Protein AF-0000000068151275 (afdb_homodimer)

Sequence (1214 aa):
MRVPRGFLRRGFNLRKWYTTLKGRMAAETGWAAALFEGAPAIATSRQTWMNTFRARSDSVIAVARILLAIGSLWITWIDATIRPGRSDLVFWFLVIYLLYAIAAAHFVWKAQVHRVRGTFIRHLIDVSSLVILAFLADRVSGPVFMLIPFVQLAATLHWLWRGALWTGSVAVAILIYLALSNTVWPFSSDADAAVALSFILFLVTATILLTWLGTHQEAVRSELLRLVEGTPSASDGLEWPAEAALEYAVQVARVPRALLIWSDGDEPWTNLAIWESGVCAVRHLSPATYLPWTPEALEHASLLVIDAKRSRALVHRGGGRFDRWRGDGLPVSPALVAEFSIASAISVQFQASDVEARLFLLDPPALTIDGVALAEIVADRLKTLFEQTILLRRLSDAAAFEERVKIGRDIHDGVLQALAGTSLQLQTLRSSREYHEIDERLMAIQAMLSEEQTDLRALIRRLEPGSGRHASDSRLALRLGALAQRLRQQWSIEFRFVLYPEDLRLPVAMIDELMHMIAEATANAARHGNARTLEARIRRDDGIVTLTLDDDGIGFGFDRRLEHAELETSKCGPRSLRERVSMSGGNLSIDKVDQWTRITIKIPAHSMRVPRGFLRRGFNLRKWYTTLKGRMAAETGWAAALFEGAPAIATSRQTWMNTFRARSDSVIAVARILLAIGSLWITWIDATIRPGRSDLVFWFLVIYLLYAIAAAHFVWKAQVHRVRGTFIRHLIDVSSLVILAFLADRVSGPVFMLIPFVQLAATLHWLWRGALWTGSVAVAILIYLALSNTVWPFSSDADAAVALSFILFLVTATILLTWLGTHQEAVRSELLRLVEGTPSASDGLEWPAEAALEYAVQVARVPRALLIWSDGDEPWTNLAIWESGVCAVRHLSPATYLPWTPEALEHASLLVIDAKRSRALVHRGGGRFDRWRGDGLPVSPALVAEFSIASAISVQFQASDVEARLFLLDPPALTIDGVALAEIVADRLKTLFEQTILLRRLSDAAAFEERVKIGRDIHDGVLQALAGTSLQLQTLRSSREYHEIDERLMAIQAMLSEEQTDLRALIRRLEPGSGRHASDSRLALRLGALAQRLRQQWSIEFRFVLYPEDLRLPVAMIDELMHMIAEATANAARHGNARTLEARIRRDDGIVTLTLDDDGIGFGFDRRLEHAELETSKCGPRSLRERVSMSGGNLSIDKVDQWTRITIKIPAHS

pLDDT: mean 75.95, std 15.66, range [26.45, 97.31]

Radius of gyration: 43.01 Å; Cα contacts (8 Å, |Δi|>4): 1932; chains: 2; bounding box: 75×139×82 Å

Structure (mmCIF, N/CA/C/O backbone):
data_AF-0000000068151275-model_v1
#
loop_
_entity.id
_entity.type
_entity.pdbx_description
1 polymer 'Sensor kinase protein'
#
loop_
_atom_site.group_PDB
_atom_site.id
_atom_site.type_symbol
_atom_site.label_atom_id
_atom_site.label_alt_id
_atom_site.label_comp_id
_atom_site.label_asym_id
_atom_site.label_entity_id
_atom_site.label_seq_id
_atom_site.pdbx_PDB_ins_code
_atom_site.Cartn_x
_atom_site.Cartn_y
_atom_site.Cartn_z
_atom_site.occupancy
_atom_site.B_iso_or_equiv
_atom_site.auth_seq_id
_atom_site.auth_comp_id
_atom_site.auth_asym_id
_atom_site.auth_atom_id
_atom_site.pdbx_PDB_model_num
ATOM 1 N N . MET A 1 1 ? 17.078 47.844 41.312 1 27.2 1 MET A N 1
ATOM 2 C CA . MET A 1 1 ? 18 46.719 41.188 1 27.2 1 MET A CA 1
ATOM 3 C C . MET A 1 1 ? 18.422 46.531 39.75 1 27.2 1 MET A C 1
ATOM 5 O O . MET A 1 1 ? 17.594 46.406 38.844 1 27.2 1 MET A O 1
ATOM 9 N N . ARG A 1 2 ? 19.609 47.031 39.406 1 36.28 2 ARG A N 1
ATOM 10 C CA . ARG A 1 2 ? 20.359 47.031 38.156 1 36.28 2 ARG A CA 1
ATOM 11 C C . ARG A 1 2 ? 20.625 45.594 37.688 1 36.28 2 ARG A C 1
ATOM 13 O O . ARG A 1 2 ? 21.281 44.812 38.406 1 36.28 2 ARG A O 1
ATOM 20 N N . VAL A 1 3 ? 19.703 45.062 37.156 1 40.88 3 VAL A N 1
ATOM 21 C CA . VAL A 1 3 ? 19.984 43.781 36.531 1 40.88 3 VAL A CA 1
ATOM 22 C C . VAL A 1 3 ? 21.25 43.906 35.688 1 40.88 3 VAL A C 1
ATOM 24 O O . VAL A 1 3 ? 21.375 44.812 34.875 1 40.88 3 VAL A O 1
ATOM 27 N N . PRO A 1 4 ? 22.359 43.406 36.219 1 38.44 4 PRO A N 1
ATOM 28 C CA . PRO A 1 4 ? 23.656 43.562 35.562 1 38.44 4 PRO A CA 1
ATOM 29 C C . PRO A 1 4 ? 23.609 43.125 34.094 1 38.44 4 PRO A C 1
ATOM 31 O O . PRO A 1 4 ? 22.969 42.156 33.75 1 38.44 4 PRO A O 1
ATOM 34 N N . ARG A 1 5 ? 23.906 44 33.094 1 41.78 5 ARG A N 1
ATOM 35 C CA . ARG A 1 5 ? 24.047 43.906 31.656 1 41.78 5 ARG A CA 1
ATOM 36 C C . ARG A 1 5 ? 24.812 42.625 31.266 1 41.78 5 ARG A C 1
ATOM 38 O O . ARG A 1 5 ? 24.734 42.188 30.125 1 41.78 5 ARG A O 1
ATOM 45 N N . GLY A 1 6 ? 25.75 42.188 32.188 1 39.75 6 GLY A N 1
ATOM 46 C CA . GLY A 1 6 ? 26.641 41.062 31.875 1 39.75 6 GLY A CA 1
ATOM 47 C C . GLY A 1 6 ? 25.922 39.75 31.734 1 39.75 6 GLY A C 1
ATOM 48 O O . GLY A 1 6 ? 26.438 38.812 31.125 1 39.75 6 GLY A O 1
ATOM 49 N N . PHE A 1 7 ? 24.938 39.531 32.438 1 37.44 7 PHE A N 1
ATOM 50 C CA . PHE A 1 7 ? 24.281 38.25 32.438 1 37.44 7 PHE A CA 1
ATOM 51 C C . PHE A 1 7 ? 23.656 37.969 31.062 1 37.44 7 PHE A C 1
ATOM 53 O O . PHE A 1 7 ? 23.719 36.844 30.547 1 37.44 7 PHE A O 1
ATOM 60 N N . LEU A 1 8 ? 23.203 39 30.453 1 36.22 8 LEU A N 1
ATOM 61 C CA . LEU A 1 8 ? 22.625 38.781 29.125 1 36.22 8 LEU A CA 1
ATOM 62 C C . LEU A 1 8 ? 23.703 38.469 28.109 1 36.22 8 LEU A C 1
ATOM 64 O O . LEU A 1 8 ? 23.422 37.781 27.109 1 36.22 8 LEU A O 1
ATOM 68 N N . ARG A 1 9 ? 24.922 39 28.219 1 39 9 ARG A N 1
ATOM 69 C CA . ARG A 1 9 ? 25.938 38.781 27.188 1 39 9 ARG A CA 1
ATOM 70 C C . ARG A 1 9 ? 26.438 37.344 27.188 1 39 9 ARG A C 1
ATOM 72 O O . ARG A 1 9 ? 26.75 36.781 26.125 1 39 9 ARG A O 1
ATOM 79 N N . ARG A 1 10 ? 26.75 36.75 28.328 1 39.84 10 ARG A N 1
ATOM 80 C CA . ARG A 1 10 ? 27.375 35.438 28.359 1 39.84 10 ARG A CA 1
ATOM 81 C C . ARG A 1 10 ? 26.391 34.344 28 1 39.84 10 ARG A C 1
ATOM 83 O O . ARG A 1 10 ? 26.766 33.312 27.406 1 39.84 10 ARG A O 1
ATOM 90 N N . GLY A 1 11 ? 25.297 34.344 28.547 1 39.38 11 GLY A N 1
ATOM 91 C CA . GLY A 1 11 ? 24.344 33.25 28.375 1 39.38 11 GLY A CA 1
ATOM 92 C C . GLY A 1 11 ? 23.812 33.156 26.953 1 39.38 11 GLY A C 1
ATOM 93 O O . GLY A 1 11 ? 23.297 32.125 26.562 1 39.38 11 GLY A O 1
ATOM 94 N N . PHE A 1 12 ? 23.688 34.344 26.234 1 39.78 12 PHE A N 1
ATOM 95 C CA . PHE A 1 12 ? 23.141 34.281 24.875 1 39.78 12 PHE A CA 1
ATOM 96 C C . PHE A 1 12 ? 24.266 34.25 23.844 1 39.78 12 PHE A C 1
ATOM 98 O O . PHE A 1 12 ? 24.547 35.281 23.203 1 39.78 12 PHE A O 1
ATOM 105 N N . ASN A 1 13 ? 25.25 33.594 24.094 1 38.03 13 ASN A N 1
ATOM 106 C CA . ASN A 1 13 ? 26.094 33.469 22.906 1 38.03 13 ASN A CA 1
ATOM 107 C C . ASN A 1 13 ? 25.297 33 21.703 1 38.03 13 ASN A C 1
ATOM 109 O O . ASN A 1 13 ? 24.984 31.797 21.594 1 38.03 13 ASN A O 1
ATOM 113 N N . LEU A 1 14 ? 24.609 33.875 21.094 1 40.19 14 LEU A N 1
ATOM 114 C CA . LEU A 1 14 ? 23.828 33.688 19.891 1 40.19 14 LEU A CA 1
ATOM 115 C C . LEU A 1 14 ? 24.531 32.781 18.891 1 40.19 14 LEU A C 1
ATOM 117 O O . LEU A 1 14 ? 23.875 32.062 18.125 1 40.19 14 LEU A O 1
ATOM 121 N N . ARG A 1 15 ? 25.891 32.844 18.875 1 46.91 15 ARG A N 1
ATOM 122 C CA . ARG A 1 15 ? 26.562 32.062 17.875 1 46.91 15 ARG A CA 1
ATOM 123 C C . ARG A 1 15 ? 26.375 30.562 18.141 1 46.91 15 ARG A C 1
ATOM 125 O O . ARG A 1 15 ? 26.203 29.766 17.203 1 46.91 15 ARG A O 1
ATOM 132 N N . LYS A 1 16 ? 26.547 30.203 19.328 1 49.56 16 LYS A N 1
ATOM 133 C CA . LYS A 1 16 ? 26.422 28.781 19.641 1 49.56 16 LYS A CA 1
ATOM 134 C C . LYS A 1 16 ? 25 28.297 19.469 1 49.56 16 LYS A C 1
ATOM 136 O O . LYS A 1 16 ? 24.766 27.188 18.984 1 49.56 16 LYS A O 1
ATOM 141 N N . TRP A 1 17 ? 24.141 29.125 19.859 1 45.41 17 TRP A N 1
ATOM 142 C CA . TRP A 1 17 ? 22.734 28.781 19.641 1 45.41 17 TRP A CA 1
ATOM 143 C C . TRP A 1 17 ? 22.438 28.688 18.141 1 45.41 17 TRP A C 1
ATOM 145 O O . TRP A 1 17 ? 21.734 27.766 17.719 1 45.41 17 TRP A O 1
ATOM 155 N N . TYR A 1 18 ? 22.984 29.547 17.359 1 45.19 18 TYR A N 1
ATOM 156 C CA . TYR A 1 18 ? 22.797 29.516 15.922 1 45.19 18 TYR A CA 1
ATOM 157 C C . TYR A 1 18 ? 23.344 28.203 15.328 1 45.19 18 TYR A C 1
ATOM 159 O O . TYR A 1 18 ? 22.688 27.578 14.5 1 45.19 18 TYR A O 1
ATOM 167 N N . THR A 1 19 ? 24.484 27.844 15.711 1 50.62 19 THR A N 1
ATOM 168 C CA . THR A 1 19 ? 25.062 26.625 15.148 1 50.62 19 THR A CA 1
ATOM 169 C C . THR A 1 19 ? 24.25 25.406 15.539 1 50.62 19 THR A C 1
ATOM 171 O O . THR A 1 19 ? 24.062 24.5 14.719 1 50.62 19 THR A O 1
ATOM 174 N N . THR A 1 20 ? 23.812 25.438 16.75 1 48.41 20 THR A N 1
ATOM 175 C CA . THR A 1 20 ? 23.016 24.297 17.172 1 48.41 20 THR A CA 1
ATOM 176 C C . THR A 1 20 ? 21.656 24.297 16.469 1 48.41 20 THR A C 1
ATOM 178 O O . THR A 1 20 ? 21.188 23.25 16.031 1 48.41 20 THR A O 1
ATOM 181 N N . LEU A 1 21 ? 21.156 25.531 16.422 1 45.66 21 LEU A N 1
ATOM 182 C CA . LEU A 1 21 ? 19.891 25.641 15.711 1 45.66 21 LEU A CA 1
ATOM 183 C C . LEU A 1 21 ? 20.078 25.312 14.234 1 45.66 21 LEU A C 1
ATOM 185 O O . LEU A 1 21 ? 19.25 24.625 13.633 1 45.66 21 LEU A O 1
ATOM 189 N N . LYS A 1 22 ? 21.078 25.859 13.633 1 46.78 22 LYS A N 1
ATOM 190 C CA . LYS A 1 22 ? 21.375 25.594 12.234 1 46.78 22 LYS A CA 1
ATOM 191 C C . LYS A 1 22 ? 21.594 24.094 12 1 46.78 22 LYS A C 1
ATOM 193 O O . LYS A 1 22 ? 21.125 23.531 11.008 1 46.78 22 LYS A O 1
ATOM 198 N N . GLY A 1 23 ? 22.391 23.516 12.75 1 46.44 23 GLY A N 1
ATOM 199 C CA . GLY A 1 23 ? 22.625 22.094 12.602 1 46.44 23 GLY A CA 1
ATOM 200 C C . GLY A 1 23 ? 21.375 21.266 12.75 1 46.44 23 GLY A C 1
ATOM 201 O O . GLY A 1 23 ? 21.156 20.328 11.977 1 46.44 23 GLY A O 1
ATOM 202 N N . ARG A 1 24 ? 20.656 21.688 13.672 1 45.59 24 ARG A N 1
ATOM 203 C CA . ARG A 1 24 ? 19.469 20.891 13.969 1 45.59 24 ARG A CA 1
ATOM 204 C C . ARG A 1 24 ? 18.359 21.172 12.953 1 45.59 24 ARG A C 1
ATOM 206 O O . ARG A 1 24 ? 17.641 20.25 12.547 1 45.59 24 ARG A O 1
ATOM 213 N N . MET A 1 25 ? 18.297 22.453 12.633 1 44.28 25 MET A N 1
ATOM 214 C CA . MET A 1 25 ? 17.391 22.766 11.531 1 44.28 25 MET A CA 1
ATOM 215 C C . MET A 1 25 ? 17.844 22.094 10.242 1 44.28 25 MET A C 1
ATOM 217 O O . MET A 1 25 ? 17.031 21.625 9.445 1 44.28 25 MET A O 1
ATOM 221 N N . ALA A 1 26 ? 19 22.094 10.047 1 46.84 26 ALA A N 1
ATOM 222 C CA . ALA A 1 26 ? 19.562 21.406 8.883 1 46.84 26 ALA A CA 1
ATOM 223 C C . ALA A 1 26 ? 19.266 19.922 8.93 1 46.84 26 ALA A C 1
ATOM 225 O O . ALA A 1 26 ? 19 19.297 7.898 1 46.84 26 ALA A O 1
ATOM 226 N N . ALA A 1 27 ? 19.594 19.359 10 1 45 27 ALA A N 1
ATOM 227 C CA . ALA A 1 27 ? 19.266 17.938 10.133 1 45 27 ALA A CA 1
ATOM 228 C C . ALA A 1 27 ? 17.781 17.688 9.844 1 45 27 ALA A C 1
ATOM 230 O O . ALA A 1 27 ? 17.438 16.703 9.211 1 45 27 ALA A O 1
ATOM 231 N N . GLU A 1 28 ? 17.047 18.609 10.32 1 44.75 28 GLU A N 1
ATOM 232 C CA . GLU A 1 28 ? 15.617 18.5 10.039 1 44.75 28 GLU A CA 1
ATOM 233 C C . GLU A 1 28 ? 15.312 18.828 8.578 1 44.75 28 GLU A C 1
ATOM 235 O O . GLU A 1 28 ? 14.469 18.172 7.961 1 44.75 28 GLU A O 1
ATOM 240 N N . THR A 1 29 ? 15.984 19.828 8.047 1 42.94 29 THR A N 1
ATOM 241 C CA . THR A 1 29 ? 15.836 20.141 6.629 1 42.94 29 THR A CA 1
ATOM 242 C C . THR A 1 29 ? 16.438 19.047 5.766 1 42.94 29 THR A C 1
ATOM 244 O O . THR A 1 29 ? 15.961 18.781 4.66 1 42.94 29 THR A O 1
ATOM 247 N N . GLY A 1 30 ? 17.562 18.625 6.102 1 42.97 30 GLY A N 1
ATOM 248 C CA . GLY A 1 30 ? 18.078 17.469 5.367 1 42.97 30 GLY A CA 1
ATOM 249 C C . GLY A 1 30 ? 17.094 16.328 5.277 1 42.97 30 GLY A C 1
ATOM 250 O O . GLY A 1 30 ? 17 15.664 4.238 1 42.97 30 GLY A O 1
ATOM 251 N N . TRP A 1 31 ? 16.531 16.172 6.328 1 42.59 31 TRP A N 1
ATOM 252 C CA . TRP A 1 31 ? 15.445 15.211 6.297 1 42.59 31 TRP A CA 1
ATOM 253 C C . TRP A 1 31 ? 14.391 15.609 5.266 1 42.59 31 TRP A C 1
ATOM 255 O O . TRP A 1 31 ? 13.922 14.773 4.492 1 42.59 31 TRP A O 1
ATOM 265 N N . ALA A 1 32 ? 14.102 16.906 5.258 1 41.59 32 ALA A N 1
ATOM 266 C CA . ALA A 1 32 ? 13.125 17.375 4.285 1 41.59 32 ALA A CA 1
ATOM 267 C C . ALA A 1 32 ? 13.648 17.25 2.859 1 41.59 32 ALA A C 1
ATOM 269 O O . ALA A 1 32 ? 12.914 16.859 1.95 1 41.59 32 ALA A O 1
ATOM 270 N N . ALA A 1 33 ? 14.797 17.625 2.686 1 43.25 33 ALA A N 1
ATOM 271 C CA . ALA A 1 33 ? 15.375 17.547 1.346 1 43.25 33 ALA A CA 1
ATOM 272 C C . ALA A 1 33 ? 15.453 16.094 0.864 1 43.25 33 ALA A C 1
ATOM 274 O O . ALA A 1 33 ? 15.188 15.812 -0.308 1 43.25 33 ALA A O 1
ATOM 275 N N . ALA A 1 34 ? 15.914 15.281 1.604 1 44.28 34 ALA A N 1
ATOM 276 C CA . ALA A 1 34 ? 16.016 13.883 1.199 1 44.28 34 ALA A CA 1
ATOM 277 C C . ALA A 1 34 ? 14.656 13.305 0.846 1 44.28 34 ALA A C 1
ATOM 279 O O . ALA A 1 34 ? 14.547 12.398 0.016 1 44.28 34 ALA A O 1
ATOM 280 N N . LEU A 1 35 ? 13.773 13.844 1.399 1 42.88 35 LEU A N 1
ATOM 281 C CA . LEU A 1 35 ? 12.406 13.398 1.165 1 42.88 35 LEU A CA 1
ATOM 282 C C . LEU A 1 35 ? 11.977 13.688 -0.27 1 42.88 35 LEU A C 1
ATOM 284 O O . LEU A 1 35 ? 11.109 13 -0.815 1 42.88 35 LEU A O 1
ATOM 288 N N . PHE A 1 36 ? 12.547 14.742 -0.825 1 44.75 36 PHE A N 1
ATOM 289 C CA . PHE A 1 36 ? 12.031 15.211 -2.105 1 44.75 36 PHE A CA 1
ATOM 290 C C . PHE A 1 36 ? 12.703 14.477 -3.262 1 44.75 36 PHE A C 1
ATOM 292 O O . PHE A 1 36 ? 12.305 14.641 -4.418 1 44.75 36 PHE A O 1
ATOM 299 N N . GLU A 1 37 ? 13.625 13.75 -3.08 1 44.41 37 GLU A N 1
ATOM 300 C CA . GLU A 1 37 ? 14.32 13.164 -4.223 1 44.41 37 GLU A CA 1
ATOM 301 C C . GLU A 1 37 ? 13.656 11.859 -4.66 1 44.41 37 GLU A C 1
ATOM 303 O O . GLU A 1 37 ? 14.07 10.781 -4.238 1 44.41 37 GLU A O 1
ATOM 308 N N . GLY A 1 38 ? 12.5 11.75 -4.562 1 43.47 38 GLY A N 1
ATOM 309 C CA . GLY A 1 38 ? 11.977 10.438 -4.891 1 43.47 38 GLY A CA 1
ATOM 310 C C . GLY A 1 38 ? 11.727 10.25 -6.375 1 43.47 38 GLY A C 1
ATOM 311 O O . GLY A 1 38 ? 11.836 11.195 -7.156 1 43.47 38 GLY A O 1
ATOM 312 N N . ALA A 1 39 ? 11.43 9.109 -6.852 1 50.22 39 ALA A N 1
ATOM 313 C CA . ALA A 1 39 ? 11.109 8.633 -8.195 1 50.22 39 ALA A CA 1
ATOM 314 C C . ALA A 1 39 ? 9.977 9.445 -8.812 1 50.22 39 ALA A C 1
ATOM 316 O O . ALA A 1 39 ? 9.102 9.945 -8.094 1 50.22 39 ALA A O 1
ATOM 317 N N . PRO A 1 40 ? 10.094 9.727 -10.164 1 45.94 40 PRO A N 1
ATOM 318 C CA . PRO A 1 40 ? 9.148 10.586 -10.883 1 45.94 40 PRO A CA 1
ATOM 319 C C . PRO A 1 40 ? 7.688 10.203 -10.625 1 45.94 40 PRO A C 1
ATOM 321 O O . PRO A 1 40 ? 6.836 11.086 -10.484 1 45.94 40 PRO A O 1
ATOM 324 N N . ALA A 1 41 ? 7.371 9.047 -10.555 1 51.75 41 ALA A N 1
ATOM 325 C CA . ALA A 1 41 ? 5.98 8.641 -10.344 1 51.75 41 ALA A CA 1
ATOM 326 C C . ALA A 1 41 ? 5.477 9.109 -8.977 1 51.75 41 ALA A C 1
ATOM 328 O O . ALA A 1 41 ? 4.332 9.555 -8.852 1 51.75 41 ALA A O 1
ATOM 329 N N . ILE A 1 42 ? 6.359 9.047 -8.062 1 54.22 42 ILE A N 1
ATOM 330 C CA . ILE A 1 42 ? 6.023 9.492 -6.719 1 54.22 42 ILE A CA 1
ATOM 331 C C . ILE A 1 42 ? 5.824 11.008 -6.711 1 54.22 42 ILE A C 1
ATOM 333 O O . ILE A 1 42 ? 4.922 11.516 -6.043 1 54.22 42 ILE A O 1
ATOM 337 N N . ALA A 1 43 ? 6.527 11.539 -7.68 1 52.78 43 ALA A N 1
ATOM 338 C CA . ALA A 1 43 ? 6.441 13 -7.754 1 52.78 43 ALA A CA 1
ATOM 339 C C . ALA A 1 43 ? 5.09 13.438 -8.305 1 52.78 43 ALA A C 1
ATOM 341 O O . ALA A 1 43 ? 4.5 14.406 -7.816 1 52.78 43 ALA A O 1
ATOM 342 N N . THR A 1 44 ? 4.605 12.742 -9.305 1 55.31 44 THR A N 1
ATOM 343 C CA . THR A 1 44 ? 3.326 13.094 -9.914 1 55.31 44 THR A CA 1
ATOM 344 C C . THR A 1 44 ? 2.18 12.867 -8.93 1 55.31 44 THR A C 1
ATOM 346 O O . THR A 1 44 ? 1.26 13.68 -8.836 1 55.31 44 THR A O 1
ATOM 349 N N . SER A 1 45 ? 2.303 11.82 -8.211 1 62.12 45 SER A N 1
ATOM 350 C CA . SER A 1 45 ? 1.249 11.531 -7.242 1 62.12 45 SER A CA 1
ATOM 351 C C . SER A 1 45 ? 1.257 12.531 -6.098 1 62.12 45 SER A C 1
ATOM 353 O O . SER A 1 45 ? 0.198 12.969 -5.637 1 62.12 45 SER A O 1
ATOM 355 N N . ARG A 1 46 ? 2.52 12.953 -5.949 1 61.53 46 ARG A N 1
ATOM 356 C CA . ARG A 1 46 ? 2.668 13.953 -4.895 1 61.53 46 ARG A CA 1
ATOM 357 C C . ARG A 1 46 ? 2.037 15.281 -5.297 1 61.53 46 ARG A C 1
ATOM 359 O O . ARG A 1 46 ? 1.335 15.906 -4.504 1 61.53 46 ARG A O 1
ATOM 366 N N . GLN A 1 47 ? 2.311 15.586 -6.504 1 64.38 47 GLN A N 1
ATOM 367 C CA . GLN A 1 47 ? 1.769 16.844 -6.984 1 64.38 47 GLN A CA 1
ATOM 368 C C . GLN A 1 47 ? 0.244 16.812 -7.047 1 64.38 47 GLN A C 1
ATOM 370 O O . GLN A 1 47 ? -0.423 17.781 -6.703 1 64.38 47 GLN A O 1
ATOM 375 N N . THR A 1 48 ? -0.224 15.703 -7.402 1 67.31 48 THR A N 1
ATOM 376 C CA . THR A 1 48 ? -1.672 15.555 -7.48 1 67.31 48 THR A CA 1
ATOM 377 C C . THR A 1 48 ? -2.301 15.664 -6.094 1 67.31 48 THR A C 1
ATOM 379 O O . THR A 1 48 ? -3.295 16.359 -5.91 1 67.31 48 THR A O 1
ATOM 382 N N . TRP A 1 49 ? -1.582 15.141 -5.238 1 67.81 49 TRP A N 1
ATOM 383 C CA . TRP A 1 49 ? -2.125 15.141 -3.885 1 67.81 49 TRP A CA 1
ATOM 384 C C . TRP A 1 49 ? -2.031 16.531 -3.264 1 67.81 49 TRP A C 1
ATOM 386 O O . TRP A 1 49 ? -2.949 16.969 -2.568 1 67.81 49 TRP A O 1
ATOM 396 N N . MET A 1 50 ? -0.991 17.172 -3.609 1 65.12 50 MET A N 1
ATOM 397 C CA . MET A 1 50 ? -0.817 18.516 -3.072 1 65.12 50 MET A CA 1
ATOM 398 C C . MET A 1 50 ? -1.867 19.469 -3.639 1 65.12 50 MET A C 1
ATOM 400 O O . MET A 1 50 ? -2.412 20.297 -2.912 1 65.12 50 MET A O 1
ATOM 404 N N . ASN A 1 51 ? -2.197 19.266 -4.844 1 63.53 51 ASN A N 1
ATOM 405 C CA . ASN A 1 51 ? -3.141 20.172 -5.484 1 63.53 51 ASN A CA 1
ATOM 406 C C . ASN A 1 51 ? -4.578 19.875 -5.074 1 63.53 51 ASN A C 1
ATOM 408 O O . ASN A 1 51 ? -5.383 20.781 -4.883 1 63.53 51 ASN A O 1
ATOM 412 N N . THR A 1 52 ? -4.852 18.672 -4.832 1 63.59 52 THR A N 1
ATOM 413 C CA . THR A 1 52 ? -6.23 18.328 -4.516 1 63.59 52 THR A CA 1
ATOM 414 C C . THR A 1 52 ? -6.57 18.703 -3.078 1 63.59 52 THR A C 1
ATOM 416 O O . THR A 1 52 ? -7.707 19.078 -2.783 1 63.59 52 THR A O 1
ATOM 419 N N . PHE A 1 53 ? -5.57 18.781 -2.352 1 65.56 53 PHE A N 1
ATOM 420 C CA . PHE A 1 53 ? -5.789 19.109 -0.95 1 65.56 53 PHE A CA 1
ATOM 421 C C . PHE A 1 53 ? -6.062 20.609 -0.785 1 65.56 53 PHE A C 1
ATOM 423 O O . PHE A 1 53 ? -6.828 21 0.096 1 65.56 53 PHE A O 1
ATOM 430 N N . ARG A 1 54 ? -5.586 21.344 -1.728 1 68.56 54 ARG A N 1
ATOM 431 C CA . ARG A 1 54 ? -5.75 22.781 -1.681 1 68.56 54 ARG A CA 1
ATOM 432 C C . ARG A 1 54 ? -7.211 23.188 -1.869 1 68.56 54 ARG A C 1
ATOM 434 O O . ARG A 1 54 ? -7.684 24.141 -1.266 1 68.56 54 ARG A O 1
ATOM 441 N N . ALA A 1 55 ? -7.902 22.344 -2.457 1 70.81 55 ALA A N 1
ATOM 442 C CA . ALA A 1 55 ? -9.266 22.703 -2.824 1 70.81 55 ALA A CA 1
ATOM 443 C C . ALA A 1 55 ? -10.227 22.5 -1.655 1 70.81 55 ALA A C 1
ATOM 445 O O . ALA A 1 55 ? -11.258 23.172 -1.56 1 70.81 55 ALA A O 1
ATOM 446 N N . ARG A 1 56 ? -9.789 21.781 -0.667 1 74 56 ARG A N 1
ATOM 447 C CA . ARG A 1 56 ? -10.688 21.438 0.432 1 74 56 ARG A CA 1
ATOM 448 C C . ARG A 1 56 ? -10.781 22.578 1.435 1 74 56 ARG A C 1
ATOM 450 O O . ARG A 1 56 ? -11.781 22.719 2.143 1 74 56 ARG A O 1
ATOM 457 N N . SER A 1 57 ? -9.758 23.422 1.392 1 79.38 57 SER A N 1
ATOM 458 C CA . SER A 1 57 ? -9.68 24.422 2.449 1 79.38 57 SER A CA 1
ATOM 459 C C . SER A 1 57 ? -10.414 25.703 2.059 1 79.38 57 SER A C 1
ATOM 461 O O . SER A 1 57 ? -10.625 26.578 2.895 1 79.38 57 SER A O 1
ATOM 463 N N . ASP A 1 58 ? -10.961 25.797 0.889 1 81.56 58 ASP A N 1
ATOM 464 C CA . ASP A 1 58 ? -11.531 27.047 0.397 1 81.56 58 ASP A CA 1
ATOM 465 C C . ASP A 1 58 ? -12.812 27.406 1.147 1 81.56 58 ASP A C 1
ATOM 467 O O . ASP A 1 58 ? -13.078 28.578 1.432 1 81.56 58 ASP A O 1
ATOM 471 N N . SER A 1 59 ? -13.508 26.406 1.516 1 80.62 59 SER A N 1
ATOM 472 C CA . SER A 1 59 ? -14.781 26.672 2.182 1 80.62 59 SER A CA 1
ATOM 473 C C . SER A 1 59 ? -14.57 27.234 3.578 1 80.62 59 SER A C 1
ATOM 475 O O . SER A 1 59 ? -15.227 28.203 3.967 1 80.62 59 SER A O 1
ATOM 477 N N . VAL A 1 60 ? -13.695 26.625 4.285 1 83.44 60 VAL A N 1
ATOM 478 C CA . VAL A 1 60 ? -13.453 27.078 5.648 1 83.44 60 VAL A CA 1
ATOM 479 C C . VAL A 1 60 ? -12.781 28.453 5.625 1 83.44 60 VAL A C 1
ATOM 481 O O . VAL A 1 60 ? -13.055 29.297 6.48 1 83.44 60 VAL A O 1
ATOM 484 N N . ILE A 1 61 ? -11.93 28.688 4.664 1 88.5 61 ILE A N 1
ATOM 485 C CA . ILE A 1 61 ? -11.258 29.969 4.535 1 88.5 61 ILE A CA 1
ATOM 486 C C . ILE A 1 61 ? -12.289 31.062 4.203 1 88.5 61 ILE A C 1
ATOM 488 O O . ILE A 1 61 ? -12.188 32.188 4.691 1 88.5 61 ILE A O 1
ATOM 492 N N . ALA A 1 62 ? -13.281 30.688 3.438 1 88.25 62 ALA A N 1
ATOM 493 C CA . ALA A 1 62 ? -14.328 31.641 3.086 1 88.25 62 ALA A CA 1
ATOM 494 C C . ALA A 1 62 ? -15.133 32.062 4.316 1 88.25 62 ALA A C 1
ATOM 496 O O . ALA A 1 62 ? -15.422 33.25 4.512 1 88.25 62 ALA A O 1
ATOM 497 N N . VAL A 1 63 ? -15.414 31.156 5.137 1 85.88 63 VAL A N 1
ATOM 498 C CA . VAL A 1 63 ? -16.156 31.438 6.359 1 85.88 63 VAL A CA 1
ATOM 499 C C . VAL A 1 63 ? -15.312 32.344 7.277 1 85.88 63 VAL A C 1
ATOM 501 O O . VAL A 1 63 ? -15.812 33.312 7.816 1 85.88 63 VAL A O 1
ATOM 504 N N . ALA A 1 64 ? -14.102 31.953 7.422 1 89.25 64 ALA A N 1
ATOM 505 C CA . ALA A 1 64 ? -13.195 32.719 8.273 1 89.25 64 ALA A CA 1
ATOM 506 C C . ALA A 1 64 ? -13.039 34.156 7.75 1 89.25 64 ALA A C 1
ATOM 508 O O . ALA A 1 64 ? -12.984 35.094 8.531 1 89.25 64 ALA A O 1
ATOM 509 N N . ARG A 1 65 ? -13.023 34.344 6.469 1 91.12 65 ARG A N 1
ATOM 510 C CA . ARG A 1 65 ? -12.891 35.656 5.844 1 91.12 65 ARG A CA 1
ATOM 511 C C . ARG A 1 65 ? -14.086 36.562 6.176 1 91.12 65 ARG A C 1
ATOM 513 O O . ARG A 1 65 ? -13.914 37.719 6.516 1 91.12 65 ARG A O 1
ATOM 520 N N . ILE A 1 66 ? -15.188 36 6.133 1 90.94 66 ILE A N 1
ATOM 521 C CA . ILE A 1 66 ? -16.406 36.75 6.41 1 90.94 66 ILE A CA 1
ATOM 522 C C . ILE A 1 66 ? -16.438 37.156 7.883 1 90.94 66 ILE A C 1
ATOM 524 O O . ILE A 1 66 ? -16.719 38.281 8.211 1 90.94 66 ILE A O 1
ATOM 528 N N . LEU A 1 67 ? -16.141 36.188 8.711 1 87.25 67 LEU A N 1
ATOM 529 C CA . LEU A 1 67 ? -16.125 36.469 10.148 1 87.25 67 LEU A CA 1
ATOM 530 C C . LEU A 1 67 ? -15.148 37.562 10.484 1 87.25 67 LEU A C 1
ATOM 532 O O . LEU A 1 67 ? -15.461 38.469 11.273 1 87.25 67 LEU A O 1
ATOM 536 N N . LEU A 1 68 ? -14.039 37.531 9.836 1 89.06 68 LEU A N 1
ATOM 537 C CA . LEU A 1 68 ? -13.008 38.531 10.109 1 89.06 68 LEU A CA 1
ATOM 538 C C . LEU A 1 68 ? -13.406 39.875 9.555 1 89.06 68 LEU A C 1
ATOM 540 O O . LEU A 1 68 ? -13.125 40.906 10.164 1 89.06 68 LEU A O 1
ATOM 544 N N . ALA A 1 69 ? -14.023 39.875 8.398 1 90.88 69 ALA A N 1
ATOM 545 C CA . ALA A 1 69 ? -14.469 41.125 7.805 1 90.88 69 ALA A CA 1
ATOM 546 C C . ALA A 1 69 ? -15.531 41.781 8.672 1 90.88 69 ALA A C 1
ATOM 548 O O . ALA A 1 69 ? -15.469 43 8.93 1 90.88 69 ALA A O 1
ATOM 549 N N . ILE A 1 70 ? -16.391 41 9.18 1 88.06 70 ILE A N 1
ATOM 550 C CA . ILE A 1 70 ? -17.438 41.5 10.047 1 88.06 70 ILE A CA 1
ATOM 551 C C . ILE A 1 70 ? -16.828 42.031 11.352 1 88.06 70 ILE A C 1
ATOM 553 O O . ILE A 1 70 ? -17.172 43.094 11.812 1 88.06 70 ILE A O 1
ATOM 557 N N . GLY A 1 71 ? -15.977 41.219 11.867 1 84.19 71 GLY A N 1
ATOM 558 C CA . GLY A 1 71 ? -15.312 41.625 13.094 1 84.19 71 GLY A CA 1
ATOM 559 C C . GLY A 1 71 ? -14.5 42.906 12.938 1 84.19 71 GLY A C 1
ATOM 560 O O . GLY A 1 71 ? -14.516 43.781 13.82 1 84.19 71 GLY A O 1
ATOM 561 N N . SER A 1 72 ? -13.812 43.031 11.812 1 86.25 72 SER A N 1
ATOM 562 C CA . SER A 1 72 ? -13.008 44.219 11.555 1 86.25 72 SER A CA 1
ATOM 563 C C . SER A 1 72 ? -13.883 45.469 11.406 1 86.25 72 SER A C 1
ATOM 565 O O . SER A 1 72 ? -13.508 46.531 11.844 1 86.25 72 SER A O 1
ATOM 567 N N . LEU A 1 73 ? -14.992 45.25 10.812 1 86.75 73 LEU A N 1
ATOM 568 C CA . LEU A 1 73 ? -15.938 46.375 10.688 1 86.75 73 LEU A CA 1
ATOM 569 C C . LEU A 1 73 ? -16.453 46.812 12.047 1 86.75 73 LEU A C 1
ATOM 571 O O . LEU A 1 73 ? -16.609 48 12.312 1 86.75 73 LEU A O 1
ATOM 575 N N . TRP A 1 74 ? -16.703 45.812 12.812 1 81.75 74 TRP A N 1
ATOM 576 C CA . TRP A 1 74 ? -17.188 46.094 14.164 1 81.75 74 TRP A CA 1
ATOM 577 C C . TRP A 1 74 ? -16.156 46.875 14.969 1 81.75 74 TRP A C 1
ATOM 579 O O . TRP A 1 74 ? -16.484 47.844 15.664 1 81.75 74 TRP A O 1
ATOM 589 N N . ILE A 1 75 ? -14.93 46.5 14.867 1 80 75 ILE A N 1
ATOM 590 C CA . ILE A 1 75 ? -13.836 47.156 15.586 1 80 75 ILE A CA 1
ATOM 591 C C . ILE A 1 75 ? -13.672 48.594 15.086 1 80 75 ILE A C 1
ATOM 593 O O . ILE A 1 75 ? -13.461 49.5 15.883 1 80 75 ILE A O 1
ATOM 597 N N . THR A 1 76 ? -13.742 48.781 13.805 1 81.31 76 THR A N 1
ATOM 598 C CA . THR A 1 76 ? -13.594 50.125 13.227 1 81.31 76 THR A CA 1
ATOM 599 C C . THR A 1 76 ? -14.75 51.031 13.648 1 81.31 76 THR A C 1
ATOM 601 O O . THR A 1 76 ? -14.562 52.219 13.852 1 81.31 76 THR A O 1
ATOM 604 N N . TRP A 1 77 ? -15.852 50.406 13.82 1 78.31 77 TRP A N 1
ATOM 605 C CA . TRP A 1 77 ? -17.016 51.188 14.273 1 78.31 77 TRP A CA 1
ATOM 606 C C . TRP A 1 77 ? -16.812 51.656 15.703 1 78.31 77 TRP A C 1
ATOM 608 O O . TRP A 1 77 ? -17.156 52.781 16.031 1 78.31 77 TRP A O 1
ATOM 618 N N . ILE A 1 78 ? -16.266 50.844 16.484 1 73.88 78 ILE A N 1
ATOM 619 C CA . ILE A 1 78 ? -16 51.188 17.859 1 73.88 78 ILE A CA 1
ATOM 620 C C . ILE A 1 78 ? -14.906 52.281 17.922 1 73.88 78 ILE A C 1
ATOM 622 O O . ILE A 1 78 ? -14.992 53.219 18.703 1 73.88 78 ILE A O 1
ATOM 626 N N . ASP A 1 79 ? -13.906 52.156 17.016 1 72.81 79 ASP A N 1
ATOM 627 C CA . ASP A 1 79 ? -12.789 53.094 16.969 1 72.81 79 ASP A CA 1
ATOM 628 C C . ASP A 1 79 ? -13.234 54.469 16.453 1 72.81 79 ASP A C 1
ATOM 630 O O . ASP A 1 79 ? -12.633 55.469 16.797 1 72.81 79 ASP A O 1
ATOM 634 N N . ALA A 1 80 ? -14.188 54.531 15.633 1 75.25 80 ALA A N 1
ATOM 635 C CA . ALA A 1 80 ? -14.656 55.75 15.016 1 75.25 80 ALA A CA 1
ATOM 636 C C . ALA A 1 80 ? -15.195 56.719 16.062 1 75.25 80 ALA A C 1
ATOM 638 O O . ALA A 1 80 ? -15.219 57.938 15.852 1 75.25 80 ALA A O 1
ATOM 639 N N . THR A 1 81 ? -15.508 56.156 17.188 1 70.38 81 THR A N 1
ATOM 640 C CA . THR A 1 81 ? -15.992 57.031 18.25 1 70.38 81 THR A CA 1
ATOM 641 C C . THR A 1 81 ? -14.852 57.812 18.875 1 70.38 81 THR A C 1
ATOM 643 O O . THR A 1 81 ? -15.062 58.906 19.422 1 70.38 81 THR A O 1
ATOM 646 N N . ILE A 1 82 ? -13.711 57.281 18.656 1 64.75 82 ILE A N 1
ATOM 647 C CA . ILE A 1 82 ? -12.555 57.906 19.281 1 64.75 82 ILE A CA 1
ATOM 648 C C . ILE A 1 82 ? -11.805 58.719 18.25 1 64.75 82 ILE A C 1
ATOM 650 O O . ILE A 1 82 ? -11.367 59.844 18.531 1 64.75 82 ILE A O 1
ATOM 654 N N . ARG A 1 83 ? -11.531 58.25 17 1 71.06 83 ARG A N 1
ATOM 655 C CA . ARG A 1 83 ? -10.812 58.906 15.922 1 71.06 83 ARG A CA 1
ATOM 656 C C . ARG A 1 83 ? -11.633 58.938 14.641 1 71.06 83 ARG A C 1
ATOM 658 O O . ARG A 1 83 ? -11.438 58.062 13.766 1 71.06 83 ARG A O 1
ATOM 665 N N . PRO A 1 84 ? -12.508 59.875 14.508 1 64.12 84 PRO A N 1
ATOM 666 C CA . PRO A 1 84 ? -13.508 59.812 13.445 1 64.12 84 PRO A CA 1
ATOM 667 C C . PRO A 1 84 ? -12.891 59.938 12.047 1 64.12 84 PRO A C 1
ATOM 669 O O . PRO A 1 84 ? -13.312 59.25 11.125 1 64.12 84 PRO A O 1
ATOM 672 N N . GLY A 1 85 ? -11.922 60.875 11.648 1 61.06 85 GLY A N 1
ATOM 673 C CA . GLY A 1 85 ? -11.5 61.125 10.289 1 61.06 85 GLY A CA 1
ATOM 674 C C . GLY A 1 85 ? -10.945 59.906 9.586 1 61.06 85 GLY A C 1
ATOM 675 O O . GLY A 1 85 ? -11.453 59.5 8.531 1 61.06 85 GLY A O 1
ATOM 676 N N . ARG A 1 86 ? -9.938 59.25 10.086 1 70.38 86 ARG A N 1
ATOM 677 C CA . ARG A 1 86 ? -9.234 58.156 9.453 1 70.38 86 ARG A CA 1
ATOM 678 C C . ARG A 1 86 ? -10.07 56.875 9.508 1 70.38 86 ARG A C 1
ATOM 680 O O . ARG A 1 86 ? -9.969 56.031 8.617 1 70.38 86 ARG A O 1
ATOM 687 N N . SER A 1 87 ? -11.055 56.969 10.203 1 78.44 87 SER A N 1
ATOM 688 C CA . SER A 1 87 ? -11.852 55.781 10.406 1 78.44 87 SER A CA 1
ATOM 689 C C . SER A 1 87 ? -12.906 55.625 9.312 1 78.44 87 SER A C 1
ATOM 691 O O . SER A 1 87 ? -13.32 54.5 9 1 78.44 87 SER A O 1
ATOM 693 N N . ASP A 1 88 ? -13.164 56.75 8.602 1 82 88 ASP A N 1
ATOM 694 C CA . ASP A 1 88 ? -14.188 56.656 7.566 1 82 88 ASP A CA 1
ATOM 695 C C . ASP A 1 88 ? -13.664 55.875 6.352 1 82 88 ASP A C 1
ATOM 697 O O . ASP A 1 88 ? -14.344 55 5.824 1 82 88 ASP A O 1
ATOM 701 N N . LEU A 1 89 ? -12.461 56.188 5.961 1 85.88 89 LEU A N 1
ATOM 702 C CA . LEU A 1 89 ? -11.875 55.469 4.82 1 85.88 89 LEU A CA 1
ATOM 703 C C . LEU A 1 89 ? -11.688 54 5.129 1 85.88 89 LEU A C 1
ATOM 705 O O . LEU A 1 89 ? -11.93 53.156 4.27 1 85.88 89 LEU A O 1
ATOM 709 N N . VAL A 1 90 ? -11.258 53.719 6.297 1 88.25 90 VAL A N 1
ATOM 710 C CA . VAL A 1 90 ? -11.055 52.312 6.703 1 88.25 90 VAL A CA 1
ATOM 711 C C . VAL A 1 90 ? -12.391 51.594 6.719 1 88.25 90 VAL A C 1
ATOM 713 O O . VAL A 1 90 ? -12.469 50.438 6.301 1 88.25 90 VAL A O 1
ATOM 716 N N . PHE A 1 91 ? -13.398 52.312 7.129 1 88 91 PHE A N 1
ATOM 717 C CA . PHE A 1 91 ? -14.727 51.688 7.219 1 88 91 PHE A CA 1
ATOM 718 C C . PHE A 1 91 ? -15.234 51.312 5.836 1 88 91 PHE A C 1
ATOM 720 O O . PHE A 1 91 ? -15.672 50.156 5.625 1 88 91 PHE A O 1
ATOM 727 N N . TRP A 1 92 ? -15.125 52.219 4.922 1 90.06 92 TRP A N 1
ATOM 728 C CA . TRP A 1 92 ? -15.641 51.938 3.584 1 90.06 92 TRP A CA 1
ATOM 729 C C . TRP A 1 92 ? -14.789 50.875 2.893 1 90.06 92 TRP A C 1
ATOM 731 O O . TRP A 1 92 ? -15.305 50.062 2.125 1 90.06 92 TRP A O 1
ATOM 741 N N . PHE A 1 93 ? -13.562 50.844 3.07 1 92.56 93 PHE A N 1
ATOM 742 C CA . PHE A 1 93 ? -12.703 49.812 2.523 1 92.56 93 PHE A CA 1
ATOM 743 C C . PHE A 1 93 ? -13.102 48.438 3.053 1 92.56 93 PHE A C 1
ATOM 745 O O . PHE A 1 93 ? -13.141 47.469 2.303 1 92.56 93 PHE A O 1
ATOM 752 N N . LEU A 1 94 ? -13.391 48.406 4.312 1 92.12 94 LEU A N 1
ATOM 753 C CA . LEU A 1 94 ? -13.758 47.156 4.93 1 92.12 94 LEU A CA 1
ATOM 754 C C . LEU A 1 94 ? -15.133 46.688 4.449 1 92.12 94 LEU A C 1
ATOM 756 O O . LEU A 1 94 ? -15.398 45.5 4.363 1 92.12 94 LEU A O 1
ATOM 760 N N . VAL A 1 95 ? -15.977 47.688 4.141 1 92.94 95 VAL A N 1
ATOM 761 C CA . VAL A 1 95 ? -17.266 47.312 3.57 1 92.94 95 VAL A CA 1
ATOM 762 C C . VAL A 1 95 ? -17.078 46.656 2.201 1 92.94 95 VAL A C 1
ATOM 764 O O . VAL A 1 95 ? -17.703 45.656 1.892 1 92.94 95 VAL A O 1
ATOM 767 N N . ILE A 1 96 ? -16.172 47.219 1.411 1 95 96 ILE A N 1
ATOM 768 C CA . ILE A 1 96 ? -15.852 46.656 0.111 1 95 96 ILE A CA 1
ATOM 769 C C . ILE A 1 96 ? -15.242 45.25 0.298 1 95 96 ILE A C 1
ATOM 771 O O . ILE A 1 96 ? -15.578 44.312 -0.439 1 95 96 ILE A O 1
ATOM 775 N N . TYR A 1 97 ? -14.398 45.125 1.233 1 94.62 97 TYR A N 1
ATOM 776 C CA . TYR A 1 97 ? -13.773 43.844 1.508 1 94.62 97 TYR A CA 1
ATOM 777 C C . TYR A 1 97 ? -14.805 42.812 1.956 1 94.62 97 TYR A C 1
ATOM 779 O O . TYR A 1 97 ? -14.703 41.625 1.613 1 94.62 97 TYR A O 1
ATOM 787 N N . LEU A 1 98 ? -15.727 43.219 2.746 1 94.62 98 LEU A N 1
ATOM 788 C CA . LEU A 1 98 ? -16.797 42.344 3.184 1 94.62 98 LEU A CA 1
ATOM 789 C C . LEU A 1 98 ? -17.641 41.875 2.002 1 94.62 98 LEU A C 1
ATOM 791 O O . LEU A 1 98 ? -18 40.688 1.913 1 94.62 98 LEU A O 1
ATOM 795 N N . LEU A 1 99 ? -17.922 42.781 1.14 1 95.69 99 LEU A N 1
ATOM 796 C CA . LEU A 1 99 ? -18.672 42.406 -0.057 1 95.69 99 LEU A CA 1
ATOM 797 C C . LEU A 1 99 ? -17.891 41.406 -0.901 1 95.69 99 LEU A C 1
ATOM 799 O O . LEU A 1 99 ? -18.469 40.438 -1.426 1 95.69 99 LEU A O 1
ATOM 803 N N . TYR A 1 100 ? -16.641 41.656 -1.037 1 95.06 100 TYR A N 1
ATOM 804 C CA . TYR A 1 100 ? -15.781 40.688 -1.731 1 95.06 100 TYR A CA 1
ATOM 805 C C . TYR A 1 100 ? -15.797 39.344 -1.037 1 95.06 100 TYR A C 1
ATOM 807 O O . TYR A 1 100 ? -15.898 38.312 -1.692 1 95.06 100 TYR A O 1
ATOM 815 N N . ALA A 1 101 ? -15.703 39.344 0.265 1 94.56 101 ALA A N 1
ATOM 816 C CA . ALA A 1 101 ? -15.68 38.094 1.03 1 94.56 101 ALA A CA 1
ATOM 817 C C . ALA A 1 101 ? -16.969 37.281 0.827 1 94.56 101 ALA A C 1
ATOM 819 O O . ALA A 1 101 ? -16.922 36.062 0.662 1 94.56 101 ALA A O 1
ATOM 820 N N . ILE A 1 102 ? -17.984 37.969 0.791 1 93.31 102 ILE A N 1
ATOM 821 C CA . ILE A 1 102 ? -19.281 37.312 0.603 1 93.31 102 ILE A CA 1
ATOM 822 C C . ILE A 1 102 ? -19.391 36.781 -0.82 1 93.31 102 ILE A C 1
ATOM 824 O O . ILE A 1 102 ? -19.828 35.656 -1.028 1 93.31 102 ILE A O 1
ATOM 828 N N . ALA A 1 103 ? -18.969 37.531 -1.788 1 93.19 103 ALA A N 1
ATOM 829 C CA . ALA A 1 103 ? -18.984 37.062 -3.178 1 93.19 103 ALA A CA 1
ATOM 830 C C . ALA A 1 103 ? -18.078 35.844 -3.365 1 93.19 103 ALA A C 1
ATOM 832 O O . ALA A 1 103 ? -18.469 34.875 -4.035 1 93.19 103 ALA A O 1
ATOM 833 N N . ALA A 1 104 ? -16.938 35.875 -2.842 1 90.25 104 ALA A N 1
ATOM 834 C CA . ALA A 1 104 ? -16 34.781 -2.938 1 90.25 104 ALA A CA 1
ATOM 835 C C . ALA A 1 104 ? -16.578 33.5 -2.287 1 90.25 104 ALA A C 1
ATOM 837 O O . ALA A 1 104 ? -16.422 32.406 -2.809 1 90.25 104 ALA A O 1
ATOM 838 N N . ALA A 1 105 ? -17.234 33.719 -1.148 1 88.62 105 ALA A N 1
ATOM 839 C CA . ALA A 1 105 ? -17.844 32.594 -0.455 1 88.62 105 ALA A CA 1
ATOM 840 C C . ALA A 1 105 ? -18.969 31.969 -1.294 1 88.62 105 ALA A C 1
ATOM 842 O O . ALA A 1 105 ? -19.109 30.75 -1.359 1 88.62 105 ALA A O 1
ATOM 843 N N . HIS A 1 106 ? -19.703 32.812 -1.907 1 88.44 106 HIS A N 1
ATOM 844 C CA . HIS A 1 106 ? -20.797 32.344 -2.752 1 88.44 106 HIS A CA 1
ATOM 845 C C . HIS A 1 106 ? -20.266 31.531 -3.918 1 88.44 106 HIS A C 1
ATOM 847 O O . HIS A 1 106 ? -20.844 30.484 -4.254 1 88.44 106 HIS A O 1
ATOM 853 N N . PHE A 1 107 ? -19.219 31.922 -4.48 1 84.94 107 PHE A N 1
ATOM 854 C CA . PHE A 1 107 ? -18.609 31.203 -5.594 1 84.94 107 PHE A CA 1
ATOM 855 C C . PHE A 1 107 ? -18.078 29.844 -5.137 1 84.94 107 PHE A C 1
ATOM 857 O O . PHE A 1 107 ? -18.203 28.859 -5.855 1 84.94 107 PHE A O 1
ATOM 864 N N . VAL A 1 108 ? -17.484 29.75 -3.982 1 82.25 108 VAL A N 1
ATOM 865 C CA . VAL A 1 108 ? -16.906 28.516 -3.461 1 82.25 108 VAL A CA 1
ATOM 866 C C . VAL A 1 108 ? -18.031 27.547 -3.068 1 82.25 108 VAL A C 1
ATOM 868 O O . VAL A 1 108 ? -17.938 26.344 -3.324 1 82.25 108 VAL A O 1
ATOM 871 N N . TRP A 1 109 ? -19.047 28.141 -2.543 1 78.88 109 TRP A N 1
ATOM 872 C CA . TRP A 1 109 ? -20.109 27.297 -2.025 1 78.88 109 TRP A CA 1
ATOM 873 C C . TRP A 1 109 ? -21 26.797 -3.156 1 78.88 109 TRP A C 1
ATOM 875 O O . TRP A 1 109 ? -21.625 25.734 -3.041 1 78.88 109 TRP A O 1
ATOM 885 N N . LYS A 1 110 ? -21.078 27.422 -4.227 1 79.06 110 LYS A N 1
ATOM 886 C CA . LYS A 1 110 ? -21.922 27.016 -5.352 1 79.06 110 LYS A CA 1
ATOM 887 C C . LYS A 1 110 ? -21.234 25.922 -6.176 1 79.06 110 LYS A C 1
ATOM 889 O O . LYS A 1 110 ? -21.906 25.141 -6.855 1 79.06 110 LYS A O 1
ATOM 894 N N . ALA A 1 111 ? -20 25.859 -5.969 1 75.06 111 ALA A N 1
ATOM 895 C CA . ALA A 1 111 ? -19.281 24.844 -6.738 1 75.06 111 ALA A CA 1
ATOM 896 C C . ALA A 1 111 ? -19.484 23.453 -6.152 1 75.06 111 ALA A C 1
ATOM 898 O O . ALA A 1 111 ? -19.422 23.266 -4.938 1 75.06 111 ALA A O 1
ATOM 899 N N . GLN A 1 112 ? -20.062 22.547 -6.945 1 71.44 112 GLN A N 1
ATOM 900 C CA . GLN A 1 112 ? -20.281 21.172 -6.488 1 71.44 112 GLN A CA 1
ATOM 901 C C . GLN A 1 112 ? -18.953 20.484 -6.172 1 71.44 112 GLN A C 1
ATOM 903 O O . GLN A 1 112 ? -18.859 19.703 -5.215 1 71.44 112 GLN A O 1
ATOM 908 N N . VAL A 1 113 ? -17.938 20.812 -7.004 1 76.31 113 VAL A N 1
ATOM 909 C CA . VAL A 1 113 ? -16.609 20.25 -6.77 1 76.31 113 VAL A CA 1
ATOM 910 C C . VAL A 1 113 ? -15.586 21.391 -6.719 1 76.31 113 VAL A C 1
ATOM 912 O O . VAL A 1 113 ? -15.539 22.234 -7.613 1 76.31 113 VAL A O 1
ATOM 915 N N . HIS A 1 114 ? -14.953 21.406 -5.531 1 72.75 114 HIS A N 1
ATOM 916 C CA . HIS A 1 114 ? -13.938 22.438 -5.348 1 72.75 114 HIS A CA 1
ATOM 917 C C . HIS A 1 114 ? -12.695 22.141 -6.18 1 72.75 114 HIS A C 1
ATOM 919 O O . HIS A 1 114 ? -12.102 21.062 -6.055 1 72.75 114 HIS A O 1
ATOM 925 N N . ARG A 1 115 ? -12.492 23.125 -7.125 1 71.31 115 ARG A N 1
ATOM 926 C CA . ARG A 1 115 ? -11.297 23.016 -7.953 1 71.31 115 ARG A CA 1
ATOM 927 C C . ARG A 1 115 ? -10.211 23.969 -7.488 1 71.31 115 ARG A C 1
ATOM 929 O O . ARG A 1 115 ? -10.453 24.828 -6.633 1 71.31 115 ARG A O 1
ATOM 936 N N . VAL A 1 116 ? -9.016 23.781 -7.781 1 69.25 116 VAL A N 1
ATOM 937 C CA . VAL A 1 116 ? -7.883 24.609 -7.367 1 69.25 116 VAL A CA 1
ATOM 938 C C . VAL A 1 116 ? -7.848 25.891 -8.188 1 69.25 116 VAL A C 1
ATOM 940 O O . VAL A 1 116 ? -6.922 26.703 -8.055 1 69.25 116 VAL A O 1
ATOM 943 N N . ARG A 1 117 ? -9.023 26.344 -8.656 1 73 117 ARG A N 1
ATOM 944 C CA . ARG A 1 117 ? -8.961 27.531 -9.516 1 73 117 ARG A CA 1
ATOM 945 C C . ARG A 1 117 ? -9.211 28.797 -8.711 1 73 117 ARG A C 1
ATOM 947 O O . ARG A 1 117 ? -10.125 28.859 -7.887 1 73 117 ARG A O 1
ATOM 954 N N . GLY A 1 118 ? -8.281 29.828 -8.836 1 78.75 118 GLY A N 1
ATOM 955 C CA . GLY A 1 118 ? -8.477 31.172 -8.297 1 78.75 118 GLY A CA 1
ATOM 956 C C . GLY A 1 118 ? -7.98 31.312 -6.875 1 78.75 118 GLY A C 1
ATOM 957 O O . GLY A 1 118 ? -8.18 32.344 -6.246 1 78.75 118 GLY A O 1
ATOM 958 N N . THR A 1 119 ? -7.418 30.281 -6.363 1 81.94 119 THR A N 1
ATOM 959 C CA . THR A 1 119 ? -6.977 30.344 -4.977 1 81.94 119 THR A CA 1
ATOM 960 C C . THR A 1 119 ? -5.855 31.359 -4.805 1 81.94 119 THR A C 1
ATOM 962 O O . THR A 1 119 ? -5.844 32.125 -3.836 1 81.94 119 THR A O 1
ATOM 965 N N . PHE A 1 120 ? -5.039 31.406 -5.746 1 86.12 120 PHE A N 1
ATOM 966 C CA . PHE A 1 120 ? -3.91 32.312 -5.656 1 86.12 120 PHE A CA 1
ATOM 967 C C . PHE A 1 120 ? -4.379 33.781 -5.762 1 86.12 120 PHE A C 1
ATOM 969 O O . PHE A 1 120 ? -3.906 34.625 -5.023 1 86.12 120 PHE A O 1
ATOM 976 N N . ILE A 1 121 ? -5.352 34.031 -6.586 1 89.69 121 ILE A N 1
ATOM 977 C CA . ILE A 1 121 ? -5.887 35.375 -6.773 1 89.69 121 ILE A CA 1
ATOM 978 C C . ILE A 1 121 ? -6.586 35.812 -5.496 1 89.69 121 ILE A C 1
ATOM 980 O O . ILE A 1 121 ? -6.414 36.969 -5.066 1 89.69 121 ILE A O 1
ATOM 984 N N . ARG A 1 122 ? -7.336 35 -4.922 1 90.81 122 ARG A N 1
ATOM 985 C CA . ARG A 1 122 ? -8.016 35.375 -3.682 1 90.81 122 ARG A CA 1
ATOM 986 C C . ARG A 1 122 ? -7.016 35.656 -2.572 1 90.81 122 ARG A C 1
ATOM 988 O O . ARG A 1 122 ? -7.223 36.594 -1.779 1 90.81 122 ARG A O 1
ATOM 995 N N . HIS A 1 123 ? -5.953 34.875 -2.576 1 90.12 123 HIS A N 1
ATOM 996 C CA . HIS A 1 123 ? -4.926 35.125 -1.57 1 90.12 123 HIS A CA 1
ATOM 997 C C . HIS A 1 123 ? -4.238 36.469 -1.812 1 90.12 123 HIS A C 1
ATOM 999 O O . HIS A 1 123 ? -3.961 37.188 -0.867 1 90.12 123 HIS A O 1
ATOM 1005 N N . LEU A 1 124 ? -4.047 36.781 -3.014 1 92.12 124 LEU A N 1
ATOM 1006 C CA . LEU A 1 124 ? -3.422 38.062 -3.355 1 92.12 124 LEU A CA 1
ATOM 1007 C C . LEU A 1 124 ? -4.312 39.219 -2.949 1 92.12 124 LEU A C 1
ATOM 1009 O O . LEU A 1 124 ? -3.818 40.25 -2.488 1 92.12 124 LEU A O 1
ATOM 1013 N N . ILE A 1 125 ? -5.555 39.062 -3.082 1 94 125 ILE A N 1
ATOM 1014 C CA . ILE A 1 125 ? -6.5 40.094 -2.68 1 94 125 ILE A CA 1
ATOM 1015 C C . ILE A 1 125 ? -6.465 40.25 -1.162 1 94 125 ILE A C 1
ATOM 1017 O O . ILE A 1 125 ? -6.469 41.375 -0.659 1 94 125 ILE A O 1
ATOM 1021 N N . ASP A 1 126 ? -6.398 39.156 -0.498 1 93.06 126 ASP A N 1
ATOM 1022 C CA . ASP A 1 126 ? -6.324 39.25 0.958 1 93.06 126 ASP A CA 1
ATOM 1023 C C . ASP A 1 126 ? -5.039 39.938 1.411 1 93.06 126 ASP A C 1
ATOM 1025 O O . ASP A 1 126 ? -5.07 40.781 2.307 1 93.06 126 ASP A O 1
ATOM 1029 N N . VAL A 1 127 ? -3.918 39.594 0.769 1 91.69 127 VAL A N 1
ATOM 1030 C CA . VAL A 1 127 ? -2.637 40.188 1.128 1 91.69 127 VAL A CA 1
ATOM 1031 C C . VAL A 1 127 ? -2.646 41.688 0.775 1 91.69 127 VAL A C 1
ATOM 1033 O O . VAL A 1 127 ? -2.186 42.5 1.56 1 91.69 127 VAL A O 1
ATOM 1036 N N . SER A 1 128 ? -3.182 42 -0.347 1 92.25 128 SER A N 1
ATOM 1037 C CA . SER A 1 128 ? -3.271 43.406 -0.759 1 92.25 128 SER A CA 1
ATOM 1038 C C . SER A 1 128 ? -4.152 44.188 0.192 1 92.25 128 SER A C 1
ATOM 1040 O O . SER A 1 128 ? -3.844 45.344 0.516 1 92.25 128 SER A O 1
ATOM 1042 N N . SER A 1 129 ? -5.25 43.594 0.572 1 91.81 129 SER A N 1
ATOM 1043 C CA . SER A 1 129 ? -6.141 44.281 1.521 1 91.81 129 SER A CA 1
ATOM 1044 C C . SER A 1 129 ? -5.441 44.531 2.852 1 91.81 129 SER A C 1
ATOM 1046 O O . SER A 1 129 ? -5.652 45.562 3.486 1 91.81 129 SER A O 1
ATOM 1048 N N . LEU A 1 130 ? -4.641 43.594 3.232 1 88.5 130 LEU A N 1
ATOM 1049 C CA . LEU A 1 130 ? -3.852 43.75 4.449 1 88.5 130 LEU A CA 1
ATOM 1050 C C . LEU A 1 130 ? -2.889 44.906 4.328 1 88.5 130 LEU A C 1
ATOM 1052 O O . LEU A 1 130 ? -2.783 45.75 5.242 1 88.5 130 LEU A O 1
ATOM 1056 N N . VAL A 1 131 ? -2.242 45.031 3.221 1 87.5 131 VAL A N 1
ATOM 1057 C CA . VAL A 1 131 ? -1.271 46.094 2.988 1 87.5 131 VAL A CA 1
ATOM 1058 C C . VAL A 1 131 ? -1.983 47.438 2.961 1 87.5 131 VAL A C 1
ATOM 1060 O O . VAL A 1 131 ? -1.535 48.375 3.596 1 87.5 131 VAL A O 1
ATOM 1063 N N . ILE A 1 132 ? -3.088 47.5 2.352 1 89.06 132 ILE A N 1
ATOM 1064 C CA . ILE A 1 132 ? -3.852 48.719 2.232 1 89.06 132 ILE A CA 1
ATOM 1065 C C . ILE A 1 132 ? -4.355 49.156 3.607 1 89.06 132 ILE A C 1
ATOM 1067 O O . ILE A 1 132 ? -4.242 50.344 3.979 1 89.06 132 ILE A O 1
ATOM 1071 N N . LEU A 1 133 ? -4.879 48.219 4.32 1 86.75 133 LEU A N 1
ATOM 1072 C CA . LEU A 1 133 ? -5.395 48.531 5.652 1 86.75 133 LEU A CA 1
ATOM 1073 C C . LEU A 1 133 ? -4.273 49 6.574 1 86.75 133 LEU A C 1
ATOM 1075 O O . LEU A 1 133 ? -4.48 49.875 7.41 1 86.75 133 LEU A O 1
ATOM 1079 N N . ALA A 1 134 ? -3.096 48.406 6.438 1 83.06 134 ALA A N 1
ATOM 1080 C CA . ALA A 1 134 ? -1.947 48.781 7.258 1 83.06 134 ALA A CA 1
ATOM 1081 C C . ALA A 1 134 ? -1.543 50.219 6.988 1 83.06 134 ALA A C 1
ATOM 1083 O O . ALA A 1 134 ? -1.201 50.969 7.918 1 83.06 134 ALA A O 1
ATOM 1084 N N . PHE A 1 135 ? -1.683 50.656 5.832 1 81.81 135 PHE A N 1
ATOM 1085 C CA . PHE A 1 135 ? -1.29 52 5.469 1 81.81 135 PHE A CA 1
ATOM 1086 C C . PHE A 1 135 ? -2.379 53 5.848 1 81.81 135 PHE A C 1
ATOM 1088 O O . PHE A 1 135 ? -2.084 54.125 6.242 1 81.81 135 PHE A O 1
ATOM 1095 N N . LEU A 1 136 ? -3.643 52.562 5.824 1 82 136 LEU A N 1
ATOM 1096 C CA . LEU A 1 136 ? -4.754 53.438 6.129 1 82 136 LEU A CA 1
ATOM 1097 C C . LEU A 1 136 ? -4.91 53.625 7.637 1 82 136 LEU A C 1
ATOM 1099 O O . LEU A 1 136 ? -5.215 54.719 8.109 1 82 136 LEU A O 1
ATOM 1103 N N . ALA A 1 137 ? -4.844 52.594 8.438 1 74.31 137 ALA A N 1
ATOM 1104 C CA . ALA A 1 137 ? -5.105 52.656 9.875 1 74.31 137 ALA A CA 1
ATOM 1105 C C . ALA A 1 137 ? -3.932 53.25 10.625 1 74.31 137 ALA A C 1
ATOM 1107 O O . ALA A 1 137 ? -4.117 53.875 11.68 1 74.31 137 ALA A O 1
ATOM 1108 N N . ASP A 1 138 ? -2.678 53.344 10.133 1 66.19 138 ASP A N 1
ATOM 1109 C CA . ASP A 1 138 ? -1.465 53.938 10.703 1 66.19 138 ASP A CA 1
ATOM 1110 C C . ASP A 1 138 ? -1.195 53.344 12.094 1 66.19 138 ASP A C 1
ATOM 1112 O O . ASP A 1 138 ? -0.567 54 12.93 1 66.19 138 ASP A O 1
ATOM 1116 N N . ARG A 1 139 ? -1.968 52.281 12.531 1 67.56 139 ARG A N 1
ATOM 1117 C CA . ARG A 1 139 ? -1.723 51.562 13.789 1 67.56 139 ARG A CA 1
ATOM 1118 C C . ARG A 1 139 ? -1.736 50.062 13.586 1 67.56 139 ARG A C 1
ATOM 1120 O O . ARG A 1 139 ? -2.404 49.562 12.68 1 67.56 139 ARG A O 1
ATOM 1127 N N . VAL A 1 140 ? -0.955 49.5 14.406 1 67.25 140 VAL A N 1
ATOM 1128 C CA . VAL A 1 140 ? -0.82 48.062 14.297 1 67.25 140 VAL A CA 1
ATOM 1129 C C . VAL A 1 140 ? -1.989 47.375 15.008 1 67.25 140 VAL A C 1
ATOM 1131 O O . VAL A 1 140 ? -2.377 46.25 14.648 1 67.25 140 VAL A O 1
ATOM 1134 N N . SER A 1 141 ? -2.547 48.219 15.906 1 66.31 141 SER A N 1
ATOM 1135 C CA . SER A 1 141 ? -3.645 47.625 16.656 1 66.31 141 SER A CA 1
ATOM 1136 C C . SER A 1 141 ? -4.961 47.75 15.891 1 66.31 141 SER A C 1
ATOM 1138 O O . SER A 1 141 ? -5.055 48.5 14.914 1 66.31 141 SER A O 1
ATOM 1140 N N . GLY A 1 142 ? -5.895 46.844 15.914 1 71.75 142 GLY A N 1
ATOM 1141 C CA . GLY A 1 142 ? -7.203 46.938 15.281 1 71.75 142 GLY A CA 1
ATOM 1142 C C . GLY A 1 142 ? -7.387 45.906 14.164 1 71.75 142 GLY A C 1
ATOM 1143 O O . GLY A 1 142 ? -7.051 44.75 14.32 1 71.75 142 GLY A O 1
ATOM 1144 N N . PRO A 1 143 ? -7.863 46.5 13.039 1 73.31 143 PRO A N 1
ATOM 1145 C CA . PRO A 1 143 ? -8.25 45.594 11.961 1 73.31 143 PRO A CA 1
ATOM 1146 C C . PRO A 1 143 ? -7.047 44.938 11.266 1 73.31 143 PRO A C 1
ATOM 1148 O O . PRO A 1 143 ? -7.152 43.844 10.734 1 73.31 143 PRO A O 1
ATOM 1151 N N . VAL A 1 144 ? -5.914 45.625 11.25 1 74.75 144 VAL A N 1
ATOM 1152 C CA . VAL A 1 144 ? -4.727 45.094 10.594 1 74.75 144 VAL A CA 1
ATOM 1153 C C . VAL A 1 144 ? -4.27 43.812 11.305 1 74.75 144 VAL A C 1
ATOM 1155 O O . VAL A 1 144 ? -3.914 42.844 10.656 1 74.75 144 VAL A O 1
ATOM 1158 N N . PHE A 1 145 ? -4.371 43.812 12.539 1 74.31 145 PHE A N 1
ATOM 1159 C CA . PHE A 1 145 ? -3.891 42.656 13.32 1 74.31 145 PHE A CA 1
ATOM 1160 C C . PHE A 1 145 ? -4.781 41.438 13.109 1 74.31 145 PHE A C 1
ATOM 1162 O O . PHE A 1 145 ? -4.316 40.312 13.195 1 74.31 145 PHE A O 1
ATOM 1169 N N . MET A 1 146 ? -5.953 41.656 12.742 1 78.88 146 MET A N 1
ATOM 1170 C CA . MET A 1 146 ? -6.879 40.562 12.539 1 78.88 146 MET A CA 1
ATOM 1171 C C . MET A 1 146 ? -6.605 39.844 11.211 1 78.88 146 MET A C 1
ATOM 1173 O O . MET A 1 146 ? -6.723 38.625 11.117 1 78.88 146 MET A O 1
ATOM 1177 N N . LEU A 1 147 ? -6.184 40.625 10.344 1 85.62 147 LEU A N 1
ATOM 1178 C CA . LEU A 1 147 ? -6.051 40.062 9 1 85.62 147 LEU A CA 1
ATOM 1179 C C . LEU A 1 147 ? -4.73 39.312 8.852 1 85.62 147 LEU A C 1
ATOM 1181 O O . LEU A 1 147 ? -4.625 38.375 8.047 1 85.62 147 LEU A O 1
ATOM 1185 N N . ILE A 1 148 ? -3.725 39.625 9.648 1 85.62 148 ILE A N 1
ATOM 1186 C CA . ILE A 1 148 ? -2.385 39.094 9.461 1 85.62 148 ILE A CA 1
ATOM 1187 C C . ILE A 1 148 ? -2.398 37.594 9.742 1 85.62 148 ILE A C 1
ATOM 1189 O O . ILE A 1 148 ? -2.025 36.781 8.883 1 85.62 148 ILE A O 1
ATOM 1193 N N . PRO A 1 149 ? -2.873 37.156 10.922 1 82.38 149 PRO A N 1
ATOM 1194 C CA . PRO A 1 149 ? -2.863 35.719 11.172 1 82.38 149 PRO A CA 1
ATOM 1195 C C . PRO A 1 149 ? -3.791 34.969 10.227 1 8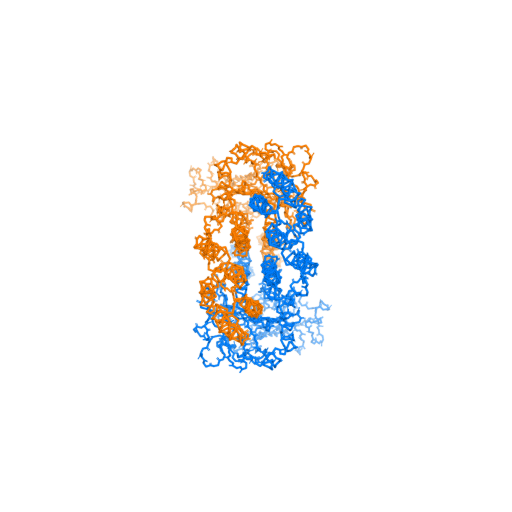2.38 149 PRO A C 1
ATOM 1197 O O . PRO A 1 149 ? -3.52 33.812 9.891 1 82.38 149 PRO A O 1
ATOM 1200 N N . PHE A 1 150 ? -4.852 35.594 9.773 1 89 150 PHE A N 1
ATOM 1201 C CA . PHE A 1 150 ? -5.77 34.969 8.836 1 89 150 PHE A CA 1
ATOM 1202 C C . PHE A 1 150 ? -5.07 34.656 7.516 1 89 150 PHE A C 1
ATOM 1204 O O . PHE A 1 150 ? -5.168 33.562 6.992 1 89 150 PHE A O 1
ATOM 1211 N N . VAL A 1 151 ? -4.391 35.688 7.07 1 91.56 151 VAL A N 1
ATOM 1212 C CA . VAL A 1 151 ? -3.709 35.5 5.789 1 91.56 151 VAL A CA 1
ATOM 1213 C C . VAL A 1 151 ? -2.617 34.438 5.926 1 91.56 151 VAL A C 1
ATOM 1215 O O . VAL A 1 151 ? -2.414 33.656 5.016 1 91.56 151 VAL A O 1
ATOM 1218 N N . GLN A 1 152 ? -1.938 34.469 7.016 1 90.25 152 GLN A N 1
ATOM 1219 C CA . GLN A 1 152 ? -0.876 33.5 7.242 1 90.25 152 GLN A CA 1
ATOM 1220 C C . GLN A 1 152 ? -1.439 32.062 7.328 1 90.25 152 GLN A C 1
ATOM 1222 O O . GLN A 1 152 ? -0.906 31.141 6.715 1 90.25 152 GLN A O 1
ATOM 1227 N N . LEU A 1 153 ? -2.498 31.891 8.078 1 90.31 153 LEU A N 1
ATOM 1228 C CA . LEU A 1 153 ? -3.1 30.562 8.234 1 90.31 153 LEU A CA 1
ATOM 1229 C C . LEU A 1 153 ? -3.705 30.078 6.926 1 90.31 153 LEU A C 1
ATOM 1231 O O . LEU A 1 153 ? -3.607 28.906 6.594 1 90.31 153 LEU A O 1
ATOM 1235 N N . ALA A 1 154 ? -4.328 31 6.234 1 90.44 154 ALA A N 1
ATOM 1236 C CA . ALA A 1 154 ? -4.891 30.641 4.938 1 90.44 154 ALA A CA 1
ATOM 1237 C C . ALA A 1 154 ? -3.805 30.172 3.979 1 90.44 154 ALA A C 1
ATOM 1239 O O . ALA A 1 154 ? -3.988 29.172 3.268 1 90.44 154 ALA A O 1
ATOM 1240 N N . ALA A 1 155 ? -2.684 30.859 4.004 1 90.88 155 ALA A N 1
ATOM 1241 C CA . ALA A 1 155 ? -1.563 30.469 3.152 1 90.88 155 ALA A CA 1
ATOM 1242 C C . ALA A 1 155 ? -1.015 29.109 3.564 1 90.88 155 ALA A C 1
ATOM 1244 O O . ALA A 1 155 ? -0.609 28.312 2.713 1 90.88 155 ALA A O 1
ATOM 1245 N N . THR A 1 156 ? -0.976 28.859 4.82 1 88 156 THR A N 1
ATOM 1246 C CA . THR A 1 156 ? -0.496 27.562 5.312 1 88 156 THR A CA 1
ATOM 1247 C C . THR A 1 156 ? -1.415 26.438 4.855 1 88 156 THR A C 1
ATOM 1249 O O . THR A 1 156 ? -0.945 25.359 4.488 1 88 156 THR A O 1
ATOM 1252 N N . LEU A 1 157 ? -2.672 26.719 4.879 1 86.06 157 LEU A N 1
ATOM 1253 C CA . LEU A 1 157 ? -3.639 25.703 4.461 1 86.06 157 LEU A CA 1
ATOM 1254 C C . LEU A 1 157 ? -3.514 25.422 2.971 1 86.06 157 LEU A C 1
ATOM 1256 O O . LEU A 1 157 ? -3.656 24.266 2.543 1 86.06 157 LEU A O 1
ATOM 1260 N N . HIS A 1 158 ? -3.18 26.422 2.238 1 84.81 158 HIS A N 1
ATOM 1261 C CA . HIS A 1 158 ? -3.135 26.25 0.79 1 84.81 158 HIS A CA 1
ATOM 1262 C C . HIS A 1 158 ? -1.786 25.703 0.342 1 84.81 158 HIS A C 1
ATOM 1264 O O . HIS A 1 158 ? -1.727 24.828 -0.521 1 84.81 158 HIS A O 1
ATOM 1270 N N . TRP A 1 159 ? -0.707 26.234 0.907 1 83.31 159 TRP A N 1
ATOM 1271 C CA . TRP A 1 159 ? 0.601 25.938 0.338 1 83.31 159 TRP A CA 1
ATOM 1272 C C . TRP A 1 159 ? 1.549 25.406 1.408 1 83.31 159 TRP A C 1
ATOM 1274 O O . TRP A 1 159 ? 2.77 25.406 1.227 1 83.31 159 TRP A O 1
ATOM 1284 N N . LEU A 1 160 ? 1.094 25.031 2.568 1 83.5 160 LEU A N 1
ATOM 1285 C CA . LEU A 1 160 ? 1.839 24.391 3.645 1 83.5 160 LEU A CA 1
ATOM 1286 C C . LEU A 1 160 ? 3.016 25.266 4.086 1 83.5 160 LEU A C 1
ATOM 1288 O O . LEU A 1 160 ? 2.83 26.422 4.461 1 83.5 160 LEU A O 1
ATOM 1292 N N . TRP A 1 161 ? 4.277 24.688 4.059 1 84.94 161 TRP A N 1
ATOM 1293 C CA . TRP A 1 161 ? 5.402 25.422 4.641 1 84.94 161 TRP A CA 1
ATOM 1294 C C . TRP A 1 161 ? 5.785 26.609 3.771 1 84.94 161 TRP A C 1
ATOM 1296 O O . TRP A 1 161 ? 6.215 27.641 4.285 1 84.94 161 TRP A O 1
ATOM 1306 N N . ARG A 1 162 ? 5.617 26.562 2.457 1 86 162 ARG A N 1
ATOM 1307 C CA . ARG A 1 162 ? 5.938 27.672 1.575 1 86 162 ARG A CA 1
ATOM 1308 C C . ARG A 1 162 ? 5.02 28.859 1.837 1 86 162 ARG A C 1
ATOM 1310 O O . ARG A 1 162 ? 5.469 30.016 1.867 1 86 162 ARG A O 1
ATOM 1317 N N . GLY A 1 163 ? 3.727 28.5 2.016 1 87.69 163 GLY A N 1
ATOM 1318 C CA . GLY A 1 163 ? 2.781 29.562 2.328 1 87.69 163 GLY A CA 1
ATOM 1319 C C . GLY A 1 163 ? 3.031 30.203 3.68 1 87.69 163 GLY A C 1
ATOM 1320 O O . GLY A 1 163 ? 2.992 31.422 3.805 1 87.69 163 GLY A O 1
ATOM 1321 N N . ALA A 1 164 ? 3.32 29.375 4.641 1 89.44 164 ALA A N 1
ATOM 1322 C CA . ALA A 1 164 ? 3.57 29.875 5.992 1 89.44 164 ALA A CA 1
ATOM 1323 C C . ALA A 1 164 ? 4.809 30.75 6.027 1 89.44 164 ALA A C 1
ATOM 1325 O O . ALA A 1 164 ? 4.777 31.859 6.582 1 89.44 164 ALA A O 1
ATOM 1326 N N . LEU A 1 165 ? 5.855 30.359 5.367 1 90 165 LEU A N 1
ATOM 1327 C CA . LEU A 1 165 ? 7.137 31.062 5.426 1 90 165 LEU A CA 1
ATOM 1328 C C . LEU A 1 165 ? 7.074 32.375 4.668 1 90 165 LEU A C 1
ATOM 1330 O O . LEU A 1 165 ? 7.434 33.438 5.207 1 90 165 LEU A O 1
ATOM 1334 N N . TRP A 1 166 ? 6.535 32.375 3.488 1 89.75 166 TRP A N 1
ATOM 1335 C CA . TRP A 1 166 ? 6.559 33.562 2.65 1 89.75 166 TRP A CA 1
ATOM 1336 C C . TRP A 1 166 ? 5.547 34.594 3.143 1 89.75 166 TRP A C 1
ATOM 1338 O O . TRP A 1 166 ? 5.871 35.781 3.279 1 89.75 166 TRP A O 1
ATOM 1348 N N . THR A 1 167 ? 4.348 34.156 3.404 1 91.81 167 THR A N 1
ATOM 1349 C CA . THR A 1 167 ? 3.342 35.094 3.893 1 91.81 167 THR A CA 1
ATOM 1350 C C . THR A 1 167 ? 3.713 35.625 5.277 1 91.81 167 THR A C 1
ATOM 1352 O O . THR A 1 167 ? 3.5 36.781 5.586 1 91.81 167 THR A O 1
ATOM 1355 N N . GLY A 1 168 ? 4.309 34.688 6.094 1 90.19 168 GLY A N 1
ATOM 1356 C CA . GLY A 1 168 ? 4.785 35.125 7.395 1 90.19 168 GLY A CA 1
ATOM 1357 C C . GLY A 1 168 ? 5.898 36.156 7.309 1 90.19 168 GLY A C 1
ATOM 1358 O O . GLY A 1 168 ? 5.895 37.156 8.039 1 90.19 168 GLY A O 1
ATOM 1359 N N . SER A 1 169 ? 6.789 36 6.375 1 90.56 169 SER A N 1
ATOM 1360 C CA . SER A 1 169 ? 7.902 36.906 6.195 1 90.56 169 SER A CA 1
ATOM 1361 C C . SER A 1 169 ? 7.418 38.25 5.688 1 90.56 169 SER A C 1
ATOM 1363 O O . SER A 1 169 ? 7.891 39.312 6.145 1 90.56 169 SER A O 1
ATOM 1365 N N . VAL A 1 170 ? 6.473 38.25 4.824 1 89 170 VAL A N 1
ATOM 1366 C CA . VAL A 1 170 ? 5.91 39.5 4.301 1 89 170 VAL A CA 1
ATOM 1367 C C . VAL A 1 170 ? 5.176 40.25 5.414 1 89 170 VAL A C 1
ATOM 1369 O O . VAL A 1 170 ? 5.32 41.469 5.559 1 89 170 VAL A O 1
ATOM 1372 N N . ALA A 1 171 ? 4.395 39.5 6.215 1 89.25 171 ALA A N 1
ATOM 1373 C CA . ALA A 1 171 ? 3.652 40.094 7.316 1 89.25 171 ALA A CA 1
ATOM 1374 C C . ALA A 1 171 ? 4.598 40.719 8.344 1 89.25 171 ALA A C 1
ATOM 1376 O O . ALA A 1 171 ? 4.355 41.812 8.844 1 89.25 171 ALA A O 1
ATOM 1377 N N . VAL A 1 172 ? 5.723 40.031 8.594 1 88.25 172 VAL A N 1
ATOM 1378 C CA . VAL A 1 172 ? 6.707 40.531 9.547 1 88.25 172 VAL A CA 1
ATOM 1379 C C . VAL A 1 172 ? 7.355 41.812 8.984 1 88.25 172 VAL A C 1
ATOM 1381 O O . VAL A 1 172 ? 7.547 42.781 9.711 1 88.25 172 VAL A O 1
ATOM 1384 N N . ALA A 1 173 ? 7.602 41.812 7.738 1 88.12 173 ALA A N 1
ATOM 1385 C CA . ALA A 1 173 ? 8.203 42.969 7.094 1 88.12 173 ALA A CA 1
ATOM 1386 C C . ALA A 1 173 ? 7.27 44.188 7.148 1 88.12 173 ALA A C 1
ATOM 1388 O O . ALA A 1 173 ? 7.707 45.312 7.398 1 88.12 173 ALA A O 1
ATOM 1389 N N . ILE A 1 174 ? 5.996 43.938 6.953 1 83.75 174 ILE A N 1
ATOM 1390 C CA . ILE A 1 174 ? 4.996 45 7 1 83.75 174 ILE A CA 1
ATOM 1391 C C . ILE A 1 174 ? 4.926 45.562 8.406 1 83.75 174 ILE A C 1
ATOM 1393 O O . ILE A 1 174 ? 4.898 46.781 8.586 1 83.75 174 ILE A O 1
ATOM 1397 N N . LEU A 1 175 ? 4.949 44.688 9.391 1 83.44 175 LEU A N 1
ATOM 1398 C CA . LEU A 1 175 ? 4.863 45.156 10.773 1 83.44 175 LEU A CA 1
ATOM 1399 C C . LEU A 1 175 ? 6.109 45.938 11.164 1 83.44 175 LEU A C 1
ATOM 1401 O O . LEU A 1 175 ? 6.023 46.938 11.875 1 83.44 175 LEU A O 1
ATOM 1405 N N . ILE A 1 176 ? 7.27 45.438 10.695 1 83.56 176 ILE A N 1
ATOM 1406 C CA . ILE A 1 176 ? 8.516 46.156 10.984 1 83.56 176 ILE A CA 1
ATOM 1407 C C . ILE A 1 176 ? 8.484 47.531 10.336 1 83.56 176 ILE A C 1
ATOM 1409 O O . ILE A 1 176 ? 8.875 48.531 10.953 1 83.56 176 ILE A O 1
ATOM 1413 N N . TYR A 1 177 ? 7.984 47.625 9.172 1 82.12 177 TYR A N 1
ATOM 1414 C CA . TYR A 1 177 ? 7.879 48.875 8.461 1 82.12 177 TYR A CA 1
ATOM 1415 C C . TYR A 1 177 ? 6.949 49.844 9.195 1 82.12 177 TYR A C 1
ATOM 1417 O O . TYR A 1 177 ? 7.273 51.031 9.375 1 82.12 177 TYR A O 1
ATOM 1425 N N . LEU A 1 178 ? 5.797 49.344 9.633 1 78.44 178 LEU A N 1
ATOM 1426 C CA . LEU A 1 178 ? 4.824 50.188 10.336 1 78.44 178 LEU A CA 1
ATOM 1427 C C . LEU A 1 178 ? 5.371 50.656 11.68 1 78.44 178 LEU A C 1
ATOM 1429 O O . LEU A 1 178 ? 5.129 51.781 12.102 1 78.44 178 LEU A O 1
ATOM 1433 N N . ALA A 1 179 ? 6.07 49.719 12.359 1 76.81 179 ALA A N 1
ATOM 1434 C CA . ALA A 1 179 ? 6.648 50.062 13.656 1 76.81 179 ALA A CA 1
ATOM 1435 C C . ALA A 1 179 ? 7.719 51.156 13.508 1 76.81 179 ALA A C 1
ATOM 1437 O O . ALA A 1 179 ? 7.816 52.062 14.336 1 76.81 179 ALA A O 1
ATOM 1438 N N . LEU A 1 180 ? 8.453 51.125 12.469 1 76.75 180 LEU A N 1
ATOM 1439 C CA . LEU A 1 180 ? 9.539 52.062 12.258 1 76.75 180 LEU A CA 1
ATOM 1440 C C . LEU A 1 180 ? 9 53.406 11.773 1 76.75 180 LEU A C 1
ATOM 1442 O O . LEU A 1 180 ? 9.578 54.438 12.062 1 76.75 180 LEU A O 1
ATOM 1446 N N . SER A 1 181 ? 7.938 53.375 11.047 1 73.75 181 SER A N 1
ATOM 1447 C CA . SER A 1 181 ? 7.387 54.594 10.484 1 73.75 181 SER A CA 1
ATOM 1448 C C . SER A 1 181 ? 6.668 55.438 11.547 1 73.75 181 SER A C 1
ATOM 1450 O O . SER A 1 181 ? 6.68 56.656 11.508 1 73.75 181 SER A O 1
ATOM 1452 N N . ASN A 1 182 ? 5.812 54.781 12.328 1 65.19 182 ASN A N 1
ATOM 1453 C CA . ASN A 1 182 ? 5 55.5 13.297 1 65.19 182 ASN A CA 1
ATOM 1454 C C . ASN A 1 182 ? 5.781 55.781 14.578 1 65.19 182 ASN A C 1
ATOM 1456 O O . ASN A 1 182 ? 5.441 56.688 15.32 1 65.19 182 ASN A O 1
ATOM 1460 N N . THR A 1 183 ? 6.395 54.75 15.062 1 57.31 183 THR A N 1
ATOM 1461 C CA . THR A 1 183 ? 7.02 54.938 16.359 1 57.31 183 THR A CA 1
ATOM 1462 C C . THR A 1 183 ? 8.508 55.25 16.203 1 57.31 183 THR A C 1
ATOM 1464 O O . THR A 1 183 ? 9.125 54.875 15.211 1 57.31 183 THR A O 1
ATOM 1467 N N . VAL A 1 184 ? 8.875 56.312 16.859 1 50.41 184 VAL A N 1
ATOM 1468 C CA . VAL A 1 184 ? 10.32 56.375 17.016 1 50.41 184 VAL A CA 1
ATOM 1469 C C . VAL A 1 184 ? 10.898 55 17.281 1 50.41 184 VAL A C 1
ATOM 1471 O O . VAL A 1 184 ? 10.18 54.094 17.734 1 50.41 184 VAL A O 1
ATOM 1474 N N . TRP A 1 185 ? 12.25 54.781 17.359 1 50.25 185 TRP A N 1
ATOM 1475 C CA . TRP A 1 185 ? 13.008 53.531 17.438 1 50.25 185 TRP A CA 1
ATOM 1476 C C . TRP A 1 185 ? 12.344 52.562 18.391 1 50.25 185 TRP A C 1
ATOM 1478 O O . TRP A 1 185 ? 11.93 52.938 19.5 1 50.25 185 TRP A O 1
ATOM 1488 N N . PRO A 1 186 ? 11.82 51.281 17.938 1 51.34 186 PRO A N 1
ATOM 1489 C CA . PRO A 1 186 ? 11.164 50.188 18.656 1 51.34 186 PRO A CA 1
ATOM 1490 C C . PRO A 1 186 ? 11.547 50.156 20.141 1 51.34 186 PRO A C 1
ATOM 1492 O O . PRO A 1 186 ? 10.945 49.406 20.922 1 51.34 186 PRO A O 1
ATOM 1495 N N . PHE A 1 187 ? 12.656 50.844 20.469 1 50.56 187 PHE A N 1
ATOM 1496 C CA . PHE A 1 187 ? 13.164 50.875 21.844 1 50.56 187 PHE A CA 1
ATOM 1497 C C . PHE A 1 187 ? 12.633 52.094 22.594 1 50.56 187 PHE A C 1
ATOM 1499 O O . PHE A 1 187 ? 13.094 52.375 23.703 1 50.56 187 PHE A O 1
ATOM 1506 N N . SER A 1 188 ? 11.719 52.781 21.906 1 54.94 188 SER A N 1
ATOM 1507 C CA . SER A 1 188 ? 11.203 53.906 22.688 1 54.94 188 SER A CA 1
ATOM 1508 C C . SER A 1 188 ? 10.086 53.469 23.625 1 54.94 188 SER A C 1
ATOM 1510 O O . SER A 1 188 ? 9.414 52.469 23.375 1 54.94 188 SER A O 1
ATOM 1512 N N . SER A 1 189 ? 10.062 53.906 24.875 1 56.59 189 SER A N 1
ATOM 1513 C CA . SER A 1 189 ? 9.25 53.625 26.062 1 56.59 189 SER A CA 1
ATOM 1514 C C . SER A 1 189 ? 7.777 53.906 25.797 1 56.59 189 SER A C 1
ATOM 1516 O O . SER A 1 189 ? 7.066 54.375 26.703 1 56.59 189 SER A O 1
ATOM 1518 N N . ASP A 1 190 ? 7.246 53.812 24.422 1 60.69 190 ASP A N 1
ATOM 1519 C CA . ASP A 1 190 ? 5.832 54.094 24.203 1 60.69 190 ASP A CA 1
ATOM 1520 C C . ASP A 1 190 ? 5.023 52.812 24.109 1 60.69 190 ASP A C 1
ATOM 1522 O O . ASP A 1 190 ? 5.543 51.75 23.703 1 60.69 190 ASP A O 1
ATOM 1526 N N . ALA A 1 191 ? 3.826 52.781 24.688 1 63.06 191 ALA A N 1
ATOM 1527 C CA . ALA A 1 191 ? 2.869 51.688 24.75 1 63.06 191 ALA A CA 1
ATOM 1528 C C . ALA A 1 191 ? 2.639 51.094 23.375 1 63.06 191 ALA A C 1
ATOM 1530 O O . ALA A 1 191 ? 2.504 49.875 23.234 1 63.06 191 ALA A O 1
ATOM 1531 N N . ASP A 1 192 ? 2.801 51.969 22.391 1 66.06 192 ASP A N 1
ATOM 1532 C CA . ASP A 1 192 ? 2.549 51.469 21.047 1 66.06 192 ASP A CA 1
ATOM 1533 C C . ASP A 1 192 ? 3.721 50.656 20.531 1 66.06 192 ASP A C 1
ATOM 1535 O O . ASP A 1 192 ? 3.527 49.688 19.766 1 66.06 192 ASP A O 1
ATOM 1539 N N . ALA A 1 193 ? 4.875 50.969 21.125 1 68.44 193 ALA A N 1
ATOM 1540 C CA . ALA A 1 193 ? 6.062 50.219 20.719 1 68.44 193 ALA A CA 1
ATOM 1541 C C . ALA A 1 193 ? 6.039 48.812 21.297 1 68.44 193 ALA A C 1
ATOM 1543 O O . ALA A 1 193 ? 6.406 47.844 20.625 1 68.44 193 ALA A O 1
ATOM 1544 N N . ALA A 1 194 ? 5.566 48.688 22.469 1 69.44 194 ALA A N 1
ATOM 1545 C CA . ALA A 1 194 ? 5.477 47.375 23.109 1 69.44 194 ALA A CA 1
ATOM 1546 C C . ALA A 1 194 ? 4.465 46.5 22.406 1 69.44 194 ALA A C 1
ATOM 1548 O O . ALA A 1 194 ? 4.691 45.281 22.234 1 69.44 194 ALA A O 1
ATOM 1549 N N . VAL A 1 195 ? 3.395 47.094 21.953 1 72.81 195 VAL A N 1
ATOM 1550 C CA . VAL A 1 195 ? 2.357 46.344 21.25 1 72.81 195 VAL A CA 1
ATOM 1551 C C . VAL A 1 195 ? 2.873 45.906 19.891 1 72.81 195 VAL A C 1
ATOM 1553 O O . VAL A 1 195 ? 2.672 44.75 19.5 1 72.81 195 VAL A O 1
ATOM 1556 N N . ALA A 1 196 ? 3.592 46.781 19.203 1 75.5 196 ALA A N 1
ATOM 1557 C CA . ALA A 1 196 ? 4.137 46.438 17.906 1 75.5 196 ALA A CA 1
ATOM 1558 C C . ALA A 1 196 ? 5.16 45.312 18.016 1 75.5 196 ALA A C 1
ATOM 1560 O O . ALA A 1 196 ? 5.156 44.375 17.219 1 75.5 196 ALA A O 1
ATOM 1561 N N . LEU A 1 197 ? 6.027 45.375 19.031 1 76.31 197 LEU A N 1
ATOM 1562 C CA . LEU A 1 197 ? 7.039 44.375 19.25 1 76.31 197 LEU A CA 1
ATOM 1563 C C . LEU A 1 197 ? 6.387 43.031 19.594 1 76.31 197 LEU A C 1
ATOM 1565 O O . LEU A 1 197 ? 6.859 41.969 19.156 1 76.31 197 LEU A O 1
ATOM 1569 N N . SER A 1 198 ? 5.324 43.094 20.359 1 77.94 198 SER A N 1
ATOM 1570 C CA . SER A 1 198 ? 4.613 41.875 20.703 1 77.94 198 SER A CA 1
ATOM 1571 C C . SER A 1 198 ? 4.031 41.188 19.469 1 77.94 198 SER A C 1
ATOM 1573 O O . SER A 1 198 ? 4.09 39.969 19.328 1 77.94 198 SER A O 1
ATOM 1575 N N . PHE A 1 199 ? 3.576 42 18.547 1 79.69 199 PHE A N 1
ATOM 1576 C CA . PHE A 1 199 ? 2.99 41.438 17.328 1 79.69 199 PHE A CA 1
ATOM 1577 C C . PHE A 1 199 ? 4.066 40.844 16.438 1 79.69 199 PHE A C 1
ATOM 1579 O O . PHE A 1 199 ? 3.863 39.812 15.82 1 79.69 199 PHE A O 1
ATOM 1586 N N . ILE A 1 200 ? 5.188 41.531 16.375 1 81.88 200 ILE A N 1
ATOM 1587 C CA . ILE A 1 200 ? 6.281 41.031 15.555 1 81.88 200 ILE A CA 1
ATOM 1588 C C . ILE A 1 200 ? 6.781 39.688 16.109 1 81.88 200 ILE A C 1
ATOM 1590 O O . ILE A 1 200 ? 6.949 38.75 15.352 1 81.88 200 ILE A O 1
ATOM 1594 N N . LEU A 1 201 ? 6.98 39.656 17.375 1 79.5 201 LEU A N 1
ATOM 1595 C CA . LEU A 1 201 ? 7.48 38.438 18 1 79.5 201 LEU A CA 1
ATOM 1596 C C . LEU A 1 201 ? 6.473 37.312 17.844 1 79.5 201 LEU A C 1
ATOM 1598 O O . LEU A 1 201 ? 6.855 36.156 17.609 1 79.5 201 LEU A O 1
ATOM 1602 N N . PHE A 1 202 ? 5.227 37.625 18 1 81.69 202 PHE A N 1
ATOM 1603 C CA . PHE A 1 202 ? 4.172 36.625 17.797 1 81.69 202 PHE A CA 1
ATOM 1604 C C . PHE A 1 202 ? 4.203 36.094 16.375 1 81.69 202 PHE A C 1
ATOM 1606 O O . PHE A 1 202 ? 4.137 34.875 16.172 1 81.69 202 PHE A O 1
ATOM 1613 N N . LEU A 1 203 ? 4.293 36.969 15.492 1 85.88 203 LEU A N 1
ATOM 1614 C CA . LEU A 1 203 ? 4.25 36.531 14.094 1 85.88 203 LEU A CA 1
ATOM 1615 C C . LEU A 1 203 ? 5.488 35.719 13.734 1 85.88 203 LEU A C 1
ATOM 1617 O O . LEU A 1 203 ? 5.402 34.781 12.953 1 85.88 203 LEU A O 1
ATOM 1621 N N . VAL A 1 204 ? 6.613 36.094 14.266 1 86.25 204 VAL A N 1
ATOM 1622 C CA . VAL A 1 204 ? 7.836 35.312 14.008 1 86.25 204 VAL A CA 1
ATOM 1623 C C . VAL A 1 204 ? 7.699 33.906 14.578 1 86.25 204 VAL A C 1
ATOM 1625 O O . VAL A 1 204 ? 8.008 32.938 13.898 1 86.25 204 VAL A O 1
ATOM 1628 N N . THR A 1 205 ? 7.227 33.844 15.766 1 85.31 205 THR A N 1
ATOM 1629 C CA . THR A 1 205 ? 7.055 32.531 16.406 1 85.31 205 THR A CA 1
ATOM 1630 C C . THR A 1 205 ? 6.02 31.703 15.648 1 85.31 205 THR A C 1
ATOM 1632 O O . THR A 1 205 ? 6.23 30.5 15.406 1 85.31 205 THR A O 1
ATOM 1635 N N . ALA A 1 206 ? 4.891 32.312 15.312 1 86.69 206 ALA A N 1
ATOM 1636 C CA . ALA A 1 206 ? 3.859 31.625 14.547 1 86.69 206 ALA A CA 1
ATOM 1637 C C . ALA A 1 206 ? 4.402 31.141 13.203 1 86.69 206 ALA A C 1
ATOM 1639 O O . ALA A 1 206 ? 4.094 30.031 12.766 1 86.69 206 ALA A O 1
ATOM 1640 N N . THR A 1 207 ? 5.188 32 12.594 1 87.5 207 THR A N 1
ATOM 1641 C CA 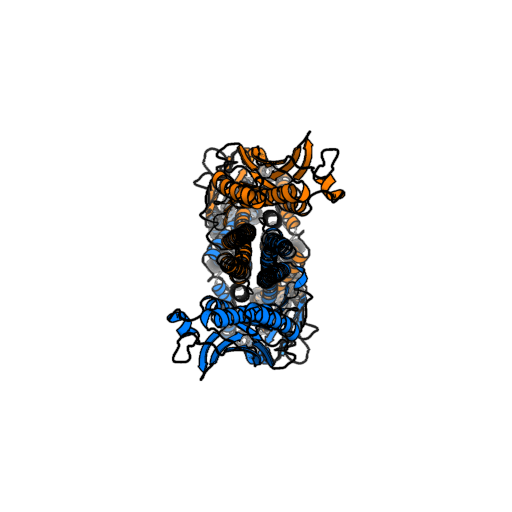. THR A 1 207 ? 5.766 31.641 11.305 1 87.5 207 THR A CA 1
ATOM 1642 C C . THR A 1 207 ? 6.684 30.422 11.453 1 87.5 207 THR A C 1
ATOM 1644 O O . THR A 1 207 ? 6.641 29.5 10.633 1 87.5 207 THR A O 1
ATOM 1647 N N . ILE A 1 208 ? 7.41 30.375 12.508 1 85.25 208 ILE A N 1
ATOM 1648 C CA . ILE A 1 208 ? 8.32 29.266 12.75 1 85.25 208 ILE A CA 1
ATOM 1649 C C . ILE A 1 208 ? 7.523 27.984 12.984 1 85.25 208 ILE A C 1
ATOM 1651 O O . ILE A 1 208 ? 7.793 26.953 12.359 1 85.25 208 ILE A O 1
ATOM 1655 N N . LEU A 1 209 ? 6.547 28.062 13.789 1 86.38 209 LEU A N 1
ATOM 1656 C CA . LEU A 1 209 ? 5.766 26.891 14.141 1 86.38 209 LEU A CA 1
ATOM 1657 C C . LEU A 1 209 ? 4.945 26.406 12.953 1 86.38 209 LEU A C 1
ATOM 1659 O O . LEU A 1 209 ? 4.875 25.203 12.695 1 86.38 209 LEU A O 1
ATOM 1663 N N . LEU A 1 210 ? 4.375 27.344 12.227 1 87.94 210 LEU A N 1
ATOM 1664 C CA . LEU A 1 210 ? 3.549 26.953 11.094 1 87.94 210 LEU A CA 1
ATOM 1665 C C . LEU A 1 210 ? 4.41 26.422 9.953 1 87.94 210 LEU A C 1
ATOM 1667 O O . LEU A 1 210 ? 3.992 25.516 9.219 1 87.94 210 LEU A O 1
ATOM 1671 N N . THR A 1 211 ? 5.547 27.016 9.797 1 85.38 211 THR A N 1
ATOM 1672 C CA . THR A 1 211 ? 6.469 26.484 8.797 1 85.38 211 THR A CA 1
ATOM 1673 C C . THR A 1 211 ? 6.879 25.062 9.148 1 85.38 211 THR A C 1
ATOM 1675 O O . THR A 1 211 ? 6.918 24.188 8.273 1 85.38 211 THR A O 1
ATOM 1678 N N . TRP A 1 212 ? 7.117 24.859 10.359 1 83.31 212 TRP A N 1
ATOM 1679 C CA . TRP A 1 212 ? 7.457 23.5 10.781 1 83.31 212 TRP A CA 1
ATOM 1680 C C . TRP A 1 212 ? 6.285 22.547 10.578 1 83.31 212 TRP A C 1
ATOM 1682 O O . TRP A 1 212 ? 6.465 21.422 10.109 1 83.31 212 TRP A O 1
ATOM 1692 N N . LEU A 1 213 ? 5.168 22.984 10.938 1 81.88 213 LEU A N 1
ATOM 1693 C CA . LEU A 1 213 ? 3.98 22.156 10.758 1 81.88 213 LEU A CA 1
ATOM 1694 C C . LEU A 1 213 ? 3.805 21.781 9.289 1 81.88 213 LEU A C 1
ATOM 1696 O O . LEU A 1 213 ? 3.531 20.609 8.969 1 81.88 213 LEU A O 1
ATOM 1700 N N . GLY A 1 214 ? 3.949 22.734 8.469 1 80.44 214 GLY A N 1
ATOM 1701 C CA . GLY A 1 214 ? 3.832 22.469 7.043 1 80.44 214 GLY A CA 1
ATOM 1702 C C . GLY A 1 214 ? 4.867 21.484 6.531 1 80.44 214 GLY A C 1
ATOM 1703 O O . GLY A 1 214 ? 4.551 20.609 5.73 1 80.44 214 GLY A O 1
ATOM 1704 N N . THR A 1 215 ? 6.059 21.609 7.004 1 79.38 215 THR A N 1
ATOM 1705 C CA . THR A 1 215 ? 7.121 20.688 6.59 1 79.38 215 THR A CA 1
ATOM 1706 C C . THR A 1 215 ? 6.855 19.281 7.113 1 79.38 215 THR A C 1
ATOM 1708 O O . THR A 1 215 ? 7.078 18.297 6.406 1 79.38 215 THR A O 1
ATOM 1711 N N . HIS A 1 216 ? 6.434 19.266 8.25 1 76.56 216 HIS A N 1
ATOM 1712 C CA . HIS A 1 216 ? 6.145 17.969 8.852 1 76.56 216 HIS A CA 1
ATOM 1713 C C . HIS A 1 216 ? 5.008 17.266 8.117 1 76.56 216 HIS A C 1
ATOM 1715 O O . HIS A 1 216 ? 5.074 16.062 7.875 1 76.56 216 HIS A O 1
ATOM 1721 N N . GLN A 1 217 ? 4.07 18 7.828 1 77.31 217 GLN A N 1
ATOM 1722 C CA . GLN A 1 217 ? 2.945 17.422 7.094 1 77.31 217 GLN A CA 1
ATOM 1723 C C . GLN A 1 217 ? 3.391 16.891 5.734 1 77.31 217 GLN A C 1
ATOM 1725 O O . GLN A 1 217 ? 2.965 15.812 5.316 1 77.31 217 GLN A O 1
ATOM 1730 N N . GLU A 1 218 ? 4.125 17.609 5.141 1 76.69 218 GLU A N 1
ATOM 1731 C CA . GLU A 1 218 ? 4.621 17.172 3.84 1 76.69 218 GLU A CA 1
ATOM 1732 C C . GLU A 1 218 ? 5.492 15.93 3.973 1 76.69 218 GLU A C 1
ATOM 1734 O O . GLU A 1 218 ? 5.441 15.039 3.121 1 76.69 218 GLU A O 1
ATOM 1739 N N . ALA A 1 219 ? 6.215 15.852 4.973 1 76 219 ALA A N 1
ATOM 1740 C CA . ALA A 1 219 ? 7.066 14.688 5.199 1 76 219 ALA A CA 1
ATOM 1741 C C . ALA A 1 219 ? 6.234 13.438 5.449 1 76 219 ALA A C 1
ATOM 1743 O O . ALA A 1 219 ? 6.52 12.375 4.898 1 76 219 ALA A O 1
ATOM 1744 N N . VAL A 1 220 ? 5.328 13.594 6.27 1 75 220 VAL A N 1
ATOM 1745 C CA . VAL A 1 220 ? 4.469 12.453 6.586 1 75 220 VAL A CA 1
ATOM 1746 C C . VAL A 1 220 ? 3.736 11.992 5.328 1 75 220 VAL A C 1
ATOM 1748 O O . VAL A 1 220 ? 3.643 10.789 5.062 1 75 220 VAL A O 1
ATOM 1751 N N . ARG A 1 221 ? 3.252 12.93 4.629 1 74.94 221 ARG A N 1
ATOM 1752 C CA . ARG A 1 221 ? 2.553 12.594 3.391 1 74.94 221 ARG A CA 1
ATOM 1753 C C . ARG A 1 221 ? 3.48 11.875 2.418 1 74.94 221 ARG A C 1
ATOM 1755 O O . ARG A 1 221 ? 3.084 10.898 1.777 1 74.94 221 ARG A O 1
ATOM 1762 N N . SER A 1 222 ? 4.598 12.344 2.328 1 75.25 222 SER A N 1
ATOM 1763 C CA . SER A 1 222 ? 5.562 11.719 1.428 1 75.25 222 SER A CA 1
ATOM 1764 C C . SER A 1 222 ? 5.906 10.305 1.877 1 75.25 222 SER A C 1
ATOM 1766 O O . SER A 1 222 ? 6.066 9.406 1.048 1 75.25 222 SER A O 1
ATOM 1768 N N . GLU A 1 223 ? 6.051 10.172 3.111 1 76.12 223 GLU A N 1
ATOM 1769 C CA . GLU A 1 223 ? 6.355 8.852 3.652 1 76.12 223 GLU A CA 1
ATOM 1770 C C . GLU A 1 223 ? 5.223 7.867 3.377 1 76.12 223 GLU A C 1
ATOM 1772 O O . GLU A 1 223 ? 5.465 6.73 2.963 1 76.12 223 GLU A O 1
ATOM 1777 N N . LEU A 1 224 ? 4.078 8.289 3.574 1 74.88 224 LEU A N 1
ATOM 1778 C CA . LEU A 1 224 ? 2.928 7.41 3.361 1 74.88 224 LEU A CA 1
ATOM 1779 C C . LEU A 1 224 ? 2.74 7.117 1.877 1 74.88 224 LEU A C 1
ATOM 1781 O O . LEU A 1 224 ? 2.359 6.004 1.505 1 74.88 224 LEU A O 1
ATOM 1785 N N . LEU A 1 225 ? 3.004 8.109 1.062 1 74.69 225 LEU A N 1
ATOM 1786 C CA . LEU A 1 225 ? 2.875 7.898 -0.377 1 74.69 225 LEU A CA 1
ATOM 1787 C C . LEU A 1 225 ? 3.912 6.902 -0.876 1 74.69 225 LEU A C 1
ATOM 1789 O O . LEU A 1 225 ? 3.641 6.125 -1.798 1 74.69 225 LEU A O 1
ATOM 1793 N N . ARG A 1 226 ? 5.059 6.887 -0.288 1 77.25 226 ARG A N 1
ATOM 1794 C CA . ARG A 1 226 ? 6.07 5.902 -0.656 1 77.25 226 ARG A CA 1
ATOM 1795 C C . ARG A 1 226 ? 5.605 4.488 -0.321 1 77.25 226 ARG A C 1
ATOM 1797 O O . ARG A 1 226 ? 5.906 3.541 -1.05 1 77.25 226 ARG A O 1
ATOM 1804 N N . LEU A 1 227 ? 4.961 4.391 0.786 1 76.44 227 LEU A N 1
ATOM 1805 C CA . LEU A 1 227 ? 4.43 3.096 1.195 1 76.44 227 LEU A CA 1
ATOM 1806 C C . LEU A 1 227 ? 3.395 2.592 0.196 1 76.44 227 LEU A C 1
ATOM 1808 O O . LEU A 1 227 ? 3.336 1.395 -0.093 1 76.44 227 LEU A O 1
ATOM 1812 N N . VAL A 1 228 ? 2.654 3.52 -0.328 1 70.69 228 VAL A N 1
ATOM 1813 C CA . VAL A 1 228 ? 1.542 3.158 -1.2 1 70.69 228 VAL A CA 1
ATOM 1814 C C . VAL A 1 228 ? 2.061 2.867 -2.607 1 70.69 228 VAL A C 1
ATOM 1816 O O . VAL A 1 228 ? 1.619 1.915 -3.254 1 70.69 228 VAL A O 1
ATOM 1819 N N . GLU A 1 229 ? 2.941 3.59 -3.084 1 67.31 229 GLU A N 1
ATOM 1820 C CA . GLU A 1 229 ? 3.406 3.482 -4.461 1 67.31 229 GLU A CA 1
ATOM 1821 C C . GLU A 1 229 ? 4.402 2.338 -4.621 1 67.31 229 GLU A C 1
ATOM 1823 O O . GLU A 1 229 ? 4.578 1.809 -5.719 1 67.31 229 GLU A O 1
ATOM 1828 N N . GLY A 1 230 ? 5.02 1.917 -3.562 1 65.38 230 GLY A N 1
ATOM 1829 C CA . GLY A 1 230 ? 6.039 0.89 -3.67 1 65.38 230 GLY A CA 1
ATOM 1830 C C . GLY A 1 230 ? 5.504 -0.513 -3.457 1 65.38 230 GLY A C 1
ATOM 1831 O O . GLY A 1 230 ? 5.637 -1.075 -2.369 1 65.38 230 GLY A O 1
ATOM 1832 N N . THR A 1 231 ? 4.676 -0.938 -4.414 1 61.75 231 THR A N 1
ATOM 1833 C CA . THR A 1 231 ? 4.246 -2.322 -4.242 1 61.75 231 THR A CA 1
ATOM 1834 C C . THR A 1 231 ? 5.281 -3.283 -4.82 1 61.75 231 THR A C 1
ATOM 1836 O O . THR A 1 231 ? 5.715 -3.121 -5.965 1 61.75 231 THR A O 1
ATOM 1839 N N . PRO A 1 232 ? 5.801 -4.148 -3.809 1 62.5 232 PRO A N 1
ATOM 1840 C CA . PRO A 1 232 ? 6.816 -5.086 -4.289 1 62.5 232 PRO A CA 1
ATOM 1841 C C . PRO A 1 232 ? 6.305 -5.992 -5.406 1 62.5 232 PRO A C 1
ATOM 1843 O O . PRO A 1 232 ? 5.129 -6.375 -5.406 1 62.5 232 PRO A O 1
ATOM 1846 N N . SER A 1 233 ? 6.949 -5.906 -6.578 1 60.12 233 SER A N 1
ATOM 1847 C CA . SER A 1 233 ? 6.633 -6.797 -7.691 1 60.12 233 SER A CA 1
ATOM 1848 C C . SER A 1 233 ? 7.055 -8.234 -7.387 1 60.12 233 SER A C 1
ATOM 1850 O O . SER A 1 233 ? 8.117 -8.461 -6.809 1 60.12 233 SER A O 1
ATOM 1852 N N . ALA A 1 234 ? 6.02 -9.109 -7.418 1 60 234 ALA A N 1
ATOM 1853 C CA . ALA A 1 234 ? 6.312 -10.523 -7.215 1 60 234 ALA A CA 1
ATOM 1854 C C . ALA A 1 234 ? 7.434 -10.992 -8.141 1 60 234 ALA A C 1
ATOM 1856 O O . ALA A 1 234 ? 7.594 -10.461 -9.242 1 60 234 ALA A O 1
ATOM 1857 N N . SER A 1 235 ? 8.375 -11.703 -7.57 1 59 235 SER A N 1
ATOM 1858 C CA . SER A 1 235 ? 9.461 -12.305 -8.336 1 59 235 SER A CA 1
ATOM 1859 C C . SER A 1 235 ? 8.922 -13.211 -9.438 1 59 235 SER A C 1
ATOM 1861 O O . SER A 1 235 ? 7.82 -13.75 -9.32 1 59 235 SER A O 1
ATOM 1863 N N . ASP A 1 236 ? 9.477 -13.062 -10.633 1 60.25 236 ASP A N 1
ATOM 1864 C CA . ASP A 1 236 ? 9.148 -13.852 -11.82 1 60.25 236 ASP A CA 1
ATOM 1865 C C . ASP A 1 236 ? 9.289 -15.344 -11.539 1 60.25 236 ASP A C 1
ATOM 1867 O O . ASP A 1 236 ? 8.906 -16.172 -12.359 1 60.25 236 ASP A O 1
ATOM 1871 N N . GLY A 1 237 ? 9.656 -15.586 -10.195 1 65.81 237 GLY A N 1
ATOM 1872 C CA . GLY A 1 237 ? 9.906 -17 -9.961 1 65.81 237 GLY A CA 1
ATOM 1873 C C . GLY A 1 237 ? 9.328 -17.5 -8.648 1 65.81 237 GLY A C 1
ATOM 1874 O O . GLY A 1 237 ? 8.5 -16.828 -8.031 1 65.81 237 GLY A O 1
ATOM 1875 N N . LEU A 1 238 ? 9.633 -18.781 -8.5 1 71.81 238 LEU A N 1
ATOM 1876 C CA . LEU A 1 238 ? 9.156 -19.484 -7.312 1 71.81 238 LEU A CA 1
ATOM 1877 C C . LEU A 1 238 ? 10.117 -19.281 -6.145 1 71.81 238 LEU A C 1
ATOM 1879 O O . LEU A 1 238 ? 9.914 -19.844 -5.066 1 71.81 238 LEU A O 1
ATOM 1883 N N . GLU A 1 239 ? 11.086 -18.422 -6.453 1 77.56 239 GLU A N 1
ATOM 1884 C CA . GLU A 1 239 ? 12.039 -18.141 -5.387 1 77.56 239 GLU A CA 1
ATOM 1885 C C . GLU A 1 239 ? 11.453 -17.188 -4.355 1 77.56 239 GLU A C 1
ATOM 1887 O O . GLU A 1 239 ? 10.438 -16.531 -4.605 1 77.56 239 GLU A O 1
ATOM 1892 N N . TRP A 1 240 ? 12.078 -17.328 -3.178 1 85.56 240 TRP A N 1
ATOM 1893 C CA . TRP A 1 240 ? 11.641 -16.391 -2.154 1 85.56 240 TRP A CA 1
ATOM 1894 C C . TRP A 1 240 ? 11.82 -14.945 -2.627 1 85.56 240 TRP A C 1
ATOM 1896 O O . TRP A 1 240 ? 12.828 -14.617 -3.26 1 85.56 240 TRP A O 1
ATOM 1906 N N . PRO A 1 241 ? 10.875 -14.133 -2.367 1 88.25 241 PRO A N 1
ATOM 1907 C CA . PRO A 1 241 ? 10.938 -12.75 -2.846 1 88.25 241 PRO A CA 1
ATOM 1908 C C . PRO A 1 241 ? 11.789 -11.852 -1.953 1 88.25 241 PRO A C 1
ATOM 1910 O O . PRO A 1 241 ? 11.391 -10.734 -1.628 1 88.25 241 PRO A O 1
ATOM 1913 N N . ALA A 1 242 ? 12.992 -12.305 -1.565 1 91.31 242 ALA A N 1
ATOM 1914 C CA . ALA A 1 242 ? 13.844 -11.562 -0.641 1 91.31 242 ALA A CA 1
ATOM 1915 C C . ALA A 1 242 ? 14.375 -10.281 -1.289 1 91.31 242 ALA A C 1
ATOM 1917 O O . ALA A 1 242 ? 14.43 -9.234 -0.648 1 91.31 242 ALA A O 1
ATOM 1918 N N . GLU A 1 243 ? 14.75 -10.43 -2.523 1 89.62 243 GLU A N 1
ATOM 1919 C CA . GLU A 1 243 ? 15.297 -9.266 -3.215 1 89.62 243 GLU A CA 1
ATOM 1920 C C . GLU A 1 243 ? 14.242 -8.172 -3.361 1 89.62 243 GLU A C 1
ATOM 1922 O O . GLU A 1 243 ? 14.508 -7 -3.074 1 89.62 243 GLU A O 1
ATOM 1927 N N . ALA A 1 244 ? 13.078 -8.562 -3.809 1 87.5 244 ALA A N 1
ATOM 1928 C CA . ALA A 1 244 ? 11.984 -7.602 -3.951 1 87.5 244 ALA A CA 1
ATOM 1929 C C . ALA A 1 244 ? 11.594 -7.008 -2.6 1 87.5 244 ALA A C 1
ATOM 1931 O O . ALA A 1 244 ? 11.281 -5.82 -2.502 1 87.5 244 ALA A O 1
ATOM 1932 N N . ALA A 1 245 ? 11.578 -7.832 -1.615 1 91.75 245 ALA A N 1
ATOM 1933 C CA . ALA A 1 245 ? 11.227 -7.402 -0.264 1 91.75 245 ALA A CA 1
ATOM 1934 C C . ALA A 1 245 ? 12.219 -6.359 0.253 1 91.75 245 ALA A C 1
ATOM 1936 O O . ALA A 1 245 ? 11.812 -5.309 0.753 1 91.75 245 ALA A O 1
ATOM 1937 N N . LEU A 1 246 ? 13.516 -6.641 0.082 1 94.31 246 LEU A N 1
ATOM 1938 C CA . LEU A 1 246 ? 14.539 -5.742 0.604 1 94.31 246 LEU A CA 1
ATOM 1939 C C . LEU A 1 246 ? 14.602 -4.457 -0.217 1 94.31 246 LEU A C 1
ATOM 1941 O O . LEU A 1 246 ? 14.867 -3.381 0.324 1 94.31 246 LEU A O 1
ATOM 1945 N N . GLU A 1 247 ? 14.422 -4.574 -1.479 1 89.62 247 GLU A N 1
ATOM 1946 C CA . GLU A 1 247 ? 14.367 -3.375 -2.307 1 89.62 247 GLU A CA 1
ATOM 1947 C C . GLU A 1 247 ? 13.242 -2.445 -1.864 1 89.62 247 GLU A C 1
ATOM 1949 O O . GLU A 1 247 ? 13.438 -1.232 -1.763 1 89.62 247 GLU A O 1
ATOM 1954 N N . TYR A 1 248 ? 12.102 -2.998 -1.621 1 89.69 248 TYR A N 1
ATOM 1955 C CA . TYR A 1 248 ? 10.961 -2.236 -1.134 1 89.69 248 TYR A CA 1
ATOM 1956 C C . TYR A 1 248 ? 11.258 -1.603 0.219 1 89.69 248 TYR A C 1
ATOM 1958 O O . TYR A 1 248 ? 10.992 -0.418 0.431 1 89.69 248 TYR A O 1
ATOM 1966 N N . ALA A 1 249 ? 11.797 -2.357 1.153 1 92.88 249 ALA A N 1
ATOM 1967 C CA . ALA A 1 249 ? 12.086 -1.884 2.504 1 92.88 249 ALA A CA 1
ATOM 1968 C C . ALA A 1 249 ? 13.086 -0.733 2.48 1 92.88 249 ALA A C 1
ATOM 1970 O O . ALA A 1 249 ? 12.898 0.277 3.162 1 92.88 249 ALA A O 1
ATOM 1971 N N . VAL A 1 250 ? 14.156 -0.867 1.638 1 91.94 250 VAL A N 1
ATOM 1972 C CA . VAL A 1 250 ? 15.211 0.134 1.557 1 91.94 250 VAL A CA 1
ATOM 1973 C C . VAL A 1 250 ? 14.664 1.415 0.93 1 91.94 250 VAL A C 1
ATOM 1975 O O . VAL A 1 250 ? 15.023 2.52 1.346 1 91.94 250 VAL A O 1
ATOM 1978 N N . GLN A 1 251 ? 13.789 1.24 -0.003 1 85.56 251 GLN A N 1
ATOM 1979 C CA . GLN A 1 251 ? 13.234 2.402 -0.688 1 85.56 251 GLN A CA 1
ATOM 1980 C C . GLN A 1 251 ? 12.273 3.168 0.218 1 85.56 251 GLN A C 1
ATOM 1982 O O . GLN A 1 251 ? 12.297 4.398 0.257 1 85.56 251 GLN A O 1
ATOM 1987 N N . VAL A 1 252 ? 11.477 2.459 0.921 1 86.12 252 VAL A N 1
ATOM 1988 C CA . VAL A 1 252 ? 10.461 3.094 1.758 1 86.12 252 VAL A CA 1
ATOM 1989 C C . VAL A 1 252 ? 11.117 3.709 2.99 1 86.12 252 VAL A C 1
ATOM 1991 O O . VAL A 1 252 ? 10.82 4.848 3.357 1 86.12 252 VAL A O 1
ATOM 1994 N N . ALA A 1 253 ? 12.031 3.004 3.646 1 88.31 253 ALA A N 1
ATOM 1995 C CA . ALA A 1 253 ? 12.656 3.475 4.879 1 88.31 253 ALA A CA 1
ATOM 1996 C C . ALA A 1 253 ? 13.852 4.375 4.578 1 88.31 253 ALA A C 1
ATOM 1998 O O . ALA A 1 253 ? 14.367 5.055 5.473 1 88.31 253 ALA A O 1
ATOM 1999 N N . ARG A 1 254 ? 14.25 4.422 3.389 1 86.69 254 ARG A N 1
ATOM 2000 C CA . ARG A 1 254 ? 15.391 5.219 2.953 1 86.69 254 ARG A CA 1
ATOM 2001 C C . ARG A 1 254 ? 16.625 4.895 3.779 1 86.69 254 ARG A C 1
ATOM 2003 O O . ARG A 1 254 ? 17.281 5.797 4.305 1 86.69 254 ARG A O 1
ATOM 2010 N N . VAL A 1 255 ? 16.859 3.662 3.939 1 92.12 255 VAL A N 1
ATOM 2011 C CA . VAL A 1 255 ? 18.047 3.197 4.637 1 92.12 255 VAL A CA 1
ATOM 2012 C C . VAL A 1 255 ? 19.078 2.68 3.627 1 92.12 255 VAL A C 1
ATOM 2014 O O . VAL A 1 255 ? 18.703 2.221 2.543 1 92.12 255 VAL A O 1
ATOM 2017 N N . PRO A 1 256 ? 20.328 2.787 3.994 1 91.69 256 PRO A N 1
ATOM 2018 C CA . PRO A 1 256 ? 21.344 2.328 3.057 1 91.69 256 PRO A CA 1
ATOM 2019 C C . PRO A 1 256 ? 21.5 0.808 3.037 1 91.69 256 PRO A C 1
ATOM 2021 O O . PRO A 1 256 ? 21.891 0.234 2.021 1 91.69 256 PRO A O 1
ATOM 2024 N N . ARG A 1 257 ? 21.25 0.192 4.188 1 95.44 257 ARG A N 1
ATOM 2025 C CA . ARG A 1 257 ? 21.406 -1.253 4.32 1 95.44 257 ARG A CA 1
ATOM 2026 C C . ARG A 1 257 ? 20.203 -1.874 5.02 1 95.44 257 ARG A C 1
ATOM 2028 O O . ARG A 1 257 ? 19.578 -1.24 5.871 1 95.44 257 ARG A O 1
ATOM 2035 N N . ALA A 1 258 ? 19.891 -3.086 4.625 1 97.31 258 ALA A N 1
ATOM 2036 C CA . ALA A 1 258 ? 18.812 -3.84 5.258 1 97.31 258 ALA A CA 1
ATOM 2037 C C . ALA A 1 258 ? 19.109 -5.336 5.262 1 97.31 258 ALA A C 1
ATOM 2039 O O . ALA A 1 258 ? 19.812 -5.836 4.371 1 97.31 258 ALA A O 1
ATOM 2040 N N . LEU A 1 259 ? 18.703 -5.973 6.305 1 96.69 259 LEU A N 1
ATOM 2041 C CA . LEU A 1 259 ? 18.906 -7.406 6.492 1 96.69 259 LEU A CA 1
ATOM 2042 C C . LEU A 1 259 ? 17.578 -8.117 6.742 1 96.69 259 LEU A C 1
ATOM 2044 O O . LEU A 1 259 ? 16.734 -7.617 7.492 1 96.69 259 LEU A O 1
ATOM 2048 N N . LEU A 1 260 ? 17.359 -9.188 6.047 1 97 260 LEU A N 1
ATOM 2049 C CA . LEU A 1 260 ? 16.172 -10.016 6.234 1 97 260 LEU A CA 1
ATOM 2050 C C . LEU A 1 260 ? 16.562 -11.469 6.516 1 97 260 LEU A C 1
ATOM 2052 O O . LEU A 1 260 ? 17.312 -12.07 5.746 1 97 260 LEU A O 1
ATOM 2056 N N . ILE A 1 261 ? 16.141 -11.992 7.633 1 95.19 261 ILE A N 1
ATOM 2057 C CA . ILE A 1 261 ? 16.391 -13.383 8 1 95.19 261 ILE A CA 1
ATOM 2058 C C . ILE A 1 261 ? 15.07 -14.125 8.148 1 95.19 261 ILE A C 1
ATOM 2060 O O . ILE A 1 261 ? 14.109 -13.586 8.711 1 95.19 261 ILE A O 1
ATOM 2064 N N . TRP A 1 262 ? 14.953 -15.227 7.551 1 93.62 262 TRP A N 1
ATOM 2065 C CA . TRP A 1 262 ? 13.711 -15.992 7.688 1 93.62 262 TRP A CA 1
ATOM 2066 C C . TRP A 1 262 ? 13.992 -17.484 7.727 1 93.62 262 TRP A C 1
ATOM 2068 O O . TRP A 1 262 ? 15.039 -17.938 7.246 1 93.62 262 TRP A O 1
ATOM 2078 N N . SER A 1 263 ? 13.18 -18.219 8.43 1 88.25 263 SER A N 1
ATOM 2079 C CA . SER A 1 263 ? 13.266 -19.672 8.562 1 88.25 263 SER A CA 1
ATOM 2080 C C . SER A 1 263 ? 11.914 -20.328 8.305 1 88.25 263 SER A C 1
ATOM 2082 O O . SER A 1 263 ? 10.883 -19.828 8.734 1 88.25 263 SER A O 1
ATOM 2084 N N . ASP A 1 264 ? 12 -21.188 7.348 1 77.62 264 ASP A N 1
ATOM 2085 C CA . ASP A 1 264 ? 10.812 -21.984 7.066 1 77.62 264 ASP A CA 1
ATOM 2086 C C . ASP A 1 264 ? 10.758 -23.219 7.945 1 77.62 264 ASP A C 1
ATOM 2088 O O . ASP A 1 264 ? 11.75 -23.953 8.062 1 77.62 264 ASP A O 1
ATOM 2092 N N . GLY A 1 265 ? 9.758 -23.359 8.734 1 69.12 265 GLY A N 1
ATOM 2093 C CA . GLY A 1 265 ? 9.609 -24.484 9.633 1 69.12 265 GLY A CA 1
ATOM 2094 C C . GLY A 1 265 ? 9.812 -25.828 8.938 1 69.12 265 GLY A C 1
ATOM 2095 O O . GLY A 1 265 ? 10.242 -26.797 9.562 1 69.12 265 GLY A O 1
ATOM 2096 N N . ASP A 1 266 ? 9.531 -25.859 7.684 1 65 266 ASP A N 1
ATOM 2097 C CA . ASP A 1 266 ? 9.57 -27.125 6.965 1 65 266 ASP A CA 1
ATOM 2098 C C . ASP A 1 266 ? 10.945 -27.359 6.344 1 65 266 ASP A C 1
ATOM 2100 O O . ASP A 1 266 ? 11.273 -28.484 5.938 1 65 266 ASP A O 1
ATOM 2104 N N . GLU A 1 267 ? 11.734 -26.344 6.336 1 65.81 267 GLU A N 1
ATOM 2105 C CA . GLU A 1 267 ? 13.055 -26.469 5.723 1 65.81 267 GLU A CA 1
ATOM 2106 C C . GLU A 1 267 ? 14.156 -26.375 6.773 1 65.81 267 GLU A C 1
ATOM 2108 O O . GLU A 1 267 ? 14.039 -25.641 7.75 1 65.81 267 GLU A O 1
ATOM 2113 N N . PRO A 1 268 ? 15.148 -27.234 6.672 1 64.69 268 PRO A N 1
ATOM 2114 C CA . PRO A 1 268 ? 16.234 -27.266 7.652 1 64.69 268 PRO A CA 1
ATOM 2115 C C . PRO A 1 268 ? 17.25 -26.156 7.438 1 64.69 268 PRO A C 1
ATOM 2117 O O . PRO A 1 268 ? 18.453 -26.391 7.527 1 64.69 268 PRO A O 1
ATOM 2120 N N . TRP A 1 269 ? 16.812 -25.062 6.844 1 76.38 269 TRP A N 1
ATOM 2121 C CA . TRP A 1 269 ? 17.797 -24 6.676 1 76.38 269 TRP A CA 1
ATOM 2122 C C . TRP A 1 269 ? 17.203 -22.641 7.027 1 76.38 269 TRP A C 1
ATOM 2124 O O . TRP A 1 269 ? 15.977 -22.469 7.023 1 76.38 269 TRP A O 1
ATOM 2134 N N . THR A 1 270 ? 18.125 -21.797 7.484 1 86.62 270 THR A N 1
ATOM 2135 C CA . THR A 1 270 ? 17.812 -20.391 7.68 1 86.62 270 THR A CA 1
ATOM 2136 C C . THR A 1 270 ? 18.328 -19.547 6.512 1 86.62 270 THR A C 1
ATOM 2138 O O . THR A 1 270 ? 19.438 -19.797 6.008 1 86.62 270 THR A O 1
ATOM 2141 N N . ASN A 1 271 ? 17.469 -18.734 6.016 1 92.06 271 ASN A N 1
ATOM 2142 C CA . ASN A 1 271 ? 17.859 -17.891 4.898 1 92.06 271 ASN A CA 1
ATOM 2143 C C . ASN A 1 271 ? 18.141 -16.453 5.355 1 92.06 271 ASN A C 1
ATOM 2145 O O . ASN A 1 271 ? 17.5 -15.953 6.273 1 92.06 271 ASN A O 1
ATOM 2149 N N . LEU A 1 272 ? 19.188 -15.906 4.77 1 94.25 272 LEU A N 1
ATOM 2150 C CA . LEU A 1 272 ? 19.562 -14.531 5.074 1 94.25 272 LEU A CA 1
ATOM 2151 C C . LEU A 1 272 ? 19.766 -13.727 3.795 1 94.25 272 LEU A C 1
ATOM 2153 O O . LEU A 1 272 ? 20.469 -14.18 2.879 1 94.25 272 LEU A O 1
ATOM 2157 N N . ALA A 1 273 ? 19.094 -12.656 3.705 1 95.81 273 ALA A N 1
ATOM 2158 C CA . ALA A 1 273 ? 19.281 -11.734 2.588 1 95.81 273 ALA A CA 1
ATOM 2159 C C . ALA A 1 273 ? 19.797 -10.383 3.072 1 95.81 273 ALA A C 1
ATOM 2161 O O . ALA A 1 273 ? 19.344 -9.867 4.094 1 95.81 273 ALA A O 1
ATOM 2162 N N . ILE A 1 274 ? 20.797 -9.859 2.402 1 95.94 274 ILE A N 1
ATOM 2163 C CA . ILE A 1 274 ? 21.375 -8.562 2.773 1 95.94 274 ILE A CA 1
ATOM 2164 C C . ILE A 1 274 ? 21.359 -7.633 1.562 1 95.94 274 ILE A C 1
ATOM 2166 O O . ILE A 1 274 ? 21.641 -8.062 0.441 1 95.94 274 ILE A O 1
ATOM 2170 N N . TRP A 1 275 ? 20.859 -6.477 1.784 1 95.62 275 TRP A N 1
ATOM 2171 C CA . TRP A 1 275 ? 20.891 -5.41 0.791 1 95.62 275 TRP A CA 1
ATOM 2172 C C . TRP A 1 275 ? 21.922 -4.348 1.169 1 95.62 275 TRP A C 1
ATOM 2174 O O . TRP A 1 275 ? 21.812 -3.713 2.219 1 95.62 275 TRP A O 1
ATOM 2184 N N . GLU A 1 276 ? 22.969 -4.242 0.339 1 92.44 276 GLU A N 1
ATOM 2185 C CA . GLU A 1 276 ? 24.016 -3.244 0.557 1 92.44 276 GLU A CA 1
ATOM 2186 C C . GLU A 1 276 ? 24.438 -2.596 -0.758 1 92.44 276 GLU A C 1
ATOM 2188 O O . GLU A 1 276 ? 24.734 -3.291 -1.729 1 92.44 276 GLU A O 1
ATOM 2193 N N . SER A 1 277 ? 24.484 -1.335 -0.842 1 87 277 SER A N 1
ATOM 2194 C CA . SER A 1 277 ? 24.938 -0.564 -1.992 1 87 277 SER A CA 1
ATOM 2195 C C . SER A 1 277 ? 24.172 -0.933 -3.252 1 87 277 SER A C 1
ATOM 2197 O O . SER A 1 277 ? 24.75 -1.105 -4.32 1 87 277 SER A O 1
ATOM 2199 N N . GLY A 1 278 ? 22.922 -1.343 -3.166 1 86.44 278 GLY A N 1
ATOM 2200 C CA . GLY A 1 278 ? 22.062 -1.587 -4.316 1 86.44 278 GLY A CA 1
ATOM 2201 C C . GLY A 1 278 ? 22.062 -3.037 -4.758 1 86.44 278 GLY A C 1
ATOM 2202 O O . GLY A 1 278 ? 21.406 -3.391 -5.742 1 86.44 278 GLY A O 1
ATOM 2203 N N . VAL A 1 279 ? 22.781 -3.861 -4.023 1 90.31 279 VAL A N 1
ATOM 2204 C CA . VAL A 1 279 ? 22.875 -5.266 -4.406 1 90.31 279 VAL A CA 1
ATOM 2205 C C . VAL A 1 279 ? 22.312 -6.141 -3.285 1 90.31 279 VAL A C 1
ATOM 2207 O O . VAL A 1 279 ? 22.516 -5.852 -2.104 1 90.31 279 VAL A O 1
ATOM 2210 N N . CYS A 1 280 ? 21.516 -7.094 -3.693 1 92.5 280 CYS A N 1
ATOM 2211 C CA . CYS A 1 280 ? 20.953 -8.039 -2.74 1 92.5 280 CYS A CA 1
ATOM 2212 C C . CYS A 1 280 ? 21.641 -9.391 -2.836 1 92.5 280 CYS A C 1
ATOM 2214 O O . CYS A 1 280 ? 21.844 -9.914 -3.934 1 92.5 280 CYS A O 1
ATOM 2216 N N . ALA A 1 281 ? 22.156 -9.93 -1.782 1 92 281 ALA A N 1
ATOM 2217 C CA . ALA A 1 281 ? 22.766 -11.25 -1.708 1 92 281 ALA A CA 1
ATOM 2218 C C . ALA A 1 281 ? 21.984 -12.156 -0.754 1 92 281 ALA A C 1
ATOM 2220 O O . ALA A 1 281 ? 21.656 -11.75 0.361 1 92 281 ALA A O 1
ATOM 2221 N N . VAL A 1 282 ? 21.625 -13.234 -1.201 1 91.38 282 VAL A N 1
ATOM 2222 C CA . VAL A 1 282 ? 20.891 -14.203 -0.384 1 91.38 282 VAL A CA 1
ATOM 2223 C C . VAL A 1 282 ? 21.828 -15.367 -0.02 1 91.38 282 VAL A C 1
ATOM 2225 O O . VAL A 1 282 ? 22.547 -15.883 -0.874 1 91.38 282 VAL A O 1
ATOM 2228 N N . ARG A 1 283 ? 21.891 -15.742 1.249 1 88.06 283 ARG A N 1
ATOM 2229 C CA . ARG A 1 283 ? 22.719 -16.828 1.753 1 88.06 283 ARG A CA 1
ATOM 2230 C C . ARG A 1 283 ? 21.859 -17.875 2.463 1 88.06 283 ARG A C 1
ATOM 2232 O O . ARG A 1 283 ? 20.875 -17.547 3.129 1 88.06 283 ARG A O 1
ATOM 2239 N N . HIS A 1 284 ? 22.188 -19.125 2.25 1 87 284 HIS A N 1
ATOM 2240 C CA . HIS A 1 284 ? 21.594 -20.234 2.996 1 87 284 HIS A CA 1
ATOM 2241 C C . HIS A 1 284 ? 22.469 -20.641 4.164 1 87 284 HIS A C 1
ATOM 2243 O O . HIS A 1 284 ? 23.656 -20.938 3.979 1 87 284 HIS A O 1
ATOM 2249 N N . LEU A 1 285 ? 21.844 -20.562 5.277 1 85.81 285 LEU A N 1
ATOM 2250 C CA . LEU A 1 285 ? 22.609 -20.828 6.488 1 85.81 285 LEU A CA 1
ATOM 2251 C C . LEU A 1 285 ? 22.062 -22.047 7.223 1 85.81 285 LEU A C 1
ATOM 2253 O O . LEU A 1 285 ? 20.953 -22.5 6.949 1 85.81 285 LEU A O 1
ATOM 2257 N N . SER A 1 286 ? 22.953 -22.531 8.125 1 81.94 286 SER A N 1
ATOM 2258 C CA . SER A 1 286 ? 22.5 -23.609 9 1 81.94 286 SER A CA 1
ATOM 2259 C C . SER A 1 286 ? 21.359 -23.156 9.906 1 81.94 286 SER A C 1
ATOM 2261 O O . SER A 1 286 ? 21.266 -21.969 10.227 1 81.94 286 SER A O 1
ATOM 2263 N N . PRO A 1 287 ? 20.5 -23.953 10.281 1 79.38 287 PRO A N 1
ATOM 2264 C CA . PRO A 1 287 ? 19.312 -23.578 11.062 1 79.38 287 PRO A CA 1
ATOM 2265 C C . PRO A 1 287 ? 19.672 -22.922 12.398 1 79.38 287 PRO A C 1
ATOM 2267 O O . PRO A 1 287 ? 18.891 -22.141 12.938 1 79.38 287 PRO A O 1
ATOM 2270 N N . ALA A 1 288 ? 20.812 -23.188 12.867 1 80.25 288 ALA A N 1
ATOM 2271 C CA . ALA A 1 288 ? 21.141 -22.703 14.203 1 80.25 288 ALA A CA 1
ATOM 2272 C C . ALA A 1 288 ? 21.953 -21.406 14.125 1 80.25 288 ALA A C 1
ATOM 2274 O O . ALA A 1 288 ? 22.234 -20.781 15.156 1 80.25 288 ALA A O 1
ATOM 2275 N N . THR A 1 289 ? 22.062 -20.969 12.969 1 83.25 289 THR A N 1
ATOM 2276 C CA . THR A 1 289 ? 22.891 -19.766 12.828 1 83.25 289 THR A CA 1
ATOM 2277 C C . THR A 1 289 ? 22.156 -18.531 13.336 1 83.25 289 THR A C 1
ATOM 2279 O O . THR A 1 289 ? 20.984 -18.328 13.031 1 83.25 289 THR A O 1
ATOM 2282 N N . TYR A 1 290 ? 22.812 -17.703 14.18 1 85.75 290 TYR A N 1
ATOM 2283 C CA . TYR A 1 290 ? 22.391 -16.422 14.727 1 85.75 290 TYR A CA 1
ATOM 2284 C C . TYR A 1 290 ? 21.25 -16.594 15.719 1 85.75 290 TYR A C 1
ATOM 2286 O O . TYR A 1 290 ? 20.625 -15.617 16.125 1 85.75 290 TYR A O 1
ATOM 2294 N N . LEU A 1 291 ? 20.938 -17.891 16.016 1 82.44 291 LEU A N 1
ATOM 2295 C CA . LEU A 1 291 ? 19.875 -18.094 16.984 1 82.44 291 LEU A CA 1
ATOM 2296 C C . LEU A 1 291 ? 20.375 -17.906 18.406 1 82.44 291 LEU A C 1
ATOM 2298 O O . LEU A 1 291 ? 21.531 -18.219 18.703 1 82.44 291 LEU A O 1
ATOM 2302 N N . PRO A 1 292 ? 19.484 -17.297 19.266 1 83.62 292 PRO A N 1
ATOM 2303 C CA . PRO A 1 292 ? 18.219 -16.672 18.906 1 83.62 292 PRO A CA 1
ATOM 2304 C C . PRO A 1 292 ? 18.391 -15.289 18.266 1 83.62 292 PRO A C 1
ATOM 2306 O O . PRO A 1 292 ? 19.297 -14.547 18.625 1 83.62 292 PRO A O 1
ATOM 2309 N N . TRP A 1 293 ? 17.641 -14.945 17.297 1 87.5 293 TRP A N 1
ATOM 2310 C CA . TRP A 1 293 ? 17.75 -13.641 16.656 1 87.5 293 TRP A CA 1
ATOM 2311 C C . TRP A 1 293 ? 17.531 -12.516 17.656 1 87.5 293 TRP A C 1
ATOM 2313 O O . TRP A 1 293 ? 18.219 -11.492 17.625 1 87.5 293 TRP A O 1
ATOM 2323 N N . THR A 1 294 ? 16.5 -12.758 18.469 1 88 294 THR A N 1
ATOM 2324 C CA . THR A 1 294 ? 16.125 -11.906 19.578 1 88 294 THR A CA 1
ATOM 2325 C C . THR A 1 294 ? 15.727 -12.742 20.797 1 88 294 THR A C 1
ATOM 2327 O O . THR A 1 294 ? 15.406 -13.93 20.656 1 88 294 THR A O 1
ATOM 2330 N N . PRO A 1 295 ? 15.922 -12.148 21.969 1 86 295 PRO A N 1
ATOM 2331 C CA . PRO A 1 295 ? 15.469 -12.891 23.141 1 86 295 PRO A CA 1
ATOM 2332 C C . PRO A 1 295 ? 14.016 -13.352 23.016 1 86 295 PRO A C 1
ATOM 2334 O O . PRO A 1 295 ? 13.211 -12.688 22.359 1 86 295 PRO A O 1
ATOM 2337 N N . GLU A 1 296 ? 13.672 -14.422 23.594 1 83.81 296 GLU A N 1
ATOM 2338 C CA . GLU A 1 296 ? 12.359 -15.055 23.5 1 83.81 296 GLU A CA 1
ATOM 2339 C C . GLU A 1 296 ? 11.242 -14.078 23.859 1 83.81 296 GLU A C 1
ATOM 2341 O O . GLU A 1 296 ? 10.188 -14.078 23.234 1 83.81 296 GLU A O 1
ATOM 2346 N N . ALA A 1 297 ? 11.523 -13.211 24.797 1 79.88 297 ALA A N 1
ATOM 2347 C CA . ALA A 1 297 ? 10.508 -12.273 25.266 1 79.88 297 ALA A CA 1
ATOM 2348 C C . ALA A 1 297 ? 10.234 -11.195 24.234 1 79.88 297 ALA A C 1
ATOM 2350 O O . ALA A 1 297 ? 9.172 -10.562 24.25 1 79.88 297 ALA A O 1
ATOM 2351 N N . LEU A 1 298 ? 11.164 -11.125 23.25 1 86.69 298 LEU A N 1
ATOM 2352 C CA . LEU A 1 298 ? 11.062 -10.023 22.297 1 86.69 298 LEU A CA 1
ATOM 2353 C C . LEU A 1 298 ? 10.922 -10.547 20.875 1 86.69 298 LEU A C 1
ATOM 2355 O O . LEU A 1 298 ? 11.195 -9.828 19.906 1 86.69 298 LEU A O 1
ATOM 2359 N N . GLU A 1 299 ? 10.469 -11.711 20.812 1 85.06 299 GLU A N 1
ATOM 2360 C CA . GLU A 1 299 ? 10.391 -12.344 19.484 1 85.06 299 GLU A CA 1
ATOM 2361 C C . GLU A 1 299 ? 9.406 -11.609 18.578 1 85.06 299 GLU A C 1
ATOM 2363 O O . GLU A 1 299 ? 9.656 -11.453 17.391 1 85.06 299 GLU A O 1
ATOM 2368 N N . HIS A 1 300 ? 8.32 -11.078 19.141 1 86.44 300 HIS A N 1
ATOM 2369 C CA . HIS A 1 300 ? 7.293 -10.445 18.328 1 86.44 300 HIS A CA 1
ATOM 2370 C C . HIS A 1 300 ? 7.312 -8.93 18.5 1 86.44 300 HIS A C 1
ATOM 2372 O O . HIS A 1 300 ? 6.473 -8.227 17.922 1 86.44 300 HIS A O 1
ATOM 2378 N N . ALA A 1 301 ? 8.32 -8.5 19.25 1 90.62 301 ALA A N 1
ATOM 2379 C CA . ALA A 1 301 ? 8.367 -7.062 19.516 1 90.62 301 ALA A CA 1
ATOM 2380 C C . ALA A 1 301 ? 9.227 -6.336 18.484 1 90.62 301 ALA A C 1
ATOM 2382 O O . ALA A 1 301 ? 10.18 -6.906 17.953 1 90.62 301 ALA A O 1
ATOM 2383 N N . SER A 1 302 ? 8.789 -5.129 18.172 1 93.44 302 SER A N 1
ATOM 2384 C CA . SER A 1 302 ? 9.617 -4.266 17.344 1 93.44 302 SER A CA 1
ATOM 2385 C C . SER A 1 302 ? 10.664 -3.533 18.172 1 93.44 302 SER A C 1
ATOM 2387 O O . SER A 1 302 ? 10.391 -3.113 19.297 1 93.44 302 SER A O 1
ATOM 2389 N N . LEU A 1 303 ? 11.844 -3.436 17.688 1 94.25 303 LEU A N 1
ATOM 2390 C CA . LEU A 1 303 ? 12.969 -2.885 18.438 1 94.25 303 LEU A CA 1
ATOM 2391 C C . LEU A 1 303 ? 13.578 -1.688 17.719 1 94.25 303 LEU A C 1
ATOM 2393 O O . LEU A 1 303 ? 13.641 -1.676 16.484 1 94.25 303 LEU A O 1
ATOM 2397 N N . LEU A 1 304 ? 13.898 -0.764 18.484 1 93.75 304 LEU A N 1
ATOM 2398 C CA . LEU A 1 304 ? 14.711 0.351 18 1 93.75 304 LEU A CA 1
ATOM 2399 C C . LEU A 1 304 ? 16.062 0.367 18.703 1 93.75 304 LEU A C 1
ATOM 2401 O O . LEU A 1 304 ? 16.172 0.741 19.875 1 93.75 304 LEU A O 1
ATOM 2405 N N . VAL A 1 305 ? 17.047 -0.002 17.953 1 94.06 305 VAL A N 1
ATOM 2406 C CA . VAL A 1 305 ? 18.422 0 18.484 1 94.06 305 VAL A CA 1
ATOM 2407 C C . VAL A 1 305 ? 19.047 1.373 18.266 1 94.06 305 VAL A C 1
ATOM 2409 O O . VAL A 1 305 ? 19.359 1.749 17.141 1 94.06 305 VAL A O 1
ATOM 2412 N N . ILE A 1 306 ? 19.234 1.995 19.328 1 91.06 306 ILE A N 1
ATOM 2413 C CA . ILE A 1 306 ? 19.766 3.352 19.266 1 91.06 306 ILE A CA 1
ATOM 2414 C C . ILE A 1 306 ? 21.281 3.305 19.125 1 91.06 306 ILE A C 1
ATOM 2416 O O . ILE A 1 306 ? 21.859 3.969 18.25 1 91.06 306 ILE A O 1
ATOM 2420 N N . ASP A 1 307 ? 21.875 2.586 19.984 1 90.69 307 ASP A N 1
ATOM 2421 C CA . ASP A 1 307 ? 23.328 2.412 20.016 1 90.69 307 ASP A CA 1
ATOM 2422 C C . ASP A 1 307 ? 23.703 0.983 20.406 1 90.69 307 ASP A C 1
ATOM 2424 O O . ASP A 1 307 ? 23.594 0.604 21.578 1 90.69 307 ASP A O 1
ATOM 2428 N N . ALA A 1 308 ? 24.25 0.331 19.453 1 90.88 308 ALA A N 1
ATOM 2429 C CA . ALA A 1 308 ? 24.547 -1.079 19.672 1 90.88 308 ALA A CA 1
ATOM 2430 C C . ALA A 1 308 ? 25.75 -1.237 20.609 1 90.88 308 ALA A C 1
ATOM 2432 O O . ALA A 1 308 ? 25.812 -2.174 21.406 1 90.88 308 ALA A O 1
ATOM 2433 N N . LYS A 1 309 ? 26.719 -0.327 20.531 1 88 309 LYS A N 1
ATOM 2434 C CA . LYS A 1 309 ? 27.922 -0.408 21.359 1 88 309 LYS A CA 1
ATOM 2435 C C . LYS A 1 309 ? 27.578 -0.234 22.828 1 88 309 LYS A C 1
ATOM 2437 O O . LYS A 1 309 ? 28.141 -0.917 23.688 1 88 309 LYS A O 1
ATOM 2442 N N . ARG A 1 310 ? 26.625 0.592 23.172 1 89.19 310 ARG A N 1
ATOM 2443 C CA . ARG A 1 310 ? 26.25 0.859 24.562 1 89.19 310 ARG A CA 1
ATOM 2444 C C . ARG A 1 310 ? 25.016 0.039 24.953 1 89.19 310 ARG A C 1
ATOM 2446 O O . ARG A 1 310 ? 24.453 0.249 26.031 1 89.19 310 ARG A O 1
ATOM 2453 N N . SER A 1 311 ? 24.578 -0.802 24.109 1 90.44 311 SER A N 1
ATOM 2454 C CA . SER A 1 311 ? 23.453 -1.697 24.344 1 90.44 311 SER A CA 1
ATOM 2455 C C . SER A 1 311 ? 22.188 -0.918 24.703 1 90.44 311 SER A C 1
ATOM 2457 O O . SER A 1 311 ? 21.484 -1.262 25.656 1 90.44 311 SER A O 1
ATOM 2459 N N . ARG A 1 312 ? 22.016 0.134 24 1 91.19 312 ARG A N 1
ATOM 2460 C CA . ARG A 1 312 ? 20.812 0.932 24.219 1 91.19 312 ARG A CA 1
ATOM 2461 C C . ARG A 1 312 ? 19.766 0.638 23.141 1 91.19 312 ARG A C 1
ATOM 2463 O O . ARG A 1 312 ? 20.016 0.8 21.953 1 91.19 312 ARG A O 1
ATOM 2470 N N . ALA A 1 313 ? 18.625 0.158 23.625 1 92.56 313 ALA A N 1
ATOM 2471 C CA . ALA A 1 313 ? 17.547 -0.156 22.703 1 92.56 313 ALA A CA 1
ATOM 2472 C C . ALA A 1 313 ? 16.188 0.156 23.312 1 92.56 313 ALA A C 1
ATOM 2474 O O . ALA A 1 313 ? 16.047 0.216 24.547 1 92.56 313 ALA A O 1
ATOM 2475 N N . LEU A 1 314 ? 15.297 0.484 22.438 1 91.25 314 LEU A N 1
ATOM 2476 C CA . LEU A 1 314 ? 13.906 0.691 22.844 1 91.25 314 LEU A CA 1
ATOM 2477 C C . LEU A 1 314 ? 13.016 -0.423 22.312 1 91.25 314 LEU A C 1
ATOM 2479 O O . LEU A 1 314 ? 13.211 -0.903 21.203 1 91.25 314 LEU A O 1
ATOM 2483 N N . VAL A 1 315 ? 12.047 -0.795 23.156 1 92.19 315 VAL A N 1
ATOM 2484 C CA . VAL A 1 315 ? 11.109 -1.85 22.797 1 92.19 315 VAL A CA 1
ATOM 2485 C C . VAL A 1 315 ? 9.711 -1.26 22.625 1 92.19 315 VAL A C 1
ATOM 2487 O O . VAL A 1 315 ? 9.219 -0.551 23.5 1 92.19 315 VAL A O 1
ATOM 2490 N N . HIS A 1 316 ? 9.148 -1.567 21.438 1 88.56 316 HIS A N 1
ATOM 2491 C CA . HIS A 1 316 ? 7.793 -1.085 21.188 1 88.56 316 HIS A CA 1
ATOM 2492 C C . HIS A 1 316 ? 6.758 -1.973 21.875 1 88.56 316 HIS A C 1
ATOM 2494 O O . HIS A 1 316 ? 6.645 -3.16 21.562 1 88.56 316 HIS A O 1
ATOM 2500 N N . ARG A 1 317 ? 6.023 -1.473 22.797 1 80.88 317 ARG A N 1
ATOM 2501 C CA . ARG A 1 317 ? 5.039 -2.23 23.562 1 80.88 317 ARG A CA 1
ATOM 2502 C C . ARG A 1 317 ? 3.643 -2.072 22.969 1 80.88 317 ARG A C 1
ATOM 2504 O O . ARG A 1 317 ? 2.654 -2.49 23.578 1 80.88 317 ARG A O 1
ATOM 2511 N N . GLY A 1 318 ? 3.5 -1.392 21.906 1 76.75 318 GLY A N 1
ATOM 2512 C CA . GLY A 1 318 ? 2.201 -1.194 21.297 1 76.75 318 GLY A CA 1
ATOM 2513 C C . GLY A 1 318 ? 1.674 0.22 21.453 1 76.75 318 GLY A C 1
ATOM 2514 O O . GLY A 1 318 ? 2.004 0.909 22.422 1 76.75 318 GLY A O 1
ATOM 2515 N N . GLY A 1 319 ? 0.846 0.684 20.547 1 72.62 319 GLY A N 1
ATOM 2516 C CA . GLY A 1 319 ? 0.174 1.971 20.625 1 72.62 319 GLY A CA 1
ATOM 2517 C C . GLY A 1 319 ? 1.131 3.146 20.578 1 72.62 319 GLY A C 1
ATOM 2518 O O . GLY A 1 319 ? 0.82 4.227 21.094 1 72.62 319 GLY A O 1
ATOM 2519 N N . GLY A 1 320 ? 2.301 2.906 20.172 1 75.62 320 GLY A N 1
ATOM 2520 C CA . GLY A 1 320 ? 3.27 3.986 20.094 1 75.62 320 GLY A CA 1
ATOM 2521 C C . GLY A 1 320 ? 4.047 4.188 21.391 1 75.62 320 GLY A C 1
ATOM 2522 O O . GLY A 1 320 ? 4.77 5.176 21.531 1 75.62 320 GLY A O 1
ATOM 2523 N N . ARG A 1 321 ? 3.93 3.285 22.391 1 78.88 321 ARG A N 1
ATOM 2524 C CA . ARG A 1 321 ? 4.652 3.342 23.656 1 78.88 321 ARG A CA 1
ATOM 2525 C C . ARG A 1 321 ? 5.938 2.523 23.594 1 78.88 321 ARG A C 1
ATOM 2527 O O . ARG A 1 321 ? 5.938 1.395 23.094 1 78.88 321 ARG A O 1
ATOM 2534 N N . PHE A 1 322 ? 6.988 3.207 24 1 85.88 322 PHE A N 1
ATOM 2535 C CA . PHE A 1 322 ? 8.289 2.559 23.938 1 85.88 322 PHE A CA 1
ATOM 2536 C C . PHE A 1 322 ? 8.898 2.457 25.328 1 85.88 322 PHE A C 1
ATOM 2538 O O . PHE A 1 322 ? 8.789 3.385 26.141 1 85.88 322 PHE A O 1
ATOM 2545 N N . ASP A 1 323 ? 9.438 1.295 25.656 1 86.69 323 ASP A N 1
ATOM 2546 C CA . ASP A 1 323 ? 10.156 1.084 26.906 1 86.69 323 ASP A CA 1
ATOM 2547 C C . ASP A 1 323 ? 11.641 0.856 26.656 1 86.69 323 ASP A C 1
ATOM 2549 O O . ASP A 1 323 ? 12.023 0.311 25.609 1 86.69 323 ASP A O 1
ATOM 2553 N N . ARG A 1 324 ? 12.383 1.308 27.594 1 88.25 324 ARG A N 1
ATOM 2554 C CA . ARG A 1 324 ? 13.82 1.081 27.5 1 88.25 324 ARG A CA 1
ATOM 2555 C C . ARG A 1 324 ? 14.172 -0.365 27.828 1 88.25 324 ARG A C 1
ATOM 2557 O O . ARG A 1 324 ? 13.609 -0.95 28.75 1 88.25 324 ARG A O 1
ATOM 2564 N N . TRP A 1 325 ? 15.023 -0.86 26.969 1 89.31 325 TRP A N 1
ATOM 2565 C CA . TRP A 1 325 ? 15.5 -2.217 27.219 1 89.31 325 TRP A CA 1
ATOM 2566 C C . TRP A 1 325 ? 16.469 -2.252 28.406 1 89.31 325 TRP A C 1
ATOM 2568 O O . TRP A 1 325 ? 17.422 -1.47 28.469 1 89.31 325 TRP A O 1
ATOM 2578 N N . ARG A 1 326 ? 16.125 -3.094 29.391 1 84.62 326 ARG A N 1
ATOM 2579 C CA . ARG A 1 326 ? 16.938 -3.174 30.609 1 84.62 326 ARG A CA 1
ATOM 2580 C C . ARG A 1 326 ? 17.641 -4.523 30.703 1 84.62 326 ARG A C 1
ATOM 2582 O O . ARG A 1 326 ? 18.172 -4.875 31.766 1 84.62 326 ARG A O 1
ATOM 2589 N N . GLY A 1 327 ? 17.656 -5.293 29.688 1 81 327 GLY A N 1
ATOM 2590 C CA . GLY A 1 327 ? 18.312 -6.59 29.734 1 81 327 GLY A CA 1
ATOM 2591 C C . GLY A 1 327 ? 19.812 -6.504 29.547 1 81 327 GLY A C 1
ATOM 2592 O O . GLY A 1 327 ? 20.359 -5.414 29.344 1 81 327 GLY A O 1
ATOM 2593 N N . ASP A 1 328 ? 20.391 -7.738 29.781 1 81.5 328 ASP A N 1
ATOM 2594 C CA . ASP A 1 328 ? 21.844 -7.836 29.609 1 81.5 328 ASP A CA 1
ATOM 2595 C C . ASP A 1 328 ? 22.203 -7.875 28.125 1 81.5 328 ASP A C 1
ATOM 2597 O O . ASP A 1 328 ? 21.766 -8.766 27.391 1 81.5 328 ASP A O 1
ATOM 2601 N N . GLY A 1 329 ? 22.875 -6.82 27.719 1 86.44 329 GLY A N 1
ATOM 2602 C CA . GLY A 1 329 ? 23.344 -6.77 26.344 1 86.44 329 GLY A CA 1
ATOM 2603 C C . GLY A 1 329 ? 22.281 -6.281 25.375 1 86.44 329 GLY A C 1
ATOM 2604 O O . GLY A 1 329 ? 21.188 -5.895 25.781 1 86.44 329 GLY A O 1
ATOM 2605 N N . LEU A 1 330 ? 22.594 -6.293 24.141 1 90.12 330 LEU A N 1
ATOM 2606 C CA . LEU A 1 330 ? 21.688 -5.871 23.078 1 90.12 330 LEU A CA 1
ATOM 2607 C C . LEU A 1 330 ? 20.672 -6.969 22.781 1 90.12 330 LEU A C 1
ATOM 2609 O O . LEU A 1 330 ? 21.016 -8.148 22.734 1 90.12 330 LEU A O 1
ATOM 2613 N N . PRO A 1 331 ? 19.422 -6.707 22.625 1 91.19 331 PRO A N 1
ATOM 2614 C CA . PRO A 1 331 ? 18.391 -7.707 22.328 1 91.19 331 PRO A CA 1
ATOM 2615 C C . PRO A 1 331 ? 18.406 -8.18 20.875 1 91.19 331 PRO A C 1
ATOM 2617 O O . PRO A 1 331 ? 17.359 -8.297 20.25 1 91.19 331 PRO A O 1
ATOM 2620 N N . VAL A 1 332 ? 19.531 -8.258 20.344 1 92.56 332 VAL A N 1
ATOM 2621 C CA . VAL A 1 332 ? 19.797 -8.797 19.016 1 92.56 332 VAL A CA 1
ATOM 2622 C C . VAL A 1 332 ? 21 -9.742 19.094 1 92.56 332 VAL A C 1
ATOM 2624 O O . VAL A 1 332 ? 21.891 -9.57 19.938 1 92.56 332 VAL A O 1
ATOM 2627 N N . SER A 1 333 ? 21 -10.781 18.25 1 92.06 333 SER A N 1
ATOM 2628 C CA . SER A 1 333 ? 22.094 -11.75 18.219 1 92.06 333 SER A CA 1
ATOM 2629 C C . SER A 1 333 ? 23.453 -11.055 18.078 1 92.06 333 SER A C 1
ATOM 2631 O O . SER A 1 333 ? 23.656 -10.281 17.141 1 92.06 333 SER A O 1
ATOM 2633 N N . PRO A 1 334 ? 24.344 -11.352 19.078 1 90.81 334 PRO A N 1
ATOM 2634 C CA . PRO A 1 334 ? 25.672 -10.727 19.016 1 90.81 334 PRO A CA 1
ATOM 2635 C C . PRO A 1 334 ? 26.438 -11.07 17.75 1 90.81 334 PRO A C 1
ATOM 2637 O O . PRO A 1 334 ? 27.188 -10.25 17.219 1 90.81 334 PRO A O 1
ATOM 2640 N N . ALA A 1 335 ? 26.156 -12.281 17.25 1 91.62 335 ALA A N 1
ATOM 2641 C CA . ALA A 1 335 ? 26.828 -12.703 16.031 1 91.62 335 ALA A CA 1
ATOM 2642 C C . ALA A 1 335 ? 26.391 -11.859 14.844 1 91.62 335 ALA A C 1
ATOM 2644 O O . ALA A 1 335 ? 27.203 -11.516 13.977 1 91.62 335 ALA A O 1
ATOM 2645 N N . LEU A 1 336 ? 25.125 -11.523 14.836 1 92 336 LEU A N 1
ATOM 2646 C CA . LEU A 1 336 ? 24.594 -10.695 13.766 1 92 336 LEU A CA 1
ATOM 2647 C C . LEU A 1 336 ? 25.156 -9.281 13.836 1 92 336 LEU A C 1
ATOM 2649 O O . LEU A 1 336 ? 25.5 -8.695 12.805 1 92 336 LEU A O 1
ATOM 2653 N N . VAL A 1 337 ? 25.266 -8.758 15.031 1 93.38 337 VAL A N 1
ATOM 2654 C CA . VAL A 1 337 ? 25.766 -7.406 15.258 1 93.38 337 VAL A CA 1
ATOM 2655 C C . VAL A 1 337 ? 27.219 -7.316 14.82 1 93.38 337 VAL A C 1
ATOM 2657 O O . VAL A 1 337 ? 27.625 -6.344 14.172 1 93.38 337 VAL A O 1
ATOM 2660 N N . ALA A 1 338 ? 27.953 -8.336 15.188 1 92.81 338 ALA A N 1
ATOM 2661 C CA . ALA A 1 338 ? 29.375 -8.352 14.875 1 92.81 338 ALA A CA 1
ATOM 2662 C C . ALA A 1 338 ? 29.594 -8.516 13.375 1 92.81 338 ALA A C 1
ATOM 2664 O O . ALA A 1 338 ? 30.391 -7.789 12.773 1 92.81 338 ALA A O 1
ATOM 2665 N N . GLU A 1 339 ? 28.891 -9.422 12.742 1 93.12 339 GLU A N 1
ATOM 2666 C CA . GLU A 1 339 ? 29.109 -9.758 11.336 1 93.12 339 GLU A CA 1
ATOM 2667 C C . GLU A 1 339 ? 28.734 -8.594 10.43 1 93.12 339 GLU A C 1
ATOM 2669 O O . GLU A 1 339 ? 29.422 -8.32 9.438 1 93.12 339 GLU A O 1
ATOM 2674 N N . PHE A 1 340 ? 27.719 -7.871 10.805 1 93.75 340 PHE A N 1
ATOM 2675 C CA . PHE A 1 340 ? 27.219 -6.84 9.898 1 93.75 340 PHE A CA 1
ATOM 2676 C C . PHE A 1 340 ? 27.484 -5.453 10.469 1 93.75 340 PHE A C 1
ATOM 2678 O O . PHE A 1 340 ? 26.953 -4.457 9.977 1 93.75 340 PHE A O 1
ATOM 2685 N N . SER A 1 341 ? 28.25 -5.336 11.523 1 92.38 341 SER A N 1
ATOM 2686 C CA . SER A 1 341 ? 28.641 -4.066 12.125 1 92.38 341 SER A CA 1
ATOM 2687 C C . SER A 1 341 ? 27.438 -3.164 12.352 1 92.38 341 SER A C 1
ATOM 2689 O O . SER A 1 341 ? 27.422 -2.014 11.914 1 92.38 341 SER A O 1
ATOM 2691 N N . ILE A 1 342 ? 26.5 -3.672 13.117 1 92.81 342 ILE A N 1
ATOM 2692 C CA . ILE A 1 342 ? 25.266 -2.939 13.367 1 92.81 342 ILE A CA 1
ATOM 2693 C C . ILE A 1 342 ? 25.5 -1.876 14.438 1 92.81 342 ILE A C 1
ATOM 2695 O O . ILE A 1 342 ? 25.859 -2.197 15.57 1 92.81 342 ILE A O 1
ATOM 2699 N N . ALA A 1 343 ? 25.422 -0.602 14.102 1 93.19 343 ALA A N 1
ATOM 2700 C CA . ALA A 1 343 ? 25.5 0.492 15.07 1 93.19 343 ALA A CA 1
ATOM 2701 C C . ALA A 1 343 ? 24.125 0.895 15.57 1 93.19 343 ALA A C 1
ATOM 2703 O O . ALA A 1 343 ? 23.906 1.037 16.781 1 93.19 343 ALA A O 1
ATOM 2704 N N . SER A 1 344 ? 23.219 1.091 14.664 1 94.38 344 SER A N 1
ATOM 2705 C CA . SER A 1 344 ? 21.812 1.373 14.93 1 94.38 344 SER A CA 1
ATOM 2706 C C . SER A 1 344 ? 20.906 0.616 13.961 1 94.38 344 SER A C 1
ATOM 2708 O O . SER A 1 344 ? 21.344 0.251 12.859 1 94.38 344 SER A O 1
ATOM 2710 N N . ALA A 1 345 ? 19.703 0.313 14.461 1 95.38 345 ALA A N 1
ATOM 2711 C CA . ALA A 1 345 ? 18.828 -0.474 13.602 1 95.38 345 ALA A CA 1
ATOM 2712 C C . ALA A 1 345 ? 17.375 -0.406 14.086 1 95.38 345 ALA A C 1
ATOM 2714 O O . ALA A 1 345 ? 17.125 -0.125 15.258 1 95.38 345 ALA A O 1
ATOM 2715 N N . ILE A 1 346 ? 16.516 -0.554 13.156 1 95.94 346 ILE A N 1
ATOM 2716 C CA . ILE A 1 346 ? 15.117 -0.835 13.445 1 95.94 346 ILE A CA 1
ATOM 2717 C C . ILE A 1 346 ? 14.797 -2.283 13.078 1 95.94 346 ILE A C 1
ATOM 2719 O O . ILE A 1 346 ? 15.062 -2.721 11.953 1 95.94 346 ILE A O 1
ATOM 2723 N N . SER A 1 347 ? 14.297 -3.037 14.023 1 96.25 347 SER A N 1
ATOM 2724 C CA . SER A 1 347 ? 14.016 -4.445 13.781 1 96.25 347 SER A CA 1
ATOM 2725 C C . SER A 1 347 ? 12.539 -4.766 14.008 1 96.25 347 SER A C 1
ATOM 2727 O O . SER A 1 347 ? 11.969 -4.371 15.031 1 96.25 347 SER A O 1
ATOM 2729 N N . VAL A 1 348 ? 11.969 -5.422 13.047 1 95.31 348 VAL A N 1
ATOM 2730 C CA . VAL A 1 348 ? 10.57 -5.824 13.125 1 95.31 348 VAL A CA 1
ATOM 2731 C C . VAL A 1 348 ? 10.43 -7.281 12.688 1 95.31 348 VAL A C 1
ATOM 2733 O O . VAL A 1 348 ? 11.227 -7.773 11.891 1 95.31 348 VAL A O 1
ATOM 2736 N N . GLN A 1 349 ? 9.484 -7.91 13.25 1 94.31 349 GLN A N 1
ATOM 2737 C CA . GLN A 1 349 ? 9.242 -9.312 12.922 1 94.31 349 GLN A CA 1
ATOM 2738 C C . GLN A 1 349 ? 7.914 -9.484 12.188 1 94.31 349 GLN A C 1
ATOM 2740 O O . GLN A 1 349 ? 7.004 -8.664 12.344 1 94.31 349 GLN A O 1
ATOM 2745 N N . PHE A 1 350 ? 7.855 -10.484 11.266 1 92.25 350 PHE A N 1
ATOM 2746 C CA . PHE A 1 350 ? 6.582 -10.898 10.695 1 92.25 350 PHE A CA 1
ATOM 2747 C C . PHE A 1 350 ? 6.555 -12.406 10.477 1 92.25 350 PHE A C 1
ATOM 2749 O O . PHE A 1 350 ? 7.605 -13.047 10.406 1 92.25 350 PHE A O 1
ATOM 2756 N N . GLN A 1 351 ? 5.383 -12.953 10.523 1 91.19 351 GLN A N 1
ATOM 2757 C CA . GLN A 1 351 ? 5.16 -14.375 10.305 1 91.19 351 GLN A CA 1
ATOM 2758 C C . GLN A 1 351 ? 4.227 -14.617 9.125 1 91.19 351 GLN A C 1
ATOM 2760 O O . GLN A 1 351 ? 3.131 -14.055 9.07 1 91.19 351 GLN A O 1
ATOM 2765 N N . ALA A 1 352 ? 4.727 -15.258 8.148 1 88.56 352 ALA A N 1
ATOM 2766 C CA . ALA A 1 352 ? 3.93 -15.664 6.992 1 88.56 352 ALA A CA 1
ATOM 2767 C C . ALA A 1 352 ? 3.723 -17.172 6.973 1 88.56 352 ALA A C 1
ATOM 2769 O O . ALA A 1 352 ? 4.613 -17.922 6.566 1 88.56 352 ALA A O 1
ATOM 2770 N N . SER A 1 353 ? 2.539 -17.562 7.34 1 83.06 353 SER A N 1
ATOM 2771 C CA . SER A 1 353 ? 2.279 -19 7.473 1 83.06 353 SER A CA 1
ATOM 2772 C C . SER A 1 353 ? 3.291 -19.656 8.406 1 83.06 353 SER A C 1
ATOM 2774 O O . SER A 1 353 ? 3.389 -19.297 9.578 1 83.06 353 SER A O 1
ATOM 2776 N N . ASP A 1 354 ? 4.141 -20.531 7.934 1 81.19 354 ASP A N 1
ATOM 2777 C CA . ASP A 1 354 ? 5.09 -21.25 8.781 1 81.19 354 ASP A CA 1
ATOM 2778 C C . ASP A 1 354 ? 6.488 -20.656 8.672 1 81.19 354 ASP A C 1
ATOM 2780 O O . ASP A 1 354 ? 7.449 -21.188 9.227 1 81.19 354 ASP A O 1
ATOM 2784 N N . VAL A 1 355 ? 6.516 -19.516 8.086 1 89.38 355 VAL A N 1
ATOM 2785 C CA . VAL A 1 355 ? 7.805 -18.844 7.914 1 89.38 355 VAL A CA 1
ATOM 2786 C C . VAL A 1 355 ? 7.941 -17.719 8.938 1 89.38 355 VAL A C 1
ATOM 2788 O O . VAL A 1 355 ? 7.078 -16.844 9.031 1 89.38 355 VAL A O 1
ATOM 2791 N N . GLU A 1 356 ? 8.953 -17.875 9.758 1 90.88 356 GLU A N 1
ATOM 2792 C CA . GLU A 1 356 ? 9.297 -16.797 10.672 1 90.88 356 GLU A CA 1
ATOM 2793 C C . GLU A 1 356 ? 10.391 -15.906 10.086 1 90.88 356 GLU A C 1
ATOM 2795 O O . GLU A 1 356 ? 11.422 -16.406 9.617 1 90.88 356 GLU A O 1
ATOM 2800 N N . ALA A 1 357 ? 10.094 -14.594 10.086 1 94.81 357 ALA A N 1
ATOM 2801 C CA . ALA A 1 357 ? 11.055 -13.688 9.469 1 94.81 357 ALA A CA 1
ATOM 2802 C C . ALA A 1 357 ? 11.273 -12.445 10.328 1 94.81 357 ALA A C 1
ATOM 2804 O O . ALA A 1 357 ? 10.398 -12.055 11.102 1 94.81 357 ALA A O 1
ATOM 2805 N N . ARG A 1 358 ? 12.453 -11.914 10.266 1 95.38 358 ARG A N 1
ATOM 2806 C CA . ARG A 1 358 ? 12.789 -10.672 10.961 1 95.38 358 ARG A CA 1
ATOM 2807 C C . ARG A 1 358 ? 13.562 -9.727 10.047 1 95.38 358 ARG A C 1
ATOM 2809 O O . ARG A 1 358 ? 14.5 -10.141 9.367 1 95.38 358 ARG A O 1
ATOM 2816 N N . LEU A 1 359 ? 13.109 -8.523 10.023 1 97.31 359 LEU A N 1
ATOM 2817 C CA . LEU A 1 359 ? 13.703 -7.473 9.203 1 97.31 359 LEU A CA 1
ATOM 2818 C C . LEU A 1 359 ? 14.539 -6.523 10.055 1 97.31 359 LEU A C 1
ATOM 2820 O O . LEU A 1 359 ? 14.117 -6.121 11.141 1 97.31 359 LEU A O 1
ATOM 2824 N N . PHE A 1 360 ? 15.742 -6.227 9.602 1 97.06 360 PHE A N 1
ATOM 2825 C CA . PHE A 1 360 ? 16.625 -5.246 10.219 1 97.06 360 PHE A CA 1
ATOM 2826 C C . PHE A 1 360 ? 16.922 -4.102 9.258 1 97.06 360 PHE A C 1
ATOM 2828 O O . PHE A 1 360 ? 17.594 -4.301 8.242 1 97.06 360 PHE A O 1
ATOM 2835 N N . LEU A 1 361 ? 16.359 -2.992 9.539 1 97.06 361 LEU A N 1
ATOM 2836 C CA . LEU A 1 361 ? 16.734 -1.779 8.812 1 97.06 361 LEU A CA 1
ATOM 2837 C C . LEU A 1 361 ? 17.938 -1.108 9.461 1 97.06 361 LEU A C 1
ATOM 2839 O O . LEU A 1 361 ? 17.828 -0.55 10.555 1 97.06 361 LEU A O 1
ATOM 2843 N N . LEU A 1 362 ? 19.047 -1.113 8.742 1 95.81 362 LEU A N 1
ATOM 2844 C CA . LEU A 1 362 ? 20.312 -0.747 9.359 1 95.81 362 LEU A CA 1
ATOM 2845 C C . LEU A 1 362 ? 20.672 0.703 9.055 1 95.81 362 LEU A C 1
ATOM 2847 O O . LEU A 1 362 ? 20.438 1.182 7.941 1 95.81 362 LEU A O 1
ATOM 2851 N N . ASP A 1 363 ? 21.172 1.4 10.07 1 91.12 363 ASP A N 1
ATOM 2852 C CA . ASP A 1 363 ? 21.734 2.742 9.977 1 91.12 363 ASP A CA 1
ATOM 2853 C C . ASP A 1 363 ? 20.719 3.732 9.414 1 91.12 363 ASP A C 1
ATOM 2855 O O . ASP A 1 363 ? 21 4.449 8.453 1 91.12 363 ASP A O 1
ATOM 2859 N N . PRO A 1 364 ? 19.594 3.789 10.039 1 89.06 364 PRO A N 1
ATOM 2860 C CA . PRO A 1 364 ? 18.641 4.809 9.586 1 89.06 364 PRO A CA 1
ATOM 2861 C C . PRO A 1 364 ? 19.172 6.23 9.758 1 89.06 364 PRO A C 1
ATOM 2863 O O . PRO A 1 364 ? 19.906 6.504 10.711 1 89.06 364 PRO A O 1
ATOM 2866 N N . PRO A 1 365 ? 18.828 7.051 8.789 1 79.44 365 PRO A N 1
ATOM 2867 C CA . PRO A 1 365 ? 19.328 8.43 8.891 1 79.44 365 PRO A CA 1
ATOM 2868 C C . PRO A 1 365 ? 18.859 9.133 10.156 1 79.44 365 PRO A C 1
ATOM 2870 O O . PRO A 1 365 ? 19.594 9.93 10.734 1 79.44 365 PRO A O 1
ATOM 2873 N N . ALA A 1 366 ? 17.641 8.93 10.539 1 76.25 366 ALA A N 1
ATOM 2874 C CA . ALA A 1 366 ? 17.109 9.5 11.773 1 76.25 366 ALA A CA 1
ATOM 2875 C C . ALA A 1 366 ? 16.438 8.43 12.625 1 76.25 366 ALA A C 1
ATOM 2877 O O . ALA A 1 366 ? 15.727 7.566 12.102 1 76.25 366 ALA A O 1
ATOM 2878 N N . LEU A 1 367 ? 16.891 8.453 13.859 1 81.25 367 LEU A N 1
ATOM 2879 C CA . LEU A 1 367 ? 16.281 7.508 14.781 1 81.25 367 LEU A CA 1
ATOM 2880 C C . LEU A 1 367 ? 15.031 8.094 15.414 1 81.25 367 LEU A C 1
ATOM 2882 O O . LEU A 1 367 ? 15.117 8.938 16.312 1 81.25 367 LEU A O 1
ATOM 2886 N N . THR A 1 368 ? 13.93 7.727 14.859 1 79.06 368 THR A N 1
ATOM 2887 C CA . THR A 1 368 ? 12.656 8.219 15.367 1 79.06 368 THR A CA 1
ATOM 2888 C C . THR A 1 368 ? 11.703 7.059 15.656 1 79.06 368 THR A C 1
ATOM 2890 O O . THR A 1 368 ? 11.867 5.969 15.102 1 79.06 368 THR A O 1
ATOM 2893 N N . ILE A 1 369 ? 10.852 7.305 16.531 1 81.88 369 ILE A N 1
ATOM 2894 C CA . ILE A 1 369 ? 9.859 6.289 16.859 1 81.88 369 ILE A CA 1
ATOM 2895 C C . ILE A 1 369 ? 8.906 6.102 15.672 1 81.88 369 ILE A C 1
ATOM 2897 O O . ILE A 1 369 ? 8.328 5.027 15.5 1 81.88 369 ILE A O 1
ATOM 2901 N N . ASP A 1 370 ? 8.812 7.082 14.836 1 78.56 370 ASP A N 1
ATOM 2902 C CA . ASP A 1 370 ? 8.016 6.984 13.617 1 78.56 370 ASP A CA 1
ATOM 2903 C C . ASP A 1 370 ? 8.602 5.941 12.656 1 78.56 370 ASP A C 1
ATOM 2905 O O . ASP A 1 370 ? 7.863 5.309 11.898 1 78.56 370 ASP A O 1
ATOM 2909 N N . GLY A 1 371 ? 9.867 5.887 12.781 1 83.5 371 GLY A N 1
ATOM 2910 C CA . GLY A 1 371 ? 10.523 4.902 11.938 1 83.5 371 GLY A CA 1
ATOM 2911 C C . GLY A 1 371 ? 10.109 3.477 12.25 1 83.5 371 GLY A C 1
ATOM 2912 O O . GLY A 1 371 ? 10.023 2.639 11.352 1 83.5 371 GLY A O 1
ATOM 2913 N N . VAL A 1 372 ? 9.859 3.268 13.508 1 88.56 372 VAL A N 1
ATOM 2914 C CA . VAL A 1 372 ? 9.438 1.936 13.922 1 88.56 372 VAL A CA 1
ATOM 2915 C C . VAL A 1 372 ? 8.039 1.648 13.383 1 88.56 372 VAL A C 1
ATOM 2917 O O . VAL A 1 372 ? 7.762 0.541 12.914 1 88.56 372 VAL A O 1
ATOM 2920 N N . ALA A 1 373 ? 7.219 2.613 13.516 1 83.25 373 ALA A N 1
ATOM 2921 C CA . ALA A 1 373 ? 5.867 2.457 12.977 1 83.25 373 ALA A CA 1
ATOM 2922 C C . ALA A 1 373 ? 5.898 2.193 11.477 1 83.25 373 ALA A C 1
ATOM 2924 O O . ALA A 1 373 ? 5.141 1.36 10.969 1 83.25 373 ALA A O 1
ATOM 2925 N N . LEU A 1 374 ? 6.691 2.906 10.82 1 84.06 374 LEU A N 1
ATOM 2926 C CA . LEU A 1 374 ? 6.859 2.703 9.383 1 84.06 374 LEU A CA 1
ATOM 2927 C C . LEU A 1 374 ? 7.383 1.301 9.094 1 84.06 374 LEU A C 1
ATOM 2929 O O . LEU A 1 374 ? 6.918 0.643 8.156 1 84.06 374 LEU A O 1
ATOM 2933 N N . ALA A 1 375 ? 8.305 0.901 9.836 1 90.44 375 ALA A N 1
ATOM 2934 C CA . ALA A 1 375 ? 8.891 -0.421 9.648 1 90.44 375 ALA A CA 1
ATOM 2935 C C . ALA A 1 375 ? 7.855 -1.521 9.852 1 90.44 375 ALA A C 1
ATOM 2937 O O . ALA A 1 375 ? 7.902 -2.561 9.195 1 90.44 375 ALA A O 1
ATOM 2938 N N . GLU A 1 376 ? 7.016 -1.317 10.758 1 88.44 376 GLU A N 1
ATOM 2939 C CA . GLU A 1 376 ? 5.965 -2.299 11.016 1 88.44 376 GLU A CA 1
ATOM 2940 C C . GLU A 1 376 ? 5.023 -2.426 9.82 1 88.44 376 GLU A C 1
ATOM 2942 O O . GLU A 1 376 ? 4.57 -3.523 9.492 1 88.44 376 GLU A O 1
ATOM 2947 N N . ILE A 1 377 ? 4.727 -1.354 9.188 1 83.94 377 ILE A N 1
ATOM 2948 C CA . ILE A 1 377 ? 3.896 -1.385 7.988 1 83.94 377 ILE A CA 1
ATOM 2949 C C . ILE A 1 377 ? 4.641 -2.105 6.867 1 83.94 377 ILE A C 1
ATOM 2951 O O . ILE A 1 377 ? 4.047 -2.887 6.121 1 83.94 377 ILE A O 1
ATOM 2955 N N . VAL A 1 378 ? 5.875 -1.837 6.809 1 88.12 378 VAL A N 1
ATOM 2956 C CA . VAL A 1 378 ? 6.703 -2.514 5.812 1 88.12 378 VAL A CA 1
ATOM 2957 C C . VAL A 1 378 ? 6.688 -4.02 6.066 1 88.12 378 VAL A C 1
ATOM 2959 O O . VAL A 1 378 ? 6.539 -4.809 5.133 1 88.12 378 VAL A O 1
ATOM 2962 N N . ALA A 1 379 ? 6.848 -4.375 7.273 1 90.81 379 ALA A N 1
ATOM 2963 C CA . ALA A 1 379 ? 6.84 -5.789 7.637 1 90.81 379 ALA A CA 1
ATOM 2964 C C . ALA A 1 379 ? 5.523 -6.453 7.238 1 90.81 379 ALA A C 1
ATOM 2966 O O . ALA A 1 379 ? 5.512 -7.598 6.785 1 90.81 379 ALA A O 1
ATOM 2967 N N . ASP A 1 380 ? 4.516 -5.766 7.453 1 85.06 380 ASP A N 1
ATOM 2968 C CA . ASP A 1 380 ? 3.211 -6.297 7.066 1 85.06 380 ASP A CA 1
ATOM 2969 C C . ASP A 1 380 ? 3.135 -6.523 5.559 1 85.06 380 ASP A C 1
ATOM 2971 O O . ASP A 1 380 ? 2.521 -7.488 5.102 1 85.06 380 ASP A O 1
ATOM 2975 N N . ARG A 1 381 ? 3.674 -5.641 4.883 1 84.38 381 ARG A N 1
ATOM 2976 C CA . ARG A 1 381 ? 3.705 -5.781 3.43 1 84.38 381 ARG A CA 1
ATOM 2977 C C . ARG A 1 381 ? 4.578 -6.961 3.012 1 84.38 381 ARG A C 1
ATOM 2979 O O . ARG A 1 381 ? 4.246 -7.684 2.07 1 84.38 381 ARG A O 1
ATOM 2986 N N . LEU A 1 382 ? 5.656 -7.078 3.623 1 89.88 382 LEU A N 1
ATOM 2987 C CA . LEU A 1 382 ? 6.535 -8.203 3.332 1 89.88 382 LEU A CA 1
ATOM 2988 C C . LEU A 1 382 ? 5.848 -9.531 3.664 1 89.88 382 LEU A C 1
ATOM 2990 O O . LEU A 1 382 ? 6.016 -10.516 2.943 1 89.88 382 LEU A O 1
ATOM 2994 N N . LYS A 1 383 ? 5.164 -9.508 4.719 1 88.06 383 LYS A N 1
ATOM 2995 C CA . LYS A 1 383 ? 4.391 -10.688 5.078 1 88.06 383 LYS A CA 1
ATOM 2996 C C . LYS A 1 383 ? 3.459 -11.102 3.943 1 88.06 383 LYS A C 1
ATOM 2998 O O . LYS A 1 383 ? 3.412 -12.281 3.57 1 88.06 383 LYS A O 1
ATOM 3003 N N . THR A 1 384 ? 2.779 -10.203 3.404 1 81.75 384 THR A N 1
ATOM 3004 C CA . THR A 1 384 ? 1.853 -10.469 2.311 1 81.75 384 THR A CA 1
ATOM 3005 C C . THR A 1 384 ? 2.6 -10.984 1.083 1 81.75 384 THR A C 1
ATOM 3007 O O . THR A 1 384 ? 2.119 -11.883 0.392 1 81.75 384 THR A O 1
ATOM 3010 N N . LEU A 1 385 ? 3.674 -10.422 0.819 1 84.19 385 LEU A N 1
ATOM 3011 C CA . LEU A 1 385 ? 4.496 -10.859 -0.304 1 84.19 385 LEU A CA 1
ATOM 3012 C C . LEU A 1 385 ? 4.934 -12.312 -0.126 1 84.19 385 LEU A C 1
ATOM 3014 O O . LEU A 1 385 ? 4.879 -13.102 -1.07 1 84.19 385 LEU A O 1
ATOM 3018 N N . PHE A 1 386 ? 5.324 -12.617 1.045 1 87.69 386 PHE A N 1
ATOM 3019 C CA . PHE A 1 386 ? 5.754 -13.984 1.336 1 87.69 386 PHE A CA 1
ATOM 3020 C C . PHE A 1 386 ? 4.582 -14.953 1.236 1 87.69 386 PHE A C 1
ATOM 3022 O O . PHE A 1 386 ? 4.723 -16.062 0.703 1 87.69 386 PHE A O 1
ATOM 3029 N N . GLU A 1 387 ? 3.518 -14.531 1.739 1 84.06 387 GLU A N 1
ATOM 3030 C CA . GLU A 1 387 ? 2.326 -15.375 1.664 1 84.06 387 GLU A CA 1
ATOM 3031 C C . GLU A 1 387 ? 1.928 -15.641 0.215 1 84.06 387 GLU A C 1
ATOM 3033 O O . GLU A 1 387 ? 1.508 -16.75 -0.128 1 84.06 387 GLU A O 1
ATOM 3038 N N . GLN A 1 388 ? 2.053 -14.68 -0.533 1 79.88 388 GLN A N 1
ATOM 3039 C CA . GLN A 1 388 ? 1.745 -14.836 -1.951 1 79.88 388 GLN A CA 1
ATOM 3040 C C . GLN A 1 388 ? 2.709 -15.82 -2.617 1 79.88 388 GLN A C 1
ATOM 3042 O O . GLN A 1 388 ? 2.303 -16.625 -3.457 1 79.88 388 GLN A O 1
ATOM 3047 N N . THR A 1 389 ? 3.893 -15.688 -2.307 1 82.31 389 THR A N 1
ATOM 3048 C CA . THR A 1 389 ? 4.883 -16.594 -2.873 1 82.31 389 THR A CA 1
ATOM 3049 C C . THR A 1 389 ? 4.609 -18.031 -2.439 1 82.31 389 THR A C 1
ATOM 3051 O O . THR A 1 389 ? 4.742 -18.969 -3.236 1 82.31 389 THR A O 1
ATOM 3054 N N . ILE A 1 390 ? 4.266 -18.156 -1.223 1 82 390 ILE A N 1
ATOM 3055 C CA . ILE A 1 390 ? 3.938 -19.484 -0.706 1 82 390 ILE A CA 1
ATOM 3056 C C . ILE A 1 390 ? 2.734 -20.047 -1.459 1 82 390 ILE A C 1
ATOM 3058 O O . ILE A 1 390 ? 2.734 -21.203 -1.858 1 82 390 ILE A O 1
ATOM 3062 N N . LEU A 1 391 ? 1.825 -19.266 -1.669 1 79.75 391 LEU A N 1
ATOM 3063 C CA . LEU A 1 391 ? 0.633 -19.688 -2.393 1 79.75 391 LEU A CA 1
ATOM 3064 C C . LEU A 1 391 ? 0.973 -20.047 -3.834 1 79.75 391 LEU A C 1
ATOM 3066 O O . LEU A 1 391 ? 0.467 -21.031 -4.367 1 79.75 391 LEU A O 1
ATOM 3070 N N . LEU A 1 392 ? 1.777 -19.25 -4.391 1 78.31 392 LEU A N 1
ATOM 3071 C CA . LEU A 1 392 ? 2.201 -19.516 -5.762 1 78.31 392 LEU A CA 1
ATOM 3072 C C . LEU A 1 392 ? 2.893 -20.875 -5.863 1 78.31 392 LEU A C 1
ATOM 3074 O O . LEU A 1 392 ? 2.635 -21.641 -6.797 1 78.31 392 LEU A O 1
ATOM 3078 N N . ARG A 1 393 ? 3.648 -21.078 -4.969 1 76.38 393 ARG A N 1
ATOM 3079 C CA . ARG A 1 393 ? 4.348 -22.359 -4.949 1 76.38 393 ARG A CA 1
ATOM 3080 C C . ARG A 1 393 ? 3.367 -23.516 -4.766 1 76.38 393 ARG A C 1
ATOM 3082 O O . ARG A 1 393 ? 3.479 -24.547 -5.438 1 76.38 393 ARG A O 1
ATOM 3089 N N . ARG A 1 394 ? 2.508 -23.297 -3.957 1 76.94 394 ARG A N 1
ATOM 3090 C CA . ARG A 1 394 ? 1.509 -24.328 -3.693 1 76.94 394 ARG A CA 1
ATOM 3091 C C . ARG A 1 394 ? 0.655 -24.594 -4.93 1 76.94 394 ARG A C 1
ATOM 3093 O O . ARG A 1 394 ? 0.357 -25.75 -5.25 1 76.94 394 ARG A O 1
ATOM 3100 N N . LEU A 1 395 ? 0.329 -23.578 -5.555 1 76.81 395 LEU A N 1
ATOM 3101 C CA . LEU A 1 395 ? -0.503 -23.719 -6.746 1 76.81 395 LEU A CA 1
ATOM 3102 C C . LEU A 1 395 ? 0.283 -24.359 -7.887 1 76.81 395 LEU A C 1
ATOM 3104 O O . LEU A 1 395 ? -0.263 -25.156 -8.648 1 76.81 395 LEU A O 1
ATOM 3108 N N . SER A 1 396 ? 1.455 -23.922 -7.988 1 76.31 396 SER A N 1
ATOM 3109 C CA . SER A 1 396 ? 2.324 -24.531 -8.984 1 76.31 396 SER A CA 1
ATOM 3110 C C . SER A 1 396 ? 2.471 -26.031 -8.734 1 76.31 396 SER A C 1
ATOM 3112 O O . SER A 1 396 ? 2.354 -26.828 -9.664 1 76.31 396 SER A O 1
ATOM 3114 N N . ASP A 1 397 ? 2.65 -26.375 -7.52 1 73.25 397 ASP A N 1
ATOM 3115 C CA . ASP A 1 397 ? 2.777 -27.781 -7.148 1 73.25 397 ASP A CA 1
ATOM 3116 C C . ASP A 1 397 ? 1.478 -28.547 -7.41 1 73.25 397 ASP A C 1
ATOM 3118 O O . ASP A 1 397 ? 1.502 -29.688 -7.875 1 73.25 397 ASP A O 1
ATOM 3122 N N . ALA A 1 398 ? 0.512 -27.859 -7.059 1 72.56 398 ALA A N 1
ATOM 3123 C CA . ALA A 1 398 ? -0.79 -28.484 -7.266 1 72.56 398 ALA A CA 1
ATOM 3124 C C . ALA A 1 398 ? -1.057 -28.734 -8.75 1 72.56 398 ALA A C 1
ATOM 3126 O O . ALA A 1 398 ? -1.596 -29.766 -9.133 1 72.56 398 ALA A O 1
ATOM 3127 N N . ALA A 1 399 ? -0.691 -27.734 -9.492 1 74.06 399 ALA A N 1
ATOM 3128 C CA . ALA A 1 399 ? -0.87 -27.891 -10.93 1 74.06 399 ALA A CA 1
ATOM 3129 C C . ALA A 1 399 ? -0.018 -29.031 -11.477 1 74.06 399 ALA A C 1
ATOM 3131 O O . ALA A 1 399 ? -0.482 -29.812 -12.305 1 74.06 399 ALA A O 1
ATOM 3132 N N . ALA A 1 400 ? 1.121 -29.031 -11.062 1 71.81 400 ALA A N 1
ATOM 3133 C CA . ALA A 1 400 ? 2.012 -30.125 -11.461 1 71.81 400 ALA A CA 1
ATOM 3134 C C . ALA A 1 400 ? 1.451 -31.469 -11.031 1 71.81 400 ALA A C 1
ATOM 3136 O O . ALA A 1 400 ? 1.476 -32.438 -11.797 1 71.81 400 ALA A O 1
ATOM 3137 N N . PHE A 1 401 ? 0.951 -31.547 -9.914 1 62.66 401 PHE A N 1
ATOM 3138 C CA . PHE A 1 401 ? 0.38 -32.781 -9.359 1 62.66 401 PHE A CA 1
ATOM 3139 C C . PHE A 1 401 ? -0.841 -33.219 -10.164 1 62.66 401 PHE A C 1
ATOM 3141 O O . PHE A 1 401 ? -0.99 -34.375 -10.484 1 62.66 401 PHE A O 1
ATOM 3148 N N . GLU A 1 402 ? -1.646 -32.219 -10.32 1 65.62 402 GLU A N 1
ATOM 3149 C CA . GLU A 1 402 ? -2.85 -32.531 -11.086 1 65.62 402 GLU A CA 1
ATOM 3150 C C . GLU A 1 402 ? -2.498 -33.094 -12.469 1 65.62 402 GLU A C 1
ATOM 3152 O O . GLU A 1 402 ? -3.156 -34 -12.969 1 65.62 402 GLU A O 1
ATOM 3157 N N . GLU A 1 403 ? -1.534 -32.5 -13.023 1 71 403 GLU A N 1
ATOM 3158 C CA . GLU A 1 403 ? -1.097 -32.969 -14.336 1 71 403 GLU A CA 1
ATOM 3159 C C . GLU A 1 403 ? -0.533 -34.375 -14.266 1 71 403 GLU A C 1
ATOM 3161 O O . GLU A 1 403 ? -0.791 -35.219 -15.141 1 71 403 GLU A O 1
ATOM 3166 N N . ARG A 1 404 ? 0.12 -34.75 -13.273 1 66.31 404 ARG A N 1
ATOM 3167 C CA . ARG A 1 404 ? 0.667 -36.062 -13.062 1 66.31 404 ARG A CA 1
ATOM 3168 C C . ARG A 1 404 ? -0.448 -37.094 -12.938 1 66.31 404 ARG A C 1
ATOM 3170 O O . ARG A 1 404 ? -0.387 -38.156 -13.555 1 66.31 404 ARG A O 1
ATOM 3177 N N . VAL A 1 405 ? -1.351 -36.688 -12.133 1 58.88 405 VAL A N 1
ATOM 3178 C CA . VAL A 1 405 ? -2.467 -37.625 -11.898 1 58.88 405 VAL A CA 1
ATOM 3179 C C . VAL A 1 405 ? -3.203 -37.875 -13.211 1 58.88 405 VAL A C 1
ATOM 3181 O O . VAL A 1 405 ? -3.557 -39.031 -13.516 1 58.88 405 VAL A O 1
ATOM 3184 N N . LYS A 1 406 ? -3.4 -36.844 -13.938 1 62.12 406 LYS A N 1
ATOM 3185 C CA . LYS A 1 406 ? -4.086 -36.938 -15.219 1 62.12 406 LYS A CA 1
ATOM 3186 C C . LYS A 1 406 ? -3.311 -37.844 -16.188 1 62.12 406 LYS A C 1
ATOM 3188 O O . LYS A 1 406 ? -3.887 -38.719 -16.812 1 62.12 406 LYS A O 1
ATOM 3193 N N . ILE A 1 407 ? -2.021 -37.656 -16.234 1 68.44 407 ILE A N 1
ATOM 3194 C CA . ILE A 1 407 ? -1.18 -38.438 -17.156 1 68.44 407 ILE A CA 1
ATOM 3195 C C . ILE A 1 407 ? -1.13 -39.875 -16.703 1 68.44 407 ILE A C 1
ATOM 3197 O O . ILE A 1 407 ? -1.195 -40.812 -17.516 1 68.44 407 ILE A O 1
ATOM 3201 N N . GLY A 1 408 ? -0.996 -40.094 -15.398 1 61.25 408 GLY A N 1
ATOM 3202 C CA . GLY A 1 408 ? -1.004 -41.438 -14.852 1 61.25 408 GLY A CA 1
ATOM 3203 C C . GLY A 1 408 ? -2.248 -42.219 -15.219 1 61.25 408 GLY A C 1
ATOM 3204 O O . GLY A 1 408 ? -2.162 -43.406 -15.594 1 61.25 408 GLY A O 1
ATOM 3205 N N . ARG A 1 409 ? -3.357 -41.562 -15.148 1 55.34 409 ARG A N 1
ATOM 3206 C CA . ARG A 1 409 ? -4.625 -42.219 -15.5 1 55.34 409 ARG A CA 1
ATOM 3207 C C . ARG A 1 409 ? -4.672 -42.562 -16.984 1 55.34 409 ARG A C 1
ATOM 3209 O O . ARG A 1 409 ? -5.152 -43.625 -17.375 1 55.34 409 ARG A O 1
ATOM 3216 N N . ASP A 1 410 ? -4.129 -41.656 -17.766 1 57.28 410 ASP A N 1
ATOM 3217 C CA . ASP A 1 410 ? -4.117 -41.875 -19.203 1 57.28 410 ASP A CA 1
ATOM 3218 C C . ASP A 1 410 ? -3.23 -43.062 -19.578 1 57.28 410 ASP A C 1
ATOM 3220 O O . ASP A 1 410 ? -3.592 -43.875 -20.438 1 57.28 410 ASP A O 1
ATOM 3224 N N . ILE A 1 411 ? -2.141 -43.188 -18.953 1 64.31 411 ILE A N 1
ATOM 3225 C CA . ILE A 1 411 ? -1.22 -44.281 -19.219 1 64.31 411 ILE A CA 1
ATOM 3226 C C . ILE A 1 411 ? -1.852 -45.625 -18.766 1 64.31 411 ILE A C 1
ATOM 3228 O O . ILE A 1 411 ? -1.759 -46.625 -19.469 1 64.31 411 ILE A O 1
ATOM 3232 N N . HIS A 1 412 ? -2.553 -45.719 -17.969 1 52.84 412 HIS A N 1
ATOM 3233 C CA . HIS A 1 412 ? -3.225 -46.906 -17.453 1 52.84 412 HIS A CA 1
ATOM 3234 C C . HIS A 1 412 ? -4.281 -47.438 -18.422 1 52.84 412 HIS A C 1
ATOM 3236 O O . HIS A 1 412 ? -4.27 -48.594 -18.797 1 52.84 412 HIS A O 1
ATOM 3242 N N . ASP A 1 413 ? -4.965 -46.312 -18.484 1 51.47 413 ASP A N 1
ATOM 3243 C CA . ASP A 1 413 ? -6.121 -46.688 -19.281 1 51.47 413 ASP A CA 1
ATOM 3244 C C . ASP A 1 413 ? -5.703 -47.031 -20.719 1 51.47 413 ASP A C 1
ATOM 3246 O O . ASP A 1 413 ? -6.391 -47.781 -21.406 1 51.47 413 ASP A O 1
ATOM 3250 N N . GLY A 1 414 ? -4.543 -46.469 -21.125 1 53.84 414 GLY A N 1
ATOM 3251 C CA . GLY A 1 414 ? -4.09 -46.719 -22.484 1 53.84 414 GLY A CA 1
ATOM 3252 C C . GLY A 1 414 ? -3.043 -47.812 -22.578 1 53.84 414 GLY A C 1
ATOM 3253 O O . GLY A 1 414 ? -3.367 -48.969 -22.875 1 53.84 414 GLY A O 1
ATOM 3254 N N . VAL A 1 415 ? -1.903 -47.469 -22.031 1 61.44 415 VAL A N 1
ATOM 3255 C CA . VAL A 1 415 ? -0.715 -48.281 -22.297 1 61.44 415 VAL A CA 1
ATOM 3256 C C . VAL A 1 415 ? -0.766 -49.562 -21.469 1 61.44 415 VAL A C 1
ATOM 3258 O O . VAL A 1 415 ? -0.53 -50.656 -22 1 61.44 415 VAL A O 1
ATOM 3261 N N . LEU A 1 416 ? -1.142 -49.531 -20.25 1 56.5 416 LEU A N 1
ATOM 3262 C CA . LEU A 1 416 ? -1.14 -50.719 -19.391 1 56.5 416 LEU A CA 1
ATOM 3263 C C . LEU A 1 416 ? -2.182 -51.719 -19.844 1 56.5 416 LEU A C 1
ATOM 3265 O O . LEU A 1 416 ? -1.932 -52.938 -19.812 1 56.5 416 LEU A O 1
ATOM 3269 N N . GLN A 1 417 ? -3.25 -51.281 -20.297 1 54.16 417 GLN A N 1
ATOM 3270 C CA . GLN A 1 417 ? -4.309 -52.156 -20.734 1 54.16 417 GLN A CA 1
ATOM 3271 C C . GLN A 1 417 ? -3.932 -52.844 -22.047 1 54.16 417 GLN A C 1
ATOM 3273 O O . GLN A 1 417 ? -4.219 -54.031 -22.234 1 54.16 417 GLN A O 1
ATOM 3278 N N . ALA A 1 418 ? -3.232 -52.125 -22.906 1 56.41 418 ALA A N 1
ATOM 3279 C CA . ALA A 1 418 ? -2.783 -52.719 -24.172 1 56.41 418 ALA A CA 1
ATOM 3280 C C . ALA A 1 418 ? -1.734 -53.781 -23.922 1 56.41 418 ALA A C 1
ATOM 3282 O O . ALA A 1 418 ? -1.778 -54.875 -24.547 1 56.41 418 ALA A O 1
ATOM 3283 N N . LEU A 1 419 ? -0.88 -53.531 -22.969 1 62.94 419 LEU A N 1
ATOM 3284 C CA . LEU A 1 419 ? 0.164 -54.5 -22.641 1 62.94 419 LEU A CA 1
ATOM 3285 C C . LEU A 1 419 ? -0.427 -55.719 -21.984 1 62.94 419 LEU A C 1
ATOM 3287 O O . LEU A 1 419 ? -0.015 -56.844 -22.266 1 62.94 419 LEU A O 1
ATOM 3291 N N . ALA A 1 420 ? -1.397 -55.562 -21.172 1 57.41 420 ALA A N 1
ATOM 3292 C CA . ALA A 1 420 ? -2.082 -56.656 -20.531 1 57.41 420 ALA A CA 1
ATOM 3293 C C . ALA A 1 420 ? -2.797 -57.531 -21.578 1 57.41 420 ALA A C 1
ATOM 3295 O O . ALA A 1 420 ? -2.75 -58.75 -21.5 1 57.41 420 ALA A O 1
ATOM 3296 N N . GLY A 1 421 ? -3.375 -56.906 -22.5 1 56.03 421 GLY A N 1
ATOM 3297 C CA . GLY A 1 421 ? -4.055 -57.625 -23.578 1 56.03 421 GLY A CA 1
ATOM 3298 C C . GLY A 1 421 ? -3.109 -58.438 -24.438 1 56.03 421 GLY A C 1
ATOM 3299 O O . GLY A 1 421 ? -3.402 -59.594 -24.781 1 56.03 421 GLY A O 1
ATOM 3300 N N . THR A 1 422 ? -1.998 -57.781 -24.703 1 61.97 422 THR A N 1
ATOM 3301 C CA . THR A 1 422 ? -0.991 -58.5 -25.5 1 61.97 422 THR A CA 1
ATOM 3302 C C . THR A 1 422 ? -0.455 -59.719 -24.75 1 61.97 422 THR A C 1
ATOM 3304 O O . THR A 1 422 ? -0.278 -60.781 -25.328 1 61.97 422 THR A O 1
ATOM 3307 N N . SER A 1 423 ? -0.242 -59.562 -23.484 1 60.16 423 SER A N 1
ATOM 3308 C CA . SER A 1 423 ? 0.259 -60.656 -22.656 1 60.16 423 SER A CA 1
ATOM 3309 C C . SER A 1 423 ? -0.725 -61.812 -22.625 1 60.16 423 SER A C 1
ATOM 3311 O O . SER A 1 423 ? -0.323 -63 -22.719 1 60.16 423 SER A O 1
ATOM 3313 N N . LEU A 1 424 ? -1.936 -61.531 -22.578 1 56.03 424 LEU A N 1
ATOM 3314 C CA . LEU A 1 424 ? -2.971 -62.562 -22.547 1 56.03 424 LEU A CA 1
ATOM 3315 C C . LEU A 1 424 ? -3.051 -63.312 -23.875 1 56.03 424 LEU A C 1
ATOM 3317 O O . LEU A 1 424 ? -3.229 -64.5 -23.891 1 56.03 424 LEU A O 1
ATOM 3321 N N . GLN A 1 425 ? -2.834 -62.656 -24.953 1 59.31 425 GLN A N 1
ATOM 3322 C CA . GLN A 1 425 ? -2.873 -63.281 -26.281 1 59.31 425 GLN A CA 1
ATOM 3323 C C . GLN A 1 425 ? -1.688 -64.25 -26.484 1 59.31 425 GLN A C 1
ATOM 3325 O O . GLN A 1 425 ? -1.84 -65.312 -27.047 1 59.31 425 GLN A O 1
ATOM 3330 N N . LEU A 1 426 ? -0.627 -63.781 -25.938 1 66.81 426 LEU A N 1
ATOM 3331 C CA . LEU A 1 426 ? 0.568 -64.625 -26.047 1 66.81 426 LEU A CA 1
ATOM 3332 C C . LEU A 1 426 ? 0.437 -65.875 -25.188 1 66.81 426 LEU A C 1
ATOM 3334 O O . LEU A 1 426 ? 0.854 -66.938 -25.609 1 66.81 426 LEU A O 1
ATOM 3338 N N . GLN A 1 427 ? -0.203 -65.688 -24.062 1 59.69 427 GLN A N 1
ATOM 3339 C CA . GLN A 1 427 ? -0.44 -66.812 -23.188 1 59.69 427 GLN A CA 1
ATOM 3340 C C . GLN A 1 427 ? -1.357 -67.875 -23.859 1 59.69 427 GLN A C 1
ATOM 3342 O O . GLN A 1 427 ? -1.129 -69.062 -23.766 1 59.69 427 GLN A O 1
ATOM 3347 N N . THR A 1 428 ? -2.307 -67.438 -24.547 1 58.56 428 THR A N 1
ATOM 3348 C CA . THR A 1 428 ? -3.252 -68.312 -25.234 1 58.56 428 THR A CA 1
ATOM 3349 C C . THR A 1 428 ? -2.564 -69.062 -26.359 1 58.56 428 THR A C 1
ATOM 3351 O O . THR A 1 428 ? -2.855 -70.25 -26.594 1 58.56 428 THR A O 1
ATOM 3354 N N . LEU A 1 429 ? -1.632 -68.438 -27.016 1 66.44 429 LEU A N 1
ATOM 3355 C CA . LEU A 1 429 ? -0.891 -69.062 -28.094 1 66.44 429 LEU A CA 1
ATOM 3356 C C . LEU A 1 429 ? 0.017 -70.188 -27.562 1 66.44 429 LEU A C 1
ATOM 3358 O O . LEU A 1 429 ? 0.136 -71.25 -28.172 1 66.44 429 LEU A O 1
ATOM 3362 N N . ARG A 1 430 ? 0.557 -69.938 -26.391 1 65.06 430 ARG A N 1
ATOM 3363 C CA . ARG A 1 430 ? 1.451 -70.875 -25.781 1 65.06 430 ARG A CA 1
ATOM 3364 C C . ARG A 1 430 ? 0.687 -72.125 -25.344 1 65.06 430 ARG A C 1
ATOM 3366 O O . ARG A 1 430 ? 1.2 -73.25 -25.453 1 65.06 430 ARG A O 1
ATOM 3373 N N . SER A 1 431 ? -0.394 -72 -24.891 1 59.03 431 SER A N 1
ATOM 3374 C CA . SER A 1 431 ? -1.16 -73.125 -24.359 1 59.03 431 SER A CA 1
ATOM 3375 C C . SER A 1 431 ? -1.744 -74 -25.469 1 59.03 431 SER A C 1
ATOM 3377 O O . SER A 1 431 ? -2.186 -75.125 -25.219 1 59.03 431 SER A O 1
ATOM 3379 N N . SER A 1 432 ? -1.65 -73.5 -26.719 1 58.97 432 SER A N 1
ATOM 3380 C CA . SER A 1 432 ? -2.166 -74.312 -27.844 1 58.97 432 SER A CA 1
ATOM 3381 C C . SER A 1 432 ? -1.18 -75.438 -28.234 1 58.97 432 SER A C 1
ATOM 3383 O O . SER A 1 432 ? 0.028 -75.188 -28.297 1 58.97 432 SER A O 1
ATOM 3385 N N . ARG A 1 433 ? -1.44 -76.75 -28.062 1 59.53 433 ARG A N 1
ATOM 3386 C CA . ARG A 1 433 ? -0.716 -78 -28.25 1 59.53 433 ARG A CA 1
ATOM 3387 C C . ARG A 1 433 ? 0.107 -78 -29.531 1 59.53 433 ARG A C 1
ATOM 3389 O O . ARG A 1 433 ? 1.151 -78.625 -29.609 1 59.53 433 ARG A O 1
ATOM 3396 N N . GLU A 1 434 ? -0.325 -77.375 -30.531 1 56.91 434 GLU A N 1
ATOM 3397 C CA . GLU A 1 434 ? 0.298 -77.375 -31.844 1 56.91 434 GLU A CA 1
ATOM 3398 C C . GLU A 1 434 ? 1.623 -76.625 -31.844 1 56.91 434 GLU A C 1
ATOM 3400 O O . GLU A 1 434 ? 2.479 -76.875 -32.719 1 56.91 434 GLU A O 1
ATOM 3405 N N . TYR A 1 435 ? 1.901 -75.875 -30.812 1 55.81 435 TYR A N 1
ATOM 3406 C CA . TYR A 1 435 ? 3.039 -74.938 -30.953 1 55.81 435 TYR A CA 1
ATOM 3407 C C . TYR A 1 435 ? 4.016 -75.125 -29.797 1 55.81 435 TYR A C 1
ATOM 3409 O O . TYR A 1 435 ? 4.66 -74.125 -29.391 1 55.81 435 TYR A O 1
ATOM 3417 N N . HIS A 1 436 ? 4.133 -76.188 -29.25 1 56.72 436 HIS A N 1
ATOM 3418 C CA . HIS A 1 436 ? 4.992 -76.5 -28.109 1 56.72 436 HIS A CA 1
ATOM 3419 C C . HIS A 1 436 ? 6.43 -76.062 -28.391 1 56.72 436 HIS A C 1
ATOM 3421 O O . HIS A 1 436 ? 7.152 -75.688 -27.453 1 56.72 436 HIS A O 1
ATOM 3427 N N . GLU A 1 437 ? 6.852 -76 -29.641 1 58.94 437 GLU A N 1
ATOM 3428 C CA . GLU A 1 437 ? 8.258 -75.75 -29.922 1 58.94 437 GLU A CA 1
ATOM 3429 C C . GLU A 1 437 ? 8.578 -74.25 -29.75 1 58.94 437 GLU A C 1
ATOM 3431 O O . GLU A 1 437 ? 9.727 -73.875 -29.453 1 58.94 437 GLU A O 1
ATOM 3436 N N . ILE A 1 438 ? 7.555 -73.438 -29.922 1 65.06 438 ILE A N 1
ATOM 3437 C CA . ILE A 1 438 ? 7.836 -72 -29.875 1 65.06 438 ILE A CA 1
ATOM 3438 C C . ILE A 1 438 ? 7.496 -71.5 -28.5 1 65.06 438 ILE A C 1
ATOM 3440 O O . ILE A 1 438 ? 7.527 -70.25 -28.281 1 65.06 438 ILE A O 1
ATOM 3444 N N . ASP A 1 439 ? 7.25 -72.312 -27.625 1 65.88 439 ASP A N 1
ATOM 3445 C CA . ASP A 1 439 ? 6.754 -72 -26.297 1 65.88 439 ASP A CA 1
ATOM 3446 C C . ASP A 1 439 ? 7.77 -71.125 -25.516 1 65.88 439 ASP A C 1
ATOM 3448 O O . ASP A 1 439 ? 7.398 -70.188 -24.859 1 65.88 439 ASP A O 1
ATOM 3452 N N . GLU A 1 440 ? 8.992 -71.438 -25.719 1 59.69 440 GLU A N 1
ATOM 3453 C CA . GLU A 1 440 ? 10.023 -70.75 -24.938 1 59.69 440 GLU A CA 1
ATOM 3454 C C . GLU A 1 440 ? 10.141 -69.25 -25.375 1 59.69 440 GLU A C 1
ATOM 3456 O O . GLU A 1 440 ? 10.289 -68.375 -24.531 1 59.69 440 GLU A O 1
ATOM 3461 N N . ARG A 1 441 ? 10.086 -69.062 -26.656 1 60.59 441 ARG A N 1
ATOM 3462 C CA . ARG A 1 441 ? 10.219 -67.688 -27.156 1 60.59 441 ARG A CA 1
ATOM 3463 C C . ARG A 1 441 ? 8.992 -66.875 -26.828 1 60.59 441 ARG A C 1
ATOM 3465 O O . ARG A 1 441 ? 9.109 -65.688 -26.469 1 60.59 441 ARG A O 1
ATOM 3472 N N . LEU A 1 442 ? 7.836 -67.5 -26.906 1 68 442 LEU A N 1
ATOM 3473 C CA . LEU A 1 442 ? 6.594 -66.812 -26.562 1 68 442 LEU A CA 1
ATOM 3474 C C . LEU A 1 442 ? 6.539 -66.5 -25.062 1 68 442 LEU A C 1
ATOM 3476 O O . LEU A 1 442 ? 6.039 -65.438 -24.656 1 68 442 LEU A O 1
ATOM 3480 N N . MET A 1 443 ? 7.113 -67.375 -24.328 1 61.22 443 MET A N 1
ATOM 3481 C CA . MET A 1 443 ? 7.203 -67.125 -22.891 1 61.22 443 MET A CA 1
ATOM 3482 C C . MET A 1 443 ? 8.117 -65.938 -22.578 1 61.22 443 MET A C 1
ATOM 3484 O O . MET A 1 443 ? 7.832 -65.125 -21.672 1 61.22 443 MET A O 1
ATOM 3488 N N . ALA A 1 444 ? 9.148 -65.812 -23.359 1 58.59 444 ALA A N 1
ATOM 3489 C CA . ALA A 1 444 ? 10.078 -64.688 -23.156 1 58.59 444 ALA A CA 1
ATOM 3490 C C . ALA A 1 444 ? 9.43 -63.344 -23.5 1 58.59 444 ALA A C 1
ATOM 3492 O O . ALA A 1 444 ? 9.609 -62.344 -22.781 1 58.59 444 ALA A O 1
ATOM 3493 N N . ILE A 1 445 ? 8.656 -63.312 -24.562 1 63.56 445 ILE A N 1
ATOM 3494 C CA . ILE A 1 445 ? 7.965 -62.094 -24.969 1 63.56 445 ILE A CA 1
ATOM 3495 C C . ILE A 1 445 ? 6.918 -61.719 -23.906 1 63.56 445 ILE A C 1
ATOM 3497 O O . ILE A 1 445 ? 6.777 -60.531 -23.562 1 63.56 445 ILE A O 1
ATOM 3501 N N . GLN A 1 446 ? 6.176 -62.688 -23.438 1 62.41 446 GLN A N 1
ATOM 3502 C CA . GLN A 1 446 ? 5.168 -62.469 -22.406 1 62.41 446 GLN A CA 1
ATOM 3503 C C . GLN A 1 446 ? 5.805 -61.938 -21.125 1 62.41 446 GLN A C 1
ATOM 3505 O O . GLN A 1 446 ? 5.238 -61.062 -20.469 1 62.41 446 GLN A O 1
ATOM 3510 N N . ALA A 1 447 ? 6.879 -62.438 -20.844 1 57.91 447 ALA A N 1
ATOM 3511 C CA . ALA A 1 447 ? 7.594 -61.969 -19.656 1 57.91 447 ALA A CA 1
ATOM 3512 C C . ALA A 1 447 ? 8.039 -60.531 -19.828 1 57.91 447 ALA A C 1
ATOM 3514 O O . ALA A 1 447 ? 7.938 -59.719 -18.891 1 57.91 447 ALA A O 1
ATOM 3515 N N . MET A 1 448 ? 8.469 -60.188 -21.016 1 56.03 448 MET A N 1
ATOM 3516 C CA . MET A 1 448 ? 8.883 -58.812 -21.312 1 56.03 448 MET A CA 1
ATOM 3517 C C . MET A 1 448 ? 7.707 -57.875 -21.203 1 56.03 448 MET A C 1
ATOM 3519 O O . MET A 1 448 ? 7.848 -56.781 -20.656 1 56.03 448 MET A O 1
ATOM 3523 N N . LEU A 1 449 ? 6.539 -58.25 -21.703 1 62.66 449 LEU A N 1
ATOM 3524 C CA . LEU A 1 449 ? 5.34 -57.438 -21.656 1 62.66 449 LEU A CA 1
ATOM 3525 C C . LEU A 1 449 ? 4.863 -57.25 -20.219 1 62.66 449 LEU A C 1
ATOM 3527 O O . LEU A 1 449 ? 4.43 -56.156 -19.844 1 62.66 449 LEU A O 1
ATOM 3531 N N . SER A 1 450 ? 4.891 -58.281 -19.484 1 58.31 450 SER A N 1
ATOM 3532 C CA . SER A 1 450 ? 4.5 -58.219 -18.078 1 58.31 450 SER A CA 1
ATOM 3533 C C . SER A 1 450 ? 5.402 -57.25 -17.297 1 58.31 450 SER A C 1
ATOM 3535 O O . SER A 1 450 ? 4.926 -56.5 -16.453 1 58.31 450 SER A O 1
ATOM 3537 N N . GLU A 1 451 ? 6.539 -57.25 -17.703 1 52.81 451 GLU A N 1
ATOM 3538 C CA . GLU A 1 451 ? 7.496 -56.344 -17.047 1 52.81 451 GLU A CA 1
ATOM 3539 C C . GLU A 1 451 ? 7.215 -54.906 -17.406 1 52.81 451 GLU A C 1
ATOM 3541 O O . GLU A 1 451 ? 7.266 -54.031 -16.547 1 52.81 451 GLU A O 1
ATOM 3546 N N . GLU A 1 452 ? 6.984 -54.656 -18.672 1 58.31 452 GLU A N 1
ATOM 3547 C CA . GLU A 1 452 ? 6.648 -53.312 -19.109 1 58.31 452 GLU A CA 1
ATOM 3548 C C . GLU A 1 452 ? 5.391 -52.781 -18.406 1 58.31 452 GLU A C 1
ATOM 3550 O O . GLU A 1 452 ? 5.301 -51.625 -18.047 1 58.31 452 GLU A O 1
ATOM 3555 N N . GLN A 1 453 ? 4.449 -53.688 -18.203 1 58.81 453 GLN A N 1
ATOM 3556 C CA . GLN A 1 453 ? 3.217 -53.344 -17.5 1 58.81 453 GLN A CA 1
ATOM 3557 C C . GLN A 1 453 ? 3.502 -52.938 -16.047 1 58.81 453 GLN A C 1
ATOM 3559 O O . GLN A 1 453 ? 2.916 -52 -15.531 1 58.81 453 GLN A O 1
ATOM 3564 N N . THR A 1 454 ? 4.348 -53.656 -15.539 1 53.88 454 THR A N 1
ATOM 3565 C CA . THR A 1 454 ? 4.715 -53.375 -14.156 1 53.88 454 THR A CA 1
ATOM 3566 C C . THR A 1 454 ? 5.41 -52.031 -14.047 1 53.88 454 THR A C 1
ATOM 3568 O O . THR A 1 454 ? 5.117 -51.219 -13.148 1 53.88 454 THR A O 1
ATOM 3571 N N . ASP A 1 455 ? 6.258 -51.75 -15 1 53.41 455 ASP A N 1
ATOM 3572 C CA . ASP A 1 455 ? 6.977 -50.5 -15.008 1 53.41 455 ASP A CA 1
ATOM 3573 C C . ASP A 1 455 ? 6.027 -49.312 -15.227 1 53.41 455 ASP A C 1
ATOM 3575 O O . ASP A 1 455 ? 6.16 -48.281 -14.586 1 53.41 455 ASP A O 1
ATOM 3579 N N . LEU A 1 456 ? 5.16 -49.5 -16.094 1 61.53 456 LEU A N 1
ATOM 3580 C CA . LEU A 1 456 ? 4.176 -48.469 -16.391 1 61.53 456 LEU A CA 1
ATOM 3581 C C . LEU A 1 456 ? 3.289 -48.188 -15.172 1 61.53 456 LEU A C 1
ATOM 3583 O O . LEU A 1 456 ? 2.953 -47.062 -14.883 1 61.53 456 LEU A O 1
ATOM 3587 N N . ARG A 1 457 ? 2.959 -49.219 -14.57 1 52.53 457 ARG A N 1
ATOM 3588 C CA . ARG A 1 457 ? 2.162 -49.094 -13.359 1 52.53 457 ARG A CA 1
ATOM 3589 C C . ARG A 1 457 ? 2.938 -48.312 -12.289 1 52.53 457 ARG A C 1
ATOM 3591 O O . ARG A 1 457 ? 2.369 -47.5 -11.57 1 52.53 457 ARG A O 1
ATOM 3598 N N . ALA A 1 458 ? 4.148 -48.594 -12.273 1 52.44 458 ALA A N 1
ATOM 3599 C CA . ALA A 1 458 ? 4.992 -47.906 -11.32 1 52.44 458 ALA A CA 1
ATOM 3600 C C . ALA A 1 458 ? 5.074 -46.406 -11.672 1 52.44 458 ALA A C 1
ATOM 3602 O O . ALA A 1 458 ? 5.031 -45.562 -10.781 1 52.44 458 ALA A O 1
ATOM 3603 N N . LEU A 1 459 ? 5.27 -46.188 -12.922 1 56.94 459 LEU A N 1
ATOM 3604 C CA . LEU A 1 459 ? 5.301 -44.812 -13.383 1 56.94 459 LEU A CA 1
ATOM 3605 C C . LEU A 1 459 ? 3.996 -44.094 -13.055 1 56.94 459 LEU A C 1
ATOM 3607 O O . LEU A 1 459 ? 4.012 -42.969 -12.578 1 56.94 459 LEU A O 1
ATOM 3611 N N . ILE A 1 460 ? 2.9 -44.781 -13.297 1 57.44 460 ILE A N 1
ATOM 3612 C CA . ILE A 1 460 ? 1.574 -44.219 -13.023 1 57.44 460 ILE A CA 1
ATOM 3613 C C . ILE A 1 460 ? 1.435 -43.938 -11.531 1 57.44 460 ILE A C 1
ATOM 3615 O O . ILE A 1 460 ? 0.916 -42.875 -11.148 1 57.44 460 ILE A O 1
ATOM 3619 N N . ARG A 1 461 ? 1.855 -44.844 -10.844 1 50.66 461 ARG A N 1
ATOM 3620 C CA . ARG A 1 461 ? 1.777 -44.688 -9.398 1 50.66 461 ARG A CA 1
ATOM 3621 C C . ARG A 1 461 ? 2.572 -43.438 -8.953 1 50.66 461 ARG A C 1
ATOM 3623 O O . ARG A 1 461 ? 2.154 -42.719 -8.047 1 50.66 461 ARG A O 1
ATOM 3630 N N . ARG A 1 462 ? 3.643 -43.344 -9.57 1 49.81 462 ARG A N 1
ATOM 3631 C CA . ARG A 1 462 ? 4.484 -42.188 -9.234 1 49.81 462 ARG A CA 1
ATOM 3632 C C . ARG A 1 462 ? 3.791 -40.875 -9.594 1 49.81 462 ARG A C 1
ATOM 3634 O O . ARG A 1 462 ? 4.047 -39.844 -8.977 1 49.81 462 ARG A O 1
ATOM 3641 N N . LEU A 1 463 ? 3.104 -41.094 -10.602 1 53.97 463 LEU A N 1
ATOM 3642 C CA . LEU A 1 463 ? 2.393 -39.906 -11.07 1 53.97 463 LEU A CA 1
ATOM 3643 C C . LEU A 1 463 ? 1.224 -39.594 -10.148 1 53.97 463 LEU A C 1
ATOM 3645 O O . LEU A 1 463 ? 0.772 -38.438 -10.102 1 53.97 463 LEU A O 1
ATOM 3649 N N . GLU A 1 464 ? 0.664 -40.594 -9.344 1 42.88 464 GLU A N 1
ATOM 3650 C CA . GLU A 1 464 ? -0.463 -40.406 -8.438 1 42.88 464 GLU A CA 1
ATOM 3651 C C . GLU A 1 464 ? -0.014 -39.781 -7.125 1 42.88 464 GLU A C 1
ATOM 3653 O O . GLU A 1 464 ? 1.128 -39.969 -6.695 1 42.88 464 GLU A O 1
ATOM 3658 N N . PRO A 1 465 ? -0.77 -38.875 -6.602 1 42.5 465 PRO A N 1
ATOM 3659 C CA . PRO A 1 465 ? -0.538 -37.938 -5.48 1 42.5 465 PRO A CA 1
ATOM 3660 C C . PRO A 1 465 ? 0.147 -38.625 -4.297 1 42.5 465 PRO A C 1
ATOM 3662 O O . PRO A 1 465 ? 0.968 -38 -3.613 1 42.5 465 PRO A O 1
ATOM 3665 N N . GLY A 1 466 ? -0.443 -39.625 -3.572 1 37.81 466 GLY A N 1
ATOM 3666 C CA . GLY A 1 466 ? -0.23 -40.281 -2.291 1 37.81 466 GLY A CA 1
ATOM 3667 C C . GLY A 1 466 ? 1.102 -41 -2.201 1 37.81 466 GLY A C 1
ATOM 3668 O O . GLY A 1 466 ? 1.458 -41.531 -1.146 1 37.81 466 GLY A O 1
ATOM 3669 N N . SER A 1 467 ? 1.589 -41.438 -3.211 1 33.78 467 SER A N 1
ATOM 3670 C CA . SER A 1 467 ? 2.742 -42.312 -3.059 1 33.78 467 SER A CA 1
ATOM 3671 C C . SER A 1 467 ? 3.971 -41.562 -2.594 1 33.78 467 SER A C 1
ATOM 3673 O O . SER A 1 467 ? 5.012 -42.156 -2.305 1 33.78 467 SER A O 1
ATOM 3675 N N . GLY A 1 468 ? 4.031 -40.312 -2.895 1 36.12 468 GLY A N 1
ATOM 3676 C CA . GLY A 1 468 ? 5.258 -39.656 -2.475 1 36.12 468 GLY A CA 1
ATOM 3677 C C . GLY A 1 468 ? 5.324 -39.438 -0.977 1 36.12 468 GLY A C 1
ATOM 3678 O O . GLY A 1 468 ? 6.332 -38.938 -0.467 1 36.12 468 GLY A O 1
ATOM 3679 N N . ARG A 1 469 ? 4.238 -38.844 -0.441 1 34.59 469 ARG A N 1
ATOM 3680 C CA . ARG A 1 469 ? 4.484 -38.375 0.915 1 34.59 469 ARG A CA 1
ATOM 3681 C C . ARG A 1 469 ? 5.078 -39.469 1.786 1 34.59 469 ARG A C 1
ATOM 3683 O O . ARG A 1 469 ? 5.883 -39.188 2.678 1 34.59 469 ARG A O 1
ATOM 3690 N N . HIS A 1 470 ? 4.367 -40.5 1.97 1 31.05 470 HIS A N 1
ATOM 3691 C CA . HIS A 1 470 ? 4.699 -41.438 3.033 1 31.05 470 HIS A CA 1
ATOM 3692 C C . HIS A 1 470 ? 5.906 -42.312 2.652 1 31.05 470 HIS A C 1
ATOM 3694 O O . HIS A 1 470 ? 6.215 -43.281 3.332 1 31.05 470 HIS A O 1
ATOM 3700 N N . ALA A 1 471 ? 6.176 -42.438 1.402 1 33.25 471 ALA A N 1
ATOM 3701 C CA . ALA A 1 471 ? 7.309 -43.375 1.324 1 33.25 471 ALA A CA 1
ATOM 3702 C C . ALA A 1 471 ? 8.57 -42.719 1.915 1 33.25 471 ALA A C 1
ATOM 3704 O O . ALA A 1 471 ? 9.188 -41.875 1.296 1 33.25 471 ALA A O 1
ATOM 3705 N N . SER A 1 472 ? 8.703 -42.281 3.096 1 35.38 472 SER A N 1
ATOM 3706 C CA . SER A 1 472 ? 9.914 -42.094 3.879 1 35.38 472 SER A CA 1
ATOM 3707 C C . SER A 1 472 ? 11.133 -42.656 3.154 1 35.38 472 SER A C 1
ATOM 3709 O O . SER A 1 472 ? 11.008 -43.25 2.066 1 35.38 472 SER A O 1
ATOM 3711 N N . ASP A 1 473 ? 12.242 -43.156 4.113 1 37.56 473 ASP A N 1
ATOM 3712 C CA . ASP A 1 473 ? 13.547 -43.781 3.889 1 37.56 473 ASP A CA 1
ATOM 3713 C C . ASP A 1 473 ? 13.414 -45.062 3.049 1 37.56 473 ASP A C 1
ATOM 3715 O O . ASP A 1 473 ? 13.117 -46.125 3.578 1 37.56 473 ASP A O 1
ATOM 3719 N N . SER A 1 474 ? 12.891 -45.094 2.141 1 42.03 474 SER A N 1
ATOM 3720 C CA . SER A 1 474 ? 12.766 -46.312 1.38 1 42.03 474 SER A CA 1
ATOM 3721 C C . SER A 1 474 ? 14.141 -46.906 1.045 1 42.03 474 SER A C 1
ATOM 3723 O O . SER A 1 474 ? 15.078 -46.156 0.751 1 42.03 474 SER A O 1
ATOM 3725 N N . ARG A 1 475 ? 14.422 -48.062 1.395 1 55.38 475 ARG A N 1
ATOM 3726 C CA . ARG A 1 475 ? 15.648 -48.844 1.256 1 55.38 475 ARG A CA 1
ATOM 3727 C C . ARG A 1 475 ? 16.078 -48.938 -0.204 1 55.38 475 ARG A C 1
ATOM 3729 O O . ARG A 1 475 ? 15.492 -49.688 -0.983 1 55.38 475 ARG A O 1
ATOM 3736 N N . LEU A 1 476 ? 16.766 -47.75 -0.555 1 69.94 476 LEU A N 1
ATOM 3737 C CA . LEU A 1 476 ? 17.438 -47.719 -1.845 1 69.94 476 LEU A CA 1
ATOM 3738 C C . LEU A 1 476 ? 17.812 -49.125 -2.301 1 69.94 476 LEU A C 1
ATOM 3740 O O . LEU A 1 476 ? 17.641 -49.469 -3.471 1 69.94 476 LEU A O 1
ATOM 3744 N N . ALA A 1 477 ? 18.172 -49.812 -1.267 1 74.06 477 ALA A N 1
ATOM 3745 C CA . ALA A 1 477 ? 18.625 -51.156 -1.566 1 74.06 477 ALA A CA 1
ATOM 3746 C C . ALA A 1 477 ? 17.5 -52.031 -2.127 1 74.06 477 ALA A C 1
ATOM 3748 O O . ALA A 1 477 ? 17.688 -52.781 -3.074 1 74.06 477 ALA A O 1
ATOM 3749 N N . LEU A 1 478 ? 16.375 -51.812 -1.593 1 67.75 478 LEU A N 1
ATOM 3750 C CA . LEU A 1 478 ? 15.234 -52.625 -2.035 1 67.75 478 LEU A CA 1
ATOM 3751 C C . LEU A 1 478 ? 14.781 -52.219 -3.428 1 67.75 478 LEU A C 1
ATOM 3753 O O . LEU A 1 478 ? 14.5 -53.062 -4.277 1 67.75 478 LEU A O 1
ATOM 3757 N N . ARG A 1 479 ? 14.773 -51 -3.605 1 70.88 479 ARG A N 1
ATOM 3758 C CA . ARG A 1 479 ? 14.344 -50.5 -4.902 1 70.88 479 ARG A CA 1
ATOM 3759 C C . ARG A 1 479 ? 15.359 -50.844 -5.988 1 70.88 479 ARG A C 1
ATOM 3761 O O . ARG A 1 479 ? 14.984 -51.219 -7.102 1 70.88 479 ARG A O 1
ATOM 3768 N N . LEU A 1 480 ? 16.578 -50.75 -5.625 1 76.19 480 LEU A N 1
ATOM 3769 C CA . LEU A 1 480 ? 17.625 -51.094 -6.574 1 76.19 480 LEU A CA 1
ATOM 3770 C C . LEU A 1 480 ? 17.656 -52.625 -6.832 1 76.19 480 LEU A C 1
ATOM 3772 O O . LEU A 1 480 ? 17.953 -53.031 -7.949 1 76.19 480 LEU A O 1
ATOM 3776 N N . GLY A 1 481 ? 17.406 -53.344 -5.773 1 76.81 481 GLY A N 1
ATOM 3777 C CA . GLY A 1 481 ? 17.281 -54.781 -5.965 1 76.81 481 GLY A CA 1
ATOM 3778 C C . GLY A 1 481 ? 16.219 -55.156 -6.965 1 76.81 481 GLY A C 1
ATOM 3779 O O . GLY A 1 481 ? 16.453 -56 -7.84 1 76.81 481 GLY A O 1
ATOM 3780 N N . ALA A 1 482 ? 15.195 -54.531 -6.852 1 67.81 482 ALA A N 1
ATOM 3781 C CA . ALA A 1 482 ? 14.102 -54.781 -7.781 1 67.81 482 ALA A CA 1
ATOM 3782 C C . ALA A 1 482 ? 14.469 -54.344 -9.195 1 67.81 482 ALA A C 1
ATOM 3784 O O . ALA A 1 482 ? 14.164 -55.062 -10.164 1 67.81 482 ALA A O 1
ATOM 3785 N N . LEU A 1 483 ? 15.125 -53.25 -9.328 1 73.62 483 LEU A N 1
ATOM 3786 C CA . LEU A 1 483 ? 15.602 -52.781 -10.617 1 73.62 483 LEU A CA 1
ATOM 3787 C C . LEU A 1 483 ? 16.609 -53.75 -11.219 1 73.62 483 LEU A C 1
ATOM 3789 O O . LEU A 1 483 ? 16.562 -54.062 -12.406 1 73.62 483 LEU A O 1
ATOM 3793 N N . ALA A 1 484 ? 17.484 -54.188 -10.375 1 78.69 484 ALA A N 1
ATOM 3794 C CA . ALA A 1 484 ? 18.516 -55.125 -10.82 1 78.69 484 ALA A CA 1
ATOM 3795 C C . ALA A 1 484 ? 17.891 -56.406 -11.406 1 78.69 484 ALA A C 1
ATOM 3797 O O . ALA A 1 484 ? 18.312 -56.875 -12.461 1 78.69 484 ALA A O 1
ATOM 3798 N N . GLN A 1 485 ? 17.047 -56.875 -10.711 1 71.69 485 GLN A N 1
ATOM 3799 C CA . GLN A 1 485 ? 16.359 -58.062 -11.18 1 71.69 485 GLN A CA 1
ATOM 3800 C C . GLN A 1 485 ? 15.68 -57.812 -12.523 1 71.69 485 GLN A C 1
ATOM 3802 O O . GLN A 1 485 ? 15.781 -58.656 -13.43 1 71.69 485 GLN A O 1
ATOM 3807 N N . ARG A 1 486 ? 15.273 -56.719 -12.625 1 66 486 ARG A N 1
ATOM 3808 C CA . ARG A 1 486 ? 14.594 -56.344 -13.859 1 66 486 ARG A CA 1
ATOM 3809 C C . ARG A 1 486 ? 15.586 -56.219 -15.008 1 66 486 ARG A C 1
ATOM 3811 O O . ARG A 1 486 ? 15.336 -56.719 -16.109 1 66 486 ARG A O 1
ATOM 3818 N N . LEU A 1 487 ? 16.562 -55.594 -14.82 1 73.12 487 LEU A N 1
ATOM 3819 C CA . LEU A 1 487 ? 17.562 -55.344 -15.844 1 73.12 487 LEU A CA 1
ATOM 3820 C C . LEU A 1 487 ? 18.234 -56.625 -16.281 1 73.12 487 LEU A C 1
ATOM 3822 O O . LEU A 1 487 ? 18.531 -56.812 -17.453 1 73.12 487 LEU A O 1
ATOM 3826 N N . ARG A 1 488 ? 18.453 -57.5 -15.328 1 76.31 488 ARG A N 1
ATOM 3827 C CA . ARG A 1 488 ? 19.031 -58.812 -15.625 1 76.31 488 ARG A CA 1
ATOM 3828 C C . ARG A 1 488 ? 18.156 -59.594 -16.578 1 76.31 488 ARG A C 1
ATOM 3830 O O . ARG A 1 488 ? 18.656 -60.188 -17.547 1 76.31 488 ARG A O 1
ATOM 3837 N N . GLN A 1 489 ? 17.078 -59.5 -16.25 1 65.06 489 GLN A N 1
ATOM 3838 C CA . GLN A 1 489 ? 16.125 -60.281 -17.031 1 65.06 489 GLN A CA 1
ATOM 3839 C C . GLN A 1 489 ? 15.898 -59.656 -18.406 1 65.06 489 GLN A C 1
ATOM 3841 O O . GLN A 1 489 ? 15.859 -60.375 -19.422 1 65.06 489 GLN A O 1
ATOM 3846 N N . GLN A 1 490 ? 15.906 -58.375 -18.375 1 61.91 490 GLN A N 1
ATOM 3847 C CA . GLN A 1 490 ? 15.594 -57.625 -19.594 1 61.91 490 GLN A CA 1
ATOM 3848 C C . GLN A 1 490 ? 16.734 -57.688 -20.594 1 61.91 490 GLN A C 1
ATOM 3850 O O . GLN A 1 490 ? 16.516 -57.812 -21.797 1 61.91 490 GLN A O 1
ATOM 3855 N N . TRP A 1 491 ? 17.859 -57.531 -20.172 1 70.38 491 TRP A N 1
ATOM 3856 C CA . TRP A 1 491 ? 19 -57.375 -21.062 1 70.38 491 TRP A CA 1
ATOM 3857 C C . TRP A 1 491 ? 19.938 -58.562 -20.984 1 70.38 491 TRP A C 1
ATOM 3859 O O . TRP A 1 491 ? 20.984 -58.594 -21.625 1 70.38 491 TRP A O 1
ATOM 3869 N N . SER A 1 492 ? 19.422 -59.594 -20.234 1 72.56 492 SER A N 1
ATOM 3870 C CA . SER A 1 492 ? 20.281 -60.75 -20.031 1 72.56 492 SER A CA 1
ATOM 3871 C C . SER A 1 492 ? 21.688 -60.312 -19.641 1 72.56 492 SER A C 1
ATOM 3873 O O . SER A 1 492 ? 22.672 -60.812 -20.203 1 72.56 492 SER A O 1
ATOM 3875 N N . ILE A 1 493 ? 21.781 -59.406 -18.781 1 79.75 493 ILE A N 1
ATOM 3876 C CA . ILE A 1 493 ? 23.047 -58.875 -18.297 1 79.75 493 ILE A CA 1
ATOM 3877 C C . ILE A 1 493 ? 23.156 -59.125 -16.797 1 79.75 493 ILE A C 1
ATOM 3879 O O . ILE A 1 493 ? 22.172 -59.062 -16.062 1 79.75 493 ILE A O 1
ATOM 3883 N N . GLU A 1 494 ? 24.328 -59.562 -16.359 1 87 494 GLU A N 1
ATOM 3884 C CA . GLU A 1 494 ? 24.562 -59.688 -14.922 1 87 494 GLU A CA 1
ATOM 3885 C C . GLU A 1 494 ? 24.734 -58.312 -14.289 1 87 494 GLU A C 1
ATOM 3887 O O . GLU A 1 494 ? 25.688 -57.562 -14.609 1 87 494 GLU A O 1
ATOM 3892 N N . PHE A 1 495 ? 23.734 -57.875 -13.531 1 87.06 495 PHE A N 1
ATOM 3893 C CA . PHE A 1 495 ? 23.734 -56.562 -12.914 1 87.06 495 PHE A CA 1
ATOM 3894 C C . PHE A 1 495 ? 24.031 -56.656 -11.422 1 87.06 495 PHE A C 1
ATOM 3896 O O . PHE A 1 495 ? 23.406 -57.469 -10.719 1 87.06 495 PHE A O 1
ATOM 3903 N N . ARG A 1 496 ? 25.031 -55.969 -10.891 1 87.88 496 ARG A N 1
ATOM 3904 C CA . ARG A 1 496 ? 25.359 -55.844 -9.477 1 87.88 496 ARG A CA 1
ATOM 3905 C C . ARG A 1 496 ? 25.375 -54.406 -9.039 1 87.88 496 ARG A C 1
ATOM 3907 O O . ARG A 1 496 ? 25.703 -53.5 -9.82 1 87.88 496 ARG A O 1
ATOM 3914 N N . PHE A 1 497 ? 24.812 -54.156 -7.805 1 88.81 497 PHE A N 1
ATOM 3915 C CA . PHE A 1 497 ? 24.906 -52.781 -7.289 1 88.81 497 PHE A CA 1
ATOM 3916 C C . PHE A 1 497 ? 25.578 -52.781 -5.914 1 88.81 497 PHE A C 1
ATOM 3918 O O . PHE A 1 497 ? 25.484 -53.75 -5.172 1 88.81 497 PHE A O 1
ATOM 3925 N N . VAL A 1 498 ? 26.375 -51.688 -5.621 1 87.81 498 VAL A N 1
ATOM 3926 C CA . VAL A 1 498 ? 27.047 -51.469 -4.34 1 87.81 498 VAL A CA 1
ATOM 3927 C C . VAL A 1 498 ? 26.703 -50.094 -3.805 1 87.81 498 VAL A C 1
ATOM 3929 O O . VAL A 1 498 ? 26.797 -49.094 -4.535 1 87.81 498 VAL A O 1
ATOM 3932 N N . LEU A 1 499 ? 26.188 -49.969 -2.631 1 86.81 499 LEU A N 1
ATOM 3933 C CA . LEU A 1 499 ? 25.844 -48.719 -1.973 1 86.81 499 LEU A CA 1
ATOM 3934 C C . LEU A 1 499 ? 26.875 -48.375 -0.906 1 86.81 499 LEU A C 1
ATOM 3936 O O . LEU A 1 499 ? 27.312 -49.25 -0.142 1 86.81 499 LEU A O 1
ATOM 3940 N N . TYR A 1 500 ? 27.328 -47.156 -1.009 1 84.88 500 TYR A N 1
ATOM 3941 C CA . TYR A 1 500 ? 28.219 -46.656 0.031 1 84.88 500 TYR A CA 1
ATOM 3942 C C . TYR A 1 500 ? 27.641 -45.406 0.694 1 84.88 500 TYR A C 1
ATOM 3944 O O . TYR A 1 500 ? 27.484 -44.375 0.049 1 84.88 500 TYR A O 1
ATOM 3952 N N . PRO A 1 501 ? 27.281 -45.594 2.006 1 79.44 501 PRO A N 1
ATOM 3953 C CA . PRO A 1 501 ? 27.172 -46.75 2.873 1 79.44 501 PRO A CA 1
ATOM 3954 C C . PRO A 1 501 ? 26.016 -47.656 2.482 1 79.44 501 PRO A C 1
ATOM 3956 O O . PRO A 1 501 ? 25.172 -47.281 1.673 1 79.44 501 PRO A O 1
ATOM 3959 N N . GLU A 1 502 ? 26.016 -48.875 2.975 1 76.12 502 GLU A N 1
ATOM 3960 C CA . GLU A 1 502 ? 25.016 -49.875 2.621 1 76.12 502 GLU A CA 1
ATOM 3961 C C . GLU A 1 502 ? 23.609 -49.406 2.957 1 76.12 502 GLU A C 1
ATOM 3963 O O . GLU A 1 502 ? 22.641 -49.781 2.289 1 76.12 502 GLU A O 1
ATOM 3968 N N . ASP A 1 503 ? 23.562 -48.5 3.951 1 73.75 503 ASP A N 1
ATOM 3969 C CA . ASP A 1 503 ? 22.25 -48 4.367 1 73.75 503 ASP A CA 1
ATOM 3970 C C . ASP A 1 503 ? 22.016 -46.594 3.818 1 73.75 503 ASP A C 1
ATOM 3972 O O . ASP A 1 503 ? 21.359 -45.75 4.461 1 73.75 503 ASP A O 1
ATOM 3976 N N . LEU A 1 504 ? 22.484 -46.375 2.633 1 77.81 504 LEU A N 1
ATOM 3977 C CA . LEU A 1 504 ? 22.359 -45.062 2.006 1 77.81 504 LEU A CA 1
ATOM 3978 C C . LEU A 1 504 ? 20.891 -44.656 1.861 1 77.81 504 LEU A C 1
ATOM 3980 O O . LEU A 1 504 ? 20.078 -45.438 1.362 1 77.81 504 LEU A O 1
ATOM 3984 N N . ARG A 1 505 ? 20.516 -43.5 2.432 1 72.56 505 ARG A N 1
ATOM 3985 C CA . ARG A 1 505 ? 19.172 -42.938 2.32 1 72.56 505 ARG A CA 1
ATOM 3986 C C . ARG A 1 505 ? 19.172 -41.688 1.43 1 72.56 505 ARG A C 1
ATOM 3988 O O . ARG A 1 505 ? 20.078 -40.875 1.514 1 72.56 505 ARG A O 1
ATOM 3995 N N . LEU A 1 506 ? 18.359 -41.75 0.342 1 72.12 506 LEU A N 1
ATOM 3996 C CA . LEU A 1 506 ? 18.188 -40.625 -0.564 1 72.12 506 LEU A CA 1
ATOM 3997 C C . LEU A 1 506 ? 16.719 -40.25 -0.681 1 72.12 506 LEU A C 1
ATOM 3999 O O . LEU A 1 506 ? 15.836 -41.062 -0.462 1 72.12 506 LEU A O 1
ATOM 4003 N N . PRO A 1 507 ? 16.531 -38.938 -0.866 1 63.16 507 PRO A N 1
ATOM 4004 C CA . PRO A 1 507 ? 15.141 -38.562 -1.155 1 63.16 507 PRO A CA 1
ATOM 4005 C C . PRO A 1 507 ? 14.547 -39.312 -2.328 1 63.16 507 PRO A C 1
ATOM 4007 O O . PRO A 1 507 ? 15.258 -39.688 -3.271 1 63.16 507 PRO A O 1
ATOM 4010 N N . VAL A 1 508 ? 13.258 -39.656 -2.287 1 57.34 508 VAL A N 1
ATOM 4011 C CA . VAL A 1 508 ? 12.555 -40.5 -3.258 1 57.34 508 VAL A CA 1
ATOM 4012 C C . VAL A 1 508 ? 12.758 -39.938 -4.664 1 57.34 508 VAL A C 1
ATOM 4014 O O . VAL A 1 508 ? 12.984 -40.688 -5.613 1 57.34 508 VAL A O 1
ATOM 4017 N N . ALA A 1 509 ? 12.734 -38.625 -4.734 1 59.41 509 ALA A N 1
ATOM 4018 C CA . ALA A 1 509 ? 12.914 -38 -6.039 1 59.41 509 ALA A CA 1
ATOM 4019 C C . ALA A 1 509 ? 14.281 -38.344 -6.629 1 59.41 509 ALA A C 1
ATOM 4021 O O . ALA A 1 509 ? 14.398 -38.594 -7.832 1 59.41 509 ALA A O 1
ATOM 4022 N N . MET A 1 510 ? 15.242 -38.375 -5.824 1 70.81 510 MET A N 1
ATOM 4023 C CA . MET A 1 510 ? 16.594 -38.688 -6.262 1 70.81 510 MET A CA 1
ATOM 4024 C C . MET A 1 510 ? 16.734 -40.156 -6.617 1 70.81 510 MET A C 1
ATOM 4026 O O . MET A 1 510 ? 17.406 -40.531 -7.586 1 70.81 510 MET A O 1
ATOM 4030 N N . ILE A 1 511 ? 16.078 -40.969 -5.805 1 71.38 511 ILE A N 1
ATOM 4031 C CA . ILE A 1 511 ? 16.094 -42.406 -6.066 1 71.38 511 ILE A CA 1
ATOM 4032 C C . ILE A 1 511 ? 15.5 -42.688 -7.445 1 71.38 511 ILE A C 1
ATOM 4034 O O . ILE A 1 511 ? 16.094 -43.438 -8.234 1 71.38 511 ILE A O 1
ATOM 4038 N N . ASP A 1 512 ? 14.523 -42.094 -7.672 1 65.62 512 ASP A N 1
ATOM 4039 C CA . ASP A 1 512 ? 13.859 -42.281 -8.953 1 65.62 512 ASP A CA 1
ATOM 4040 C C . ASP A 1 512 ? 14.758 -41.844 -10.109 1 65.62 512 ASP A C 1
ATOM 4042 O O . ASP A 1 512 ? 14.852 -42.562 -11.125 1 65.62 512 ASP A O 1
ATOM 4046 N N . GLU A 1 513 ? 15.391 -40.719 -9.961 1 70.81 513 GLU A N 1
ATOM 4047 C CA . GLU A 1 513 ? 16.297 -40.219 -10.992 1 70.81 513 GLU A CA 1
ATOM 4048 C C . GLU A 1 513 ? 17.469 -41.188 -11.211 1 70.81 513 GLU A C 1
ATOM 4050 O O . GLU A 1 513 ? 17.812 -41.469 -12.352 1 70.81 513 GLU A O 1
ATOM 4055 N N . LEU A 1 514 ? 17.953 -41.656 -10.148 1 81.56 514 LEU A N 1
ATOM 4056 C CA . LEU A 1 514 ? 19.078 -42.594 -10.227 1 81.56 514 LEU A CA 1
ATOM 4057 C C . LEU A 1 514 ? 18.672 -43.906 -10.883 1 81.56 514 LEU A C 1
ATOM 4059 O O . LEU A 1 514 ? 19.406 -44.438 -11.719 1 81.56 514 LEU A O 1
ATOM 4063 N N . MET A 1 515 ? 17.562 -44.344 -10.5 1 76 515 MET A N 1
ATOM 4064 C CA . MET A 1 515 ? 17.062 -45.594 -11.094 1 76 515 MET A CA 1
ATOM 4065 C C . MET A 1 515 ? 16.875 -45.438 -12.602 1 76 515 MET A C 1
ATOM 4067 O O . MET A 1 515 ? 17.219 -46.344 -13.367 1 76 515 MET A O 1
ATOM 4071 N N . HIS A 1 516 ? 16.484 -44.344 -13 1 72.5 516 HIS A N 1
ATOM 4072 C CA . HIS A 1 516 ? 16.328 -44.062 -14.43 1 72.5 516 HIS A CA 1
ATOM 4073 C C . HIS A 1 516 ? 17.672 -44.031 -15.125 1 72.5 516 HIS A C 1
ATOM 4075 O O . HIS A 1 516 ? 17.844 -44.562 -16.219 1 72.5 516 HIS A O 1
ATOM 4081 N N . MET A 1 517 ? 18.516 -43.344 -14.531 1 82.12 517 MET A N 1
ATOM 4082 C CA . MET A 1 517 ? 19.859 -43.219 -15.117 1 82.12 517 MET A CA 1
ATOM 4083 C C . MET A 1 517 ? 20.516 -44.594 -15.242 1 82.12 517 MET A C 1
ATOM 4085 O O . MET A 1 517 ? 21.156 -44.875 -16.266 1 82.12 517 MET A O 1
ATOM 4089 N N . ILE A 1 518 ? 20.312 -45.406 -14.258 1 85.31 518 ILE A N 1
ATOM 4090 C CA . ILE A 1 518 ? 20.859 -46.781 -14.266 1 85.31 518 ILE A CA 1
ATOM 4091 C C . ILE A 1 518 ? 20.219 -47.594 -15.375 1 85.31 518 ILE A C 1
ATOM 4093 O O . ILE A 1 518 ? 20.906 -48.281 -16.125 1 85.31 518 ILE A O 1
ATOM 4097 N N . ALA A 1 519 ? 18.984 -47.469 -15.445 1 76.62 519 ALA A N 1
ATOM 4098 C CA . ALA A 1 519 ? 18.266 -48.219 -16.469 1 76.62 519 ALA A CA 1
ATOM 4099 C C . ALA A 1 519 ? 18.719 -47.781 -17.875 1 76.62 519 ALA A C 1
ATOM 4101 O O . ALA A 1 519 ? 18.938 -48.656 -18.734 1 76.62 519 ALA A O 1
ATOM 4102 N N . GLU A 1 520 ? 18.875 -46.531 -18.094 1 77.44 520 GLU A N 1
ATOM 4103 C CA . GLU A 1 520 ? 19.328 -46 -19.375 1 77.44 520 GLU A CA 1
ATOM 4104 C C . GLU A 1 520 ? 20.734 -46.469 -19.703 1 77.44 520 GLU A C 1
ATOM 4106 O O . GLU A 1 520 ? 21.016 -46.875 -20.828 1 77.44 520 GLU A O 1
ATOM 4111 N N . ALA A 1 521 ? 21.547 -46.375 -18.781 1 84.75 521 ALA A N 1
ATOM 4112 C CA . ALA A 1 521 ? 22.938 -46.812 -18.969 1 84.75 521 ALA A CA 1
ATOM 4113 C C . ALA A 1 521 ? 23 -48.312 -19.266 1 84.75 521 ALA A C 1
ATOM 4115 O O . ALA A 1 521 ? 23.781 -48.75 -20.109 1 84.75 521 ALA A O 1
ATOM 4116 N N . THR A 1 522 ? 22.188 -49.062 -18.578 1 82.62 522 THR A N 1
ATOM 4117 C CA . THR A 1 522 ? 22.172 -50.531 -18.781 1 82.62 522 THR A CA 1
ATOM 4118 C C . THR A 1 522 ? 21.641 -50.875 -20.172 1 82.62 522 THR A C 1
ATOM 4120 O O . THR A 1 522 ? 22.203 -51.719 -20.859 1 82.62 522 THR A O 1
ATOM 4123 N N . ALA A 1 523 ? 20.734 -50.219 -20.578 1 74.75 523 ALA A N 1
ATOM 4124 C CA . ALA A 1 523 ? 20.188 -50.438 -21.922 1 74.75 523 ALA A CA 1
ATOM 4125 C C . ALA A 1 523 ? 21.234 -50.125 -22.984 1 74.75 523 ALA A C 1
ATOM 4127 O O . ALA A 1 523 ? 21.391 -50.875 -23.953 1 74.75 523 ALA A O 1
ATOM 4128 N N . ASN A 1 524 ? 21.875 -49.062 -22.828 1 75.56 524 ASN A N 1
ATOM 4129 C CA . ASN A 1 524 ? 22.938 -48.688 -23.766 1 75.56 524 ASN A CA 1
ATOM 4130 C C . ASN A 1 524 ? 24.062 -49.719 -23.781 1 75.56 524 ASN A C 1
ATOM 4132 O O . ASN A 1 524 ? 24.531 -50.094 -24.859 1 75.56 524 ASN A O 1
ATOM 4136 N N . ALA A 1 525 ? 24.422 -50.156 -22.641 1 83.44 525 ALA A N 1
ATOM 4137 C CA . ALA A 1 525 ? 25.5 -51.156 -22.531 1 83.44 525 ALA A CA 1
ATOM 4138 C C . ALA A 1 525 ? 25.109 -52.469 -23.188 1 83.44 525 ALA A C 1
ATOM 4140 O O . ALA A 1 525 ? 25.922 -53.094 -23.859 1 83.44 525 ALA A O 1
ATOM 4141 N N . ALA A 1 526 ? 23.891 -52.781 -23.016 1 77.38 526 ALA A N 1
ATOM 4142 C CA . ALA A 1 526 ? 23.422 -54.062 -23.562 1 77.38 526 ALA A CA 1
ATOM 4143 C C . ALA A 1 526 ? 23.172 -53.938 -25.062 1 77.38 526 ALA A C 1
ATOM 4145 O O . ALA A 1 526 ? 23.625 -54.812 -25.828 1 77.38 526 ALA A O 1
ATOM 4146 N N . ARG A 1 527 ? 22.656 -52.875 -25.484 1 69.44 527 ARG A N 1
ATOM 4147 C CA . ARG A 1 527 ? 22.25 -52.719 -26.875 1 69.44 527 ARG A CA 1
ATOM 4148 C C . ARG A 1 527 ? 23.438 -52.375 -27.766 1 69.44 527 ARG A C 1
ATOM 4150 O O . ARG A 1 527 ? 23.594 -52.938 -28.859 1 69.44 527 ARG A O 1
ATOM 4157 N N . HIS A 1 528 ? 24.078 -51.469 -27.25 1 72 528 HIS A N 1
ATOM 4158 C CA . HIS A 1 528 ? 25.125 -50.906 -28.109 1 72 528 HIS A CA 1
ATOM 4159 C C . HIS A 1 528 ? 26.5 -51.469 -27.719 1 72 528 HIS A C 1
ATOM 4161 O O . HIS A 1 528 ? 27.406 -51.5 -28.547 1 72 528 HIS A O 1
ATOM 4167 N N . GLY A 1 529 ? 26.594 -51.938 -26.562 1 77.44 529 GLY A N 1
ATOM 4168 C CA . GLY A 1 529 ? 27.906 -52.344 -26.078 1 77.44 529 GLY A CA 1
ATOM 4169 C C . GLY A 1 529 ? 28.062 -53.844 -26 1 77.44 529 GLY A C 1
ATOM 4170 O O . GLY A 1 529 ? 29.172 -54.344 -25.828 1 77.44 529 GLY A O 1
ATOM 4171 N N . ASN A 1 530 ? 26.969 -54.562 -26.188 1 78.75 530 ASN A N 1
ATOM 4172 C CA . ASN A 1 530 ? 26.984 -56 -26.016 1 78.75 530 ASN A CA 1
ATOM 4173 C C . ASN A 1 530 ? 27.594 -56.406 -24.688 1 78.75 530 ASN A C 1
ATOM 4175 O O . ASN A 1 530 ? 28.406 -57.312 -24.625 1 78.75 530 ASN A O 1
ATOM 4179 N N . ALA A 1 531 ? 27.391 -55.719 -23.672 1 86.44 531 ALA A N 1
ATOM 4180 C CA . ALA A 1 531 ? 27.922 -55.969 -22.344 1 86.44 531 ALA A CA 1
ATOM 4181 C C . ALA A 1 531 ? 27.266 -57.188 -21.703 1 86.44 531 ALA A C 1
ATOM 4183 O O . ALA A 1 531 ? 26.078 -57.438 -21.938 1 86.44 531 ALA A O 1
ATOM 4184 N N . ARG A 1 532 ? 28.016 -57.906 -20.891 1 86.75 532 ARG A N 1
ATOM 4185 C CA . ARG A 1 532 ? 27.516 -59.094 -20.188 1 86.75 532 ARG A CA 1
ATOM 4186 C C . ARG A 1 532 ? 27.328 -58.781 -18.703 1 86.75 532 ARG A C 1
ATOM 4188 O O . ARG A 1 532 ? 26.516 -59.406 -18.016 1 86.75 532 ARG A O 1
ATOM 4195 N N . THR A 1 533 ? 28.203 -57.938 -18.266 1 90.44 533 THR A N 1
ATOM 4196 C CA . THR A 1 533 ? 28.141 -57.594 -16.844 1 90.44 533 THR A CA 1
ATOM 4197 C C . THR A 1 533 ? 28.109 -56.062 -16.688 1 90.44 533 THR A C 1
ATOM 4199 O O . THR A 1 533 ? 28.734 -55.344 -17.453 1 90.44 533 THR A O 1
ATOM 4202 N N . LEU A 1 534 ? 27.344 -55.562 -15.75 1 91.5 534 LEU A N 1
ATOM 4203 C CA . LEU A 1 534 ? 27.312 -54.156 -15.359 1 91.5 534 LEU A CA 1
ATOM 4204 C C . LEU A 1 534 ? 27.25 -54.031 -13.844 1 91.5 534 LEU A C 1
ATOM 4206 O O . LEU A 1 534 ? 26.484 -54.719 -13.18 1 91.5 534 LEU A O 1
ATOM 4210 N N . GLU A 1 535 ? 28.141 -53.188 -13.273 1 92.88 535 GLU A N 1
ATOM 4211 C CA . GLU A 1 535 ? 28.156 -52.875 -11.844 1 92.88 535 GLU A CA 1
ATOM 4212 C C . GLU A 1 535 ? 27.875 -51.406 -11.586 1 92.88 535 GLU A C 1
ATOM 4214 O O . GLU A 1 535 ? 28.5 -50.531 -12.172 1 92.88 535 GLU A O 1
ATOM 4219 N N . ALA A 1 536 ? 26.844 -51.156 -10.75 1 92.88 536 ALA A N 1
ATOM 4220 C CA . ALA A 1 536 ? 26.5 -49.812 -10.336 1 92.88 536 ALA A CA 1
ATOM 4221 C C . ALA A 1 536 ? 26.938 -49.531 -8.906 1 92.88 536 ALA A C 1
ATOM 4223 O O . ALA A 1 536 ? 26.656 -50.312 -8 1 92.88 536 ALA A O 1
ATOM 4224 N N . ARG A 1 537 ? 27.703 -48.438 -8.672 1 94.06 537 ARG A N 1
ATOM 4225 C CA . ARG A 1 537 ? 28.125 -48 -7.352 1 94.06 537 ARG A CA 1
ATOM 4226 C C . ARG A 1 537 ? 27.562 -46.625 -7.039 1 94.06 537 ARG A C 1
ATOM 4228 O O . ARG A 1 537 ? 27.719 -45.688 -7.832 1 94.06 537 ARG A O 1
ATOM 4235 N N . ILE A 1 538 ? 26.828 -46.5 -5.938 1 91.94 538 ILE A N 1
ATOM 4236 C CA . ILE A 1 538 ? 26.297 -45.219 -5.5 1 91.94 538 ILE A CA 1
ATOM 4237 C C . ILE A 1 538 ? 26.953 -44.812 -4.184 1 91.94 538 ILE A C 1
ATOM 4239 O O . ILE A 1 538 ? 27 -45.594 -3.234 1 91.94 538 ILE A O 1
ATOM 4243 N N . ARG A 1 539 ? 27.469 -43.625 -4.176 1 90.38 539 ARG A N 1
ATOM 4244 C CA . ARG A 1 539 ? 28.125 -43.062 -2.99 1 90.38 539 ARG A CA 1
ATOM 4245 C C . ARG A 1 539 ? 27.625 -41.656 -2.703 1 90.38 539 ARG A C 1
ATOM 4247 O O . ARG A 1 539 ? 27.359 -40.875 -3.629 1 90.38 539 ARG A O 1
ATOM 4254 N N . ARG A 1 540 ? 27.344 -41.406 -1.512 1 85.31 540 ARG A N 1
ATOM 4255 C CA . ARG A 1 540 ? 27.047 -40.031 -1.087 1 85.31 540 ARG A CA 1
ATOM 4256 C C . ARG A 1 540 ? 28.188 -39.469 -0.258 1 85.31 540 ARG A C 1
ATOM 4258 O O . ARG A 1 540 ? 28.531 -40 0.787 1 85.31 540 ARG A O 1
ATOM 4265 N N . ASP A 1 541 ? 28.859 -38.5 -0.888 1 81.25 541 ASP A N 1
ATOM 4266 C CA . ASP A 1 541 ? 29.922 -37.812 -0.191 1 81.25 541 ASP A CA 1
ATOM 4267 C C . ASP A 1 541 ? 29.719 -36.312 -0.237 1 81.25 541 ASP A C 1
ATOM 4269 O O . ASP A 1 541 ? 29.547 -35.719 -1.313 1 81.25 541 ASP A O 1
ATOM 4273 N N . ASP A 1 542 ? 29.734 -35.594 0.884 1 76 542 ASP A N 1
ATOM 4274 C CA . ASP A 1 542 ? 29.766 -34.125 1.013 1 76 542 ASP A CA 1
ATOM 4275 C C . ASP A 1 542 ? 28.641 -33.5 0.215 1 76 542 ASP A C 1
ATOM 4277 O O . ASP A 1 542 ? 28.891 -32.562 -0.558 1 76 542 ASP A O 1
ATOM 4281 N N . GLY A 1 543 ? 27.344 -34.031 0.265 1 77.31 543 GLY A N 1
ATOM 4282 C CA . GLY A 1 543 ? 26.219 -33.375 -0.375 1 77.31 543 GLY A CA 1
ATOM 4283 C C . GLY A 1 543 ? 26.078 -33.719 -1.848 1 77.31 543 GLY A C 1
ATOM 4284 O O . GLY A 1 543 ? 25.219 -33.188 -2.545 1 77.31 543 GLY A O 1
ATOM 4285 N N . ILE A 1 544 ? 27 -34.5 -2.357 1 85.62 544 ILE A N 1
ATOM 4286 C CA . ILE A 1 544 ? 26.953 -34.906 -3.752 1 85.62 544 ILE A CA 1
ATOM 4287 C C . ILE A 1 544 ? 26.719 -36.406 -3.828 1 85.62 544 ILE A C 1
ATOM 4289 O O . ILE A 1 544 ? 27.328 -37.188 -3.092 1 85.62 544 ILE A O 1
ATOM 4293 N N . VAL A 1 545 ? 25.812 -36.75 -4.605 1 89.12 545 VAL A N 1
ATOM 4294 C CA . VAL A 1 545 ? 25.578 -38.188 -4.906 1 89.12 545 VAL A CA 1
ATOM 4295 C C . VAL A 1 545 ? 26.328 -38.562 -6.184 1 89.12 545 VAL A C 1
ATOM 4297 O O . VAL A 1 545 ? 26.156 -37.906 -7.223 1 89.12 545 VAL A O 1
ATOM 4300 N N . THR A 1 546 ? 27.266 -39.562 -6.008 1 93.5 546 THR A N 1
ATOM 4301 C CA . THR A 1 546 ? 28.031 -40.062 -7.152 1 93.5 546 THR A CA 1
ATOM 4302 C C . THR A 1 546 ? 27.562 -41.438 -7.578 1 93.5 546 THR A C 1
ATOM 4304 O O . THR A 1 546 ? 27.547 -42.375 -6.773 1 93.5 546 THR A O 1
ATOM 4307 N N . LEU A 1 547 ? 27.125 -41.562 -8.812 1 93.62 547 LEU A N 1
ATOM 4308 C CA . LEU A 1 547 ? 26.781 -42.844 -9.453 1 93.62 547 LEU A CA 1
ATOM 4309 C C . LEU A 1 547 ? 27.859 -43.25 -10.445 1 93.62 547 LEU A C 1
ATOM 4311 O O . LEU A 1 547 ? 28.188 -42.5 -11.359 1 93.62 547 LEU A O 1
ATOM 4315 N N . THR A 1 548 ? 28.484 -44.406 -10.18 1 94.38 548 THR A N 1
ATOM 4316 C CA . THR A 1 548 ? 29.469 -44.969 -11.094 1 94.38 548 THR A CA 1
ATOM 4317 C C . THR A 1 548 ? 28.953 -46.281 -11.719 1 94.38 548 THR A C 1
ATOM 4319 O O . THR A 1 548 ? 28.5 -47.188 -11.008 1 94.38 548 THR A O 1
ATOM 4322 N N . LEU A 1 549 ? 28.984 -46.312 -13.031 1 93.19 549 LEU A N 1
ATOM 4323 C CA . LEU A 1 549 ? 28.562 -47.5 -13.781 1 93.19 549 LEU A CA 1
ATOM 4324 C C . LEU A 1 549 ? 29.719 -48.094 -14.578 1 93.19 549 LEU A C 1
ATOM 4326 O O . LEU A 1 549 ? 30.312 -47.406 -15.422 1 93.19 549 LEU A O 1
ATOM 4330 N N . ASP A 1 550 ? 30.109 -49.375 -14.258 1 92.44 550 ASP A N 1
ATOM 4331 C CA . ASP A 1 550 ? 31.141 -50.094 -14.992 1 92.44 550 ASP A CA 1
ATOM 4332 C C . ASP A 1 550 ? 30.531 -51.219 -15.805 1 92.44 550 ASP A C 1
ATOM 4334 O O . ASP A 1 550 ? 29.797 -52.062 -15.266 1 92.44 550 ASP A O 1
ATOM 4338 N N . ASP A 1 551 ? 30.734 -51.156 -17.109 1 90.06 551 ASP A N 1
ATOM 4339 C CA . ASP A 1 551 ? 30.266 -52.281 -17.938 1 90.06 551 ASP A CA 1
ATOM 4340 C C . ASP A 1 551 ? 31.391 -52.844 -18.781 1 90.06 551 ASP A C 1
ATOM 4342 O O . ASP A 1 551 ? 32.375 -52.156 -19.047 1 90.06 551 ASP A O 1
ATOM 4346 N N . ASP A 1 552 ? 31.281 -54.156 -19.203 1 88.38 552 ASP A N 1
ATOM 4347 C CA . ASP A 1 552 ? 32.312 -54.844 -19.969 1 88.38 552 ASP A CA 1
ATOM 4348 C C . ASP A 1 552 ? 32 -54.781 -21.469 1 88.38 552 ASP A C 1
ATOM 4350 O O . ASP A 1 552 ? 32.438 -55.656 -22.219 1 88.38 552 ASP A O 1
ATOM 4354 N N . GLY A 1 553 ? 31.25 -53.812 -21.844 1 85.81 553 GLY A N 1
ATOM 4355 C CA . GLY A 1 553 ? 30.906 -53.688 -23.25 1 85.81 553 GLY A CA 1
ATOM 4356 C C . GLY A 1 553 ? 32 -53.031 -24.062 1 85.81 553 GLY A C 1
ATOM 4357 O O . GLY A 1 553 ? 33.062 -52.688 -23.547 1 85.81 553 GLY A O 1
ATOM 4358 N N . ILE A 1 554 ? 31.703 -52.875 -25.375 1 80.38 554 ILE A N 1
ATOM 4359 C CA . ILE A 1 554 ? 32.688 -52.312 -26.312 1 80.38 554 ILE A CA 1
ATOM 4360 C C . ILE A 1 554 ? 32.781 -50.812 -26.125 1 80.38 554 ILE A C 1
ATOM 4362 O O . ILE A 1 554 ? 33.719 -50.188 -26.625 1 80.38 554 ILE A O 1
ATOM 4366 N N . GLY A 1 555 ? 31.953 -50.219 -25.344 1 78.25 555 GLY A N 1
ATOM 4367 C CA . GLY A 1 555 ? 32 -48.812 -25.016 1 78.25 555 GLY A CA 1
ATOM 4368 C C . GLY A 1 555 ? 31.547 -47.906 -26.141 1 78.25 555 GLY A C 1
ATOM 4369 O O . GLY A 1 555 ? 30.875 -48.375 -27.078 1 78.25 555 GLY A O 1
ATOM 4370 N N . PHE A 1 556 ? 31.875 -46.5 -26.109 1 79.19 556 PHE A N 1
ATOM 4371 C CA . PHE A 1 556 ? 31.391 -45.469 -27.031 1 79.19 556 PHE A CA 1
ATOM 4372 C C . PHE A 1 556 ? 32.469 -45.125 -28.047 1 79.19 556 PHE A C 1
ATOM 4374 O O . PHE A 1 556 ? 32.312 -44.188 -28.844 1 79.19 556 PHE A O 1
ATOM 4381 N N . GLY A 1 557 ? 33.469 -45.969 -28.047 1 76.56 557 GLY A N 1
ATOM 4382 C CA . GLY A 1 557 ? 34.562 -45.75 -28.984 1 76.56 557 GLY A CA 1
ATOM 4383 C C . GLY A 1 557 ? 35.469 -44.625 -28.609 1 76.56 557 GLY A C 1
ATOM 4384 O O . GLY A 1 557 ? 36.188 -44.094 -29.453 1 76.56 557 GLY A O 1
ATOM 4385 N N . PHE A 1 558 ? 35.375 -44.188 -27.344 1 79.44 558 PHE A N 1
ATOM 4386 C CA . PHE A 1 558 ? 36.219 -43.094 -26.906 1 79.44 558 PHE A CA 1
ATOM 4387 C C . PHE A 1 558 ? 37.594 -43.594 -26.484 1 79.44 558 PHE A C 1
ATOM 4389 O O . PHE A 1 558 ? 37.719 -44.688 -25.906 1 79.44 558 PHE A O 1
ATOM 4396 N N . ASP A 1 559 ? 38.656 -42.906 -26.906 1 77.31 559 ASP A N 1
ATOM 4397 C CA . ASP A 1 559 ? 40 -43.281 -26.562 1 77.31 559 ASP A CA 1
ATOM 4398 C C . ASP A 1 559 ? 40.438 -42.688 -25.234 1 77.31 559 ASP A C 1
ATOM 4400 O O . ASP A 1 559 ? 41.5 -43.062 -24.688 1 77.31 559 ASP A O 1
ATOM 4404 N N . ARG A 1 560 ? 39.688 -41.719 -24.75 1 80.62 560 ARG A N 1
ATOM 4405 C CA . ARG A 1 560 ? 40.031 -41.062 -23.5 1 80.62 560 ARG A CA 1
ATOM 4406 C C . ARG A 1 560 ? 38.75 -40.719 -22.719 1 80.62 560 ARG A C 1
ATOM 4408 O O . ARG A 1 560 ? 37.656 -40.812 -23.25 1 80.62 560 ARG A O 1
ATOM 4415 N N . ARG A 1 561 ? 39 -40.281 -21.438 1 87.94 561 ARG A N 1
ATOM 4416 C CA . ARG A 1 561 ? 37.906 -39.844 -20.594 1 87.94 561 ARG A CA 1
ATOM 4417 C C . ARG A 1 561 ? 37.312 -38.531 -21.109 1 87.94 561 ARG A C 1
ATOM 4419 O O . ARG A 1 561 ? 38.062 -37.562 -21.375 1 87.94 561 ARG A O 1
ATOM 4426 N N . LEU A 1 562 ? 35.969 -38.5 -21.297 1 89.56 562 LEU A N 1
ATOM 4427 C CA . LEU A 1 562 ? 35.281 -37.281 -21.719 1 89.56 562 LEU A CA 1
ATOM 4428 C C . LEU A 1 562 ? 34.438 -36.719 -20.594 1 89.56 562 LEU A C 1
ATOM 4430 O O . LEU A 1 562 ? 33.719 -37.469 -19.938 1 89.56 562 LEU A O 1
ATOM 4434 N N . GLU A 1 563 ? 34.625 -35.469 -20.359 1 90.81 563 GLU A N 1
ATOM 4435 C CA . GLU A 1 563 ? 33.844 -34.781 -19.312 1 90.81 563 GLU A CA 1
ATOM 4436 C C . GLU A 1 563 ? 32.562 -34.219 -19.859 1 90.81 563 GLU A C 1
ATOM 4438 O O . GLU A 1 563 ? 32.375 -34.125 -21.078 1 90.81 563 GLU A O 1
ATOM 4443 N N . HIS A 1 564 ? 31.75 -33.781 -18.875 1 89.56 564 HIS A N 1
ATOM 4444 C CA . HIS A 1 564 ? 30.406 -33.344 -19.219 1 89.56 564 HIS A CA 1
ATOM 4445 C C . HIS A 1 564 ? 30.438 -32.25 -20.266 1 89.56 564 HIS A C 1
ATOM 4447 O O . HIS A 1 564 ? 29.703 -32.281 -21.25 1 89.56 564 HIS A O 1
ATOM 4453 N N . ALA A 1 565 ? 31.25 -31.25 -20.109 1 84.75 565 ALA A N 1
ATOM 4454 C CA . ALA A 1 565 ? 31.359 -30.109 -21.016 1 84.75 565 ALA A CA 1
ATOM 4455 C C . ALA A 1 565 ? 31.766 -30.562 -22.422 1 84.75 565 ALA A C 1
ATOM 4457 O O . ALA A 1 565 ? 31.25 -30.062 -23.422 1 84.75 565 ALA A O 1
ATOM 4458 N N . GLU A 1 566 ? 32.688 -31.516 -22.484 1 84.44 566 GLU A N 1
ATOM 4459 C CA . GLU A 1 566 ? 33.125 -32.031 -23.766 1 84.44 566 GLU A CA 1
ATOM 4460 C C . GLU A 1 566 ? 32.031 -32.875 -24.438 1 84.44 566 GLU A C 1
ATOM 4462 O O . GLU A 1 566 ? 31.859 -32.781 -25.656 1 84.44 566 GLU A O 1
ATOM 4467 N N . LEU A 1 567 ? 31.391 -33.594 -23.672 1 85.31 567 LEU A N 1
ATOM 4468 C CA . LEU A 1 567 ? 30.312 -34.438 -24.203 1 85.31 567 LEU A CA 1
ATOM 4469 C C . LEU A 1 567 ? 29.188 -33.562 -24.766 1 85.31 567 LEU A C 1
ATOM 4471 O O . LEU A 1 567 ? 28.609 -33.875 -25.797 1 85.31 567 LEU A O 1
ATOM 4475 N N . GLU A 1 568 ? 28.922 -32.438 -24.062 1 80.81 568 GLU A N 1
ATOM 4476 C CA . GLU A 1 568 ? 27.875 -31.5 -24.5 1 80.81 568 GLU A CA 1
ATOM 4477 C C . GLU A 1 568 ? 28.281 -30.766 -25.766 1 80.81 568 GLU A C 1
ATOM 4479 O O . GLU A 1 568 ? 27.469 -30.578 -26.672 1 80.81 568 GLU A O 1
ATOM 4484 N N . THR A 1 569 ? 29.5 -30.359 -25.844 1 77.38 569 THR A N 1
ATOM 4485 C CA . THR A 1 569 ? 30.016 -29.609 -26.984 1 77.38 569 THR A CA 1
ATOM 4486 C C . THR A 1 569 ? 30.141 -30.516 -28.219 1 77.38 569 THR A C 1
ATOM 4488 O O . THR A 1 569 ? 29.781 -30.109 -29.328 1 77.38 569 THR A O 1
ATOM 4491 N N . SER A 1 570 ? 30.562 -31.75 -28 1 77.25 570 SER A N 1
ATOM 4492 C CA . SER A 1 570 ? 30.812 -32.656 -29.125 1 77.25 570 SER A CA 1
ATOM 4493 C C . SER A 1 570 ? 29.578 -33.469 -29.453 1 77.25 570 SER A C 1
ATOM 4495 O O . SER A 1 570 ? 29.562 -34.219 -30.422 1 77.25 570 SER A O 1
ATOM 4497 N N . LYS A 1 571 ? 28.484 -33.312 -28.672 1 74.31 571 LYS A N 1
ATOM 4498 C CA . LYS A 1 571 ? 27.234 -34.062 -28.812 1 74.31 571 LYS A CA 1
ATOM 4499 C C . LYS A 1 571 ? 27.484 -35.562 -28.953 1 74.31 571 LYS A C 1
ATOM 4501 O O . LY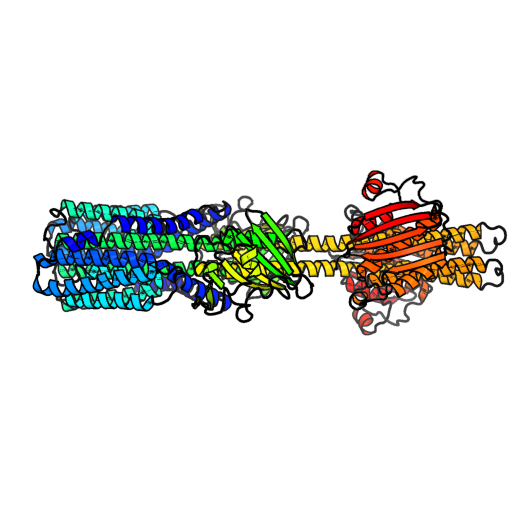S A 1 571 ? 26.859 -36.219 -29.797 1 74.31 571 LYS A O 1
ATOM 4506 N N . CYS A 1 572 ? 28.578 -36.031 -28.281 1 77.69 572 CYS A N 1
ATOM 4507 C CA . CYS A 1 572 ? 28.906 -37.469 -28.297 1 77.69 572 CYS A CA 1
ATOM 4508 C C . CYS A 1 572 ? 28.375 -38.156 -27.031 1 77.69 572 CYS A C 1
ATOM 4510 O O . CYS A 1 572 ? 28 -37.5 -26.078 1 77.69 572 CYS A O 1
ATOM 4512 N N . GLY A 1 573 ? 28.25 -39.5 -27.078 1 77.38 573 GLY A N 1
ATOM 4513 C CA . GLY A 1 573 ? 27.734 -40.25 -25.953 1 77.38 573 GLY A CA 1
ATOM 4514 C C . GLY A 1 573 ? 26.219 -40.312 -25.922 1 77.38 573 GLY A C 1
ATOM 4515 O O . GLY A 1 573 ? 25.547 -39.812 -26.828 1 77.38 573 GLY A O 1
ATOM 4516 N N . PRO A 1 574 ? 25.734 -40.906 -24.844 1 77.38 574 PRO A N 1
ATOM 4517 C CA . PRO A 1 574 ? 24.281 -41.094 -24.75 1 77.38 574 PRO A CA 1
ATOM 4518 C C . PRO A 1 574 ? 23.547 -39.781 -24.484 1 77.38 574 PRO A C 1
ATOM 4520 O O . PRO A 1 574 ? 23.688 -39.188 -23.406 1 77.38 574 PRO A O 1
ATOM 4523 N N . ARG A 1 575 ? 22.812 -39.344 -25.5 1 73.62 575 ARG A N 1
ATOM 4524 C CA . ARG A 1 575 ? 22.141 -38.031 -25.438 1 73.62 575 ARG A CA 1
ATOM 4525 C C . ARG A 1 575 ? 21.156 -37.969 -24.281 1 73.62 575 ARG A C 1
ATOM 4527 O O . ARG A 1 575 ? 21.125 -37 -23.531 1 73.62 575 ARG A O 1
ATOM 4534 N N . SER A 1 576 ? 20.375 -38.938 -24.156 1 70.75 576 SER A N 1
ATOM 4535 C CA . SER A 1 576 ? 19.344 -39 -23.125 1 70.75 576 SER A CA 1
ATOM 4536 C C . SER A 1 576 ? 19.953 -38.875 -21.734 1 70.75 576 SER A C 1
ATOM 4538 O O . SER A 1 576 ? 19.422 -38.156 -20.891 1 70.75 576 SER A O 1
ATOM 4540 N N . LEU A 1 577 ? 21.047 -39.594 -21.484 1 78.44 577 LEU A N 1
ATOM 4541 C CA . LEU A 1 577 ? 21.719 -39.531 -20.203 1 78.44 577 LEU A CA 1
ATOM 4542 C C . LEU A 1 577 ? 22.328 -38.156 -19.953 1 78.44 577 LEU A C 1
ATOM 4544 O O . LEU A 1 577 ? 22.25 -37.625 -18.844 1 78.44 577 LEU A O 1
ATOM 4548 N N . ARG A 1 578 ? 22.859 -37.625 -20.953 1 81.12 578 ARG A N 1
ATOM 4549 C CA . ARG A 1 578 ? 23.453 -36.281 -20.859 1 81.12 578 ARG A CA 1
ATOM 4550 C C . ARG A 1 578 ? 22.406 -35.25 -20.5 1 81.12 578 ARG A C 1
ATOM 4552 O O . ARG A 1 578 ? 22.625 -34.438 -19.609 1 81.12 578 ARG A O 1
ATOM 4559 N N . GLU A 1 579 ? 21.406 -35.25 -21.109 1 72.88 579 GLU A N 1
ATOM 4560 C CA . GLU A 1 579 ? 20.328 -34.281 -20.891 1 72.88 579 GLU A CA 1
ATOM 4561 C C . GLU A 1 579 ? 19.734 -34.438 -19.5 1 72.88 579 GLU A C 1
ATOM 4563 O O . GLU A 1 579 ? 19.484 -33.438 -18.812 1 72.88 579 GLU A O 1
ATOM 4568 N N . ARG A 1 580 ? 19.5 -35.594 -19.062 1 70.75 580 ARG A N 1
ATOM 4569 C CA . ARG A 1 580 ? 18.938 -35.875 -17.734 1 70.75 580 ARG A CA 1
ATOM 4570 C C . ARG A 1 580 ? 19.859 -35.375 -16.641 1 70.75 580 ARG A C 1
ATOM 4572 O O . ARG A 1 580 ? 19.406 -34.781 -15.656 1 70.75 580 ARG A O 1
ATOM 4579 N N . VAL A 1 581 ? 21.125 -35.688 -16.828 1 80.69 581 VAL A N 1
ATOM 4580 C CA . VAL A 1 581 ? 22.125 -35.25 -15.836 1 80.69 581 VAL A CA 1
ATOM 4581 C C . VAL A 1 581 ? 22.172 -33.75 -15.773 1 80.69 581 VAL A C 1
ATOM 4583 O O . VAL A 1 581 ? 22.234 -33.156 -14.688 1 80.69 581 VAL A O 1
ATOM 4586 N N . SER A 1 582 ? 21.984 -33.125 -16.891 1 76.81 582 SER A N 1
ATOM 4587 C CA . SER A 1 582 ? 22 -31.688 -16.953 1 76.81 582 SER A CA 1
ATOM 4588 C C . SER A 1 582 ? 20.781 -31.094 -16.25 1 76.81 582 SER A C 1
ATOM 4590 O O . SER A 1 582 ? 20.891 -30.109 -15.516 1 76.81 582 SER A O 1
ATOM 4592 N N . MET A 1 583 ? 19.719 -31.703 -16.406 1 66.62 583 MET A N 1
ATOM 4593 C CA . MET A 1 583 ? 18.484 -31.234 -15.797 1 66.62 583 MET A CA 1
ATOM 4594 C C . MET A 1 583 ? 18.531 -31.344 -14.281 1 66.62 583 MET A C 1
ATOM 4596 O O . MET A 1 583 ? 17.906 -30.547 -13.57 1 66.62 583 MET A O 1
ATOM 4600 N N . SER A 1 584 ? 19.281 -32.281 -13.797 1 68.81 584 SER A N 1
ATOM 4601 C CA . SER A 1 584 ? 19.422 -32.5 -12.359 1 68.81 584 SER A CA 1
ATOM 4602 C C . SER A 1 584 ? 20.562 -31.656 -11.789 1 68.81 584 SER A C 1
ATOM 4604 O O . SER A 1 584 ? 20.922 -31.797 -10.625 1 68.81 584 SER A O 1
ATOM 4606 N N . GLY A 1 585 ? 21.047 -30.875 -12.609 1 74 585 GLY A N 1
ATOM 4607 C CA . GLY A 1 585 ? 22.156 -30.016 -12.203 1 74 585 GLY A CA 1
ATOM 4608 C C . GLY A 1 585 ? 23.453 -30.797 -11.953 1 74 585 GLY A C 1
ATOM 4609 O O . GLY A 1 585 ? 24.297 -30.359 -11.18 1 74 585 GLY A O 1
ATOM 4610 N N . GLY A 1 586 ? 23.562 -31.969 -12.547 1 84.31 586 GLY A N 1
ATOM 4611 C CA . GLY A 1 586 ? 24.703 -32.812 -12.297 1 84.31 586 GLY A CA 1
ATOM 4612 C C . GLY A 1 586 ? 25.703 -32.812 -13.445 1 84.31 586 GLY A C 1
ATOM 4613 O O . GLY A 1 586 ? 25.594 -32.031 -14.367 1 84.31 586 GLY A O 1
ATOM 4614 N N . ASN A 1 587 ? 26.844 -33.625 -13.305 1 91.12 587 ASN A N 1
ATOM 4615 C CA . ASN A 1 587 ? 27.891 -33.812 -14.305 1 91.12 587 ASN A CA 1
ATOM 4616 C C . ASN A 1 587 ? 28.047 -35.281 -14.711 1 91.12 587 ASN A C 1
ATOM 4618 O O . ASN A 1 587 ? 27.984 -36.156 -13.859 1 91.12 587 ASN A O 1
ATOM 4622 N N . LEU A 1 588 ? 28.234 -35.406 -16.062 1 91.5 588 LEU A N 1
ATOM 4623 C CA . LEU A 1 588 ? 28.453 -36.75 -16.641 1 91.5 588 LEU A CA 1
ATOM 4624 C C . LEU A 1 588 ? 29.875 -36.875 -17.188 1 91.5 588 LEU A C 1
ATOM 4626 O O . LEU A 1 588 ? 30.375 -35.969 -17.844 1 91.5 588 LEU A O 1
ATOM 4630 N N . SER A 1 589 ? 30.609 -37.969 -16.812 1 93.56 589 SER A N 1
ATOM 4631 C CA . SER A 1 589 ? 31.891 -38.312 -17.406 1 93.56 589 SER A CA 1
ATOM 4632 C C . SER A 1 589 ? 31.891 -39.75 -17.891 1 93.56 589 SER A C 1
ATOM 4634 O O . SER A 1 589 ? 31.297 -40.625 -17.266 1 93.56 589 SER A O 1
ATOM 4636 N N . ILE A 1 590 ? 32.438 -39.969 -19.062 1 91.12 590 ILE A N 1
ATOM 4637 C CA . ILE A 1 590 ? 32.594 -41.281 -19.641 1 91.12 590 ILE A CA 1
ATOM 4638 C C . ILE A 1 590 ? 34.062 -41.625 -19.875 1 91.12 590 ILE A C 1
ATOM 4640 O O . ILE A 1 590 ? 34.781 -40.844 -20.484 1 91.12 590 ILE A O 1
ATOM 4644 N N . ASP A 1 591 ? 34.438 -42.75 -19.266 1 87.5 591 ASP A N 1
ATOM 4645 C CA . ASP A 1 591 ? 35.844 -43.156 -19.359 1 87.5 591 ASP A CA 1
ATOM 4646 C C . ASP A 1 591 ? 35.969 -44.594 -19.891 1 87.5 591 ASP A C 1
ATOM 4648 O O . ASP A 1 591 ? 35.031 -45.375 -19.766 1 87.5 591 ASP A O 1
ATOM 4652 N N . LYS A 1 592 ? 37 -44.875 -20.656 1 82.5 592 LYS A N 1
ATOM 4653 C CA . LYS A 1 592 ? 37.375 -46.25 -21.016 1 82.5 592 LYS A CA 1
ATOM 4654 C C . LYS A 1 592 ? 38.5 -46.719 -20.125 1 82.5 592 LYS A C 1
ATOM 4656 O O . LYS A 1 592 ? 39.594 -46.188 -20.141 1 82.5 592 LYS A O 1
ATOM 4661 N N . VAL A 1 593 ? 38.219 -47.5 -19.203 1 77.31 593 VAL A N 1
ATOM 4662 C CA . VAL A 1 593 ? 39.219 -48.062 -18.297 1 77.31 593 VAL A CA 1
ATOM 4663 C C . VAL A 1 593 ? 39.5 -49.5 -18.703 1 77.31 593 VAL A C 1
ATOM 4665 O O . VAL A 1 593 ? 38.688 -50.406 -18.469 1 77.31 593 VAL A O 1
ATOM 4668 N N . ASP A 1 594 ? 40.625 -49.781 -19.172 1 73.94 594 ASP A N 1
ATOM 4669 C CA . ASP A 1 594 ? 41.031 -51.094 -19.641 1 73.94 594 ASP A CA 1
ATOM 4670 C C . ASP A 1 594 ? 39.969 -51.719 -20.516 1 73.94 594 ASP A C 1
ATOM 4672 O O . ASP A 1 594 ? 39.656 -51.219 -21.594 1 73.94 594 ASP A O 1
ATOM 4676 N N . GLN A 1 595 ? 39.281 -52.781 -19.922 1 72.81 595 GLN A N 1
ATOM 4677 C CA . GLN A 1 595 ? 38.281 -53.5 -20.688 1 72.81 595 GLN A CA 1
ATOM 4678 C C . GLN A 1 595 ? 36.875 -53.094 -20.297 1 72.81 595 GLN A C 1
ATOM 4680 O O . GLN A 1 595 ? 35.875 -53.688 -20.75 1 72.81 595 GLN A O 1
ATOM 4685 N N . TRP A 1 596 ? 36.812 -51.969 -19.547 1 81.88 596 TRP A N 1
ATOM 4686 C CA . TRP A 1 596 ? 35.5 -51.562 -19.047 1 81.88 596 TRP A CA 1
ATOM 4687 C C . TRP A 1 596 ? 35.188 -50.125 -19.516 1 81.88 596 TRP A C 1
ATOM 4689 O O . TRP A 1 596 ? 36.094 -49.344 -19.766 1 81.88 596 TRP A O 1
ATOM 4699 N N . THR A 1 597 ? 33.906 -49.938 -19.844 1 87.81 597 THR A N 1
ATOM 4700 C CA . THR A 1 597 ? 33.406 -48.594 -20 1 87.81 597 THR A CA 1
ATOM 4701 C C . THR A 1 597 ? 32.812 -48.062 -18.688 1 87.81 597 THR A C 1
ATOM 4703 O O . THR A 1 597 ? 32 -48.75 -18.062 1 87.81 597 THR A O 1
ATOM 4706 N N . ARG A 1 598 ? 33.469 -46.938 -18.156 1 93.06 598 ARG A N 1
ATOM 4707 C CA . ARG A 1 598 ? 33 -46.344 -16.891 1 93.06 598 ARG A CA 1
ATOM 4708 C C . ARG A 1 598 ? 32.25 -45.062 -17.141 1 93.06 598 ARG A C 1
ATOM 4710 O O . ARG A 1 598 ? 32.781 -44.125 -17.734 1 93.06 598 ARG A O 1
ATOM 4717 N N . ILE A 1 599 ? 30.953 -45.062 -16.734 1 92.62 599 ILE A N 1
ATOM 4718 C CA . ILE A 1 599 ? 30.141 -43.844 -16.719 1 92.62 599 ILE A CA 1
ATOM 4719 C C . ILE A 1 599 ? 30.047 -43.312 -15.297 1 92.62 599 ILE A C 1
ATOM 4721 O O . ILE A 1 599 ? 29.688 -44.062 -14.367 1 92.62 599 ILE A O 1
ATOM 4725 N N . THR A 1 600 ? 30.484 -42.094 -15.055 1 94 600 THR A N 1
ATOM 4726 C CA . THR A 1 600 ? 30.391 -41.469 -13.742 1 94 600 THR A CA 1
ATOM 4727 C C . THR A 1 600 ? 29.453 -40.25 -13.789 1 94 600 THR A C 1
ATOM 4729 O O . THR A 1 600 ? 29.625 -39.344 -14.609 1 94 600 THR A O 1
ATOM 4732 N N . ILE A 1 601 ? 28.438 -40.281 -12.93 1 92.69 601 ILE A N 1
ATOM 4733 C CA . ILE A 1 601 ? 27.469 -39.188 -12.82 1 92.69 601 ILE A CA 1
ATOM 4734 C C . ILE A 1 601 ? 27.531 -38.594 -11.414 1 92.69 601 ILE A C 1
ATOM 4736 O O . ILE A 1 601 ? 27.469 -39.312 -10.414 1 92.69 601 ILE A O 1
ATOM 4740 N N . LYS A 1 602 ? 27.703 -37.312 -11.32 1 92.56 602 LYS A N 1
ATOM 4741 C CA . LYS A 1 602 ? 27.703 -36.562 -10.062 1 92.56 602 LYS A CA 1
ATOM 4742 C C . LYS A 1 602 ? 26.531 -35.594 -9.992 1 92.56 602 LYS A C 1
ATOM 4744 O O . LYS A 1 602 ? 26.375 -34.75 -10.859 1 92.56 602 LYS A O 1
ATOM 4749 N N . ILE A 1 603 ? 25.672 -35.781 -9.016 1 85.94 603 ILE A N 1
ATOM 4750 C CA . ILE A 1 603 ? 24.5 -34.938 -8.844 1 85.94 603 ILE A CA 1
ATOM 4751 C C . ILE A 1 603 ? 24.5 -34.312 -7.445 1 85.94 603 ILE A C 1
ATOM 4753 O O . ILE A 1 603 ? 24.781 -35 -6.461 1 85.94 603 ILE A O 1
ATOM 4757 N N . PRO A 1 604 ? 24.328 -33 -7.336 1 81.31 604 PRO A N 1
ATOM 4758 C CA . PRO A 1 604 ? 24.203 -32.438 -5.996 1 81.31 604 PRO A CA 1
ATOM 4759 C C . PRO A 1 604 ? 23 -33 -5.223 1 81.31 604 PRO A C 1
ATOM 4761 O O . PRO A 1 604 ? 21.922 -33.156 -5.789 1 81.31 604 PRO A O 1
ATOM 4764 N N . ALA A 1 605 ? 23.25 -33.594 -4.039 1 65.12 605 ALA A N 1
ATOM 4765 C CA . ALA A 1 605 ? 22.188 -34.094 -3.176 1 65.12 605 ALA A CA 1
ATOM 4766 C C . ALA A 1 605 ? 21.297 -32.969 -2.666 1 65.12 605 ALA A C 1
ATOM 4768 O O . ALA A 1 605 ? 21.719 -32.156 -1.823 1 65.12 605 ALA A O 1
ATOM 4769 N N . HIS A 1 606 ? 20.719 -32.375 -3.395 1 53.66 606 HIS A N 1
ATOM 4770 C CA . HIS A 1 606 ? 19.891 -31.312 -2.826 1 53.66 606 HIS A CA 1
ATOM 4771 C C . HIS A 1 606 ? 18.938 -31.859 -1.765 1 53.66 606 HIS A C 1
ATOM 4773 O O . HIS A 1 606 ? 18.359 -32.938 -1.945 1 53.66 606 HIS A O 1
ATOM 4779 N N . SER A 1 607 ? 19.203 -31.594 -0.487 1 42.16 607 SER A N 1
ATOM 4780 C CA . SER A 1 607 ? 18.344 -31.953 0.639 1 42.16 607 SER A CA 1
ATOM 4781 C C . SER A 1 607 ? 16.891 -31.625 0.346 1 42.16 607 SER A C 1
ATOM 4783 O O . SER A 1 607 ? 16.594 -30.672 -0.375 1 42.16 607 SER A O 1
ATOM 4785 N N . MET B 1 1 ? -23.844 60.312 8.656 1 26.45 1 MET B N 1
ATOM 4786 C CA . MET B 1 1 ? -24.672 59.406 7.875 1 26.45 1 MET B CA 1
ATOM 4787 C C . MET B 1 1 ? -24.984 58.125 8.672 1 26.45 1 MET B C 1
ATOM 4789 O O . MET B 1 1 ? -24.062 57.469 9.172 1 26.45 1 MET B O 1
ATOM 4793 N N . ARG B 1 2 ? -26.156 58.094 9.258 1 35.66 2 ARG B N 1
ATOM 4794 C CA . ARG B 1 2 ? -26.828 57.062 10.039 1 35.66 2 ARG B CA 1
ATOM 4795 C C . ARG B 1 2 ? -26.922 55.75 9.258 1 35.66 2 ARG B C 1
ATOM 4797 O O . ARG B 1 2 ? -27.547 55.719 8.188 1 35.66 2 ARG B O 1
ATOM 4804 N N . VAL B 1 3 ? -25.922 55.125 9.258 1 40.84 3 VAL B N 1
ATOM 4805 C CA . VAL B 1 3 ? -26.031 53.781 8.703 1 40.84 3 VAL B CA 1
ATOM 4806 C C . VAL B 1 3 ? -27.266 53.094 9.258 1 40.84 3 VAL B C 1
ATOM 4808 O O . VAL B 1 3 ? -27.453 53.031 10.477 1 40.84 3 VAL B O 1
ATOM 4811 N N . PRO B 1 4 ? -28.344 53.031 8.469 1 38.66 4 PRO B N 1
ATOM 4812 C CA . PRO B 1 4 ? -29.609 52.5 8.961 1 38.66 4 PRO B CA 1
ATOM 4813 C C . PRO B 1 4 ? -29.453 51.094 9.594 1 38.66 4 PRO B C 1
ATOM 4815 O O . PRO B 1 4 ? -28.688 50.281 9.102 1 38.66 4 PRO B O 1
ATOM 4818 N N . ARG B 1 5 ? -29.797 50.875 10.891 1 41.47 5 ARG B N 1
ATOM 4819 C CA . ARG B 1 5 ? -29.844 49.688 11.734 1 41.47 5 ARG B CA 1
ATOM 4820 C C . ARG B 1 5 ? -30.469 48.531 10.984 1 41.47 5 ARG B C 1
ATOM 4822 O O . ARG B 1 5 ? -30.281 47.375 11.375 1 41.47 5 ARG B O 1
ATOM 4829 N N . GLY B 1 6 ? -31.406 48.812 9.992 1 39.66 6 GLY B N 1
ATOM 4830 C CA . GLY B 1 6 ? -32.156 47.781 9.32 1 39.66 6 GLY B CA 1
ATOM 4831 C C . GLY B 1 6 ? -31.297 46.906 8.438 1 39.66 6 GLY B C 1
ATOM 4832 O O . GLY B 1 6 ? -31.688 45.781 8.086 1 39.66 6 GLY B O 1
ATOM 4833 N N . PHE B 1 7 ? -30.312 47.406 7.875 1 37.59 7 PHE B N 1
ATOM 4834 C CA . PHE B 1 7 ? -29.531 46.625 6.938 1 37.59 7 PHE B CA 1
ATOM 4835 C C . PHE B 1 7 ? -28.812 45.469 7.652 1 37.59 7 PHE B C 1
ATOM 4837 O O . PHE B 1 7 ? -28.734 44.375 7.125 1 37.59 7 PHE B O 1
ATOM 4844 N N . LEU B 1 8 ? -28.453 45.719 8.859 1 36.34 8 LEU B N 1
ATOM 4845 C CA . LEU B 1 8 ? -27.781 44.656 9.578 1 36.34 8 LEU B CA 1
ATOM 4846 C C . LEU B 1 8 ? -28.75 43.562 9.945 1 36.34 8 LEU B C 1
ATOM 4848 O O . LEU B 1 8 ? -28.359 42.375 10.086 1 36.34 8 LEU B O 1
ATOM 4852 N N . ARG B 1 9 ? -30.031 43.844 10.227 1 39.28 9 ARG B N 1
ATOM 4853 C CA . ARG B 1 9 ? -30.953 42.844 10.703 1 39.28 9 ARG B CA 1
ATOM 4854 C C . ARG B 1 9 ? -31.297 41.844 9.594 1 39.28 9 ARG B C 1
ATOM 4856 O O . ARG B 1 9 ? -31.5 40.656 9.867 1 39.28 9 ARG B O 1
ATOM 4863 N N . ARG B 1 10 ? -31.609 42.25 8.406 1 41.09 10 ARG B N 1
ATOM 4864 C CA . ARG B 1 10 ? -32.125 41.375 7.359 1 41.09 10 ARG B CA 1
ATOM 4865 C C . ARG B 1 10 ? -31 40.5 6.785 1 41.09 10 ARG B C 1
ATOM 4867 O O . ARG B 1 10 ? -31.234 39.375 6.391 1 41.09 10 ARG B O 1
ATOM 4874 N N . GLY B 1 11 ? -29.922 41.062 6.5 1 39.62 11 GLY B N 1
ATOM 4875 C CA . GLY B 1 11 ? -28.875 40.344 5.812 1 39.62 11 GLY B CA 1
ATOM 4876 C C . GLY B 1 11 ? -28.25 39.25 6.66 1 39.62 11 GLY B C 1
ATOM 4877 O O . GLY B 1 11 ? -27.609 38.344 6.133 1 39.62 11 GLY B O 1
ATOM 4878 N N . PHE B 1 12 ? -28.188 39.469 8.031 1 39.75 12 PHE B N 1
ATOM 4879 C CA . PHE B 1 12 ? -27.562 38.438 8.859 1 39.75 12 PHE B CA 1
ATOM 4880 C C . PHE B 1 12 ? -28.625 37.5 9.461 1 39.75 12 PHE B C 1
ATOM 4882 O O . PHE B 1 12 ? -29 37.656 10.625 1 39.75 12 PHE B O 1
ATOM 4889 N N . ASN B 1 13 ? -29.547 37.188 8.75 1 37.69 13 ASN B N 1
ATOM 4890 C CA . ASN B 1 13 ? -30.297 36.094 9.383 1 37.69 13 ASN B CA 1
ATOM 4891 C C . ASN B 1 13 ? -29.391 34.969 9.852 1 37.69 13 ASN B C 1
ATOM 4893 O O . ASN B 1 13 ? -28.938 34.156 9.039 1 37.69 13 ASN B O 1
ATOM 4897 N N . LEU B 1 14 ? -28.766 35.156 10.945 1 40.03 14 LEU B N 1
ATOM 4898 C CA . LEU B 1 14 ? -27.891 34.219 11.648 1 40.03 14 LEU B CA 1
ATOM 4899 C C . LEU B 1 14 ? -28.438 32.812 11.547 1 40.03 14 LEU B C 1
ATOM 4901 O O . LEU B 1 14 ? -27.672 31.844 11.523 1 40.03 14 LEU B O 1
ATOM 4905 N N . ARG B 1 15 ? -29.781 32.688 11.562 1 47.06 15 ARG B N 1
ATOM 4906 C CA . ARG B 1 15 ? -30.312 31.328 11.57 1 47.06 15 ARG B CA 1
ATOM 4907 C C . ARG B 1 15 ? -29.969 30.594 10.273 1 47.06 15 ARG B C 1
ATOM 4909 O O . ARG B 1 15 ? -29.641 29.406 10.297 1 47.06 15 ARG B O 1
ATOM 4916 N N . LYS B 1 16 ? -30.172 31.266 9.234 1 49.5 16 LYS B N 1
ATOM 4917 C CA . LYS B 1 16 ? -29.906 30.609 7.957 1 49.5 16 LYS B CA 1
ATOM 4918 C C . LYS B 1 16 ? -28.422 30.328 7.777 1 49.5 16 LYS B C 1
ATOM 4920 O O . LYS B 1 16 ? -28.031 29.266 7.258 1 49.5 16 LYS B O 1
ATOM 4925 N N . TRP B 1 17 ? -27.688 31.25 8.203 1 44.81 17 TRP B N 1
ATOM 4926 C CA . TRP B 1 17 ? -26.25 31.016 8.156 1 44.81 17 TRP B CA 1
ATOM 4927 C C . TRP B 1 17 ? -25.859 29.859 9.062 1 44.81 17 TRP B C 1
ATOM 4929 O O . TRP B 1 17 ? -25.031 29.016 8.68 1 44.81 17 TRP B O 1
ATOM 4939 N N . TYR B 1 18 ? -26.453 29.75 10.203 1 44.84 18 TYR B N 1
ATOM 4940 C CA . TYR B 1 18 ? -26.188 28.656 11.117 1 44.84 18 TYR B CA 1
ATOM 4941 C C . TYR B 1 18 ? -26.562 27.312 10.492 1 44.84 18 TYR B C 1
ATOM 4943 O O . TYR B 1 18 ? -25.797 26.344 10.586 1 44.84 18 TYR B O 1
ATOM 4951 N N . THR B 1 19 ? -27.641 27.234 9.898 1 50.66 19 THR B N 1
ATOM 4952 C CA . THR B 1 19 ? -28.078 25.969 9.312 1 50.66 19 THR B CA 1
ATOM 4953 C C . THR B 1 19 ? -27.156 25.562 8.172 1 50.66 19 THR B C 1
ATOM 4955 O O . THR B 1 19 ? -26.812 24.391 8.023 1 50.66 19 THR B O 1
ATOM 4958 N N . THR B 1 20 ? -26.797 26.547 7.426 1 48.41 20 THR B N 1
ATOM 4959 C CA . THR B 1 20 ? -25.906 26.234 6.32 1 48.41 20 THR B CA 1
ATOM 4960 C C . THR B 1 20 ? -24.531 25.844 6.84 1 48.41 20 THR B C 1
ATOM 4962 O O . THR B 1 20 ? -23.922 24.875 6.352 1 48.41 20 THR B O 1
ATOM 4965 N N . LEU B 1 21 ? -24.172 26.656 7.836 1 45.62 21 LEU B N 1
ATOM 4966 C CA . LEU B 1 21 ? -22.875 26.312 8.438 1 45.62 21 LEU B CA 1
ATOM 4967 C C . LEU B 1 21 ? -22.953 24.953 9.133 1 45.62 21 LEU B C 1
ATOM 4969 O O . LEU B 1 21 ? -22.016 24.156 9.039 1 45.62 21 LEU B O 1
ATOM 4973 N N . LYS B 1 22 ? -23.953 24.75 9.875 1 46.81 22 LYS B N 1
ATOM 4974 C CA . LYS B 1 22 ? -24.141 23.469 10.562 1 46.81 22 LYS B CA 1
ATOM 4975 C C . LYS B 1 22 ? -24.188 22.312 9.562 1 46.81 22 LYS B C 1
ATOM 4977 O O . LYS B 1 22 ? -23.609 21.266 9.797 1 46.81 22 LYS B O 1
ATOM 4982 N N . GLY B 1 23 ? -24.953 22.422 8.602 1 46.28 23 GLY B N 1
ATOM 4983 C CA . GLY B 1 23 ? -25.031 21.375 7.602 1 46.28 23 GLY B CA 1
ATOM 4984 C C . GLY B 1 23 ? -23.703 21.094 6.93 1 46.28 23 GLY B C 1
ATOM 4985 O O . GLY B 1 23 ? -23.344 19.922 6.742 1 46.28 23 GLY B O 1
ATOM 4986 N N . ARG B 1 24 ? -23.109 22.125 6.695 1 45.09 24 ARG B N 1
ATOM 4987 C CA . ARG B 1 24 ? -21.859 21.969 5.953 1 45.09 24 ARG B CA 1
ATOM 4988 C C . ARG B 1 24 ? -20.734 21.5 6.867 1 45.09 24 ARG B C 1
ATOM 4990 O O . ARG B 1 24 ? -19.906 20.688 6.473 1 45.09 24 ARG B O 1
ATOM 4997 N N . MET B 1 25 ? -20.781 22.078 8.055 1 45.06 25 MET B N 1
ATOM 4998 C CA . MET B 1 25 ? -19.859 21.531 9.047 1 45.06 25 MET B CA 1
ATOM 4999 C C . MET B 1 25 ? -20.188 20.078 9.352 1 45.06 25 MET B C 1
ATOM 5001 O O . MET B 1 25 ? -19.281 19.266 9.547 1 45.06 25 MET B O 1
ATOM 5005 N N . ALA B 1 26 ? -21.391 19.797 9.445 1 46.16 26 ALA B N 1
ATOM 5006 C CA . ALA B 1 26 ? -21.812 18.406 9.641 1 46.16 26 ALA B CA 1
ATOM 5007 C C . ALA B 1 26 ? -21.375 17.531 8.469 1 46.16 26 ALA B C 1
ATOM 5009 O O . ALA B 1 26 ? -20.984 16.375 8.664 1 46.16 26 ALA B O 1
ATOM 5010 N N . ALA B 1 27 ? -21.625 17.969 7.352 1 45.25 27 ALA B N 1
ATOM 5011 C CA . ALA B 1 27 ? -21.172 17.203 6.195 1 45.25 27 ALA B CA 1
ATOM 5012 C C . ALA B 1 27 ? -19.672 16.969 6.246 1 45.25 27 ALA B C 1
ATOM 5014 O O . ALA B 1 27 ? -19.188 15.883 5.91 1 45.25 27 ALA B O 1
ATOM 5015 N N . GLU B 1 28 ? -19.031 18 6.66 1 44.69 28 GLU B N 1
ATOM 5016 C CA . GLU B 1 28 ? -17.578 17.859 6.816 1 44.69 28 GLU B CA 1
ATOM 5017 C C . GLU B 1 28 ? -17.25 16.984 8.023 1 44.69 28 GLU B C 1
ATOM 5019 O O . GLU B 1 28 ? -16.312 16.172 7.969 1 44.69 28 GLU B O 1
ATOM 5024 N N . THR B 1 29 ? -17.984 17.141 9.109 1 43.06 29 THR B N 1
ATOM 5025 C CA . THR B 1 29 ? -17.797 16.266 10.273 1 43.06 29 THR B CA 1
ATOM 5026 C C . THR B 1 29 ? -18.25 14.852 9.969 1 43.06 29 THR B C 1
ATOM 5028 O O . THR B 1 29 ? -17.703 13.891 10.516 1 43.06 29 THR B O 1
ATOM 5031 N N . GLY B 1 30 ? -19.328 14.727 9.367 1 43.06 30 GLY B N 1
ATOM 5032 C CA . GLY B 1 30 ? -19.703 13.383 8.953 1 43.06 30 GLY B CA 1
ATOM 5033 C C . GLY B 1 30 ? -18.609 12.672 8.18 1 43.06 30 GLY B C 1
ATOM 5034 O O . GLY B 1 30 ? -18.391 11.469 8.352 1 43.06 30 GLY B O 1
ATOM 5035 N N . TRP B 1 31 ? -18.094 13.406 7.41 1 42.47 31 TRP B N 1
ATOM 5036 C CA . TRP B 1 31 ? -16.906 12.875 6.742 1 42.47 31 TRP B CA 1
ATOM 5037 C C . TRP B 1 31 ? -15.844 12.461 7.758 1 42.47 31 TRP B C 1
ATOM 5039 O O . TRP B 1 31 ? -15.258 11.383 7.645 1 42.47 31 TRP B O 1
ATOM 5049 N N . ALA B 1 32 ? -15.672 13.297 8.766 1 41.91 32 ALA B N 1
ATOM 5050 C CA . ALA B 1 32 ? -14.695 12.961 9.797 1 41.91 32 ALA B CA 1
ATOM 5051 C C . ALA B 1 32 ? -15.133 11.742 10.594 1 41.91 32 ALA B C 1
ATOM 5053 O O . ALA B 1 32 ? -14.32 10.875 10.922 1 41.91 32 ALA B O 1
ATOM 5054 N N . ALA B 1 33 ? -16.328 11.695 10.945 1 43.09 33 ALA B N 1
ATOM 5055 C CA . ALA B 1 33 ? -16.812 10.57 11.719 1 43.09 33 ALA B CA 1
ATOM 5056 C C . ALA B 1 33 ? -16.719 9.266 10.922 1 43.09 33 ALA B C 1
ATOM 5058 O O . ALA B 1 33 ? -16.359 8.227 11.469 1 43.09 33 ALA B O 1
ATOM 5059 N N . ALA B 1 34 ? -17.141 9.281 9.82 1 44.22 34 ALA B N 1
ATOM 5060 C CA . ALA B 1 34 ? -17.078 8.07 9.008 1 44.22 34 ALA B CA 1
ATOM 5061 C C . ALA B 1 34 ? -15.641 7.582 8.852 1 44.22 34 ALA B C 1
ATOM 5063 O O . ALA B 1 34 ? -15.406 6.387 8.68 1 44.22 34 ALA B O 1
ATOM 5064 N N . LEU B 1 35 ? -14.867 8.414 8.898 1 42.78 35 LEU B N 1
ATOM 5065 C CA . LEU B 1 35 ? -13.445 8.102 8.766 1 42.78 35 LEU B CA 1
ATOM 5066 C C . LEU B 1 35 ? -12.969 7.25 9.938 1 42.78 35 LEU B C 1
ATOM 5068 O O . LEU B 1 35 ? -12.016 6.48 9.805 1 42.78 35 LEU B O 1
ATOM 5072 N N . PHE B 1 36 ? -13.625 7.445 11.062 1 44.66 36 PHE B N 1
ATOM 5073 C CA . PHE B 1 36 ? -13.07 6.836 12.266 1 44.66 36 PHE B CA 1
ATOM 5074 C C . PHE B 1 36 ? -13.594 5.418 12.445 1 44.66 36 PHE B C 1
ATOM 5076 O O . PHE B 1 36 ? -13.156 4.695 13.344 1 44.66 36 PHE B O 1
ATOM 5083 N N . GLU B 1 37 ? -14.445 4.984 11.75 1 44.34 37 GLU B N 1
ATOM 5084 C CA . GLU B 1 37 ? -15.016 3.668 12.023 1 44.34 37 GLU B CA 1
ATOM 5085 C C . GLU B 1 37 ? -14.211 2.566 11.336 1 44.34 37 GLU B C 1
ATOM 5087 O O . GLU B 1 37 ? -14.492 2.195 10.195 1 44.34 37 GLU B O 1
ATOM 5092 N N . GLY B 1 38 ? -13.039 2.678 11.281 1 44.06 38 GLY B N 1
ATOM 5093 C CA . GLY B 1 38 ? -12.359 1.639 10.523 1 44.06 38 GLY B CA 1
ATOM 5094 C C . GLY B 1 38 ? -12.039 0.407 11.352 1 44.06 38 GLY B C 1
ATOM 5095 O O . GLY B 1 38 ? -12.242 0.405 12.57 1 44.06 38 GLY B O 1
ATOM 5096 N N . ALA B 1 39 ? -11.625 -0.638 10.828 1 50.47 39 ALA B N 1
ATOM 5097 C CA . ALA B 1 39 ? -11.195 -1.932 11.359 1 50.47 39 ALA B CA 1
ATOM 5098 C C . ALA B 1 39 ? -10.141 -1.759 12.445 1 50.47 39 ALA B C 1
ATOM 5100 O O . ALA B 1 39 ? -9.352 -0.812 12.406 1 50.47 39 ALA B O 1
ATOM 5101 N N . PRO B 1 40 ? -10.203 -2.652 13.516 1 46.44 40 PRO B N 1
ATOM 5102 C CA . PRO B 1 40 ? -9.328 -2.557 14.688 1 46.44 40 PRO B CA 1
ATOM 5103 C C . PRO B 1 40 ? -7.852 -2.451 14.312 1 46.44 40 PRO B C 1
ATOM 5105 O O . PRO B 1 40 ? -7.105 -1.686 14.93 1 46.44 40 PRO B O 1
ATOM 5108 N N . ALA B 1 41 ? -7.402 -3.123 13.414 1 52.25 41 ALA B N 1
ATOM 5109 C CA . ALA B 1 41 ? -5.996 -3.064 13.039 1 52.25 41 ALA B CA 1
ATOM 5110 C C . ALA B 1 41 ? -5.617 -1.676 12.531 1 52.25 41 ALA B C 1
ATOM 5112 O O . ALA B 1 41 ? -4.539 -1.164 12.844 1 52.25 41 ALA B O 1
ATOM 5113 N N . ILE B 1 42 ? -6.52 -1.112 11.836 1 54.41 42 ILE B N 1
ATOM 5114 C CA . ILE B 1 42 ? -6.301 0.234 11.32 1 54.41 42 ILE B CA 1
ATOM 5115 C C . ILE B 1 42 ? -6.27 1.231 12.477 1 54.41 42 ILE B C 1
ATOM 5117 O O . ILE B 1 42 ? -5.465 2.166 12.477 1 54.41 42 ILE B O 1
ATOM 5121 N N . ALA B 1 43 ? -6.961 0.756 13.469 1 52.56 43 ALA B N 1
ATOM 5122 C CA . ALA B 1 43 ? -7.031 1.643 14.625 1 52.56 43 ALA B CA 1
ATOM 5123 C C . ALA B 1 43 ? -5.715 1.652 15.391 1 52.56 43 ALA B C 1
ATOM 5125 O O . ALA B 1 43 ? -5.258 2.707 15.844 1 52.56 43 ALA B O 1
ATOM 5126 N N . THR B 1 44 ? -5.105 0.515 15.531 1 55 44 THR B N 1
ATOM 5127 C CA . THR B 1 44 ? -3.844 0.423 16.25 1 55 44 THR B CA 1
ATOM 5128 C C . THR B 1 44 ? -2.732 1.145 15.5 1 55 44 THR B C 1
ATOM 5130 O O . THR B 1 44 ? -1.914 1.84 16.109 1 55 44 THR B O 1
ATOM 5133 N N . SER B 1 45 ? -2.768 1.006 14.227 1 62.09 45 SER B N 1
ATOM 5134 C CA . SER B 1 45 ? -1.741 1.671 13.43 1 62.09 45 SER B CA 1
ATOM 5135 C C . SER B 1 45 ? -1.92 3.186 13.453 1 62.09 45 SER B C 1
ATOM 5137 O O . SER B 1 45 ? -0.941 3.93 13.539 1 62.09 45 SER B O 1
ATOM 5139 N N . ARG B 1 46 ? -3.232 3.432 13.609 1 61.62 46 ARG B N 1
ATOM 5140 C CA . ARG B 1 46 ? -3.545 4.855 13.672 1 61.62 46 ARG B CA 1
ATOM 5141 C C . ARG B 1 46 ? -3.041 5.469 14.977 1 61.62 46 ARG B C 1
ATOM 5143 O O . ARG B 1 46 ? -2.457 6.555 14.969 1 61.62 46 ARG B O 1
ATOM 5150 N N . GLN B 1 47 ? -3.287 4.719 15.977 1 64.44 47 GLN B N 1
ATOM 5151 C CA . GLN B 1 47 ? -2.865 5.23 17.281 1 64.44 47 GLN B CA 1
ATOM 5152 C C . GLN B 1 47 ? -1.345 5.328 17.359 1 64.44 47 GLN B C 1
ATOM 5154 O O . GLN B 1 47 ? -0.808 6.289 17.922 1 64.44 47 GLN B O 1
ATOM 5159 N N . THR B 1 48 ? -0.732 4.395 16.797 1 67.38 48 THR B N 1
ATOM 5160 C CA . THR B 1 48 ? 0.727 4.398 16.797 1 67.38 48 THR B CA 1
ATOM 5161 C C . THR B 1 48 ? 1.266 5.59 16.016 1 67.38 48 THR B C 1
ATOM 5163 O O . THR B 1 48 ? 2.164 6.293 16.469 1 67.38 48 THR B O 1
ATOM 5166 N N . TRP B 1 49 ? 0.568 5.816 15.016 1 67.56 49 TRP B N 1
ATOM 5167 C CA . TRP B 1 49 ? 1.035 6.906 14.164 1 67.56 49 TRP B CA 1
ATOM 5168 C C . TRP B 1 49 ? 0.755 8.258 14.812 1 67.56 49 TRP B C 1
ATOM 5170 O O . TRP B 1 49 ? 1.58 9.172 14.734 1 67.56 49 TRP B O 1
ATOM 5180 N N . MET B 1 50 ? -0.337 8.281 15.461 1 65.06 50 MET B N 1
ATOM 5181 C CA . MET B 1 50 ? -0.687 9.539 16.125 1 65.06 50 MET B CA 1
ATOM 5182 C C . MET B 1 50 ? 0.28 9.844 17.266 1 65.06 50 MET B C 1
ATOM 5184 O O . MET B 1 50 ? 0.694 10.984 17.43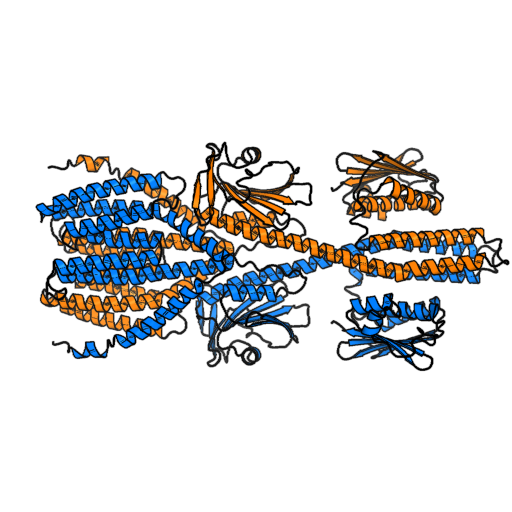8 1 65.06 50 MET B O 1
ATOM 5188 N N . ASN B 1 51 ? 0.685 8.844 17.906 1 63.5 51 ASN B N 1
ATOM 5189 C CA . ASN B 1 51 ? 1.553 9.047 19.062 1 63.5 51 ASN B CA 1
ATOM 5190 C C . ASN B 1 51 ? 2.994 9.32 18.641 1 63.5 51 ASN B C 1
ATOM 5192 O O . ASN B 1 51 ? 3.676 10.148 19.234 1 63.5 51 ASN B O 1
ATOM 5196 N N . THR B 1 52 ? 3.395 8.742 17.609 1 63.88 52 THR B N 1
ATOM 5197 C CA . THR B 1 52 ? 4.789 8.898 17.219 1 63.88 52 THR B CA 1
ATOM 5198 C C . THR B 1 52 ? 5.023 10.266 16.578 1 63.88 52 THR B C 1
ATOM 5200 O O . THR B 1 52 ? 6.09 10.859 16.734 1 63.88 52 THR B O 1
ATOM 5203 N N . PHE B 1 53 ? 3.998 10.742 16.078 1 65.25 53 PHE B N 1
ATOM 5204 C CA . PHE B 1 53 ? 4.125 12.031 15.406 1 65.25 53 PHE B CA 1
ATOM 5205 C C . PHE B 1 53 ? 4.203 13.172 16.422 1 65.25 53 PHE B C 1
ATOM 5207 O O . PHE B 1 53 ? 4.855 14.188 16.172 1 65.25 53 PHE B O 1
ATOM 5214 N N . ARG B 1 54 ? 3.691 12.891 17.578 1 68.56 54 ARG B N 1
ATOM 5215 C CA . ARG B 1 54 ? 3.676 13.898 18.625 1 68.56 54 ARG B CA 1
ATOM 5216 C C . ARG B 1 54 ? 5.086 14.18 19.141 1 68.56 54 ARG B C 1
ATOM 5218 O O . ARG B 1 54 ? 5.406 15.32 19.5 1 68.56 54 ARG B O 1
ATOM 5225 N N . ALA B 1 55 ? 5.914 13.281 18.953 1 70.62 55 ALA B N 1
ATOM 5226 C CA . ALA B 1 55 ? 7.238 13.398 19.547 1 70.62 55 ALA B CA 1
ATOM 5227 C C . ALA B 1 55 ? 8.164 14.258 18.703 1 70.62 55 ALA B C 1
ATOM 5229 O O . ALA B 1 55 ? 9.102 14.875 19.203 1 70.62 55 ALA B O 1
ATOM 5230 N N . ARG B 1 56 ? 7.777 14.508 17.484 1 73.94 56 ARG B N 1
ATOM 5231 C CA . ARG B 1 56 ? 8.664 15.227 16.578 1 73.94 56 ARG B CA 1
ATOM 5232 C C . ARG B 1 56 ? 8.578 16.734 16.797 1 73.94 56 ARG B C 1
ATOM 5234 O O . ARG B 1 56 ? 9.516 17.469 16.484 1 73.94 56 ARG B O 1
ATOM 5241 N N . SER B 1 57 ? 7.473 17.125 17.422 1 79.38 57 SER B N 1
ATOM 5242 C CA . SER B 1 57 ? 7.23 18.562 17.484 1 79.38 57 SER B CA 1
ATOM 5243 C C . SER B 1 57 ? 7.84 19.172 18.75 1 79.38 57 SER B C 1
ATOM 5245 O O . SER B 1 57 ? 7.91 20.391 18.891 1 79.38 57 SER B O 1
ATOM 5247 N N . ASP B 1 58 ? 8.43 18.406 19.609 1 81.56 58 ASP B N 1
ATOM 5248 C CA . ASP B 1 58 ? 8.883 18.891 20.906 1 81.56 58 ASP B CA 1
ATOM 5249 C C . ASP B 1 58 ? 10.078 19.828 20.75 1 81.56 58 ASP B C 1
ATOM 5251 O O . ASP B 1 58 ? 10.203 20.828 21.469 1 81.56 58 ASP B O 1
ATOM 5255 N N . SER B 1 59 ? 10.867 19.547 19.797 1 80.62 59 SER B N 1
ATOM 5256 C CA . SER B 1 59 ? 12.07 20.359 19.641 1 80.62 59 SER B CA 1
ATOM 5257 C C . SER B 1 59 ? 11.727 21.766 19.156 1 80.62 59 SER B C 1
ATOM 5259 O O . SER B 1 59 ? 12.25 22.75 19.672 1 80.62 59 SER B O 1
ATOM 5261 N N . VAL B 1 60 ? 10.891 21.828 18.188 1 83.25 60 VAL B N 1
ATOM 5262 C CA . VAL B 1 60 ? 10.531 23.125 17.641 1 83.25 60 VAL B CA 1
ATOM 5263 C C . VAL B 1 60 ? 9.711 23.906 18.656 1 83.25 60 VAL B C 1
ATOM 5265 O O . VAL B 1 60 ? 9.844 25.141 18.766 1 83.25 60 VAL B O 1
ATOM 5268 N N . ILE B 1 61 ? 8.891 23.219 19.406 1 88.5 61 ILE B N 1
ATOM 5269 C CA . ILE B 1 61 ? 8.086 23.875 20.438 1 88.5 61 ILE B CA 1
ATOM 5270 C C . ILE B 1 61 ? 9.008 24.438 21.531 1 88.5 61 ILE B C 1
ATOM 5272 O O . ILE B 1 61 ? 8.758 25.516 22.062 1 88.5 61 ILE B O 1
ATOM 5276 N N . ALA B 1 62 ? 10.062 23.734 21.797 1 88.31 62 ALA B N 1
ATOM 5277 C CA . ALA B 1 62 ? 11.016 24.188 22.797 1 88.31 62 ALA B CA 1
ATOM 5278 C C . ALA B 1 62 ? 11.703 25.469 22.359 1 88.31 62 ALA B C 1
ATOM 5280 O O . ALA B 1 62 ? 11.852 26.406 23.156 1 88.31 62 ALA B O 1
ATOM 5281 N N . VAL B 1 63 ? 12.062 25.562 21.156 1 85.94 63 VAL B N 1
ATOM 5282 C CA . VAL B 1 63 ? 12.703 26.75 20.625 1 85.94 63 VAL B CA 1
ATOM 5283 C C . VAL B 1 63 ? 11.727 27.922 20.672 1 85.94 63 VAL B C 1
ATOM 5285 O O . VAL B 1 63 ? 12.078 29.031 21.094 1 85.94 63 VAL B O 1
ATOM 5288 N N . ALA B 1 64 ? 10.555 27.672 20.234 1 89.25 64 ALA B N 1
ATOM 5289 C CA . ALA B 1 64 ? 9.523 28.703 20.219 1 89.25 64 ALA B CA 1
ATOM 5290 C C . ALA B 1 64 ? 9.234 29.203 21.641 1 89.25 64 ALA B C 1
ATOM 5292 O O . ALA B 1 64 ? 9.047 30.406 21.844 1 89.25 64 ALA B O 1
ATOM 5293 N N . ARG B 1 65 ? 9.273 28.344 22.609 1 91.31 65 ARG B N 1
ATOM 5294 C CA . ARG B 1 65 ? 9.031 28.703 24.016 1 91.31 65 ARG B CA 1
ATOM 5295 C C . ARG B 1 65 ? 10.102 29.656 24.531 1 91.31 65 ARG B C 1
ATOM 5297 O O . ARG B 1 65 ? 9.789 30.641 25.203 1 91.31 65 ARG B O 1
ATOM 5304 N N . ILE B 1 66 ? 11.258 29.375 24.188 1 91 66 ILE B N 1
ATOM 5305 C CA . ILE B 1 66 ? 12.367 30.203 24.641 1 91 66 ILE B CA 1
ATOM 5306 C C . ILE B 1 66 ? 12.289 31.578 23.984 1 91 66 ILE B C 1
ATOM 5308 O O . ILE B 1 66 ? 12.43 32.594 24.672 1 91 66 ILE B O 1
ATOM 5312 N N . LEU B 1 67 ? 12.055 31.562 22.719 1 87.44 67 LEU B N 1
ATOM 5313 C CA . LEU B 1 67 ? 11.945 32.812 21.984 1 87.44 67 LEU B CA 1
ATOM 5314 C C . LEU B 1 67 ? 10.836 33.688 22.578 1 87.44 67 LEU B C 1
ATOM 5316 O O . LEU B 1 67 ? 11.008 34.906 22.75 1 87.44 67 LEU B O 1
ATOM 5320 N N . LEU B 1 68 ? 9.766 33.062 22.906 1 89.19 68 LEU B N 1
ATOM 5321 C CA . LEU B 1 68 ? 8.617 33.781 23.438 1 89.19 68 LEU B CA 1
ATOM 5322 C C . LEU B 1 68 ? 8.898 34.281 24.859 1 89.19 68 LEU B C 1
ATOM 5324 O O . LEU B 1 68 ? 8.477 35.375 25.219 1 89.19 68 LEU B O 1
ATOM 5328 N N . ALA B 1 69 ? 9.578 33.438 25.609 1 90.94 69 ALA B N 1
ATOM 5329 C CA . ALA B 1 69 ? 9.914 33.844 26.969 1 90.94 69 ALA B CA 1
ATOM 5330 C C . ALA B 1 69 ? 10.859 35.062 26.969 1 90.94 69 ALA B C 1
ATOM 5332 O O . ALA B 1 69 ? 10.648 36.031 27.703 1 90.94 69 ALA B O 1
ATOM 5333 N N . ILE B 1 70 ? 11.773 35 26.078 1 88.12 70 ILE B N 1
ATOM 5334 C CA . ILE B 1 70 ? 12.719 36.125 25.969 1 88.12 70 ILE B CA 1
ATOM 5335 C C . ILE B 1 70 ? 11.992 37.375 25.484 1 88.12 70 ILE B C 1
ATOM 5337 O O . ILE B 1 70 ? 12.188 38.469 26.016 1 88.12 70 ILE B O 1
ATOM 5341 N N . GLY B 1 71 ? 11.195 37.156 24.484 1 84.31 71 GLY B N 1
ATOM 5342 C CA . GLY B 1 71 ? 10.43 38.281 23.969 1 84.31 71 GLY B CA 1
ATOM 5343 C C . GLY B 1 71 ? 9.5 38.906 25 1 84.31 71 GLY B C 1
ATOM 5344 O O . GLY B 1 71 ? 9.375 40.125 25.094 1 84.31 71 GLY B O 1
ATOM 5345 N N . SER B 1 72 ? 8.852 38.062 25.781 1 86.44 72 SER B N 1
ATOM 5346 C CA . SER B 1 72 ? 7.941 38.531 26.828 1 86.44 72 SER B CA 1
ATOM 5347 C C . SER B 1 72 ? 8.688 39.312 27.906 1 86.44 72 SER B C 1
ATOM 5349 O O . SER B 1 72 ? 8.18 40.312 28.422 1 86.44 72 SER B O 1
ATOM 5351 N N . LEU B 1 73 ? 9.836 38.844 28.188 1 86.88 73 LEU B N 1
ATOM 5352 C CA . LEU B 1 73 ? 10.664 39.562 29.172 1 86.88 73 LEU B CA 1
ATOM 5353 C C . LEU B 1 73 ? 11.07 40.938 28.641 1 86.88 73 LEU B C 1
ATOM 5355 O O . LEU B 1 73 ? 11.078 41.906 29.375 1 86.88 73 LEU B O 1
ATOM 5359 N N . TRP B 1 74 ? 11.375 40.906 27.406 1 81.88 74 TRP B N 1
ATOM 5360 C CA . TRP B 1 74 ? 11.766 42.156 26.766 1 81.88 74 TRP B CA 1
ATOM 5361 C C . TRP B 1 74 ? 10.609 43.156 26.781 1 81.88 74 TRP B C 1
ATOM 5363 O O . TRP B 1 74 ? 10.797 44.344 27.078 1 81.88 74 TRP B O 1
ATOM 5373 N N . ILE B 1 75 ? 9.438 42.719 26.5 1 80.06 75 ILE B N 1
ATOM 5374 C CA . ILE B 1 75 ? 8.25 43.562 26.469 1 80.06 75 ILE B CA 1
ATOM 5375 C C . ILE B 1 75 ? 7.953 44.094 27.875 1 80.06 75 ILE B C 1
ATOM 5377 O O . ILE B 1 75 ? 7.602 45.25 28.047 1 80.06 75 ILE B O 1
ATOM 5381 N N . THR B 1 76 ? 8.07 43.25 28.875 1 81.38 76 THR B N 1
ATOM 5382 C CA . THR B 1 76 ? 7.805 43.656 30.25 1 81.38 76 THR B CA 1
ATOM 5383 C C . THR B 1 76 ? 8.828 44.656 30.719 1 81.38 76 THR B C 1
ATOM 5385 O O . THR B 1 76 ? 8.5 45.562 31.5 1 81.38 76 THR B O 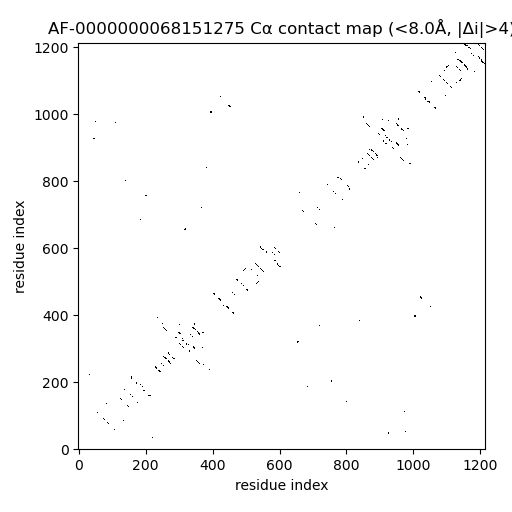1
ATOM 5388 N N . TRP B 1 77 ? 9.977 44.531 30.203 1 78.38 77 TRP B N 1
ATOM 5389 C CA . TRP B 1 77 ? 11.023 45.469 30.547 1 78.38 77 TRP B CA 1
ATOM 5390 C C . TRP B 1 77 ? 10.703 46.844 29.984 1 78.38 77 TRP B C 1
ATOM 5392 O O . TRP B 1 77 ? 10.906 47.875 30.641 1 78.38 77 TRP B O 1
ATOM 5402 N N . ILE B 1 78 ? 10.219 46.875 28.812 1 74 78 ILE B N 1
ATOM 5403 C CA . ILE B 1 78 ? 9.844 48.125 28.188 1 74 78 ILE B CA 1
ATOM 5404 C C . ILE B 1 78 ? 8.641 48.719 28.906 1 74 78 ILE B C 1
ATOM 5406 O O . ILE B 1 78 ? 8.578 49.938 29.125 1 74 78 ILE B O 1
ATOM 5410 N N . ASP B 1 79 ? 7.703 47.875 29.344 1 72.94 79 ASP B N 1
ATOM 5411 C CA . ASP B 1 79 ? 6.488 48.312 30.031 1 72.94 79 ASP B CA 1
ATOM 5412 C C . ASP B 1 79 ? 6.805 48.844 31.422 1 72.94 79 ASP B C 1
ATOM 5414 O O . ASP B 1 79 ? 6.082 49.688 31.953 1 72.94 79 ASP B O 1
ATOM 5418 N N . ALA B 1 80 ? 7.785 48.375 32.062 1 75.31 80 ALA B N 1
ATOM 5419 C CA . ALA B 1 80 ? 8.148 48.75 33.406 1 75.31 80 ALA B CA 1
ATOM 5420 C C . ALA B 1 80 ? 8.523 50.219 33.5 1 75.31 80 ALA B C 1
ATOM 5422 O O . ALA B 1 80 ? 8.43 50.844 34.562 1 75.31 80 ALA B O 1
ATOM 5423 N N . THR B 1 81 ? 8.844 50.75 32.344 1 70.62 81 THR B N 1
ATOM 5424 C CA . THR B 1 81 ? 9.18 52.188 32.344 1 70.62 81 THR B CA 1
ATOM 5425 C C . THR B 1 81 ? 7.93 53.031 32.5 1 70.62 81 THR B C 1
ATOM 5427 O O . THR B 1 81 ? 7.996 54.156 32.969 1 70.62 81 THR B O 1
ATOM 5430 N N . ILE B 1 82 ? 6.875 52.375 32.156 1 64.94 82 ILE B N 1
ATOM 5431 C CA . ILE B 1 82 ? 5.629 53.125 32.188 1 64.94 82 ILE B CA 1
ATOM 5432 C C . ILE B 1 82 ? 4.844 52.812 33.438 1 64.94 82 ILE B C 1
ATOM 5434 O O . ILE B 1 82 ? 4.273 53.688 34.094 1 64.94 82 ILE B O 1
ATOM 5438 N N . ARG B 1 83 ? 4.688 51.5 33.875 1 71.44 83 ARG B N 1
ATOM 5439 C CA . ARG B 1 83 ? 3.957 51.031 35.031 1 71.44 83 ARG B CA 1
ATOM 5440 C C . ARG B 1 83 ? 4.836 50.156 35.906 1 71.44 83 ARG B C 1
ATOM 5442 O O . ARG B 1 83 ? 4.777 48.938 35.844 1 71.44 83 ARG B O 1
ATOM 5449 N N . PRO B 1 84 ? 5.605 50.75 36.75 1 64.31 84 PRO B N 1
ATOM 5450 C CA . PRO B 1 84 ? 6.656 50.031 37.469 1 64.31 84 PRO B CA 1
ATOM 5451 C C . PRO B 1 84 ? 6.102 48.969 38.438 1 64.31 84 PRO B C 1
ATOM 5453 O O . PRO B 1 84 ? 6.641 47.875 38.531 1 64.31 84 PRO B O 1
ATOM 5456 N N . GLY B 1 85 ? 5.059 49.188 39.375 1 61.22 85 GLY B N 1
ATOM 5457 C CA . GLY B 1 85 ? 4.676 48.25 40.438 1 61.22 85 GLY B CA 1
ATOM 5458 C C . GLY B 1 85 ? 4.289 46.875 39.938 1 61.22 85 GLY B C 1
ATOM 5459 O O . GLY B 1 85 ? 4.891 45.875 40.312 1 61.22 85 GLY B O 1
ATOM 5460 N N . ARG B 1 86 ? 3.35 46.719 39.062 1 70.56 86 ARG B N 1
ATOM 5461 C CA . ARG B 1 86 ? 2.797 45.469 38.594 1 70.56 86 ARG B CA 1
ATOM 5462 C C . ARG B 1 86 ? 3.756 44.781 37.625 1 70.56 86 ARG B C 1
ATOM 5464 O O . ARG B 1 86 ? 3.799 43.562 37.562 1 70.56 86 ARG B O 1
ATOM 5471 N N . SER B 1 87 ? 4.68 45.469 37.281 1 78.31 87 SER B N 1
ATOM 5472 C CA . SER B 1 87 ? 5.59 44.938 36.281 1 78.31 87 SER B CA 1
ATOM 5473 C C . SER B 1 87 ? 6.707 44.125 36.906 1 78.31 87 SER B C 1
ATOM 5475 O O . SER B 1 87 ? 7.258 43.219 36.281 1 78.31 87 SER B O 1
ATOM 5477 N N . ASP B 1 88 ? 6.883 44.344 38.281 1 81.75 88 ASP B N 1
ATOM 5478 C CA . ASP B 1 88 ? 7.961 43.594 38.906 1 81.75 88 ASP B CA 1
ATOM 5479 C C . ASP B 1 88 ? 7.578 42.125 39.094 1 81.75 88 ASP B C 1
ATOM 5481 O O . ASP B 1 88 ? 8.375 41.25 38.781 1 81.75 88 ASP B O 1
ATOM 5485 N N . LEU B 1 89 ? 6.371 41.906 39.5 1 85.94 89 LEU B N 1
ATOM 5486 C CA . LEU B 1 89 ? 5.922 40.5 39.688 1 85.94 89 LEU B CA 1
ATOM 5487 C C . LEU B 1 89 ? 5.879 39.781 38.344 1 85.94 89 LEU B C 1
ATOM 5489 O O . LEU B 1 89 ? 6.258 38.594 38.281 1 85.94 89 LEU B O 1
ATOM 5493 N N . VAL B 1 90 ? 5.418 40.438 37.344 1 88.25 90 VAL B N 1
ATOM 5494 C CA . VAL B 1 90 ? 5.344 39.844 36.031 1 88.25 90 VAL B CA 1
ATOM 5495 C C . VAL B 1 90 ? 6.75 39.531 35.531 1 88.25 90 VAL B C 1
ATOM 5497 O O . VAL B 1 90 ? 6.977 38.469 34.906 1 88.25 90 VAL B O 1
ATOM 5500 N N . PHE B 1 91 ? 7.656 40.406 35.844 1 87.88 91 PHE B N 1
ATOM 5501 C CA . PHE B 1 91 ? 9.031 40.219 35.375 1 87.88 91 PHE B CA 1
ATOM 5502 C C . PHE B 1 91 ? 9.648 38.969 36 1 87.88 91 PHE B C 1
ATOM 5504 O O . PHE B 1 91 ? 10.211 38.125 35.312 1 87.88 91 PHE B O 1
ATOM 5511 N N . TRP B 1 92 ? 9.5 38.844 37.312 1 89.94 92 TRP B N 1
ATOM 5512 C CA . TRP B 1 92 ? 10.102 37.719 37.969 1 89.94 92 TRP B CA 1
ATOM 5513 C C . TRP B 1 92 ? 9.406 36.406 37.562 1 89.94 92 TRP B C 1
ATOM 5515 O O . TRP B 1 92 ? 10.047 35.375 37.469 1 89.94 92 TRP B O 1
ATOM 5525 N N . PHE B 1 93 ? 8.188 36.406 37.375 1 92.69 93 PHE B N 1
ATOM 5526 C CA . PHE B 1 93 ? 7.469 35.219 36.906 1 92.69 93 PHE B CA 1
ATOM 5527 C C . PHE B 1 93 ? 7.988 34.781 35.531 1 92.69 93 PHE B C 1
ATOM 5529 O O . PHE B 1 93 ? 8.164 33.594 35.281 1 92.69 93 PHE B O 1
ATOM 5536 N N . LEU B 1 94 ? 8.219 35.781 34.719 1 92.06 94 LEU B N 1
ATOM 5537 C CA . LEU B 1 94 ? 8.688 35.469 33.375 1 92.06 94 LEU B CA 1
ATOM 5538 C C . LEU B 1 94 ? 10.125 34.969 33.406 1 92.06 94 LEU B C 1
ATOM 5540 O O . LEU B 1 94 ? 10.523 34.156 32.562 1 92.06 94 LEU B O 1
ATOM 5544 N N . VAL B 1 95 ? 10.875 35.438 34.406 1 92.88 95 VAL B N 1
ATOM 5545 C CA . VAL B 1 95 ? 12.227 34.906 34.562 1 92.88 95 VAL B CA 1
ATOM 5546 C C . VAL B 1 95 ? 12.172 33.438 34.938 1 92.88 95 VAL B C 1
ATOM 5548 O O . VAL B 1 95 ? 12.922 32.625 34.406 1 92.88 95 VAL B O 1
ATOM 5551 N N . ILE B 1 96 ? 11.242 33.094 35.844 1 95 96 ILE B N 1
ATOM 5552 C CA . ILE B 1 96 ? 11.047 31.703 36.219 1 95 96 ILE B CA 1
ATOM 5553 C C . ILE B 1 96 ? 10.594 30.891 35 1 95 96 ILE B C 1
ATOM 5555 O O . ILE B 1 96 ? 11.062 29.766 34.781 1 95 96 ILE B O 1
ATOM 5559 N N . TYR B 1 97 ? 9.719 31.422 34.25 1 94.69 97 TYR B N 1
ATOM 5560 C CA . TYR B 1 97 ? 9.227 30.734 33.062 1 94.69 97 TYR B CA 1
ATOM 5561 C C . TYR B 1 97 ? 10.344 30.531 32.062 1 94.69 97 TYR B C 1
ATOM 5563 O O . TYR B 1 97 ? 10.391 29.5 31.375 1 94.69 97 TYR B O 1
ATOM 5571 N N . LEU B 1 98 ? 11.172 31.516 31.922 1 94.62 98 LEU B N 1
ATOM 5572 C CA . LEU B 1 98 ? 12.305 31.375 31 1 94.62 98 LEU B CA 1
ATOM 5573 C C . LEU B 1 98 ? 13.25 30.281 31.469 1 94.62 98 LEU B C 1
ATOM 5575 O O . LEU B 1 98 ? 13.75 29.5 30.641 1 94.62 98 LEU B O 1
ATOM 5579 N N . LEU B 1 99 ? 13.492 30.234 32.719 1 95.69 99 LEU B N 1
ATOM 5580 C CA . LEU B 1 99 ? 14.336 29.172 33.25 1 95.69 99 LEU B CA 1
ATOM 5581 C C . LEU B 1 99 ? 13.711 27.797 33 1 95.69 99 LEU B C 1
ATOM 5583 O O . LEU B 1 99 ? 14.414 26.859 32.625 1 95.69 99 LEU B O 1
ATOM 5587 N N . TYR B 1 100 ? 12.445 27.719 33.188 1 95.06 100 TYR B N 1
ATOM 5588 C CA . TYR B 1 100 ? 11.727 26.484 32.875 1 95.06 100 TYR B CA 1
ATOM 5589 C C . TYR B 1 100 ? 11.852 26.156 31.406 1 95.06 100 TYR B C 1
ATOM 5591 O O . TYR B 1 100 ? 12.102 25 31.047 1 95.06 100 TYR B O 1
ATOM 5599 N N . ALA B 1 101 ? 11.688 27.109 30.547 1 94.69 101 ALA B N 1
ATOM 5600 C CA . ALA B 1 101 ? 11.758 26.891 29.109 1 94.69 101 ALA B CA 1
ATOM 5601 C C . ALA B 1 101 ? 13.133 26.375 28.703 1 94.69 101 ALA B C 1
ATOM 5603 O O . ALA B 1 101 ? 13.234 25.453 27.875 1 94.69 101 ALA B O 1
ATOM 5604 N N . ILE B 1 102 ? 14.086 26.891 29.297 1 93.25 102 ILE B N 1
ATOM 5605 C CA . ILE B 1 102 ? 15.453 26.469 29 1 93.25 102 ILE B CA 1
ATOM 5606 C C . ILE B 1 102 ? 15.68 25.062 29.5 1 93.25 102 ILE B C 1
ATOM 5608 O O . ILE B 1 102 ? 16.25 24.219 28.797 1 93.25 102 ILE B O 1
ATOM 5612 N N . ALA B 1 103 ? 15.242 24.75 30.672 1 93.19 103 ALA B N 1
ATOM 5613 C CA . ALA B 1 103 ? 15.375 23.406 31.234 1 93.19 103 ALA B CA 1
ATOM 5614 C C . ALA B 1 103 ? 14.625 22.391 30.375 1 93.19 103 ALA B C 1
ATOM 5616 O O . ALA B 1 103 ? 15.148 21.297 30.094 1 93.19 103 ALA B O 1
ATOM 5617 N N . ALA B 1 104 ? 13.445 22.688 30.016 1 90.31 104 ALA B N 1
ATOM 5618 C CA . ALA B 1 104 ? 12.648 21.797 29.172 1 90.31 104 ALA B CA 1
ATOM 5619 C C . ALA B 1 104 ? 13.328 21.547 27.828 1 90.31 104 ALA B C 1
ATOM 5621 O O . ALA B 1 104 ? 13.312 20.422 27.312 1 90.31 104 ALA B O 1
ATOM 5622 N N . ALA B 1 105 ? 13.891 22.609 27.266 1 88.75 105 ALA B N 1
ATOM 5623 C CA . ALA B 1 105 ? 14.594 22.484 26 1 88.75 105 ALA B CA 1
ATOM 5624 C C . ALA B 1 105 ? 15.812 21.578 26.141 1 88.75 105 ALA B C 1
ATOM 5626 O O . ALA B 1 105 ? 16.078 20.75 25.25 1 88.75 105 ALA B O 1
ATOM 5627 N N . HIS B 1 106 ? 16.484 21.734 27.219 1 88.25 106 HIS B N 1
ATOM 5628 C CA . HIS B 1 106 ? 17.656 20.906 27.453 1 88.25 106 HIS B CA 1
ATOM 5629 C C . HIS B 1 106 ? 17.281 19.438 27.562 1 88.25 106 HIS B C 1
ATOM 5631 O O . HIS B 1 106 ? 17.984 18.578 27.016 1 88.25 106 HIS B O 1
ATOM 5637 N N . PHE B 1 107 ? 16.219 19.141 28.172 1 85.06 107 PHE B N 1
ATOM 5638 C CA . PHE B 1 107 ? 15.758 17.766 28.328 1 85.06 107 PHE B CA 1
ATOM 5639 C C . PHE B 1 107 ? 15.352 17.188 26.969 1 85.06 107 PHE B C 1
ATOM 5641 O O . PHE B 1 107 ? 15.617 16.016 26.688 1 85.06 107 PHE B O 1
ATOM 5648 N N . VAL B 1 108 ? 14.711 17.938 26.125 1 82.31 108 VAL B N 1
ATOM 5649 C CA . VAL B 1 108 ? 14.242 17.484 24.812 1 82.31 108 VAL B CA 1
ATOM 5650 C C . VAL B 1 108 ? 15.438 17.281 23.875 1 82.31 108 VAL B C 1
ATOM 5652 O O . VAL B 1 108 ? 15.484 16.312 23.125 1 82.31 108 VAL B O 1
ATOM 5655 N N . TRP B 1 109 ? 16.359 18.172 24.031 1 78.81 109 TRP B N 1
ATOM 5656 C CA . TRP B 1 109 ? 17.484 18.141 23.109 1 78.81 109 TRP B CA 1
ATOM 5657 C C . TRP B 1 109 ? 18.484 17.047 23.5 1 78.81 109 TRP B C 1
ATOM 5659 O O . TRP B 1 109 ? 19.203 16.531 22.641 1 78.81 109 TRP B O 1
ATOM 5669 N N . LYS B 1 110 ? 18.547 16.656 24.688 1 78.94 110 LYS B N 1
ATOM 5670 C CA . LYS B 1 110 ? 19.484 15.625 25.141 1 78.94 110 LYS B CA 1
ATOM 5671 C C . LYS B 1 110 ? 18.969 14.227 24.828 1 78.94 110 LYS B C 1
ATOM 5673 O O . LYS B 1 110 ? 19.75 13.281 24.703 1 78.94 110 LYS B O 1
ATOM 5678 N N . ALA B 1 111 ? 17.734 14.203 24.562 1 75.06 111 ALA B N 1
ATOM 5679 C CA . ALA B 1 111 ? 17.172 12.898 24.266 1 75.06 111 ALA B CA 1
ATOM 5680 C C . ALA B 1 111 ? 17.484 12.477 22.828 1 75.06 111 ALA B C 1
ATOM 5682 O O . ALA B 1 111 ? 17.375 13.273 21.906 1 75.06 111 ALA B O 1
ATOM 5683 N N . GLN B 1 112 ? 18.203 11.359 22.672 1 71.56 112 GLN B N 1
ATOM 5684 C CA . GLN B 1 112 ? 18.531 10.852 21.344 1 71.56 112 GLN B CA 1
ATOM 5685 C C . GLN B 1 112 ? 17.281 10.508 20.547 1 71.56 112 GLN B C 1
ATOM 5687 O O . GLN B 1 112 ? 17.219 10.742 19.344 1 71.56 112 GLN B O 1
ATOM 5692 N N . VAL B 1 113 ? 16.281 9.969 21.281 1 76.62 113 VAL B N 1
ATOM 5693 C CA . VAL B 1 113 ? 15.008 9.648 20.641 1 76.62 113 VAL B CA 1
ATOM 5694 C C . VAL B 1 113 ? 13.867 10.297 21.422 1 76.62 113 VAL B C 1
ATOM 5696 O O . VAL B 1 113 ? 13.781 10.148 22.641 1 76.62 113 VAL B O 1
ATOM 5699 N N . HIS B 1 114 ? 13.18 11.148 20.641 1 72.75 114 HIS B N 1
ATOM 5700 C CA . HIS B 1 114 ? 12.062 11.836 21.281 1 72.75 114 HIS B CA 1
ATOM 5701 C C . HIS B 1 114 ? 10.898 10.891 21.531 1 72.75 114 HIS B C 1
ATOM 5703 O O . HIS B 1 114 ? 10.422 10.219 20.594 1 72.75 114 HIS B O 1
ATOM 5709 N N . ARG B 1 115 ? 10.625 10.789 22.875 1 71.44 115 ARG B N 1
ATOM 5710 C CA . ARG B 1 115 ? 9.492 9.953 23.266 1 71.44 115 ARG B CA 1
ATOM 5711 C C . ARG B 1 115 ? 8.289 10.812 23.641 1 71.44 115 ARG B C 1
ATOM 5713 O O . ARG B 1 115 ? 8.406 12.031 23.766 1 71.44 115 ARG B O 1
ATOM 5720 N N . VAL B 1 116 ? 7.141 10.344 23.609 1 69.06 116 VAL B N 1
ATOM 5721 C CA . VAL B 1 116 ? 5.914 11.078 23.906 1 69.06 116 VAL B CA 1
ATOM 5722 C C . VAL B 1 116 ? 5.785 11.266 25.422 1 69.06 116 VAL B C 1
ATOM 5724 O O . VAL B 1 116 ? 4.781 11.797 25.906 1 69.06 116 VAL B O 1
ATOM 5727 N N . ARG B 1 117 ? 6.922 11.305 26.125 1 72.81 117 ARG B N 1
ATOM 5728 C CA . ARG B 1 117 ? 6.777 11.391 27.578 1 72.81 117 ARG B CA 1
ATOM 5729 C C . ARG B 1 117 ? 6.844 12.844 28.047 1 72.81 117 ARG B C 1
ATOM 5731 O O . ARG B 1 117 ? 7.711 13.602 27.609 1 72.81 117 ARG B O 1
ATOM 5738 N N . GLY B 1 118 ? 5.812 13.305 28.859 1 78.75 118 GLY B N 1
ATOM 5739 C CA . GLY B 1 118 ? 5.832 14.594 29.531 1 78.75 118 GLY B CA 1
ATOM 5740 C C . GLY B 1 118 ? 5.254 15.719 28.703 1 78.75 118 GLY B C 1
ATOM 5741 O O . GLY B 1 118 ? 5.316 16.891 29.094 1 78.75 118 GLY B O 1
ATOM 5742 N N . THR B 1 119 ? 4.785 15.391 27.547 1 81.88 119 THR B N 1
ATOM 5743 C CA . THR B 1 119 ? 4.27 16.438 26.672 1 81.88 119 THR B CA 1
ATOM 5744 C C . THR B 1 119 ? 3.037 17.094 27.281 1 81.88 119 THR B C 1
ATOM 5746 O O . THR B 1 119 ? 2.893 18.328 27.234 1 81.88 119 THR B O 1
ATOM 5749 N N . PHE B 1 120 ? 2.266 16.312 27.891 1 86.12 120 PHE B N 1
ATOM 5750 C CA . PHE B 1 120 ? 1.042 16.844 28.484 1 86.12 120 PHE B CA 1
ATOM 5751 C C . PHE B 1 120 ? 1.36 17.75 29.672 1 86.12 120 PHE B C 1
ATOM 5753 O O . PHE B 1 120 ? 0.759 18.812 29.828 1 86.12 120 PHE B O 1
ATOM 5760 N N . ILE B 1 121 ? 2.344 17.406 30.422 1 89.75 121 ILE B N 1
ATOM 5761 C CA . ILE B 1 121 ? 2.74 18.172 31.594 1 89.75 121 ILE B CA 1
ATOM 5762 C C . ILE B 1 121 ? 3.32 19.516 31.156 1 89.75 121 ILE B C 1
ATOM 5764 O O . ILE B 1 121 ? 3.004 20.562 31.734 1 89.75 121 ILE B O 1
ATOM 5768 N N . ARG B 1 122 ? 4.113 19.516 30.203 1 90.88 122 ARG B N 1
ATOM 5769 C CA . ARG B 1 122 ? 4.691 20.75 29.703 1 90.88 122 ARG B CA 1
ATOM 5770 C C . ARG B 1 122 ? 3.609 21.688 29.172 1 90.88 122 ARG B C 1
ATOM 5772 O O . ARG B 1 122 ? 3.674 22.891 29.359 1 90.88 122 ARG B O 1
ATOM 5779 N N . HIS B 1 123 ?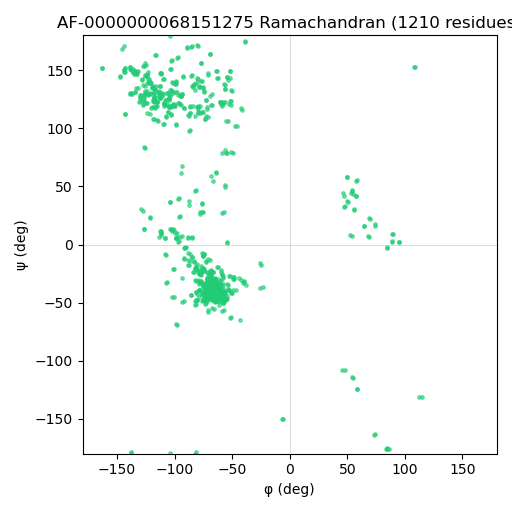 2.645 21.047 28.5 1 90.19 123 HIS B N 1
ATOM 5780 C CA . HIS B 1 123 ? 1.549 21.859 28 1 90.19 123 HIS B CA 1
ATOM 5781 C C . HIS B 1 123 ? 0.732 22.469 29.125 1 90.19 123 HIS B C 1
ATOM 5783 O O . HIS B 1 123 ? 0.329 23.625 29.062 1 90.19 123 HIS B O 1
ATOM 5789 N N . LEU B 1 124 ? 0.559 21.734 30.141 1 92.12 124 LEU B N 1
ATOM 5790 C CA . LEU B 1 124 ? -0.182 22.219 31.297 1 92.12 124 LEU B CA 1
ATOM 5791 C C . LEU B 1 124 ? 0.555 23.375 31.969 1 92.12 124 LEU B C 1
ATOM 5793 O O . LEU B 1 124 ? -0.07 24.344 32.438 1 92.12 124 LEU B O 1
ATOM 5797 N N . ILE B 1 125 ? 1.819 23.297 31.984 1 94 125 ILE B N 1
ATOM 5798 C CA . ILE B 1 125 ? 2.627 24.375 32.562 1 94 125 ILE B CA 1
ATOM 5799 C C . ILE B 1 125 ? 2.492 25.641 31.719 1 94 125 ILE B C 1
ATOM 5801 O O . ILE B 1 125 ? 2.352 26.734 32.25 1 94 125 ILE B O 1
ATOM 5805 N N . ASP B 1 126 ? 2.512 25.438 30.453 1 93.12 126 ASP B N 1
ATOM 5806 C CA . ASP B 1 126 ? 2.355 26.578 29.547 1 93.12 126 ASP B CA 1
ATOM 5807 C C . ASP B 1 126 ? 0.983 27.219 29.719 1 93.12 126 ASP B C 1
ATOM 5809 O O . ASP B 1 126 ? 0.875 28.453 29.781 1 93.12 126 ASP B O 1
ATOM 5813 N N . VAL B 1 127 ? -0.062 26.391 29.828 1 91.75 127 VAL B N 1
ATOM 5814 C CA . VAL B 1 127 ? -1.416 26.906 29.984 1 91.75 127 VAL B CA 1
ATOM 5815 C C . VAL B 1 127 ? -1.55 27.594 31.344 1 91.75 127 VAL B C 1
ATOM 5817 O O . VAL B 1 127 ? -2.137 28.688 31.438 1 91.75 127 VAL B O 1
ATOM 5820 N N . SER B 1 128 ? -0.999 27.016 32.344 1 92.25 128 SER B N 1
ATOM 5821 C CA . SER B 1 128 ? -1.038 27.609 33.688 1 92.25 128 SER B CA 1
ATOM 5822 C C . SER B 1 128 ? -0.297 28.938 33.719 1 92.25 128 SER B C 1
ATOM 5824 O O . SER B 1 128 ? -0.746 29.891 34.344 1 92.25 128 SER B O 1
ATOM 5826 N N . SER B 1 129 ? 0.829 28.969 33.062 1 91.88 129 SER B N 1
ATOM 5827 C CA . SER B 1 129 ? 1.591 30.203 33 1 91.88 129 SER B CA 1
ATOM 5828 C C . SER B 1 129 ? 0.799 31.312 32.281 1 91.88 129 SER B C 1
ATOM 5830 O O . SER B 1 129 ? 0.865 32.469 32.688 1 91.88 129 SER B O 1
ATOM 5832 N N . LEU B 1 130 ? 0.1 30.906 31.297 1 88.44 130 LEU B N 1
ATOM 5833 C CA . LEU B 1 130 ? -0.764 31.844 30.578 1 88.44 130 LEU B CA 1
ATOM 5834 C C . LEU B 1 130 ? -1.841 32.406 31.516 1 88.44 130 LEU B C 1
ATOM 5836 O O . LEU B 1 130 ? -2.08 33.625 31.531 1 88.44 130 LEU B O 1
ATOM 5840 N N . VAL B 1 131 ? -2.445 31.562 32.281 1 87.5 131 VAL B N 1
ATOM 5841 C CA . VAL B 1 131 ? -3.512 31.969 33.188 1 87.5 131 VAL B CA 1
ATOM 5842 C C . VAL B 1 131 ? -2.951 32.875 34.281 1 87.5 131 VAL B C 1
ATOM 5844 O O . VAL B 1 131 ? -3.533 33.938 34.562 1 87.5 131 VAL B O 1
ATOM 5847 N N . ILE B 1 132 ? -1.821 32.562 34.75 1 89.19 132 ILE B N 1
ATOM 5848 C CA . ILE B 1 132 ? -1.192 33.344 35.812 1 89.19 132 ILE B CA 1
ATOM 5849 C C . ILE B 1 132 ? -0.808 34.719 35.281 1 89.19 132 ILE B C 1
ATOM 5851 O O . ILE B 1 132 ? -1.07 35.75 35.906 1 89.19 132 ILE B O 1
ATOM 5855 N N . LEU B 1 133 ? -0.224 34.719 34.125 1 86.81 133 LEU B N 1
ATOM 5856 C CA . LEU B 1 133 ? 0.187 36 33.531 1 86.81 133 LEU B CA 1
ATOM 5857 C C . LEU B 1 133 ? -1.022 36.875 33.25 1 86.81 133 LEU B C 1
ATOM 5859 O O . LEU B 1 133 ? -0.954 38.094 33.375 1 86.81 133 LEU B O 1
ATOM 5863 N N . ALA B 1 134 ? -2.117 36.25 32.812 1 83 134 ALA B N 1
ATOM 5864 C CA . ALA B 1 134 ? -3.342 37 32.5 1 83 134 ALA B CA 1
ATOM 5865 C C . ALA B 1 134 ? -3.887 37.688 33.75 1 83 134 ALA B C 1
ATOM 5867 O O . ALA B 1 134 ? -4.355 38.812 33.719 1 83 134 ALA B O 1
ATOM 5868 N N . PHE B 1 135 ? -3.738 37.094 34.844 1 81.75 135 PHE B N 1
ATOM 5869 C CA . PHE B 1 135 ? -4.258 37.625 36.094 1 81.75 135 PHE B CA 1
ATOM 5870 C C . PHE B 1 135 ? -3.305 38.688 36.656 1 81.75 135 PHE B C 1
ATOM 5872 O O . PHE B 1 135 ? -3.74 39.656 37.25 1 81.75 135 PHE B O 1
ATOM 5879 N N . LEU B 1 136 ? -1.994 38.5 36.375 1 81.94 136 LEU B N 1
ATOM 5880 C CA . LEU B 1 136 ? -1.005 39.438 36.938 1 81.94 136 LEU B CA 1
ATOM 5881 C C . LEU B 1 136 ? -0.946 40.719 36.094 1 81.94 136 LEU B C 1
ATOM 5883 O O . LEU B 1 136 ? -0.782 41.812 36.625 1 81.94 136 LEU B O 1
ATOM 5887 N N . ALA B 1 137 ? -0.957 40.656 34.812 1 74.31 137 ALA B N 1
ATOM 5888 C CA . ALA B 1 137 ? -0.775 41.812 33.906 1 74.31 137 ALA B CA 1
ATOM 5889 C C . ALA B 1 137 ? -2.047 42.656 33.844 1 74.31 137 ALA B C 1
ATOM 5891 O O . ALA B 1 137 ? -1.982 43.875 33.625 1 74.31 137 ALA B O 1
ATOM 5892 N N . ASP B 1 138 ? -3.27 42.188 34.188 1 66.12 138 ASP B N 1
ATOM 5893 C CA . ASP B 1 138 ? -4.566 42.875 34.188 1 66.12 138 ASP B CA 1
ATOM 5894 C C . ASP B 1 138 ? -4.844 43.531 32.812 1 66.12 138 ASP B C 1
ATOM 5896 O O . ASP B 1 138 ? -5.594 44.5 32.75 1 66.12 138 ASP B O 1
ATOM 5900 N N . ARG B 1 139 ? -3.963 43.25 31.75 1 67.62 139 ARG B N 1
ATOM 5901 C CA . ARG B 1 139 ? -4.195 43.719 30.391 1 67.62 139 ARG B CA 1
ATOM 5902 C C . ARG B 1 139 ? -4 42.625 29.375 1 67.62 139 ARG B C 1
ATOM 5904 O O . ARG B 1 139 ? -3.234 41.688 29.625 1 67.62 139 ARG B O 1
ATOM 5911 N N . VAL B 1 140 ? -4.754 42.781 28.391 1 67.19 140 VAL B N 1
ATOM 5912 C CA . VAL B 1 140 ? -4.715 41.75 27.359 1 67.19 140 VAL B CA 1
ATOM 5913 C C . VAL B 1 140 ? -3.514 42 26.438 1 67.19 140 VAL B C 1
ATOM 5915 O O . VAL B 1 140 ? -2.984 41.062 25.844 1 67.19 140 VAL B O 1
ATOM 5918 N N . SER B 1 141 ? -3.1 43.281 26.531 1 66.12 141 SER B N 1
ATOM 5919 C CA . SER B 1 141 ? -1.981 43.594 25.641 1 66.12 141 SER B CA 1
ATOM 5920 C C . SER B 1 141 ? -0.649 43.219 26.297 1 66.12 141 SER B C 1
ATOM 5922 O O . SER B 1 141 ? -0.588 42.969 27.5 1 66.12 141 SER B O 1
ATOM 5924 N N . GLY B 1 142 ? 0.366 42.781 25.641 1 71.62 142 GLY B N 1
ATOM 5925 C CA . GLY B 1 142 ? 1.688 42.469 26.172 1 71.62 142 GLY B CA 1
ATOM 5926 C C . GLY B 1 142 ? 2.029 41 26.141 1 71.62 142 GLY B C 1
ATOM 5927 O O . GLY B 1 142 ? 1.808 40.344 25.125 1 71.62 142 GLY B O 1
ATOM 5928 N N . PRO B 1 143 ? 2.5 40.562 27.312 1 73.44 143 PRO B N 1
ATOM 5929 C CA . PRO B 1 143 ? 3.031 39.188 27.344 1 73.44 143 PRO B CA 1
ATOM 5930 C C . PRO B 1 143 ? 1.938 38.156 27.25 1 73.44 143 PRO B C 1
ATOM 5932 O O . PRO B 1 143 ? 2.184 37.031 26.75 1 73.44 143 PRO B O 1
ATOM 5935 N N . VAL B 1 144 ? 0.742 38.438 27.719 1 74.75 144 VAL B N 1
ATOM 5936 C CA . VAL B 1 144 ? -0.353 37.469 27.672 1 74.75 144 VAL B CA 1
ATOM 5937 C C . VAL B 1 144 ? -0.707 37.156 26.219 1 74.75 144 VAL B C 1
ATOM 5939 O O . VAL B 1 144 ? -0.921 36 25.859 1 74.75 144 VAL B O 1
ATOM 5942 N N . PHE B 1 145 ? -0.652 38.094 25.422 1 74.44 145 PHE B N 1
ATOM 5943 C CA . PHE B 1 145 ? -1.043 37.906 24.016 1 74.44 145 PHE B CA 1
ATOM 5944 C C . PHE B 1 145 ? -0.021 37.062 23.281 1 74.44 145 PHE B C 1
ATOM 5946 O O . PHE B 1 145 ? -0.368 36.344 22.328 1 74.44 145 PHE B O 1
ATOM 5953 N N . MET B 1 146 ? 1.133 37.062 23.734 1 79 146 MET B N 1
ATOM 5954 C CA . MET B 1 146 ? 2.184 36.281 23.062 1 79 146 MET B CA 1
ATOM 5955 C C . MET B 1 146 ? 2.055 34.812 23.375 1 79 146 MET B C 1
ATOM 5957 O O . MET B 1 146 ? 2.311 33.969 22.516 1 79 146 MET B O 1
ATOM 5961 N N . LEU B 1 147 ? 1.592 34.594 24.5 1 85.62 147 LEU B N 1
ATOM 5962 C CA . LEU B 1 147 ? 1.59 33.188 24.938 1 85.62 147 LEU B CA 1
ATOM 5963 C C . LEU B 1 147 ? 0.369 32.469 24.406 1 85.62 147 LEU B C 1
ATOM 5965 O O . LEU B 1 147 ? 0.409 31.234 24.219 1 85.62 147 LEU B O 1
ATOM 5969 N N . ILE B 1 148 ? -0.694 33.156 24.078 1 85.56 148 ILE B N 1
ATOM 5970 C CA . ILE B 1 148 ? -1.952 32.531 23.703 1 85.56 148 ILE B CA 1
ATOM 5971 C C . ILE B 1 148 ? -1.785 31.766 22.391 1 85.56 148 ILE B C 1
ATOM 5973 O O . ILE B 1 148 ? -2.025 30.562 22.312 1 85.56 148 ILE B O 1
ATOM 5977 N N . PRO B 1 149 ? -1.321 32.438 21.328 1 82.19 149 PRO B N 1
ATOM 5978 C CA . PRO B 1 149 ? -1.181 31.703 20.078 1 82.19 149 PRO B CA 1
ATOM 5979 C C . PRO B 1 149 ? -0.131 30.594 20.156 1 82.19 149 PRO B C 1
ATOM 5981 O O . PRO B 1 149 ? -0.258 29.578 19.484 1 82.19 149 PRO B O 1
ATOM 5984 N N . PHE B 1 150 ? 0.859 30.797 21 1 89.06 150 PHE B N 1
ATOM 5985 C CA . PHE B 1 150 ? 1.884 29.781 21.172 1 89.06 150 PHE B CA 1
ATOM 5986 C C . PHE B 1 150 ? 1.285 28.5 21.766 1 89.06 150 PHE B C 1
ATOM 5988 O O . PHE B 1 150 ? 1.531 27.406 21.266 1 89.06 150 PHE B O 1
ATOM 5995 N N . VAL B 1 151 ? 0.529 28.75 22.797 1 91.69 151 VAL B N 1
ATOM 5996 C CA . VAL B 1 151 ? -0.065 27.594 23.453 1 91.69 151 VAL B CA 1
ATOM 5997 C C . VAL B 1 151 ? -1.042 26.891 22.5 1 91.69 151 VAL B C 1
ATOM 5999 O O . VAL B 1 151 ? -1.111 25.656 22.469 1 91.69 151 VAL B O 1
ATOM 6002 N N . GLN B 1 152 ? -1.765 27.641 21.781 1 90.25 152 GLN B N 1
ATOM 6003 C CA . GLN B 1 152 ? -2.725 27.078 20.828 1 90.25 152 GLN B CA 1
ATOM 6004 C C . GLN B 1 152 ? -2.02 26.297 19.734 1 90.25 152 GLN B C 1
ATOM 6006 O O . GLN B 1 152 ? -2.418 25.172 19.406 1 90.25 152 GLN B O 1
ATOM 6011 N N . LEU B 1 153 ? -0.994 26.859 19.156 1 90.31 153 LEU B N 1
ATOM 6012 C CA . LEU B 1 153 ? -0.263 26.203 18.078 1 90.31 153 LEU B CA 1
ATOM 6013 C C . LEU B 1 153 ? 0.455 24.953 18.594 1 90.31 153 LEU B C 1
ATOM 6015 O O . LEU B 1 153 ? 0.499 23.938 17.906 1 90.31 153 LEU B O 1
ATOM 6019 N N . ALA B 1 154 ? 1.012 25.094 19.766 1 90.5 154 ALA B N 1
ATOM 6020 C CA . ALA B 1 154 ? 1.677 23.938 20.359 1 90.5 154 ALA B CA 1
ATOM 6021 C C . ALA B 1 154 ? 0.696 22.781 20.578 1 90.5 154 ALA B C 1
ATOM 6023 O O . ALA B 1 154 ? 1.018 21.625 20.281 1 90.5 154 ALA B O 1
ATOM 6024 N N . ALA B 1 155 ? -0.503 23.125 21.031 1 90.81 155 ALA B N 1
ATOM 6025 C CA . ALA B 1 155 ? -1.532 22.109 21.219 1 90.81 155 ALA B CA 1
ATOM 6026 C C . ALA B 1 155 ? -1.95 21.484 19.891 1 90.81 155 ALA B C 1
ATOM 6028 O O . ALA B 1 155 ? -2.223 20.297 19.828 1 90.81 155 ALA B O 1
ATOM 6029 N N . THR B 1 156 ? -2.02 22.266 18.891 1 87.94 156 THR B N 1
ATOM 6030 C CA . THR B 1 156 ? -2.383 21.766 17.578 1 87.94 156 THR B CA 1
ATOM 6031 C C . THR B 1 156 ? -1.328 20.797 17.047 1 87.94 156 THR B C 1
ATOM 6033 O O . THR B 1 156 ? -1.661 19.766 16.453 1 87.94 156 THR B O 1
ATOM 6036 N N . LEU B 1 157 ? -0.112 21.125 17.312 1 85.88 157 LEU B N 1
ATOM 6037 C CA . LEU B 1 157 ? 0.977 20.266 16.859 1 85.88 157 LEU B CA 1
ATOM 6038 C C . LEU B 1 157 ? 0.959 18.938 17.609 1 85.88 157 LEU B C 1
ATOM 6040 O O . LEU B 1 157 ? 1.24 17.891 17.016 1 85.88 157 LEU B O 1
ATOM 6044 N N . HIS B 1 158 ? 0.561 19 18.828 1 84.75 158 HIS B N 1
ATOM 6045 C CA . HIS B 1 158 ? 0.608 17.781 19.641 1 84.75 158 HIS B CA 1
ATOM 6046 C C . HIS B 1 158 ? -0.651 16.938 19.453 1 84.75 158 HIS B C 1
ATOM 6048 O O . HIS B 1 158 ? -0.575 15.719 19.344 1 84.75 158 HIS B O 1
ATOM 6054 N N . TRP B 1 159 ? -1.81 17.594 19.438 1 83.38 159 TRP B N 1
ATOM 6055 C CA . TRP B 1 159 ? -3.049 16.828 19.5 1 83.38 159 TRP B CA 1
ATOM 6056 C C . TRP B 1 159 ? -3.984 17.203 18.359 1 83.38 159 TRP B C 1
ATOM 6058 O O . TRP B 1 159 ? -5.188 16.938 18.422 1 83.38 159 TRP B O 1
ATOM 6068 N N . LEU B 1 160 ? -3.543 17.891 17.359 1 83.5 160 LEU B N 1
ATOM 6069 C CA . LEU B 1 160 ? -4.27 18.219 16.141 1 83.5 160 LEU B CA 1
ATOM 6070 C C . LEU B 1 160 ? -5.551 18.984 16.453 1 83.5 160 LEU B C 1
ATOM 6072 O O . LEU B 1 160 ? -5.508 20.031 17.094 1 83.5 160 LEU B O 1
ATOM 6076 N N . TRP B 1 161 ? -6.75 18.453 15.969 1 85 161 TRP B N 1
ATOM 6077 C CA . TRP B 1 161 ? -7.973 19.234 16.094 1 85 161 TRP B CA 1
ATOM 6078 C C . TRP B 1 161 ? -8.438 19.297 17.547 1 85 161 TRP B C 1
ATOM 6080 O O . TRP B 1 161 ? -9 20.312 17.969 1 85 161 TRP B O 1
ATOM 6090 N N . ARG B 1 162 ? -8.203 18.297 18.359 1 85.94 162 ARG B N 1
ATOM 6091 C CA . ARG B 1 162 ? -8.602 18.312 19.766 1 85.94 162 ARG B CA 1
ATOM 6092 C C . ARG B 1 162 ? -7.828 19.375 20.547 1 85.94 162 ARG B C 1
ATOM 6094 O O . ARG B 1 162 ? -8.398 20.078 21.375 1 85.94 162 ARG B O 1
ATOM 6101 N N . GLY B 1 163 ? -6.516 19.406 20.219 1 87.69 163 GLY B N 1
ATOM 6102 C CA . GLY B 1 163 ? -5.707 20.422 20.859 1 87.69 163 GLY B CA 1
ATOM 6103 C C . GLY B 1 163 ? -6.09 21.844 20.469 1 87.69 163 GLY B C 1
ATOM 6104 O O . GLY B 1 163 ? -6.188 22.719 21.312 1 87.69 163 GLY B O 1
ATOM 6105 N N . ALA B 1 164 ? -6.328 22 19.188 1 89.25 164 ALA B N 1
ATOM 6106 C CA . ALA B 1 164 ? -6.699 23.328 18.688 1 89.25 164 ALA B CA 1
ATOM 6107 C C . ALA B 1 164 ? -8.031 23.781 19.281 1 89.25 164 ALA B C 1
ATOM 6109 O O . ALA B 1 164 ? -8.141 24.922 19.75 1 89.25 164 ALA B O 1
ATOM 6110 N N . LEU B 1 165 ? -8.992 22.922 19.359 1 90 165 LEU B N 1
ATOM 6111 C CA . LEU B 1 165 ? -10.344 23.266 19.781 1 90 165 LEU B CA 1
ATOM 6112 C C . LEU B 1 165 ? -10.383 23.547 21.281 1 90 165 LEU B C 1
ATOM 6114 O O . LEU B 1 165 ? -10.883 24.594 21.719 1 90 165 LEU B O 1
ATOM 6118 N N . TRP B 1 166 ? -9.797 22.719 22.078 1 89.81 166 TRP B N 1
ATOM 6119 C CA . TRP B 1 166 ? -9.906 22.844 23.516 1 89.81 166 TRP B CA 1
ATOM 6120 C C . TRP B 1 166 ? -9.039 23.984 24.031 1 89.81 166 TRP B C 1
ATOM 6122 O O . TRP B 1 166 ? -9.492 24.812 24.828 1 89.81 166 TRP B O 1
ATOM 6132 N N . THR B 1 167 ? -7.816 24.031 23.594 1 91.75 167 THR B N 1
ATOM 6133 C CA . THR B 1 167 ? -6.941 25.109 24.031 1 91.75 167 THR B CA 1
ATOM 6134 C C . THR B 1 167 ? -7.441 26.453 23.516 1 91.75 167 THR B C 1
ATOM 6136 O O . THR B 1 167 ? -7.371 27.469 24.219 1 91.75 167 THR B O 1
ATOM 6139 N N . GLY B 1 168 ? -7.977 26.438 22.25 1 90.12 168 GLY B N 1
ATOM 6140 C CA . GLY B 1 168 ? -8.562 27.656 21.719 1 90.12 168 GLY B CA 1
ATOM 6141 C C . GLY B 1 168 ? -9.781 28.125 22.5 1 90.12 168 GLY B C 1
ATOM 6142 O O . GLY B 1 168 ? -9.914 29.312 22.797 1 90.12 168 GLY B O 1
ATOM 6143 N N . SER B 1 169 ? -10.586 27.203 22.938 1 90.44 169 SER B N 1
ATOM 6144 C CA . SER B 1 169 ? -11.781 27.531 23.703 1 90.44 169 SER B CA 1
ATOM 6145 C C . SER B 1 169 ? -11.422 28.062 25.078 1 90.44 169 SER B C 1
ATOM 6147 O O . SER B 1 169 ? -12.023 29.031 25.547 1 90.44 169 SER B O 1
ATOM 6149 N N . VAL B 1 170 ? -10.445 27.516 25.672 1 88.88 170 VAL B N 1
ATOM 6150 C CA . VAL B 1 170 ? -9.984 27.969 26.984 1 88.88 170 VAL B CA 1
ATOM 6151 C C . VAL B 1 170 ? -9.398 29.375 26.859 1 88.88 170 VAL B C 1
ATOM 6153 O O . VAL B 1 170 ? -9.68 30.25 27.688 1 88.88 170 VAL B O 1
ATOM 6156 N N . ALA B 1 171 ? -8.586 29.594 25.828 1 89.25 171 ALA B N 1
ATOM 6157 C CA . ALA B 1 171 ? -7.969 30.891 25.609 1 89.25 171 ALA B CA 1
ATOM 6158 C C . ALA B 1 171 ? -9.023 31.969 25.359 1 89.25 171 ALA B C 1
ATOM 6160 O O . ALA B 1 171 ? -8.93 33.094 25.875 1 89.25 171 ALA B O 1
ATOM 6161 N N . VAL B 1 172 ? -10.07 31.594 24.609 1 88.12 172 VAL B N 1
ATOM 6162 C CA . VAL B 1 172 ? -11.156 32.531 24.344 1 88.12 172 VAL B CA 1
ATOM 6163 C C . VAL B 1 172 ? -11.906 32.844 25.625 1 88.12 172 VAL B C 1
ATOM 6165 O O . VAL B 1 172 ? -12.234 34 25.891 1 88.12 172 VAL B O 1
ATOM 6168 N N . ALA B 1 173 ? -12.094 31.875 26.422 1 88.06 173 ALA B N 1
ATOM 6169 C CA . ALA B 1 173 ? -12.781 32.062 27.703 1 88.06 173 ALA B CA 1
ATOM 6170 C C . ALA B 1 173 ? -11.984 32.969 28.625 1 88.06 173 ALA B C 1
ATOM 6172 O O . ALA B 1 173 ? -12.555 33.844 29.297 1 88.06 173 ALA B O 1
ATOM 6173 N N . ILE B 1 174 ? -10.688 32.812 28.641 1 83.69 174 ILE B N 1
ATOM 6174 C CA . ILE B 1 174 ? -9.812 33.625 29.469 1 83.69 174 ILE B CA 1
ATOM 6175 C C . ILE B 1 174 ? -9.883 35.094 29 1 83.69 174 ILE B C 1
ATOM 6177 O O . ILE B 1 174 ? -9.992 36 29.812 1 83.69 174 ILE B O 1
ATOM 6181 N N . LEU B 1 175 ? -9.852 35.281 27.688 1 83.25 175 LEU B N 1
ATOM 6182 C CA . LEU B 1 175 ? -9.883 36.625 27.141 1 83.25 175 LEU B CA 1
ATOM 6183 C C . LEU B 1 175 ? -11.234 37.281 27.422 1 83.25 175 LEU B C 1
ATOM 6185 O O . LEU B 1 175 ? -11.289 38.469 27.719 1 83.25 175 LEU B O 1
ATOM 6189 N N . ILE B 1 176 ? -12.297 36.5 27.297 1 83.44 176 ILE B N 1
ATOM 6190 C CA . ILE B 1 176 ? -13.625 37.031 27.578 1 83.44 176 ILE B CA 1
ATOM 6191 C C . ILE B 1 176 ? -13.719 37.406 29.047 1 83.44 176 ILE B C 1
ATOM 6193 O O . ILE B 1 176 ? -14.242 38.5 29.375 1 83.44 176 ILE B O 1
ATOM 6197 N N . TYR B 1 177 ? -13.172 36.656 29.891 1 82.06 177 TYR B N 1
ATOM 6198 C CA . TYR B 1 177 ? -13.172 36.938 31.328 1 82.06 177 TYR B CA 1
ATOM 6199 C C . TYR B 1 177 ? -12.391 38.219 31.625 1 82.06 177 TYR B C 1
ATOM 6201 O O . TYR B 1 177 ? -12.844 39.062 32.375 1 82.06 177 TYR B O 1
ATOM 6209 N N . LEU B 1 178 ? -11.211 38.344 31.031 1 78.19 178 LEU B N 1
ATOM 6210 C CA . LEU B 1 178 ? -10.375 39.531 31.25 1 78.19 178 LEU B CA 1
ATOM 6211 C C . LEU B 1 178 ? -11.031 40.781 30.703 1 78.19 178 LEU B C 1
ATOM 6213 O O . LEU B 1 178 ? -10.938 41.844 31.312 1 78.19 178 LEU B O 1
ATOM 6217 N N . ALA B 1 179 ? -11.656 40.625 29.531 1 76.81 179 ALA B N 1
ATOM 6218 C CA . ALA B 1 179 ? -12.336 41.781 28.922 1 76.81 179 ALA B CA 1
ATOM 6219 C C . ALA B 1 179 ? -13.508 42.25 29.781 1 76.81 179 ALA B C 1
ATOM 6221 O O . ALA B 1 179 ? -13.742 43.438 29.922 1 76.81 179 ALA B O 1
ATOM 6222 N N . LEU B 1 180 ? -14.172 41.344 30.391 1 76.69 180 LEU B N 1
ATOM 6223 C CA . LEU B 1 180 ? -15.344 41.688 31.188 1 76.69 180 LEU B CA 1
ATOM 6224 C C . LEU B 1 180 ? -14.93 42.219 32.562 1 76.69 180 LEU B C 1
ATOM 6226 O O . LEU B 1 180 ? -15.633 43.062 33.125 1 76.69 180 LEU B O 1
ATOM 6230 N N . SER B 1 181 ? -13.852 41.781 33.062 1 73.62 181 SER B N 1
ATOM 6231 C CA . SER B 1 181 ? -13.414 42.188 34.375 1 73.62 181 SER B CA 1
ATOM 6232 C C . SER B 1 181 ? -12.836 43.594 34.344 1 73.62 181 SER B C 1
ATOM 6234 O O . SER B 1 181 ? -12.984 44.344 35.312 1 73.62 181 SER B O 1
ATOM 6236 N N . ASN B 1 182 ? -11.945 43.875 33.406 1 64.75 182 ASN B N 1
ATOM 6237 C CA . ASN B 1 182 ? -11.266 45.156 33.375 1 64.75 182 ASN B CA 1
ATOM 6238 C C . ASN B 1 182 ? -12.125 46.219 32.719 1 64.75 182 ASN B C 1
ATOM 6240 O O . ASN B 1 182 ? -11.922 47.406 32.938 1 64.75 182 ASN B O 1
ATOM 6244 N N . THR B 1 183 ? -12.656 45.875 31.594 1 56.94 183 THR B N 1
ATOM 6245 C CA . THR B 1 183 ? -13.352 46.938 30.859 1 56.94 183 THR B CA 1
ATOM 6246 C C . THR B 1 183 ? -14.859 46.844 31.125 1 56.94 183 THR B C 1
ATOM 6248 O O . THR B 1 183 ? -15.391 45.781 31.453 1 56.94 183 THR B O 1
ATOM 6251 N N . VAL B 1 184 ? -15.352 48 31.453 1 50.25 184 VAL B N 1
ATOM 6252 C CA . VAL B 1 184 ? -16.812 48.031 31.344 1 50.25 184 VAL B CA 1
ATOM 6253 C C . VAL B 1 184 ? -17.25 47.25 30.094 1 50.25 184 VAL B C 1
ATOM 6255 O O . VAL B 1 184 ? -16.469 47.094 29.156 1 50.25 184 VAL B O 1
ATOM 6258 N N . TRP B 1 185 ? -18.547 47.031 29.828 1 50.16 185 TRP B N 1
ATOM 6259 C CA . TRP B 1 185 ? -19.172 46.219 28.812 1 50.16 185 TRP B CA 1
ATOM 6260 C C . TRP B 1 185 ? -18.453 46.375 27.469 1 50.16 185 TRP B C 1
ATOM 6262 O O . TRP B 1 185 ? -18.141 47.5 27.062 1 50.16 185 TRP B O 1
ATOM 6272 N N . PRO B 1 186 ? -17.766 45.25 26.828 1 51.19 186 PRO B N 1
ATOM 6273 C CA . PRO B 1 186 ? -17.047 45.188 25.562 1 51.19 186 PRO B CA 1
ATOM 6274 C C . PRO B 1 186 ? -17.5 46.219 24.547 1 51.19 186 PRO B C 1
ATOM 6276 O O . PRO B 1 186 ? -16.859 46.406 23.516 1 51.19 186 PRO B O 1
ATOM 6279 N N . PHE B 1 187 ? -18.688 46.812 24.812 1 50.09 187 PHE B N 1
ATOM 6280 C CA . PHE B 1 187 ? -19.266 47.812 23.922 1 50.09 187 PHE B CA 1
ATOM 6281 C C . PHE B 1 187 ? -18.906 49.219 24.391 1 50.09 187 PHE B C 1
ATOM 6283 O O . PHE B 1 187 ? -19.438 50.188 23.875 1 50.09 187 PHE B O 1
ATOM 6290 N N . SER B 1 188 ? -18.047 49.25 25.406 1 54.41 188 SER B N 1
ATOM 6291 C CA . SER B 1 188 ? -17.688 50.594 25.797 1 54.41 188 SER B CA 1
ATOM 6292 C C . SER B 1 188 ? -16.578 51.156 24.906 1 54.41 188 SER B C 1
ATOM 6294 O O . SER B 1 188 ? -15.797 50.406 24.328 1 54.41 188 SER B O 1
ATOM 6296 N N . SER B 1 189 ? -16.688 52.375 24.406 1 56.28 189 SER B N 1
ATOM 6297 C CA . SER B 1 189 ? -15.914 53.188 23.453 1 56.28 189 SER B CA 1
ATOM 6298 C C . SER B 1 189 ? -14.461 53.344 23.906 1 56.28 189 SER B C 1
ATOM 6300 O O . SER B 1 189 ? -13.867 54.406 23.734 1 56.28 189 SER B O 1
ATOM 6302 N N . ASP B 1 190 ? -13.844 52.281 24.75 1 60.47 190 ASP B N 1
ATOM 6303 C CA . ASP B 1 190 ? -12.461 52.438 25.172 1 60.47 190 ASP B CA 1
ATOM 6304 C C . ASP B 1 190 ? -11.516 51.625 24.281 1 60.47 190 ASP B C 1
ATOM 6306 O O . ASP B 1 190 ? -11.898 50.594 23.734 1 60.47 190 ASP B O 1
ATOM 6310 N N . ALA B 1 191 ? -10.352 52.188 23.953 1 62.84 191 ALA B N 1
ATOM 6311 C CA . ALA B 1 191 ? -9.281 51.625 23.141 1 62.84 191 ALA B CA 1
ATOM 6312 C C . ALA B 1 191 ? -8.922 50.219 23.578 1 62.84 191 ALA B C 1
ATOM 6314 O O . ALA B 1 191 ? -8.656 49.344 22.75 1 62.84 191 ALA B O 1
ATOM 6315 N N . ASP B 1 192 ? -9.133 50 24.875 1 66 192 ASP B N 1
ATOM 6316 C CA . ASP B 1 192 ? -8.766 48.688 25.406 1 66 192 ASP B CA 1
ATOM 6317 C C . ASP B 1 192 ? -9.812 47.656 25.047 1 66 192 ASP B C 1
ATOM 6319 O O . ASP B 1 192 ? -9.484 46.5 24.812 1 66 192 ASP B O 1
ATOM 6323 N N . ALA B 1 193 ? -11.023 48.188 24.844 1 68.5 193 ALA B N 1
ATOM 6324 C CA . ALA B 1 193 ? -12.102 47.281 24.484 1 68.5 193 ALA B CA 1
ATOM 6325 C C . ALA B 1 193 ? -11.953 46.812 23.031 1 68.5 193 ALA B C 1
ATOM 6327 O O . ALA B 1 193 ? -12.188 45.656 22.719 1 68.5 193 ALA B O 1
ATOM 6328 N N . ALA B 1 194 ? -11.531 47.688 22.203 1 69.25 194 ALA B N 1
ATOM 6329 C CA . ALA B 1 194 ? -11.336 47.344 20.797 1 69.25 194 ALA B CA 1
ATOM 6330 C C . ALA B 1 194 ? -10.195 46.344 20.625 1 69.25 194 ALA B C 1
ATOM 6332 O O . ALA B 1 194 ? -10.289 45.406 19.812 1 69.25 194 ALA B O 1
ATOM 6333 N N . VAL B 1 195 ? -9.172 46.5 21.438 1 72.75 195 VAL B N 1
ATOM 6334 C CA . VAL B 1 195 ? -8.023 45.594 21.375 1 72.75 195 VAL B CA 1
ATOM 6335 C C . VAL B 1 195 ? -8.422 44.219 21.875 1 72.75 195 VAL B C 1
ATOM 6337 O O . VAL B 1 195 ? -8.078 43.219 21.266 1 72.75 195 VAL B O 1
ATOM 6340 N N . ALA B 1 196 ? -9.203 44.188 22.969 1 75.44 196 ALA B N 1
ATOM 6341 C CA . ALA B 1 196 ? -9.641 42.906 23.531 1 75.44 196 ALA B CA 1
ATOM 6342 C C . ALA B 1 196 ? -10.539 42.188 22.547 1 75.44 196 ALA B C 1
ATOM 6344 O O . ALA B 1 196 ? -10.391 40.969 22.344 1 75.44 196 ALA B O 1
ATOM 6345 N N . LEU B 1 197 ? -11.453 42.906 21.906 1 76.19 197 LEU B N 1
ATOM 6346 C CA . LEU B 1 197 ? -12.359 42.281 20.938 1 76.19 197 LEU B CA 1
ATOM 6347 C C . LEU B 1 197 ? -11.586 41.781 19.719 1 76.19 197 LEU B C 1
ATOM 6349 O O . LEU B 1 197 ? -11.922 40.719 19.188 1 76.19 197 LEU B O 1
ATOM 6353 N N . SER B 1 198 ? -10.586 42.531 19.328 1 77.75 198 SER B N 1
ATOM 6354 C CA . SER B 1 198 ? -9.766 42.062 18.203 1 77.75 198 SER B CA 1
ATOM 6355 C C . SER B 1 198 ? -9.055 40.781 18.531 1 77.75 198 SER B C 1
ATOM 6357 O O . SER B 1 198 ? -8.969 39.875 17.688 1 77.75 198 SER B O 1
ATOM 6359 N N . PHE B 1 199 ? -8.641 40.625 19.75 1 79.69 199 PHE B N 1
ATOM 6360 C CA . PHE B 1 199 ? -7.938 39.406 20.156 1 79.69 199 PHE B CA 1
ATOM 6361 C C . PHE B 1 199 ? -8.898 38.25 20.234 1 79.69 199 PHE B C 1
ATOM 6363 O O . PHE B 1 199 ? -8.555 37.125 19.844 1 79.69 199 PHE B O 1
ATOM 6370 N N . ILE B 1 200 ? -10.078 38.531 20.719 1 81.75 200 ILE B N 1
ATOM 6371 C CA . ILE B 1 200 ? -11.078 37.469 20.828 1 81.75 200 ILE B CA 1
ATOM 6372 C C . ILE B 1 200 ? -11.461 36.969 19.438 1 81.75 200 ILE B C 1
ATOM 6374 O O . ILE B 1 200 ? -11.484 35.75 19.188 1 81.75 200 ILE B O 1
ATOM 6378 N N . LEU B 1 201 ? -11.711 37.875 18.578 1 79.25 201 LEU B N 1
ATOM 6379 C CA . LEU B 1 201 ? -12.109 37.5 17.219 1 79.25 201 LEU B CA 1
ATOM 6380 C C . LEU B 1 201 ? -10.984 36.781 16.5 1 79.25 201 LEU B C 1
ATOM 6382 O O . LEU B 1 201 ? -11.227 35.812 15.766 1 79.25 201 LEU B O 1
ATOM 6386 N N . PHE B 1 202 ? -9.781 37.219 16.688 1 81.56 202 PHE B N 1
ATOM 6387 C CA . PHE B 1 202 ? -8.617 36.562 16.125 1 81.56 202 PHE B CA 1
ATOM 6388 C C . PHE B 1 202 ? -8.523 35.125 16.625 1 81.56 202 PHE B C 1
ATOM 6390 O O . PHE B 1 202 ? -8.32 34.188 15.844 1 81.56 202 PHE B O 1
ATOM 6397 N N . LEU B 1 203 ? -8.656 35 17.859 1 85.81 203 LEU B N 1
ATOM 6398 C CA . LEU B 1 203 ? -8.5 33.656 18.453 1 85.81 203 LEU B CA 1
ATOM 6399 C C . LEU B 1 203 ? -9.617 32.75 18 1 85.81 203 LEU B C 1
ATOM 6401 O O . LEU B 1 203 ? -9.391 31.547 17.797 1 85.81 203 LEU B O 1
ATOM 6405 N N . VAL B 1 204 ? -10.797 33.25 17.875 1 86.19 204 VAL B N 1
ATOM 6406 C CA . VAL B 1 204 ? -11.914 32.438 17.422 1 86.19 204 VAL B CA 1
ATOM 6407 C C . VAL B 1 204 ? -11.664 31.984 15.984 1 86.19 204 VAL B C 1
ATOM 6409 O O . VAL B 1 204 ? -11.82 30.797 15.664 1 86.19 204 VAL B O 1
ATOM 6412 N N . THR B 1 205 ? -11.242 32.875 15.172 1 85.19 205 THR B N 1
ATOM 6413 C CA . THR B 1 205 ? -10.969 32.531 13.773 1 85.19 205 THR B CA 1
ATOM 6414 C C . THR B 1 205 ? -9.812 31.562 13.68 1 85.19 205 THR B C 1
ATOM 6416 O O . THR B 1 205 ? -9.883 30.578 12.922 1 85.19 205 THR B O 1
ATOM 6419 N N . ALA B 1 206 ? -8.734 31.828 14.43 1 86.69 206 ALA B N 1
ATOM 6420 C CA . ALA B 1 206 ? -7.598 30.906 14.445 1 86.69 206 ALA B CA 1
ATOM 6421 C C . ALA B 1 206 ? -8.016 29.516 14.922 1 86.69 206 ALA B C 1
ATOM 6423 O O . ALA B 1 206 ? -7.57 28.516 14.383 1 86.69 206 ALA B O 1
ATOM 6424 N N . THR B 1 207 ? -8.867 29.531 15.93 1 87.5 207 THR B N 1
ATOM 6425 C CA . THR B 1 207 ? -9.336 28.25 16.453 1 87.5 207 THR B CA 1
ATOM 6426 C C . THR B 1 207 ? -10.125 27.484 15.391 1 87.5 207 THR B C 1
ATOM 6428 O O . THR B 1 207 ? -9.945 26.281 15.227 1 87.5 207 THR B O 1
ATOM 6431 N N . ILE B 1 208 ? -10.891 28.188 14.648 1 85.12 208 ILE B N 1
ATOM 6432 C CA . ILE B 1 208 ? -11.688 27.547 13.602 1 85.12 208 ILE B CA 1
ATOM 6433 C C . ILE B 1 208 ? -10.766 27 12.516 1 85.12 208 ILE B C 1
ATOM 6435 O O . ILE B 1 208 ? -10.891 25.828 12.117 1 85.12 208 ILE B O 1
ATOM 6439 N N . LEU B 1 209 ? -9.844 27.75 12.102 1 86.31 209 LEU B N 1
ATOM 6440 C CA . LEU B 1 209 ? -8.961 27.359 11.016 1 86.31 209 LEU B CA 1
ATOM 6441 C C . LEU B 1 209 ? -8.031 26.234 11.453 1 86.31 209 LEU B C 1
ATOM 6443 O O . LEU B 1 209 ? -7.824 25.266 10.711 1 86.31 209 LEU B O 1
ATOM 6447 N N . LEU B 1 210 ? -7.535 26.344 12.664 1 87.81 210 LEU B N 1
ATOM 6448 C CA . LEU B 1 210 ? -6.617 25.312 13.148 1 87.81 210 LEU B CA 1
ATOM 6449 C C . LEU B 1 210 ? -7.359 24.016 13.438 1 87.81 210 LEU B C 1
ATOM 6451 O O . LEU B 1 210 ? -6.809 22.922 13.258 1 87.81 210 LEU B O 1
ATOM 6455 N N . THR B 1 211 ? -8.547 24.156 13.945 1 85.25 211 THR B N 1
ATOM 6456 C CA . THR B 1 211 ? -9.359 22.953 14.148 1 85.25 211 THR B CA 1
ATOM 6457 C C . THR B 1 211 ? -9.633 22.266 12.812 1 85.25 211 THR B C 1
ATOM 6459 O O . THR B 1 211 ? -9.539 21.031 12.719 1 85.25 211 THR B O 1
ATOM 6462 N N . TRP B 1 212 ? -9.906 23.016 11.859 1 83.25 212 TRP B N 1
ATOM 6463 C CA . TRP B 1 212 ? -10.125 22.438 10.539 1 83.25 212 TRP B CA 1
ATOM 6464 C C . TRP B 1 212 ? -8.844 21.797 10.008 1 83.25 212 TRP B C 1
ATOM 6466 O O . TRP B 1 212 ? -8.883 20.703 9.445 1 83.25 212 TRP B O 1
ATOM 6476 N N . LEU B 1 213 ? -7.797 22.469 10.148 1 81.75 213 LEU B N 1
ATOM 6477 C CA . LEU B 1 213 ? -6.52 21.938 9.703 1 81.75 213 LEU B CA 1
ATOM 6478 C C . LEU B 1 213 ? -6.234 20.594 10.375 1 81.75 213 LEU B C 1
ATOM 6480 O O . LEU B 1 213 ? -5.824 19.641 9.711 1 81.75 213 LEU B O 1
ATOM 6484 N N . GLY B 1 214 ? -6.438 20.578 11.633 1 80.31 214 GLY B N 1
ATOM 6485 C CA . GLY B 1 214 ? -6.223 19.344 12.367 1 80.31 214 GLY B CA 1
ATOM 6486 C C . GLY B 1 214 ? -7.121 18.203 11.898 1 80.31 214 GLY B C 1
ATOM 6487 O O . GLY B 1 214 ? -6.672 17.062 11.758 1 80.31 214 GLY B O 1
ATOM 6488 N N . THR B 1 215 ? -8.344 18.5 11.609 1 79.25 215 THR B N 1
ATOM 6489 C CA . THR B 1 215 ? -9.273 17.484 11.125 1 79.25 215 THR B CA 1
ATOM 6490 C C . THR B 1 215 ? -8.891 17.016 9.727 1 79.25 215 THR B C 1
ATOM 6492 O O . THR B 1 215 ? -8.969 15.812 9.43 1 79.25 215 THR B O 1
ATOM 6495 N N . HIS B 1 216 ? -8.523 17.906 9.016 1 76.69 216 HIS B N 1
ATOM 6496 C CA . HIS B 1 216 ? -8.117 17.562 7.652 1 76.69 216 HIS B CA 1
ATOM 6497 C C . HIS B 1 216 ? -6.883 16.688 7.648 1 76.69 216 HIS B C 1
ATOM 6499 O O . HIS B 1 216 ? -6.805 15.719 6.883 1 76.69 216 HIS B O 1
ATOM 6505 N N . GLN B 1 217 ? -6.016 17.016 8.438 1 77.38 217 GLN B N 1
ATOM 6506 C CA . GLN B 1 217 ? -4.805 16.219 8.531 1 77.38 217 GLN B CA 1
ATOM 6507 C C . GLN B 1 217 ? -5.121 14.797 8.984 1 77.38 217 GLN B C 1
ATOM 6509 O O . GLN B 1 217 ? -4.562 13.828 8.461 1 77.38 217 GLN B O 1
ATOM 6514 N N . GLU B 1 218 ? -5.898 14.727 9.891 1 76.56 218 GLU B N 1
ATOM 6515 C CA . GLU B 1 218 ? -6.281 13.406 10.375 1 76.56 218 GLU B CA 1
ATOM 6516 C C . GLU B 1 218 ? -7.016 12.617 9.297 1 76.56 218 GLU B C 1
ATOM 6518 O O . GLU B 1 218 ? -6.828 11.398 9.18 1 76.56 218 GLU B O 1
ATOM 6523 N N . ALA B 1 219 ? -7.773 13.25 8.547 1 76 219 ALA B N 1
ATOM 6524 C CA . ALA B 1 219 ? -8.508 12.586 7.473 1 76 219 ALA B CA 1
ATOM 6525 C C . ALA B 1 219 ? -7.555 12.062 6.402 1 76 219 ALA B C 1
ATOM 6527 O O . ALA B 1 219 ? -7.695 10.93 5.934 1 76 219 ALA B O 1
ATOM 6528 N N . VAL B 1 220 ? -6.707 12.875 6.039 1 75.12 220 VAL B N 1
ATOM 6529 C CA . VAL B 1 220 ? -5.742 12.484 5.016 1 75.12 220 VAL B CA 1
ATOM 6530 C C . VAL B 1 220 ? -4.906 11.312 5.516 1 75.12 220 VAL B C 1
ATOM 6532 O O . VAL B 1 220 ? -4.672 10.352 4.777 1 75.12 220 VAL B O 1
ATOM 6535 N N . ARG B 1 221 ? -4.496 11.43 6.707 1 75 221 ARG B N 1
ATOM 6536 C CA . ARG B 1 221 ? -3.707 10.344 7.285 1 75 221 ARG B CA 1
ATOM 6537 C C . ARG B 1 221 ? -4.504 9.047 7.324 1 75 221 ARG B C 1
ATOM 6539 O O . ARG B 1 221 ? -3.971 7.977 7.016 1 75 221 ARG B O 1
ATOM 6546 N N . SER B 1 222 ? -5.66 9.156 7.684 1 75.31 222 SER B N 1
ATOM 6547 C CA . SER B 1 222 ? -6.508 7.969 7.746 1 75.31 222 SER B CA 1
ATOM 6548 C C . SER B 1 222 ? -6.719 7.363 6.359 1 75.31 222 SER B C 1
ATOM 6550 O O . SER B 1 222 ? -6.738 6.141 6.207 1 75.31 222 SER B O 1
ATOM 6552 N N . GLU B 1 223 ? -6.898 8.195 5.457 1 76.44 223 GLU B N 1
ATOM 6553 C CA . GLU B 1 223 ? -7.082 7.73 4.086 1 76.44 223 GLU B CA 1
ATOM 6554 C C . GLU B 1 223 ? -5.832 7.016 3.576 1 76.44 223 GLU B C 1
ATOM 6556 O O . GLU B 1 223 ? -5.93 5.949 2.965 1 76.44 223 GLU B O 1
ATOM 6561 N N . LEU B 1 224 ? -4.75 7.555 3.82 1 75.19 224 LEU B N 1
ATOM 6562 C CA . LEU B 1 224 ? -3.504 6.957 3.357 1 75.19 224 LEU B CA 1
ATOM 6563 C C . LEU B 1 224 ? -3.217 5.656 4.102 1 75.19 224 LEU B C 1
ATOM 6565 O O . LEU B 1 224 ? -2.699 4.703 3.52 1 75.19 224 LEU B O 1
ATOM 6569 N N . LEU B 1 225 ? -3.557 5.637 5.367 1 74.81 225 LEU B N 1
ATOM 6570 C CA . LEU B 1 225 ? -3.344 4.422 6.148 1 74.81 225 LEU B CA 1
ATOM 6571 C C . LEU B 1 225 ? -4.242 3.293 5.652 1 74.81 225 LEU B C 1
ATOM 6573 O O . LEU B 1 225 ? -3.846 2.125 5.672 1 74.81 225 LEU B O 1
ATOM 6577 N N . ARG B 1 226 ? -5.398 3.615 5.199 1 77.56 226 ARG B N 1
ATOM 6578 C CA . ARG B 1 226 ? -6.277 2.6 4.633 1 77.56 226 ARG B CA 1
ATOM 6579 C C . ARG B 1 226 ? -5.68 2.002 3.363 1 77.56 226 ARG B C 1
ATOM 6581 O O . ARG B 1 226 ? -5.844 0.811 3.096 1 77.56 226 ARG B O 1
ATOM 6588 N N . LEU B 1 227 ? -5.082 2.846 2.609 1 76.62 227 LEU B N 1
ATOM 6589 C CA . LEU B 1 227 ? -4.43 2.389 1.386 1 76.62 227 LEU B CA 1
ATOM 6590 C C . LEU B 1 227 ? -3.303 1.411 1.702 1 76.62 227 LEU B C 1
ATOM 6592 O O . LEU B 1 227 ? -3.104 0.431 0.98 1 76.62 227 LEU B O 1
ATOM 6596 N N . VAL B 1 228 ? -2.648 1.68 2.789 1 70.81 228 VAL B N 1
ATOM 6597 C CA . VAL B 1 228 ? -1.463 0.901 3.133 1 70.81 228 VAL B CA 1
ATOM 6598 C C . VAL B 1 228 ? -1.881 -0.409 3.797 1 70.81 228 VAL B C 1
ATOM 6600 O O . VAL B 1 228 ? -1.313 -1.466 3.51 1 70.81 228 VAL B O 1
ATOM 6603 N N . GLU B 1 229 ? -2.814 -0.402 4.609 1 67.31 229 GLU B N 1
ATOM 6604 C CA . GLU B 1 229 ? -3.197 -1.569 5.398 1 67.31 229 GLU B CA 1
ATOM 6605 C C . GLU B 1 229 ? -4.066 -2.523 4.586 1 67.31 229 GLU B C 1
ATOM 6607 O O . GLU B 1 229 ? -4.148 -3.715 4.895 1 67.31 229 GLU B O 1
ATOM 6612 N N . GLY B 1 230 ? -4.672 -2.072 3.541 1 65.12 230 GLY B N 1
ATOM 6613 C CA . GLY B 1 230 ? -5.582 -2.916 2.783 1 65.12 230 GLY B CA 1
ATOM 6614 C C . GLY B 1 230 ? -4.918 -3.611 1.612 1 65.12 230 GLY B C 1
ATOM 6615 O O . GLY B 1 230 ? -5.188 -3.285 0.454 1 65.12 230 GLY B O 1
ATOM 6616 N N . THR B 1 231 ? -3.936 -4.445 1.956 1 61.28 231 THR B N 1
ATOM 6617 C CA . THR B 1 231 ? -3.365 -5.164 0.819 1 61.28 231 THR B CA 1
ATOM 6618 C C . THR B 1 231 ? -4.246 -6.348 0.429 1 61.28 231 THR B C 1
ATOM 6620 O O . THR B 1 231 ? -4.625 -7.152 1.281 1 61.28 231 THR B O 1
ATOM 6623 N N . PRO B 1 232 ? -4.742 -6.215 -0.913 1 62.41 232 PRO B N 1
ATOM 6624 C CA . PRO B 1 232 ? -5.625 -7.297 -1.355 1 62.41 232 PRO B CA 1
ATOM 6625 C C . PRO B 1 232 ? -4.953 -8.672 -1.286 1 62.41 232 PRO B C 1
ATOM 6627 O O . PRO B 1 232 ? -3.748 -8.781 -1.519 1 62.41 232 PRO B O 1
ATOM 6630 N N . SER B 1 233 ? -5.555 -9.586 -0.494 1 59.91 233 SER B N 1
ATOM 6631 C CA . SER B 1 233 ? -5.09 -10.969 -0.433 1 59.91 233 SER B CA 1
ATOM 6632 C C . SER B 1 233 ? -5.34 -11.695 -1.75 1 59.91 233 SER B C 1
ATOM 6634 O O . SER B 1 233 ? -6.387 -11.508 -2.377 1 59.91 233 SER B O 1
ATOM 6636 N N . ALA B 1 234 ? -4.219 -12.156 -2.33 1 59.78 234 ALA B N 1
ATOM 6637 C CA . ALA B 1 234 ? -4.344 -12.938 -3.559 1 59.78 234 ALA B CA 1
ATOM 6638 C C . ALA B 1 234 ? -5.363 -14.062 -3.393 1 59.78 234 ALA B C 1
ATOM 6640 O O . ALA B 1 234 ? -5.539 -14.586 -2.293 1 59.78 234 ALA B O 1
ATOM 6641 N N . SER B 1 235 ? -6.246 -14.172 -4.363 1 58.91 235 SER B N 1
ATOM 6642 C CA . SER B 1 235 ? -7.219 -15.258 -4.391 1 58.91 235 SER B CA 1
ATOM 6643 C C . SER B 1 235 ? -6.531 -16.609 -4.348 1 58.91 235 SER B C 1
ATOM 6645 O O . SER B 1 235 ? -5.387 -16.75 -4.785 1 58.91 235 SER B O 1
ATOM 6647 N N . ASP B 1 236 ? -7.043 -17.484 -3.492 1 60.22 236 ASP B N 1
ATOM 6648 C CA . ASP B 1 236 ? -6.574 -18.859 -3.316 1 60.22 236 ASP B CA 1
ATOM 6649 C C . ASP B 1 236 ? -6.57 -19.609 -4.645 1 60.22 236 ASP B C 1
ATOM 6651 O O . ASP B 1 236 ? -6.047 -20.719 -4.734 1 60.22 236 ASP B O 1
ATOM 6655 N N . GLY B 1 237 ? -6.992 -18.781 -5.723 1 65.62 237 GLY B N 1
ATOM 6656 C CA . GLY B 1 237 ? -7.098 -19.531 -6.965 1 65.62 237 GLY B CA 1
ATOM 6657 C C . GLY B 1 237 ? -6.547 -18.781 -8.164 1 65.62 237 GLY B C 1
ATOM 6658 O O . GLY B 1 237 ? -5.828 -17.797 -8.008 1 65.62 237 GLY B O 1
ATOM 6659 N N . LEU B 1 238 ? -6.703 -19.531 -9.25 1 72.31 238 LEU B N 1
ATOM 6660 C CA . LEU B 1 238 ? -6.215 -19 -10.523 1 72.31 238 LEU B CA 1
ATOM 6661 C C . LEU B 1 238 ? -7.25 -18.094 -11.172 1 72.31 238 LEU B C 1
ATOM 6663 O O . LEU B 1 238 ? -7.043 -17.609 -12.281 1 72.31 238 LEU B O 1
ATOM 6667 N N . GLU B 1 239 ? -8.289 -17.891 -10.367 1 77.69 239 GLU B N 1
ATOM 6668 C CA . GLU B 1 239 ? -9.328 -17.016 -10.891 1 77.69 239 GLU B CA 1
ATOM 6669 C C . GLU B 1 239 ? -8.906 -15.547 -10.797 1 77.69 239 GLU B C 1
ATOM 6671 O O . GLU B 1 239 ? -7.945 -15.219 -10.086 1 77.69 239 GLU B O 1
ATOM 6676 N N . TRP B 1 240 ? -9.562 -14.805 -11.703 1 85.56 240 TRP B N 1
ATOM 6677 C CA . TRP B 1 240 ? -9.289 -13.375 -11.625 1 85.56 240 TRP B CA 1
ATOM 6678 C C . TRP B 1 240 ? -9.594 -12.844 -10.234 1 85.56 240 TRP B C 1
ATOM 6680 O O . TRP B 1 240 ? -10.602 -13.219 -9.625 1 85.56 240 TRP B O 1
ATOM 6690 N N . PRO B 1 241 ? -8.766 -12.023 -9.727 1 88.31 241 PRO B N 1
ATOM 6691 C CA . PRO B 1 241 ? -8.953 -11.516 -8.367 1 88.31 241 PRO B CA 1
ATOM 6692 C C . PRO B 1 241 ? -9.945 -10.352 -8.305 1 88.31 241 PRO B C 1
ATOM 6694 O O . PRO B 1 241 ? -9.68 -9.352 -7.641 1 88.31 241 PRO B O 1
ATOM 6697 N N . ALA B 1 242 ? -11.094 -10.477 -8.977 1 91.25 242 ALA B N 1
ATOM 6698 C CA . ALA B 1 242 ? -12.062 -9.391 -9.047 1 91.25 242 ALA B CA 1
ATOM 6699 C C . ALA B 1 242 ? -12.703 -9.125 -7.688 1 91.25 242 ALA B C 1
ATOM 6701 O O . ALA B 1 242 ? -12.906 -7.969 -7.305 1 91.25 242 ALA B O 1
ATOM 6702 N N . GLU B 1 243 ? -13 -10.203 -7.02 1 89.56 243 GLU B N 1
ATOM 6703 C CA . GLU B 1 243 ? -13.633 -10.039 -5.711 1 89.56 243 GLU B CA 1
ATOM 6704 C C . GLU B 1 243 ? -12.695 -9.336 -4.73 1 89.56 243 GLU B C 1
ATOM 6706 O O . GLU B 1 243 ? -13.102 -8.398 -4.043 1 89.56 243 GLU B O 1
ATOM 6711 N N . ALA B 1 244 ? -11.477 -9.805 -4.672 1 87.44 244 ALA B N 1
ATOM 6712 C CA . ALA B 1 244 ? -10.492 -9.18 -3.795 1 87.44 244 ALA B CA 1
ATOM 6713 C C . ALA B 1 244 ? -10.234 -7.727 -4.199 1 87.44 244 ALA B C 1
ATOM 6715 O O . ALA B 1 244 ? -10.062 -6.859 -3.344 1 87.44 244 ALA B O 1
ATOM 6716 N N . ALA B 1 245 ? -10.18 -7.5 -5.457 1 91.69 245 ALA B N 1
ATOM 6717 C CA . ALA B 1 245 ? -9.945 -6.16 -5.988 1 91.69 245 ALA B CA 1
ATOM 6718 C C . ALA B 1 245 ? -11.07 -5.207 -5.582 1 91.69 245 ALA B C 1
ATOM 6720 O O . ALA B 1 245 ? -10.812 -4.109 -5.082 1 91.69 245 ALA B O 1
ATOM 6721 N N . LEU B 1 246 ? -12.328 -5.66 -5.758 1 94.31 246 LEU B N 1
ATOM 6722 C CA . LEU B 1 246 ? -13.469 -4.797 -5.461 1 94.31 246 LEU B CA 1
ATOM 6723 C C . LEU B 1 246 ? -13.633 -4.609 -3.957 1 94.31 246 LEU B C 1
ATOM 6725 O O . LEU B 1 246 ? -14.039 -3.537 -3.502 1 94.31 246 LEU B O 1
ATOM 6729 N N . GLU B 1 247 ? -13.375 -5.621 -3.227 1 89.56 247 GLU B N 1
ATOM 6730 C CA . GLU B 1 247 ? -13.414 -5.477 -1.774 1 89.56 247 GLU B CA 1
ATOM 6731 C C . GLU B 1 247 ? -12.422 -4.426 -1.295 1 89.56 247 GLU B C 1
ATOM 6733 O O . GLU B 1 247 ? -12.75 -3.59 -0.449 1 89.56 247 GLU B O 1
ATOM 6738 N N . TYR B 1 248 ? -11.234 -4.473 -1.805 1 89.62 248 TYR B N 1
ATOM 6739 C CA . TYR B 1 248 ? -10.203 -3.492 -1.481 1 89.62 248 TYR B CA 1
ATOM 6740 C C . TYR B 1 248 ? -10.641 -2.09 -1.89 1 89.62 248 TYR B C 1
ATOM 6742 O O . TYR B 1 248 ? -10.516 -1.143 -1.111 1 89.62 248 TYR B O 1
ATOM 6750 N N . ALA B 1 249 ? -11.148 -1.919 -3.096 1 92.94 249 ALA B N 1
ATOM 6751 C CA . ALA B 1 249 ? -11.555 -0.617 -3.623 1 92.94 249 ALA B CA 1
ATOM 6752 C C . ALA B 1 249 ? -12.672 -0.009 -2.785 1 92.94 249 ALA B C 1
ATOM 6754 O O . ALA B 1 249 ? -12.633 1.177 -2.447 1 92.94 249 ALA B O 1
ATOM 6755 N N . VAL B 1 250 ? -13.672 -0.853 -2.4 1 92 250 VAL B N 1
ATOM 6756 C CA . VAL B 1 250 ? -14.828 -0.389 -1.64 1 92 250 VAL B CA 1
ATOM 6757 C C . VAL B 1 250 ? -14.391 0.013 -0.233 1 92 250 VAL B C 1
ATOM 6759 O O . VAL B 1 250 ? -14.891 0.996 0.321 1 92 250 VAL B O 1
ATOM 6762 N N . GLN B 1 251 ? -13.453 -0.714 0.287 1 85.62 251 GLN B N 1
ATOM 6763 C CA . GLN B 1 251 ? -13 -0.432 1.644 1 85.62 251 GLN B CA 1
ATOM 6764 C C . GLN B 1 251 ? -12.172 0.852 1.688 1 85.62 251 GLN B C 1
ATOM 6766 O O . GLN B 1 251 ? -12.336 1.668 2.598 1 85.62 251 GLN B O 1
ATOM 6771 N N . VAL B 1 252 ? -11.336 1.018 0.74 1 86.25 252 VAL B N 1
ATOM 6772 C CA . VAL B 1 252 ? -10.438 2.168 0.733 1 86.25 252 VAL B CA 1
ATOM 6773 C C . VAL B 1 252 ? -11.219 3.43 0.372 1 86.25 252 VAL B C 1
ATOM 6775 O O . VAL B 1 252 ? -11.062 4.469 1.017 1 86.25 252 VAL B O 1
ATOM 6778 N N . ALA B 1 253 ? -12.078 3.381 -0.638 1 88.56 253 ALA B N 1
ATOM 6779 C CA . ALA B 1 253 ? -12.812 4.551 -1.109 1 88.56 253 ALA B CA 1
ATOM 6780 C C . ALA B 1 253 ? -14.086 4.77 -0.292 1 88.56 253 ALA B C 1
ATOM 6782 O O . ALA B 1 253 ? -14.719 5.82 -0.386 1 88.56 253 ALA B O 1
ATOM 6783 N N . ARG B 1 254 ? -14.43 3.844 0.497 1 86.69 254 ARG B N 1
ATOM 6784 C CA . ARG B 1 254 ? -15.625 3.896 1.326 1 86.69 254 ARG B CA 1
ATOM 6785 C C . ARG B 1 254 ? -16.859 4.18 0.482 1 86.69 254 ARG B C 1
ATOM 6787 O O . ARG B 1 254 ? -17.641 5.086 0.795 1 86.69 254 ARG B O 1
ATOM 6794 N N . VAL B 1 255 ? -16.953 3.496 -0.582 1 92.31 255 VAL B N 1
ATOM 6795 C CA . VAL B 1 255 ? -18.125 3.598 -1.448 1 92.31 255 VAL B CA 1
ATOM 6796 C C . VAL B 1 255 ? -19.031 2.385 -1.24 1 92.31 255 VAL B C 1
ATOM 6798 O O . VAL B 1 255 ? -18.562 1.307 -0.875 1 92.31 255 VAL B O 1
ATOM 6801 N N . PRO B 1 256 ? -20.297 2.588 -1.451 1 91.69 256 PRO B N 1
ATOM 6802 C CA . PRO B 1 256 ? -21.219 1.465 -1.249 1 91.69 256 PRO B CA 1
ATOM 6803 C C . PRO B 1 256 ? -21.188 0.467 -2.404 1 91.69 256 PRO B C 1
ATOM 6805 O O . PRO B 1 256 ? -21.469 -0.719 -2.207 1 91.69 256 PRO B O 1
ATOM 6808 N N . ARG B 1 257 ? -20.938 0.987 -3.607 1 95.44 257 ARG B N 1
ATOM 6809 C CA . ARG B 1 257 ? -20.953 0.149 -4.801 1 95.44 257 ARG B CA 1
ATOM 6810 C C . ARG B 1 257 ? -19.719 0.416 -5.664 1 95.44 257 ARG B C 1
ATOM 6812 O O . ARG B 1 257 ? -19.219 1.538 -5.703 1 95.44 257 ARG B O 1
ATOM 6819 N N . ALA B 1 258 ? -19.266 -0.63 -6.312 1 97.31 258 ALA B N 1
ATOM 6820 C CA . ALA B 1 258 ? -18.141 -0.513 -7.238 1 97.31 258 ALA B CA 1
ATOM 6821 C C . ALA B 1 258 ? -18.281 -1.499 -8.398 1 97.31 258 ALA B C 1
ATOM 6823 O O . ALA B 1 258 ? -18.859 -2.572 -8.234 1 97.31 258 ALA B O 1
ATOM 6824 N N . LEU B 1 259 ? -17.844 -1.073 -9.539 1 96.75 259 LEU B N 1
ATOM 6825 C CA . LEU B 1 259 ? -17.906 -1.869 -10.758 1 96.75 259 LEU B CA 1
ATOM 6826 C C . LEU B 1 259 ? -16.516 -1.988 -11.391 1 96.75 259 LEU B C 1
ATOM 6828 O O . LEU B 1 259 ? -15.773 -1.007 -11.453 1 96.75 259 LEU B O 1
ATOM 6832 N N . LEU B 1 260 ? -16.141 -3.176 -11.742 1 97 260 LEU B N 1
ATOM 6833 C CA . LEU B 1 260 ? -14.891 -3.436 -12.438 1 97 260 LEU B CA 1
ATOM 6834 C C . LEU B 1 260 ? -15.133 -4.188 -13.742 1 97 260 LEU B C 1
ATOM 6836 O O . LEU B 1 260 ? -15.773 -5.242 -13.742 1 97 260 LEU B O 1
ATOM 6840 N N . ILE B 1 261 ? -14.719 -3.627 -14.852 1 95.19 261 ILE B N 1
ATOM 6841 C CA . ILE B 1 261 ? -14.836 -4.262 -16.156 1 95.19 261 ILE B CA 1
ATOM 6842 C C . ILE B 1 261 ? -13.438 -4.48 -16.75 1 95.19 261 ILE B C 1
ATOM 6844 O O . ILE B 1 261 ? -12.578 -3.605 -16.656 1 95.19 261 ILE B O 1
ATOM 6848 N N . TRP B 1 262 ? -13.18 -5.629 -17.188 1 93.62 262 TRP B N 1
ATOM 6849 C CA . TRP B 1 262 ? -11.875 -5.875 -17.797 1 93.62 262 TRP B CA 1
ATOM 6850 C C . TRP B 1 262 ? -11.992 -6.832 -18.969 1 93.62 262 TRP B C 1
ATOM 6852 O O . TRP B 1 262 ? -12.953 -7.598 -19.062 1 93.62 262 TRP B O 1
ATOM 6862 N N . SER B 1 263 ? -11.141 -6.676 -19.953 1 88.19 263 SER B N 1
ATOM 6863 C CA . SER B 1 263 ? -11.07 -7.512 -21.141 1 88.19 263 SER B CA 1
ATOM 6864 C C . SER B 1 263 ? -9.648 -7.988 -21.406 1 88.19 263 SER B C 1
ATOM 6866 O O . SER B 1 263 ? -8.688 -7.227 -21.234 1 88.19 263 SER B O 1
ATOM 6868 N N . ASP B 1 264 ? -9.594 -9.266 -21.453 1 77.69 264 ASP B N 1
ATOM 6869 C CA . ASP B 1 264 ? -8.312 -9.867 -21.812 1 77.69 264 ASP B CA 1
ATOM 6870 C C . ASP B 1 264 ? -8.164 -9.984 -23.328 1 77.69 264 ASP B C 1
ATOM 6872 O O . ASP B 1 264 ? -9.07 -10.469 -24.016 1 77.69 264 ASP B O 1
ATOM 6876 N N . GLY B 1 265 ? -7.207 -9.344 -23.875 1 68.94 265 GLY B N 1
ATOM 6877 C CA . GLY B 1 265 ? -6.977 -9.359 -25.312 1 68.94 265 GLY B CA 1
ATOM 6878 C C . GLY B 1 265 ? -6.988 -10.758 -25.891 1 68.94 265 GLY B C 1
ATOM 6879 O O . GLY B 1 265 ? -7.34 -10.953 -27.062 1 68.94 265 GLY B O 1
ATOM 6880 N N . ASP B 1 266 ? -6.637 -11.711 -25.094 1 64.94 266 ASP B N 1
ATOM 6881 C CA . ASP B 1 266 ? -6.5 -13.07 -25.609 1 64.94 266 ASP B CA 1
ATOM 6882 C C . ASP B 1 266 ? -7.805 -13.844 -25.469 1 64.94 266 ASP B C 1
ATOM 6884 O O . ASP B 1 266 ? -7.973 -14.906 -26.078 1 64.94 266 ASP B O 1
ATOM 6888 N N . GLU B 1 267 ? -8.695 -13.289 -24.734 1 65.88 267 GLU B N 1
ATOM 6889 C CA . GLU B 1 267 ? -9.961 -13.984 -24.5 1 65.88 267 GLU B CA 1
ATOM 6890 C C . GLU B 1 267 ? -11.125 -13.242 -25.156 1 65.88 267 GLU B C 1
ATOM 6892 O O . GLU B 1 267 ? -11.133 -12.016 -25.203 1 65.88 267 GLU B O 1
ATOM 6897 N N . PRO B 1 268 ? -11.992 -13.969 -25.797 1 64.75 268 PRO B N 1
ATOM 6898 C CA . PRO B 1 268 ? -13.117 -13.352 -26.5 1 64.75 268 PRO B CA 1
ATOM 6899 C C . PRO B 1 268 ? -14.242 -12.922 -25.562 1 64.75 268 PRO B C 1
ATOM 6901 O O . PRO B 1 268 ? -15.422 -13.148 -25.859 1 64.75 268 PRO B O 1
ATOM 6904 N N . TRP B 1 269 ? -13.883 -12.609 -24.328 1 76.12 269 TRP B N 1
ATOM 6905 C CA . TRP B 1 269 ? -14.977 -12.18 -23.453 1 76.12 269 TRP B CA 1
ATOM 6906 C C . TRP B 1 269 ? -14.555 -10.977 -22.609 1 76.12 269 TRP B C 1
ATOM 6908 O O . TRP B 1 269 ? -13.367 -10.719 -22.438 1 76.12 269 TRP B O 1
ATOM 6918 N N . THR B 1 270 ? -15.602 -10.219 -22.312 1 86.62 270 THR B N 1
ATOM 6919 C CA . THR B 1 270 ? -15.453 -9.133 -21.344 1 86.62 270 THR B CA 1
ATOM 6920 C C . THR B 1 270 ? -16.016 -9.539 -19.984 1 86.62 270 THR B C 1
ATOM 6922 O O . THR B 1 270 ? -17.047 -10.203 -19.906 1 86.62 270 THR B O 1
ATOM 6925 N N . ASN B 1 271 ? -15.219 -9.312 -19 1 92.06 271 ASN B N 1
ATOM 6926 C CA . ASN B 1 271 ? -15.641 -9.656 -17.641 1 92.06 271 ASN B CA 1
ATOM 6927 C C . ASN B 1 271 ? -16.109 -8.43 -16.875 1 92.06 271 ASN B C 1
ATOM 6929 O O . ASN B 1 271 ? -15.555 -7.336 -17.047 1 92.06 271 ASN B O 1
ATOM 6933 N N . LEU B 1 272 ? -17.172 -8.641 -16.141 1 94.25 272 LEU B N 1
ATOM 6934 C CA . LEU B 1 272 ? -17.703 -7.566 -15.305 1 94.25 272 LEU B CA 1
ATOM 6935 C C . LEU B 1 272 ? -17.938 -8.055 -13.875 1 94.25 272 LEU B C 1
ATOM 6937 O O . LEU B 1 272 ? -18.531 -9.117 -13.664 1 94.25 272 LEU B O 1
ATOM 6941 N N . ALA B 1 273 ? -17.391 -7.359 -12.969 1 95.81 273 ALA B N 1
ATOM 6942 C CA . ALA B 1 273 ? -17.609 -7.637 -11.555 1 95.81 273 ALA B CA 1
ATOM 6943 C C . ALA B 1 273 ? -18.297 -6.461 -10.867 1 95.81 273 ALA B C 1
ATOM 6945 O O . ALA B 1 273 ? -17.953 -5.305 -11.109 1 95.81 273 ALA B O 1
ATOM 6946 N N . ILE B 1 274 ? -19.328 -6.75 -10.078 1 95.94 274 ILE B N 1
ATOM 6947 C CA . ILE B 1 274 ? -20.047 -5.703 -9.367 1 95.94 274 ILE B CA 1
ATOM 6948 C C . ILE B 1 274 ? -20.078 -6.027 -7.875 1 95.94 274 ILE B C 1
ATOM 6950 O O . ILE B 1 274 ? -20.25 -7.188 -7.492 1 95.94 274 ILE B O 1
ATOM 6954 N N . TRP B 1 275 ? -19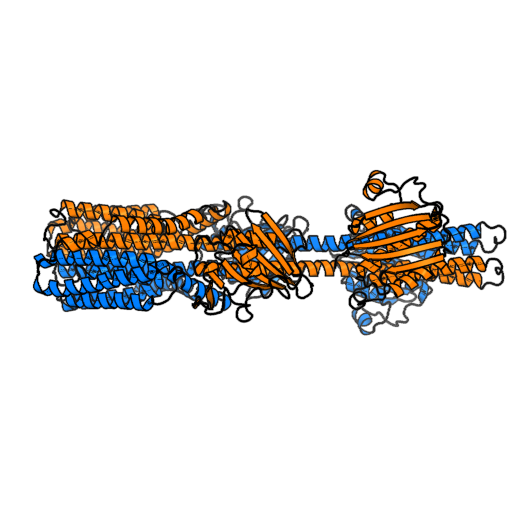.719 -5.059 -7.113 1 95.62 275 TRP B N 1
ATOM 6955 C CA . TRP B 1 275 ? -19.812 -5.137 -5.66 1 95.62 275 TRP B CA 1
ATOM 6956 C C . TRP B 1 275 ? -20.969 -4.285 -5.152 1 95.62 275 TRP B C 1
ATOM 6958 O O . TRP B 1 275 ? -20.984 -3.064 -5.34 1 95.62 275 TRP B O 1
ATOM 6968 N N . GLU B 1 276 ? -21.969 -4.973 -4.594 1 92.44 276 GLU B N 1
ATOM 6969 C CA . GLU B 1 276 ? -23.125 -4.281 -4.031 1 92.44 276 GLU B CA 1
ATOM 6970 C C . GLU B 1 276 ? -23.562 -4.918 -2.711 1 92.44 276 GLU B C 1
ATOM 6972 O O . GLU B 1 276 ? -23.734 -6.133 -2.631 1 92.44 276 GLU B O 1
ATOM 6977 N N . SER B 1 277 ? -23.75 -4.176 -1.703 1 86.88 277 SER B N 1
ATOM 6978 C CA . SER B 1 277 ? -24.234 -4.609 -0.399 1 86.88 277 SER B CA 1
ATOM 6979 C C . SER B 1 277 ? -23.359 -5.719 0.176 1 86.88 277 SER B C 1
ATOM 6981 O O . SER B 1 277 ? -23.875 -6.711 0.704 1 86.88 277 SER B O 1
ATOM 6983 N N . GLY B 1 278 ? -22.078 -5.785 -0.117 1 86.44 278 GLY B N 1
ATOM 6984 C CA . GLY B 1 278 ? -21.156 -6.723 0.485 1 86.44 278 GLY B CA 1
ATOM 6985 C C . GLY B 1 278 ? -20.969 -7.988 -0.332 1 86.44 278 GLY B C 1
ATOM 6986 O O . GLY B 1 278 ? -20.219 -8.891 0.067 1 86.44 278 GLY B O 1
ATOM 6987 N N . VAL B 1 279 ? -21.625 -8.031 -1.474 1 90.38 279 VAL B N 1
ATOM 6988 C CA . VAL B 1 279 ? -21.531 -9.227 -2.303 1 90.38 279 VAL B CA 1
ATOM 6989 C C . VAL B 1 279 ? -20.938 -8.867 -3.662 1 90.38 279 VAL B C 1
ATOM 6991 O O . VAL B 1 279 ? -21.234 -7.809 -4.215 1 90.38 279 VAL B O 1
ATOM 6994 N N . CYS B 1 280 ? -20.031 -9.695 -4.078 1 92.5 280 CYS B N 1
ATOM 6995 C CA . CYS B 1 280 ? -19.406 -9.516 -5.387 1 92.5 280 CYS B CA 1
ATOM 6996 C C . CYS B 1 280 ? -19.953 -10.523 -6.391 1 92.5 280 CYS B C 1
ATOM 6998 O O . CYS B 1 280 ? -20.047 -11.719 -6.09 1 92.5 280 CYS B O 1
ATOM 7000 N N . ALA B 1 281 ? -20.453 -10.125 -7.508 1 92 281 ALA B N 1
ATOM 7001 C CA . ALA B 1 281 ? -20.906 -10.984 -8.594 1 92 281 ALA B CA 1
ATOM 7002 C C . ALA B 1 281 ? -20.094 -10.75 -9.859 1 92 281 ALA B C 1
ATOM 7004 O O . ALA B 1 281 ? -19.844 -9.602 -10.25 1 92 281 ALA B O 1
ATOM 7005 N N . VAL B 1 282 ? -19.594 -11.734 -10.375 1 91.31 282 VAL B N 1
ATOM 7006 C CA . VAL B 1 282 ? -18.797 -11.648 -11.602 1 91.31 282 VAL B CA 1
ATOM 7007 C C . VAL B 1 282 ? -19.609 -12.211 -12.766 1 91.31 282 VAL B C 1
ATOM 7009 O O . VAL B 1 282 ? -20.234 -13.266 -12.648 1 91.31 282 VAL B O 1
ATOM 7012 N N . ARG B 1 283 ? -19.703 -11.5 -13.883 1 88.19 283 ARG B N 1
ATOM 7013 C CA . ARG B 1 283 ? -20.422 -11.898 -15.086 1 88.19 283 ARG B CA 1
ATOM 7014 C C . ARG B 1 283 ? -19.5 -11.938 -16.297 1 88.19 283 ARG B C 1
ATOM 7016 O O . ARG B 1 283 ? -18.594 -11.102 -16.422 1 88.19 283 ARG B O 1
ATOM 7023 N N . HIS B 1 284 ? -19.672 -12.93 -17.125 1 86.81 284 HIS B N 1
ATOM 7024 C CA . HIS B 1 284 ? -18.984 -13.008 -18.406 1 86.81 284 HIS B CA 1
ATOM 7025 C C . HIS B 1 284 ? -19.875 -12.484 -19.531 1 86.81 284 HIS B C 1
ATOM 7027 O O . HIS B 1 284 ? -21.016 -12.938 -19.688 1 86.81 284 HIS B O 1
ATOM 7033 N N . LEU B 1 285 ? -19.312 -11.508 -20.141 1 85.5 285 LEU B N 1
ATOM 7034 C CA . LEU B 1 285 ? -20.109 -10.836 -21.172 1 85.5 285 LEU B CA 1
ATOM 7035 C C . LEU B 1 285 ? -19.469 -11 -22.547 1 85.5 285 LEU B C 1
ATOM 7037 O O . LEU B 1 285 ? -18.297 -11.367 -22.656 1 85.5 285 LEU B O 1
ATOM 7041 N N . SER B 1 286 ? -20.328 -10.719 -23.547 1 82 286 SER B N 1
ATOM 7042 C CA . SER B 1 286 ? -19.812 -10.695 -24.906 1 82 286 SER B CA 1
ATOM 7043 C C . SER B 1 286 ? -18.781 -9.586 -25.094 1 82 286 SER B C 1
ATOM 7045 O O . SER B 1 286 ? -18.812 -8.57 -24.391 1 82 286 SER B O 1
ATOM 7047 N N . PRO B 1 287 ? -17.859 -9.711 -25.906 1 79.06 287 PRO B N 1
ATOM 7048 C CA . PRO B 1 287 ? -16.766 -8.75 -26.062 1 79.06 287 PRO B CA 1
ATOM 7049 C C . PRO B 1 287 ? -17.25 -7.359 -26.453 1 79.06 287 PRO B C 1
ATOM 7051 O O . PRO B 1 287 ? -16.594 -6.359 -26.141 1 79.06 287 PRO B O 1
ATOM 7054 N N . ALA B 1 288 ? -18.375 -7.293 -27 1 80.19 288 ALA B N 1
ATOM 7055 C CA . ALA B 1 288 ? -18.828 -6 -27.516 1 80.19 288 ALA B CA 1
ATOM 7056 C C . ALA B 1 288 ? -19.766 -5.32 -26.516 1 80.19 288 ALA B C 1
ATOM 7058 O O . ALA B 1 288 ? -20.156 -4.164 -26.719 1 80.19 288 ALA B O 1
ATOM 7059 N N . THR B 1 289 ? -19.859 -5.938 -25.438 1 83.19 289 THR B N 1
ATOM 7060 C CA . THR B 1 289 ? -20.812 -5.375 -24.469 1 83.19 289 THR B CA 1
ATOM 7061 C C . THR B 1 289 ? -20.234 -4.117 -23.828 1 83.19 289 THR B C 1
ATOM 7063 O O . THR B 1 289 ? -19.078 -4.102 -23.406 1 83.19 289 THR B O 1
ATOM 7066 N N . TYR B 1 290 ? -21.031 -3.014 -23.766 1 85.75 290 TYR B N 1
ATOM 7067 C CA . TYR B 1 290 ? -20.781 -1.732 -23.125 1 85.75 290 TYR B CA 1
ATOM 7068 C C . TYR B 1 290 ? -19.672 -0.966 -23.828 1 85.75 290 TYR B C 1
ATOM 7070 O O . TYR B 1 290 ? -19.172 0.036 -23.312 1 85.75 290 TYR B O 1
ATOM 7078 N N . LEU B 1 291 ? -19.234 -1.533 -25 1 82.38 291 LEU B N 1
ATOM 7079 C CA . LEU B 1 291 ? -18.203 -0.812 -25.719 1 82.38 291 LEU B CA 1
ATOM 7080 C C . LEU B 1 291 ? -18.797 0.332 -26.531 1 82.38 291 LEU B C 1
ATOM 7082 O O . LEU B 1 291 ? -19.922 0.227 -27.031 1 82.38 291 LEU B O 1
ATOM 7086 N N . PRO B 1 292 ? -18.031 1.459 -26.578 1 83.75 292 PRO B N 1
ATOM 7087 C CA . PRO B 1 292 ? -16.812 1.741 -25.812 1 83.75 292 PRO B CA 1
ATOM 7088 C C . PRO B 1 292 ? -17.109 2.111 -24.359 1 83.75 292 PRO B C 1
ATOM 7090 O O . PRO B 1 292 ? -18.109 2.768 -24.078 1 83.75 292 PRO B O 1
ATOM 7093 N N . TRP B 1 293 ? -16.359 1.685 -23.422 1 87.69 293 TRP B N 1
ATOM 7094 C CA . TRP B 1 293 ? -16.578 2.018 -22.031 1 87.69 293 TRP B CA 1
ATOM 7095 C C . TRP B 1 293 ? -16.531 3.527 -21.812 1 87.69 293 TRP B C 1
ATOM 7097 O O . TRP B 1 293 ? -17.328 4.078 -21.047 1 87.69 293 TRP B O 1
ATOM 7107 N N . THR B 1 294 ? -15.523 4.098 -22.453 1 88.19 294 THR B N 1
ATOM 7108 C CA . THR B 1 294 ? -15.297 5.539 -22.516 1 88.19 294 THR B CA 1
ATOM 7109 C C . THR B 1 294 ? -14.867 5.969 -23.906 1 88.19 294 THR B C 1
ATOM 7111 O O . THR B 1 294 ? -14.414 5.145 -24.703 1 88.19 294 THR B O 1
ATOM 7114 N N . PRO B 1 295 ? -15.188 7.227 -24.219 1 86.25 295 PRO B N 1
ATOM 7115 C CA . PRO B 1 295 ? -14.703 7.695 -25.516 1 86.25 295 PRO B CA 1
ATOM 7116 C C . PRO B 1 295 ? -13.211 7.469 -25.719 1 86.25 295 PRO B C 1
ATOM 7118 O O . PRO B 1 295 ? -12.445 7.477 -24.75 1 86.25 295 PRO B O 1
ATOM 7121 N N . GLU B 1 296 ? -12.773 7.262 -26.891 1 84.12 296 GLU B N 1
ATOM 7122 C CA . GLU B 1 296 ? -11.398 6.918 -27.234 1 84.12 296 GLU B CA 1
ATOM 7123 C C . GLU B 1 296 ? -10.414 7.941 -26.672 1 84.12 296 GLU B C 1
ATOM 7125 O O . GLU B 1 296 ? -9.336 7.582 -26.203 1 84.12 296 GLU B O 1
ATOM 7130 N N . ALA B 1 297 ? -10.836 9.172 -26.625 1 80.19 297 ALA B N 1
ATOM 7131 C CA . ALA B 1 297 ? -9.961 10.25 -26.172 1 80.19 297 ALA B CA 1
ATOM 7132 C C . ALA B 1 297 ? -9.75 10.172 -24.656 1 80.19 297 ALA B C 1
ATOM 7134 O O . ALA B 1 297 ? -8.766 10.703 -24.141 1 80.19 297 ALA B O 1
ATOM 7135 N N . LEU B 1 298 ? -10.641 9.375 -24.031 1 87 298 LEU B N 1
ATOM 7136 C CA . LEU B 1 298 ? -10.617 9.367 -22.562 1 87 298 LEU B CA 1
ATOM 7137 C C . LEU B 1 298 ? -10.352 7.961 -22.047 1 87 298 LEU B C 1
ATOM 7139 O O . LEU B 1 298 ? -10.641 7.664 -20.875 1 87 298 LEU B O 1
ATOM 7143 N N . GLU B 1 299 ? -9.758 7.215 -22.859 1 85.31 299 GLU B N 1
ATOM 7144 C CA . GLU B 1 299 ? -9.547 5.82 -22.484 1 85.31 299 GLU B CA 1
ATOM 7145 C C . GLU B 1 299 ? -8.609 5.707 -21.281 1 85.31 299 GLU B C 1
ATOM 7147 O O . GLU B 1 299 ? -8.812 4.863 -20.406 1 85.31 299 GLU B O 1
ATOM 7152 N N . HIS B 1 300 ? -7.621 6.59 -21.172 1 86.62 300 HIS B N 1
ATOM 7153 C CA . HIS B 1 300 ? -6.633 6.484 -20.109 1 86.62 300 HIS B CA 1
ATOM 7154 C C . HIS B 1 300 ? -6.828 7.578 -19.062 1 86.62 300 HIS B C 1
ATOM 7156 O O . HIS B 1 300 ? -6.051 7.68 -18.125 1 86.62 300 HIS B O 1
ATOM 7162 N N . ALA B 1 301 ? -7.914 8.312 -19.281 1 90.69 301 ALA B N 1
ATOM 7163 C CA . ALA B 1 301 ? -8.133 9.43 -18.375 1 90.69 301 ALA B CA 1
ATOM 7164 C C . ALA B 1 301 ? -9.016 9.023 -17.203 1 90.69 301 ALA B C 1
ATOM 7166 O O . ALA B 1 301 ? -9.875 8.148 -17.344 1 90.69 301 ALA B O 1
ATOM 7167 N N . SER B 1 302 ? -8.695 9.594 -16.062 1 93.44 302 SER B N 1
ATOM 7168 C CA . SER B 1 302 ? -9.57 9.422 -14.898 1 93.44 302 SER B CA 1
ATOM 7169 C C . SER B 1 302 ? -10.734 10.406 -14.938 1 93.44 302 SER B C 1
ATOM 7171 O O . SER B 1 302 ? -10.562 11.562 -15.328 1 93.44 302 SER B O 1
ATOM 7173 N N . LEU B 1 303 ? -11.891 9.977 -14.617 1 94.31 303 LEU B N 1
ATOM 7174 C CA . LEU B 1 303 ? -13.109 10.773 -14.742 1 94.31 303 LEU B CA 1
ATOM 7175 C C . LEU B 1 303 ? -13.805 10.914 -13.391 1 94.31 303 LEU B C 1
ATOM 7177 O O . LEU B 1 303 ? -13.805 9.984 -12.586 1 94.31 303 LEU B O 1
ATOM 7181 N N . LEU B 1 304 ? -14.266 12.055 -13.188 1 93.75 304 LEU B N 1
ATOM 7182 C CA . LEU B 1 304 ? -15.172 12.32 -12.078 1 93.75 304 LEU B CA 1
ATOM 7183 C C . LEU B 1 304 ? -16.562 12.711 -12.586 1 93.75 304 LEU B C 1
ATOM 7185 O O . LEU B 1 304 ? -16.75 13.828 -13.062 1 93.75 304 LEU B O 1
ATOM 7189 N N . VAL B 1 305 ? -17.453 11.805 -12.445 1 94.06 305 VAL B N 1
ATOM 7190 C CA . VAL B 1 305 ? -18.828 12.055 -12.852 1 94.06 305 VAL B CA 1
ATOM 7191 C C . VAL B 1 305 ? -19.609 12.695 -11.703 1 94.06 305 VAL B C 1
ATOM 7193 O O . VAL B 1 305 ? -19.906 12.039 -10.703 1 94.06 305 VAL B O 1
ATOM 7196 N N . ILE B 1 306 ? -19.906 13.891 -11.922 1 90.94 306 ILE B N 1
ATOM 7197 C CA . ILE B 1 306 ? -20.594 14.648 -10.875 1 90.94 306 ILE B CA 1
ATOM 7198 C C . ILE B 1 306 ? -22.078 14.352 -10.906 1 90.94 306 ILE B C 1
ATOM 7200 O O . ILE B 1 306 ? -22.688 14.047 -9.867 1 90.94 306 ILE B O 1
ATOM 7204 N N . ASP B 1 307 ? -22.625 14.477 -12.039 1 90.69 307 ASP B N 1
ATOM 7205 C CA . ASP B 1 307 ? -24.047 14.227 -12.266 1 90.69 307 ASP B CA 1
ATOM 7206 C C . ASP B 1 307 ? -24.281 13.57 -13.625 1 90.69 307 ASP B C 1
ATOM 7208 O O . ASP B 1 307 ? -24.188 14.227 -14.656 1 90.69 307 ASP B O 1
ATOM 7212 N N . ALA B 1 308 ? -24.703 12.359 -13.531 1 90.88 308 ALA B N 1
ATOM 7213 C CA . ALA B 1 308 ? -24.859 11.602 -14.766 1 90.88 308 ALA B CA 1
ATOM 7214 C C . ALA B 1 308 ? -26.094 12.07 -15.547 1 90.88 308 ALA B C 1
ATOM 7216 O O . ALA B 1 308 ? -26.078 12.078 -16.781 1 90.88 308 ALA B O 1
ATOM 7217 N N . LYS B 1 309 ? -27.141 12.492 -14.859 1 88.06 309 LYS B N 1
ATOM 7218 C CA . LYS B 1 309 ? -28.359 12.945 -15.516 1 88.06 309 LYS B CA 1
ATOM 7219 C C . LYS B 1 309 ? -28.125 14.219 -16.328 1 88.06 309 LYS B C 1
ATOM 7221 O O . LYS B 1 309 ? -28.656 14.375 -17.422 1 88.06 309 LYS B O 1
ATOM 7226 N N . ARG B 1 310 ? -27.281 15.102 -15.867 1 89.19 310 ARG B N 1
ATOM 7227 C CA . ARG B 1 310 ? -27 16.375 -16.547 1 89.19 310 ARG B CA 1
ATOM 7228 C C . ARG B 1 310 ? -25.719 16.281 -17.359 1 89.19 310 ARG B C 1
ATOM 7230 O O . ARG B 1 310 ? -25.219 17.297 -17.859 1 89.19 310 ARG B O 1
ATOM 7237 N N . SER B 1 311 ? -25.141 15.156 -17.438 1 90.31 311 SER B N 1
ATOM 7238 C CA . SER B 1 311 ? -23.938 14.875 -18.203 1 90.31 311 SER B CA 1
ATOM 7239 C C . SER B 1 311 ? -22.781 15.781 -17.766 1 90.31 311 SER B C 1
ATOM 7241 O O . SER B 1 311 ? -22.094 16.359 -18.609 1 90.31 311 SER B O 1
ATOM 7243 N N . ARG B 1 312 ? -22.688 15.953 -16.5 1 91.12 312 ARG B N 1
ATOM 7244 C CA . ARG B 1 312 ? -21.594 16.75 -15.961 1 91.12 312 ARG B CA 1
ATOM 7245 C C . ARG B 1 312 ? -20.469 15.867 -15.445 1 91.12 312 ARG B C 1
ATOM 7247 O O . ARG B 1 312 ? -20.688 15.031 -14.562 1 91.12 312 ARG B O 1
ATOM 7254 N N . ALA B 1 313 ? -19.312 16.047 -16.062 1 92.5 313 ALA B N 1
ATOM 7255 C CA . ALA B 1 313 ? -18.156 15.258 -15.648 1 92.5 313 ALA B CA 1
ATOM 7256 C C . ALA B 1 313 ? -16.875 16.078 -15.742 1 92.5 313 ALA B C 1
ATOM 7258 O O . ALA B 1 313 ? -16.812 17.062 -16.469 1 92.5 313 ALA B O 1
ATOM 7259 N N . LEU B 1 314 ? -15.977 15.727 -14.875 1 91.25 314 LEU B N 1
ATOM 7260 C CA . LEU B 1 314 ? -14.648 16.312 -14.906 1 91.25 314 LEU B CA 1
ATOM 7261 C C . LEU B 1 314 ? -13.609 15.297 -15.367 1 91.25 314 LEU B C 1
ATOM 7263 O O . LEU B 1 314 ? -13.695 14.117 -15.023 1 91.25 314 LEU B O 1
ATOM 7267 N N . VAL B 1 315 ? -12.656 15.805 -16.141 1 92.19 315 VAL B N 1
ATOM 7268 C CA . VAL B 1 315 ? -11.586 14.953 -16.656 1 92.19 315 VAL B CA 1
ATOM 7269 C C . VAL B 1 315 ? -10.258 15.352 -16.031 1 92.19 315 VAL B C 1
ATOM 7271 O O . VAL B 1 315 ? -9.883 16.531 -16.031 1 92.19 315 VAL B O 1
ATOM 7274 N N . HIS B 1 316 ? -9.602 14.32 -15.469 1 88.56 316 HIS B N 1
ATOM 7275 C CA . HIS B 1 316 ? -8.297 14.594 -14.875 1 88.56 316 HIS B CA 1
ATOM 7276 C C . HIS B 1 316 ? -7.215 14.672 -15.945 1 88.56 316 HIS B C 1
ATOM 7278 O O . HIS B 1 316 ? -6.957 13.688 -16.641 1 88.56 316 HIS B O 1
ATOM 7284 N N . ARG B 1 317 ? -6.57 15.766 -16.109 1 81.06 317 ARG B N 1
ATOM 7285 C CA . ARG B 1 317 ? -5.555 15.984 -17.125 1 81.06 317 ARG B CA 1
ATOM 7286 C C . ARG B 1 317 ? -4.152 15.781 -16.562 1 81.06 317 ARG B C 1
ATOM 7288 O O . ARG B 1 317 ? -3.16 16.062 -17.234 1 81.06 317 ARG B O 1
ATOM 7295 N N . GLY B 1 318 ? -4.039 15.43 -15.359 1 76.69 318 GLY B N 1
ATOM 7296 C CA . GLY B 1 318 ? -2.738 15.219 -14.742 1 76.69 318 GLY B CA 1
ATOM 7297 C C . GLY B 1 318 ? -2.377 16.297 -13.734 1 76.69 318 GLY B C 1
ATOM 7298 O O . GLY B 1 318 ? -2.824 17.438 -13.852 1 76.69 318 GLY B O 1
ATOM 7299 N N . GLY B 1 319 ? -1.562 15.992 -12.75 1 72.62 319 GLY B N 1
ATOM 7300 C CA . GLY B 1 319 ? -1.039 16.938 -11.789 1 72.62 319 GLY B CA 1
ATOM 7301 C C . GLY B 1 319 ? -2.117 17.562 -10.914 1 72.62 319 GLY B C 1
ATOM 7302 O O . GLY B 1 319 ? -1.952 18.672 -10.406 1 72.62 319 GLY B O 1
ATOM 7303 N N . GLY B 1 320 ? -3.242 16.984 -10.906 1 75.69 320 GLY B N 1
ATOM 7304 C CA . GLY B 1 320 ? -4.32 17.5 -10.078 1 75.69 320 GLY B CA 1
ATOM 7305 C C . GLY B 1 320 ? -5.18 18.516 -10.797 1 75.69 320 GLY B C 1
ATOM 7306 O O . GLY B 1 320 ? -6.02 19.188 -10.18 1 75.69 320 GLY B O 1
ATOM 7307 N N . ARG B 1 321 ? -5.016 18.719 -12.125 1 78.81 321 ARG B N 1
ATOM 7308 C CA . ARG B 1 321 ? -5.805 19.641 -12.938 1 78.81 321 ARG B CA 1
ATOM 7309 C C . ARG B 1 321 ? -6.984 18.922 -13.586 1 78.81 321 ARG B C 1
ATOM 7311 O O . ARG B 1 321 ? -6.836 17.828 -14.109 1 78.81 321 ARG B O 1
ATOM 7318 N N . PHE B 1 322 ? -8.133 19.562 -13.375 1 85.88 322 PHE B N 1
ATOM 7319 C CA . PHE B 1 322 ? -9.352 18.969 -13.906 1 85.88 322 PHE B CA 1
ATOM 7320 C C . PHE B 1 322 ? -10.008 19.891 -14.922 1 85.88 322 PHE B C 1
ATOM 7322 O O . PHE B 1 322 ? -10.039 21.109 -14.727 1 85.88 322 PHE B O 1
ATOM 7329 N N . ASP B 1 323 ? -10.422 19.328 -16.047 1 86.75 323 ASP B N 1
ATOM 7330 C CA . ASP B 1 323 ? -11.18 20.062 -17.047 1 86.75 323 ASP B CA 1
ATOM 7331 C C . ASP B 1 323 ? -12.617 19.562 -17.141 1 86.75 323 ASP B C 1
ATOM 7333 O O . ASP B 1 323 ? -12.883 18.375 -16.906 1 86.75 323 ASP B O 1
ATOM 7337 N N . ARG B 1 324 ? -13.453 20.484 -17.438 1 88.25 324 ARG B N 1
ATOM 7338 C CA . ARG B 1 324 ? -14.852 20.109 -17.609 1 88.25 324 ARG B CA 1
ATOM 7339 C C . ARG B 1 324 ? -15.055 19.391 -18.953 1 88.25 324 ARG B C 1
ATOM 7341 O O . ARG B 1 324 ? -14.477 19.781 -19.969 1 88.25 324 ARG B O 1
ATOM 7348 N N . TRP B 1 325 ? -15.797 18.344 -18.812 1 89.44 325 TRP B N 1
ATOM 7349 C CA . TRP B 1 325 ? -16.125 17.609 -20.031 1 89.44 325 TRP B CA 1
ATOM 7350 C C . TRP B 1 325 ? -17.141 18.375 -20.875 1 89.44 325 TRP B C 1
ATOM 7352 O O . TRP B 1 325 ? -18.172 18.812 -20.359 1 89.44 325 TRP B O 1
ATOM 7362 N N . ARG B 1 326 ? -16.766 18.625 -22.141 1 84.75 326 ARG B N 1
ATOM 7363 C CA . ARG B 1 326 ? -17.625 19.422 -23.031 1 84.75 326 ARG B CA 1
ATOM 7364 C C . ARG B 1 326 ? -18.172 18.547 -24.156 1 84.75 326 ARG B C 1
ATOM 7366 O O . ARG B 1 326 ? -18.719 19.078 -25.125 1 84.75 326 ARG B O 1
ATOM 7373 N N . GLY B 1 327 ? -18.047 17.281 -24.094 1 80.94 327 GLY B N 1
ATOM 7374 C CA . GLY B 1 327 ? -18.562 16.406 -25.141 1 80.94 327 GLY B CA 1
ATOM 7375 C C . GLY B 1 327 ? -20.047 16.156 -25.031 1 80.94 327 GLY B C 1
ATOM 7376 O O . GLY B 1 327 ? -20.703 16.625 -24.109 1 80.94 327 GLY B O 1
ATOM 7377 N N . ASP B 1 328 ? -20.484 15.5 -26.172 1 81.5 328 ASP B N 1
ATOM 7378 C CA . ASP B 1 328 ? -21.906 15.148 -26.203 1 81.5 328 ASP B CA 1
ATOM 7379 C C . ASP B 1 328 ? -22.188 13.945 -25.297 1 81.5 328 ASP B C 1
ATOM 7381 O O . ASP B 1 328 ? -21.625 12.875 -25.484 1 81.5 328 ASP B O 1
ATOM 7385 N N . GLY B 1 329 ? -22.938 14.227 -24.266 1 86.38 329 GLY B N 1
ATOM 7386 C CA . GLY B 1 329 ? -23.344 13.156 -23.359 1 86.38 329 GLY B CA 1
ATOM 7387 C C . GLY B 1 329 ? -22.312 12.852 -22.297 1 86.38 329 GLY B C 1
ATOM 7388 O O . GLY B 1 329 ? -21.281 13.523 -22.219 1 86.38 329 GLY B O 1
ATOM 7389 N N . LEU B 1 330 ? -22.562 11.883 -21.531 1 90.06 330 LEU B N 1
ATOM 7390 C CA . LEU B 1 330 ? -21.656 11.453 -20.469 1 90.06 330 LEU B CA 1
ATOM 7391 C C . LEU B 1 330 ? -20.5 10.625 -21.047 1 90.06 330 LEU B C 1
ATOM 7393 O O . LEU B 1 330 ? -20.719 9.797 -21.938 1 90.06 330 LEU B O 1
ATOM 7397 N N . PRO B 1 331 ? -19.281 10.805 -20.688 1 91.19 331 PRO B N 1
ATOM 7398 C CA . PRO B 1 331 ? -18.141 10.055 -21.203 1 91.19 331 PRO B CA 1
ATOM 7399 C C . PRO B 1 331 ? -18.031 8.648 -20.625 1 91.19 331 PRO B C 1
ATOM 7401 O O . PRO B 1 331 ? -16.953 8.211 -20.25 1 91.19 331 PRO B O 1
ATOM 7404 N N . VAL B 1 332 ? -19.125 8.078 -20.406 1 92.62 332 VAL B N 1
ATOM 7405 C CA . VAL B 1 332 ? -19.266 6.688 -19.969 1 92.62 332 VAL B CA 1
ATOM 7406 C C . VAL B 1 332 ? -20.359 6.008 -20.781 1 92.62 332 VAL B C 1
ATOM 7408 O O . VAL B 1 332 ? -21.297 6.664 -21.25 1 92.62 332 VAL B O 1
ATOM 7411 N N . SER B 1 333 ? -20.203 4.703 -21.047 1 92.12 333 SER B N 1
ATOM 7412 C CA . SER B 1 333 ? -21.172 3.941 -21.812 1 92.12 333 SER B CA 1
ATOM 7413 C C . SER B 1 333 ? -22.594 4.137 -21.266 1 92.12 333 SER B C 1
ATOM 7415 O O . SER B 1 333 ? -22.844 3.904 -20.078 1 92.12 333 SER B O 1
ATOM 7417 N N . PRO B 1 334 ? -23.484 4.594 -22.172 1 90.81 334 PRO B N 1
ATOM 7418 C CA . PRO B 1 334 ? -24.859 4.812 -21.734 1 90.81 334 PRO B CA 1
ATOM 7419 C C . PRO B 1 334 ? -25.531 3.537 -21.219 1 90.81 334 PRO B C 1
ATOM 7421 O O . PRO B 1 334 ? -26.344 3.594 -20.281 1 90.81 334 PRO B O 1
ATOM 7424 N N . ALA B 1 335 ? -25.109 2.43 -21.812 1 91.62 335 ALA B N 1
ATOM 7425 C CA . ALA B 1 335 ? -25.672 1.152 -21.375 1 91.62 335 ALA B CA 1
ATOM 7426 C C . ALA B 1 335 ? -25.266 0.835 -19.938 1 91.62 335 ALA B C 1
ATOM 7428 O O . ALA B 1 335 ? -26.062 0.313 -19.156 1 91.62 335 ALA B O 1
ATOM 7429 N N . LEU B 1 336 ? -24.047 1.183 -19.609 1 92 336 LEU B N 1
ATOM 7430 C CA . LEU B 1 336 ? -23.547 0.958 -18.266 1 92 336 LEU B CA 1
ATOM 7431 C C . LEU B 1 336 ? -24.266 1.853 -17.266 1 92 336 LEU B C 1
ATOM 7433 O O . LEU B 1 336 ? -24.625 1.406 -16.172 1 92 336 LEU B O 1
ATOM 7437 N N . VAL B 1 337 ? -24.5 3.082 -17.641 1 93.38 337 VAL B N 1
ATOM 7438 C CA . VAL B 1 337 ? -25.141 4.066 -16.781 1 93.38 337 VAL B CA 1
ATOM 7439 C C . VAL B 1 337 ? -26.578 3.637 -16.5 1 93.38 337 VAL B C 1
ATOM 7441 O O . VAL B 1 337 ? -27.062 3.721 -15.367 1 93.38 337 VAL B O 1
ATOM 7444 N N . ALA B 1 338 ? -27.203 3.182 -17.562 1 92.88 338 ALA B N 1
ATOM 7445 C CA . ALA B 1 338 ? -28.594 2.779 -17.453 1 92.88 338 ALA B CA 1
ATOM 7446 C C . ALA B 1 338 ? -28.734 1.508 -16.609 1 92.88 338 ALA B C 1
ATOM 7448 O O . ALA B 1 338 ? -29.578 1.434 -15.719 1 92.88 338 ALA B O 1
ATOM 7449 N N . GLU B 1 339 ? -27.906 0.531 -16.859 1 93.25 339 GLU B N 1
ATOM 7450 C CA . GLU B 1 339 ? -28.031 -0.775 -16.219 1 93.25 339 GLU B CA 1
ATOM 7451 C C . GLU B 1 339 ? -27.734 -0.685 -14.719 1 93.25 339 GLU B C 1
ATOM 7453 O O . GLU B 1 339 ? -28.391 -1.338 -13.914 1 93.25 339 GLU B O 1
ATOM 7458 N N . PHE B 1 340 ? -26.812 0.17 -14.367 1 93.69 340 PHE B N 1
ATOM 7459 C CA . PHE B 1 340 ? -26.391 0.194 -12.969 1 93.69 340 PHE B CA 1
ATOM 7460 C C . PHE B 1 340 ? -26.828 1.484 -12.289 1 93.69 340 PHE B C 1
ATOM 7462 O O . PHE B 1 340 ? -26.391 1.799 -11.188 1 93.69 340 PHE B O 1
ATOM 7469 N N . SER B 1 341 ? -27.656 2.277 -12.922 1 92.38 341 SER B N 1
ATOM 7470 C CA . SER B 1 341 ? -28.219 3.504 -12.359 1 92.38 341 SER B CA 1
ATOM 7471 C C . SER B 1 341 ? -27.125 4.383 -11.758 1 92.38 341 SER B C 1
ATOM 7473 O O . SER B 1 341 ? -27.219 4.785 -10.602 1 92.38 341 SER B O 1
ATOM 7475 N N . ILE B 1 342 ? -26.172 4.742 -12.586 1 92.75 342 ILE B N 1
ATOM 7476 C CA . ILE B 1 342 ? -25.047 5.535 -12.133 1 92.75 342 ILE B CA 1
ATOM 7477 C C . ILE B 1 342 ? -25.453 7.004 -12.031 1 92.75 342 ILE B C 1
ATOM 7479 O O . ILE B 1 342 ? -25.828 7.617 -13.023 1 92.75 342 ILE B O 1
ATOM 7483 N N . ALA B 1 343 ? -25.484 7.586 -10.844 1 93.19 343 ALA B N 1
ATOM 7484 C CA . ALA B 1 343 ? -25.75 9.008 -10.648 1 93.19 343 ALA B CA 1
ATOM 7485 C C . ALA B 1 343 ? -24.438 9.797 -10.594 1 93.19 343 ALA B C 1
ATOM 7487 O O . ALA B 1 343 ? -24.297 10.82 -11.258 1 93.19 343 ALA B O 1
ATOM 7488 N N . SER B 1 344 ? -23.531 9.328 -9.797 1 94.44 344 SER B N 1
ATOM 7489 C CA . SER B 1 344 ? -22.172 9.859 -9.68 1 94.44 344 SER B CA 1
ATOM 7490 C C . SER B 1 344 ? -21.141 8.734 -9.586 1 94.44 344 SER B C 1
ATOM 7492 O O . SER B 1 344 ? -21.469 7.621 -9.172 1 94.44 344 SER B O 1
ATOM 7494 N N . ALA B 1 345 ? -19.938 9.047 -10.086 1 95.38 345 ALA B N 1
ATOM 7495 C CA . ALA B 1 345 ? -18.938 7.984 -10.078 1 95.38 345 ALA B CA 1
ATOM 7496 C C . ALA B 1 345 ? -17.531 8.555 -10.273 1 95.38 345 ALA B C 1
ATOM 7498 O O . ALA B 1 345 ? -17.375 9.656 -10.805 1 95.38 345 ALA B O 1
ATOM 7499 N N . ILE B 1 346 ? -16.625 7.852 -9.734 1 95.94 346 ILE B N 1
ATOM 7500 C CA . ILE B 1 346 ? -15.219 8.039 -10.062 1 95.94 346 ILE B CA 1
ATOM 7501 C C . ILE B 1 346 ? -14.727 6.875 -10.914 1 95.94 346 ILE B C 1
ATOM 7503 O O . ILE B 1 346 ? -14.891 5.711 -10.539 1 95.94 346 ILE B O 1
ATOM 7507 N N . SER B 1 347 ? -14.188 7.168 -12.07 1 96.25 347 SER B N 1
ATOM 7508 C CA . SER B 1 347 ? -13.742 6.113 -12.977 1 96.25 347 SER B CA 1
ATOM 7509 C C . SER B 1 347 ? -12.258 6.242 -13.289 1 96.25 347 SER B C 1
ATOM 7511 O O . SER B 1 347 ? -11.781 7.332 -13.617 1 96.25 347 SER B O 1
ATOM 7513 N N . VAL B 1 348 ? -11.57 5.148 -13.133 1 95.38 348 VAL B N 1
ATOM 7514 C CA . VAL B 1 348 ? -10.141 5.102 -13.422 1 95.38 348 VAL B CA 1
ATOM 7515 C C . VAL B 1 348 ? -9.82 3.848 -14.227 1 95.38 348 VAL B C 1
ATOM 7517 O O . VAL B 1 348 ? -10.516 2.838 -14.133 1 95.38 348 VAL B O 1
ATOM 7520 N N . GLN B 1 349 ? -8.844 3.982 -15.031 1 94.31 349 GLN B N 1
ATOM 7521 C CA . GLN B 1 349 ? -8.43 2.863 -15.875 1 94.31 349 GLN B CA 1
ATOM 7522 C C . GLN B 1 349 ? -7.059 2.338 -15.461 1 94.31 349 GLN B C 1
ATOM 7524 O O . GLN B 1 349 ? -6.254 3.076 -14.891 1 94.31 349 GLN B O 1
ATOM 7529 N N . PHE B 1 350 ? -6.852 1.012 -15.617 1 92.25 350 PHE B N 1
ATOM 7530 C CA . PHE B 1 350 ? -5.512 0.444 -15.492 1 92.25 350 PHE B CA 1
ATOM 7531 C C . PHE B 1 350 ? -5.309 -0.681 -16.5 1 92.25 350 PHE B C 1
ATOM 7533 O O . PHE B 1 350 ? -6.277 -1.263 -17 1 92.25 350 PHE B O 1
ATOM 7540 N N . GLN B 1 351 ? -4.086 -0.865 -16.891 1 91.19 351 GLN B N 1
ATOM 7541 C CA . GLN B 1 351 ? -3.695 -1.914 -17.828 1 91.19 351 GLN B CA 1
ATOM 7542 C C . GLN B 1 351 ? -2.686 -2.867 -17.188 1 91.19 351 GLN B C 1
ATOM 7544 O O . GLN B 1 351 ? -1.659 -2.434 -16.672 1 91.19 351 GLN B O 1
ATOM 7549 N N . ALA B 1 352 ? -3.055 -4.082 -17.078 1 88.62 352 ALA B N 1
ATOM 7550 C CA . ALA B 1 352 ? -2.16 -5.133 -16.594 1 88.62 352 ALA B CA 1
ATOM 7551 C C . ALA B 1 352 ? -1.788 -6.09 -17.719 1 88.62 352 ALA B C 1
ATOM 7553 O O . ALA B 1 352 ? -2.568 -6.977 -18.078 1 88.62 352 ALA B O 1
ATOM 7554 N N . SER B 1 353 ? -0.588 -5.926 -18.203 1 83 353 SER B N 1
ATOM 7555 C CA . SER B 1 353 ? -0.181 -6.707 -19.359 1 83 353 SER B CA 1
ATOM 7556 C C . SER B 1 353 ? -1.161 -6.531 -20.516 1 83 353 SER B C 1
ATOM 7558 O O . SER B 1 353 ? -1.368 -5.418 -21 1 83 353 SER B O 1
ATOM 7560 N N . ASP B 1 354 ? -1.875 -7.551 -20.938 1 81.19 354 ASP B N 1
ATOM 7561 C CA . ASP B 1 354 ? -2.779 -7.473 -22.078 1 81.19 354 ASP B CA 1
ATOM 7562 C C . ASP B 1 354 ? -4.23 -7.324 -21.609 1 81.19 354 ASP B C 1
ATOM 7564 O O . ASP B 1 354 ? -5.148 -7.352 -22.438 1 81.19 354 ASP B O 1
ATOM 7568 N N . VAL B 1 355 ? -4.352 -7.039 -20.359 1 89.38 355 VAL B N 1
ATOM 7569 C CA . VAL B 1 355 ? -5.695 -6.887 -19.812 1 89.38 355 VAL B CA 1
ATOM 7570 C C . VAL B 1 355 ? -6.008 -5.402 -19.625 1 89.38 355 VAL B C 1
ATOM 7572 O O . VAL B 1 355 ? -5.25 -4.684 -18.969 1 89.38 355 VAL B O 1
ATOM 7575 N N . GLU B 1 356 ? -7.039 -4.98 -20.328 1 90.94 356 GLU B N 1
ATOM 7576 C CA . GLU B 1 356 ? -7.547 -3.629 -20.109 1 90.94 356 GLU B CA 1
ATOM 7577 C C . GLU B 1 356 ? -8.695 -3.631 -19.109 1 90.94 356 GLU B C 1
ATOM 7579 O O . GLU B 1 356 ? -9.641 -4.414 -19.234 1 90.94 356 GLU B O 1
ATOM 7584 N N . ALA B 1 357 ? -8.547 -2.76 -18.094 1 94.81 357 ALA B N 1
ATOM 7585 C CA . ALA B 1 357 ? -9.57 -2.758 -17.047 1 94.81 357 ALA B CA 1
ATOM 7586 C C . ALA B 1 357 ? -9.969 -1.332 -16.672 1 94.81 357 ALA B C 1
ATOM 7588 O O . ALA B 1 357 ? -9.18 -0.398 -16.844 1 94.81 357 ALA B O 1
ATOM 7589 N N . ARG B 1 358 ? -11.195 -1.169 -16.297 1 95.38 358 ARG B N 1
ATOM 7590 C CA . ARG B 1 358 ? -11.695 0.116 -15.82 1 95.38 358 ARG B CA 1
ATOM 7591 C C . ARG B 1 358 ? -12.523 -0.059 -14.547 1 95.38 358 ARG B C 1
ATOM 7593 O O . ARG B 1 358 ? -13.375 -0.944 -14.469 1 95.38 358 ARG B O 1
ATOM 7600 N N . LEU B 1 359 ? -12.195 0.749 -13.594 1 97.31 359 LEU B N 1
ATOM 7601 C CA . LEU B 1 359 ? -12.859 0.728 -12.289 1 97.31 359 LEU B CA 1
ATOM 7602 C C . LEU B 1 359 ? -13.844 1.888 -12.164 1 97.31 359 LEU B C 1
ATOM 7604 O O . LEU B 1 359 ? -13.523 3.02 -12.531 1 97.31 359 LEU B O 1
ATOM 7608 N N . PHE B 1 360 ? -15.047 1.594 -11.703 1 97.06 360 PHE B N 1
ATOM 7609 C CA . PHE B 1 360 ? -16.062 2.602 -11.406 1 97.06 360 PHE B CA 1
ATOM 7610 C C . PHE B 1 360 ? -16.438 2.568 -9.93 1 97.06 360 PHE B C 1
ATOM 7612 O O . PHE B 1 360 ? -17.016 1.595 -9.453 1 97.06 360 PHE B O 1
ATOM 7619 N N . LEU B 1 361 ? -16.016 3.551 -9.242 1 97.06 361 LEU B N 1
ATOM 7620 C CA . LEU B 1 361 ? -16.484 3.738 -7.871 1 97.06 361 LEU B CA 1
ATOM 7621 C C . LEU B 1 361 ? -17.781 4.527 -7.84 1 97.06 361 LEU B C 1
ATOM 7623 O O . LEU B 1 361 ? -17.797 5.727 -8.125 1 97.06 361 LEU B O 1
ATOM 7627 N N . LEU B 1 362 ? -18.844 3.859 -7.434 1 95.88 362 LEU B N 1
ATOM 7628 C CA . LEU B 1 362 ? -20.172 4.426 -7.617 1 95.88 362 LEU B CA 1
ATOM 7629 C C . LEU B 1 362 ? -20.672 5.074 -6.328 1 95.88 362 LEU B C 1
ATOM 7631 O O . LEU B 1 362 ? -20.422 4.559 -5.234 1 95.88 362 LEU B O 1
ATOM 7635 N N . ASP B 1 363 ? -21.297 6.246 -6.477 1 91.12 363 ASP B N 1
ATOM 7636 C CA . ASP B 1 363 ? -22 6.973 -5.426 1 91.12 363 ASP B CA 1
ATOM 7637 C C . ASP B 1 363 ? -21.062 7.289 -4.258 1 91.12 363 ASP B C 1
ATOM 7639 O O . ASP B 1 363 ? -21.375 6.98 -3.105 1 91.12 363 ASP B O 1
ATOM 7643 N N . PRO B 1 364 ? -19.984 7.938 -4.566 1 89.19 364 PRO B N 1
ATOM 7644 C CA . PRO B 1 364 ? -19.141 8.344 -3.449 1 89.19 364 PRO B CA 1
ATOM 7645 C C . PRO B 1 364 ? -19.828 9.328 -2.506 1 89.19 364 PRO B C 1
ATOM 7647 O O . PRO B 1 364 ? -20.641 10.148 -2.945 1 89.19 364 PRO B O 1
ATOM 7650 N N . PRO B 1 365 ? -19.516 9.141 -1.231 1 79.5 365 PRO B N 1
ATOM 7651 C CA . PRO B 1 365 ? -20.156 10.039 -0.268 1 79.5 365 PRO B CA 1
ATOM 7652 C C . PRO B 1 365 ? -19.828 11.508 -0.527 1 79.5 365 PRO B C 1
ATOM 7654 O O . PRO B 1 365 ? -20.688 12.383 -0.323 1 79.5 365 PRO B O 1
ATOM 7657 N N . ALA B 1 366 ? -18.625 11.805 -0.883 1 76.38 366 ALA B N 1
ATOM 7658 C CA . ALA B 1 366 ? -18.219 13.164 -1.222 1 76.38 366 ALA B CA 1
ATOM 7659 C C . ALA B 1 366 ? -17.484 13.203 -2.555 1 76.38 366 ALA B C 1
ATOM 7661 O O . ALA B 1 366 ? -16.656 12.328 -2.84 1 76.38 366 ALA B O 1
ATOM 7662 N N . LEU B 1 367 ? -18 14.109 -3.348 1 81.25 367 LEU B N 1
ATOM 7663 C CA . LEU B 1 367 ? -17.344 14.273 -4.641 1 81.25 367 LEU B CA 1
ATOM 7664 C C . LEU B 1 367 ? -16.203 15.266 -4.539 1 81.25 367 LEU B C 1
ATOM 7666 O O . LEU B 1 367 ? -16.422 16.484 -4.5 1 81.25 367 LEU B O 1
ATOM 7670 N N . THR B 1 368 ? -15.039 14.727 -4.387 1 79.19 368 THR B N 1
ATOM 7671 C CA . THR B 1 368 ? -13.852 15.57 -4.281 1 79.19 368 THR B CA 1
ATOM 7672 C C . THR B 1 368 ? -12.797 15.148 -5.305 1 79.19 368 THR B C 1
ATOM 7674 O O . THR B 1 368 ? -12.805 14.016 -5.777 1 79.19 368 THR B O 1
ATOM 7677 N N . ILE B 1 369 ? -12.016 16.062 -5.645 1 81.88 369 ILE B N 1
ATOM 7678 C CA . ILE B 1 369 ? -10.938 15.766 -6.578 1 81.88 369 ILE B CA 1
ATOM 7679 C C . ILE B 1 369 ? -9.914 14.852 -5.906 1 81.88 369 ILE B C 1
ATOM 7681 O O . ILE B 1 369 ? -9.211 14.094 -6.582 1 81.88 369 ILE B O 1
ATOM 7685 N N . ASP B 1 370 ? -9.883 14.852 -4.609 1 78.75 370 ASP B N 1
ATOM 7686 C CA . ASP B 1 370 ? -9.023 13.945 -3.857 1 78.75 370 ASP B CA 1
ATOM 7687 C C . ASP B 1 370 ? -9.445 12.492 -4.059 1 78.75 370 ASP B C 1
ATOM 7689 O O . ASP B 1 370 ? -8.609 11.586 -4.016 1 78.75 370 ASP B O 1
ATOM 7693 N N . GLY B 1 371 ? -10.703 12.414 -4.25 1 83.56 371 GLY B N 1
ATOM 7694 C CA . GLY B 1 371 ? -11.203 11.07 -4.484 1 83.56 371 GLY B CA 1
ATOM 7695 C C . GLY B 1 371 ? -10.656 10.438 -5.75 1 83.56 371 GLY B C 1
ATOM 7696 O O . GLY B 1 371 ? -10.438 9.227 -5.801 1 83.56 371 GLY B O 1
ATOM 7697 N N . VAL B 1 372 ? -10.445 11.297 -6.711 1 88.56 372 VAL B N 1
ATOM 7698 C CA . VAL B 1 372 ? -9.898 10.805 -7.969 1 88.56 372 VAL B CA 1
ATOM 7699 C C . VAL B 1 372 ? -8.453 10.359 -7.77 1 88.56 372 VAL B C 1
ATOM 7701 O O . VAL B 1 372 ? -8.031 9.328 -8.297 1 88.56 372 VAL B O 1
ATOM 7704 N N . ALA B 1 373 ? -7.754 11.164 -7.07 1 83.25 373 ALA B N 1
ATOM 7705 C CA . ALA B 1 373 ? -6.367 10.805 -6.777 1 83.25 373 ALA B CA 1
ATOM 7706 C C . ALA B 1 373 ? -6.297 9.492 -6.008 1 83.25 373 ALA B C 1
ATOM 7708 O O . ALA B 1 373 ? -5.43 8.656 -6.277 1 83.25 373 ALA B O 1
ATOM 7709 N N . LEU B 1 374 ? -7.129 9.359 -5.086 1 84.25 374 LEU B N 1
ATOM 7710 C CA . LEU B 1 374 ? -7.203 8.117 -4.32 1 84.25 374 LEU B CA 1
ATOM 7711 C C . LEU B 1 374 ? -7.555 6.941 -5.223 1 84.25 374 LEU B C 1
ATOM 7713 O O . LEU B 1 374 ? -6.977 5.859 -5.098 1 84.25 374 LEU B O 1
ATOM 7717 N N . ALA B 1 375 ? -8.461 7.145 -6.055 1 90.5 375 ALA B N 1
ATOM 7718 C CA . ALA B 1 375 ? -8.891 6.094 -6.973 1 90.5 375 ALA B CA 1
ATOM 7719 C C . ALA B 1 375 ? -7.754 5.66 -7.887 1 90.5 375 ALA B C 1
ATOM 7721 O O . ALA B 1 375 ? -7.652 4.484 -8.25 1 90.5 375 ALA B O 1
ATOM 7722 N N . GLU B 1 376 ? -6.984 6.57 -8.273 1 88.5 376 GLU B N 1
ATOM 7723 C CA . GLU B 1 376 ? -5.848 6.25 -9.133 1 88.5 376 GLU B CA 1
ATOM 7724 C C . GLU B 1 376 ? -4.84 5.363 -8.406 1 88.5 376 GLU B C 1
ATOM 7726 O O . GLU B 1 376 ? -4.25 4.461 -9.008 1 88.5 376 GLU B O 1
ATOM 7731 N N . ILE B 1 377 ? -4.629 5.598 -7.164 1 84.06 377 ILE B N 1
ATOM 7732 C CA . ILE B 1 377 ? -3.744 4.758 -6.371 1 84.06 377 ILE B CA 1
ATOM 7733 C C . ILE B 1 377 ? -4.348 3.361 -6.23 1 84.06 377 ILE B C 1
ATOM 7735 O O . ILE B 1 377 ? -3.633 2.359 -6.316 1 84.06 377 ILE B O 1
ATOM 7739 N N . VAL B 1 378 ? -5.602 3.354 -6.051 1 88.25 378 VAL B N 1
ATOM 7740 C CA . VAL B 1 378 ? -6.301 2.074 -5.965 1 88.25 378 VAL B CA 1
ATOM 7741 C C . VAL B 1 378 ? -6.137 1.307 -7.273 1 88.25 378 VAL B C 1
ATOM 7743 O O . VAL B 1 378 ? -5.852 0.106 -7.266 1 88.25 378 VAL B O 1
ATOM 7746 N N . ALA B 1 379 ? -6.309 1.981 -8.336 1 90.94 379 ALA B N 1
ATOM 7747 C CA . ALA B 1 379 ? -6.168 1.354 -9.648 1 90.94 379 ALA B CA 1
ATOM 7748 C C . ALA B 1 379 ? -4.77 0.77 -9.828 1 90.94 379 ALA B C 1
ATOM 7750 O O . ALA B 1 379 ? -4.609 -0.305 -10.406 1 90.94 379 ALA B O 1
ATOM 7751 N N . ASP B 1 380 ? -3.846 1.476 -9.383 1 85.06 380 ASP B N 1
ATOM 7752 C CA . ASP B 1 380 ? -2.473 0.985 -9.469 1 85.06 380 ASP B CA 1
ATOM 7753 C C . ASP B 1 380 ? -2.297 -0.301 -8.664 1 85.06 380 ASP B C 1
ATOM 7755 O O . ASP B 1 380 ? -1.562 -1.201 -9.07 1 85.06 380 ASP B O 1
ATOM 7759 N N . ARG B 1 381 ? -2.898 -0.305 -7.582 1 84.38 381 ARG B N 1
ATOM 7760 C CA . ARG B 1 381 ? -2.842 -1.506 -6.758 1 84.38 381 ARG B CA 1
ATOM 7761 C C . ARG B 1 381 ? -3.559 -2.67 -7.43 1 84.38 381 ARG B C 1
ATOM 7763 O O . ARG B 1 381 ? -3.102 -3.812 -7.359 1 84.38 381 ARG B O 1
ATOM 7770 N N . LEU B 1 382 ? -4.648 -2.4 -7.973 1 89.94 382 LEU B N 1
ATOM 7771 C CA . LEU B 1 382 ? -5.383 -3.438 -8.688 1 89.94 382 LEU B CA 1
ATOM 7772 C C . LEU B 1 382 ? -4.574 -3.953 -9.875 1 89.94 382 LEU B C 1
ATOM 7774 O O . LEU B 1 382 ? -4.598 -5.148 -10.172 1 89.94 382 LEU B O 1
ATOM 7778 N N . LYS B 1 383 ? -3.947 -3.062 -10.5 1 88.06 383 LYS B N 1
ATOM 7779 C CA . LYS B 1 383 ? -3.064 -3.459 -11.594 1 88.06 383 LYS B CA 1
ATOM 7780 C C . LYS B 1 383 ? -2.039 -4.488 -11.133 1 88.06 383 LYS B C 1
ATOM 7782 O O . LYS B 1 383 ? -1.847 -5.52 -11.781 1 88.06 383 LYS B O 1
ATOM 7787 N N . THR B 1 384 ? -1.438 -4.25 -10.062 1 81.56 384 THR B N 1
ATOM 7788 C CA . THR B 1 384 ? -0.434 -5.152 -9.508 1 81.56 384 THR B CA 1
ATOM 7789 C C . THR B 1 384 ? -1.058 -6.5 -9.148 1 81.56 384 THR B C 1
ATOM 7791 O O . THR B 1 384 ? -0.448 -7.547 -9.367 1 81.56 384 THR B O 1
ATOM 7794 N N . LEU B 1 385 ? -2.174 -6.465 -8.609 1 84.19 385 LEU B N 1
ATOM 7795 C CA . LEU B 1 385 ? -2.887 -7.688 -8.258 1 84.19 385 LEU B CA 1
ATOM 7796 C C . LEU B 1 385 ? -3.17 -8.523 -9.5 1 84.19 385 LEU B C 1
ATOM 7798 O O . LEU B 1 385 ? -2.982 -9.742 -9.492 1 84.19 385 LEU B O 1
ATOM 7802 N N . PHE B 1 386 ? -3.576 -7.871 -10.508 1 87.62 386 PHE B N 1
ATOM 7803 C CA . PHE B 1 386 ? -3.869 -8.562 -11.758 1 87.62 386 PHE B CA 1
ATOM 7804 C C . PHE B 1 386 ? -2.598 -9.133 -12.375 1 87.62 386 PHE B C 1
ATOM 7806 O O . PHE B 1 386 ? -2.594 -10.258 -12.875 1 87.62 386 PHE B O 1
ATOM 7813 N N . GLU B 1 387 ? -1.608 -8.367 -12.32 1 84 387 GLU B N 1
ATOM 7814 C CA . GLU B 1 387 ? -0.332 -8.836 -12.852 1 84 387 GLU B CA 1
ATOM 7815 C C . GLU B 1 387 ? 0.166 -10.062 -12.102 1 84 387 GLU B C 1
ATOM 7817 O O . GLU B 1 387 ? 0.722 -10.984 -12.695 1 84 387 GLU B O 1
ATOM 7822 N N . GLN B 1 388 ? -0.021 -10.031 -10.898 1 79.81 388 GLN B N 1
ATOM 7823 C CA . GLN B 1 388 ? 0.372 -11.18 -10.086 1 79.81 388 GLN B CA 1
ATOM 7824 C C . GLN B 1 388 ? -0.445 -12.414 -10.445 1 79.81 388 GLN B C 1
ATOM 7826 O O . GLN B 1 388 ? 0.089 -13.523 -10.5 1 79.81 388 GLN B O 1
ATOM 7831 N N . THR B 1 389 ? -1.655 -12.227 -10.609 1 82.44 389 THR B N 1
ATOM 7832 C CA . THR B 1 389 ? -2.51 -13.344 -10.984 1 82.44 389 THR B CA 1
ATOM 7833 C C . THR B 1 389 ? -2.098 -13.898 -12.352 1 82.44 389 THR B C 1
ATOM 7835 O O . THR B 1 389 ? -2.09 -15.117 -12.547 1 82.44 389 THR B O 1
ATOM 7838 N N . ILE B 1 390 ? -1.805 -13.016 -13.211 1 82.06 390 ILE B N 1
ATOM 7839 C CA . ILE B 1 390 ? -1.357 -13.43 -14.531 1 82.06 390 ILE B CA 1
ATOM 7840 C C . ILE B 1 390 ? -0.064 -14.227 -14.414 1 82.06 390 ILE B C 1
ATOM 7842 O O . ILE B 1 390 ? 0.083 -15.281 -15.047 1 82.06 390 ILE B O 1
ATOM 7846 N N . LEU B 1 391 ? 0.759 -13.789 -13.625 1 79.69 391 LEU B N 1
ATOM 7847 C CA . LEU B 1 391 ? 2.025 -14.484 -13.422 1 79.69 391 LEU B CA 1
ATOM 7848 C C . LEU B 1 391 ? 1.796 -15.852 -12.781 1 79.69 391 LEU B C 1
ATOM 7850 O O . LEU B 1 391 ? 2.432 -16.828 -13.172 1 79.69 391 LEU B O 1
ATOM 7854 N N . LEU B 1 392 ? 0.934 -15.859 -11.867 1 78.38 392 LEU B N 1
ATOM 7855 C CA . LEU B 1 392 ? 0.608 -17.125 -11.203 1 78.38 392 LEU B CA 1
ATOM 7856 C C . LEU B 1 392 ? 0.076 -18.141 -12.211 1 78.38 392 LEU B C 1
ATOM 7858 O O . LEU B 1 392 ? 0.458 -19.312 -12.172 1 78.38 392 LEU B O 1
ATOM 7862 N N . ARG B 1 393 ? -0.693 -17.672 -12.984 1 76.69 393 ARG B N 1
ATOM 7863 C CA . ARG B 1 393 ? -1.246 -18.547 -14.008 1 76.69 393 ARG B CA 1
ATOM 7864 C C . ARG B 1 393 ? -0.156 -19.031 -14.953 1 76.69 393 ARG B C 1
ATOM 7866 O O . ARG B 1 393 ? -0.12 -20.219 -15.305 1 76.69 393 ARG B O 1
ATOM 7873 N N . ARG B 1 394 ? 0.633 -18.188 -15.266 1 77.31 394 ARG B N 1
ATOM 7874 C CA . ARG B 1 394 ? 1.726 -18.547 -16.172 1 77.31 394 ARG B CA 1
ATOM 7875 C C . ARG B 1 394 ? 2.66 -19.562 -15.523 1 77.31 394 ARG B C 1
ATOM 7877 O O . ARG B 1 394 ? 3.096 -20.516 -16.172 1 77.31 394 ARG B O 1
ATOM 7884 N N . LEU B 1 395 ? 2.91 -19.359 -14.328 1 77 395 LEU B N 1
ATOM 7885 C CA . LEU B 1 395 ? 3.809 -20.266 -13.625 1 77 395 LEU B CA 1
ATOM 7886 C C . LEU B 1 395 ? 3.152 -21.625 -13.414 1 77 395 LEU B C 1
ATOM 7888 O O . LEU B 1 395 ? 3.818 -22.672 -13.492 1 77 395 LEU B O 1
ATOM 7892 N N . SER B 1 396 ? 1.938 -21.547 -13.07 1 76.38 396 SER B N 1
ATOM 7893 C CA . SER B 1 396 ? 1.19 -22.797 -12.938 1 76.38 396 SER B CA 1
ATOM 7894 C C . SER B 1 396 ? 1.198 -23.578 -14.25 1 76.38 396 SER B C 1
ATOM 7896 O O . SER B 1 396 ? 1.447 -24.781 -14.25 1 76.38 396 SER B O 1
ATOM 7898 N N . ASP B 1 397 ? 1.002 -22.891 -15.312 1 73.38 397 ASP B N 1
ATOM 7899 C CA . ASP B 1 397 ? 1.011 -23.516 -16.625 1 73.38 397 ASP B CA 1
ATOM 7900 C C . ASP B 1 397 ? 2.396 -24.062 -16.969 1 73.38 397 ASP B C 1
ATOM 7902 O O . ASP B 1 397 ? 2.52 -25.156 -17.531 1 73.38 397 ASP B O 1
ATOM 7906 N N . ALA B 1 398 ? 3.252 -23.266 -16.641 1 72.56 398 ALA B N 1
ATOM 7907 C CA . ALA B 1 398 ? 4.625 -23.688 -16.906 1 72.56 398 ALA B CA 1
ATOM 7908 C C . ALA B 1 398 ? 4.984 -24.938 -16.125 1 72.56 398 ALA B C 1
ATOM 7910 O O . ALA B 1 398 ? 5.652 -25.844 -16.641 1 72.56 398 ALA B O 1
ATOM 7911 N N . ALA B 1 399 ? 4.559 -24.906 -14.906 1 74.19 399 ALA B N 1
ATOM 7912 C CA . ALA B 1 399 ? 4.816 -26.078 -14.07 1 74.19 399 ALA B CA 1
ATOM 7913 C C . ALA B 1 399 ? 4.125 -27.312 -14.633 1 74.19 399 ALA B C 1
ATOM 7915 O O . ALA B 1 399 ? 4.707 -28.406 -14.672 1 74.19 399 ALA B O 1
ATOM 7916 N N . ALA B 1 400 ? 2.969 -27.141 -14.961 1 72.19 400 ALA B N 1
ATOM 7917 C CA . ALA B 1 400 ? 2.223 -28.234 -15.578 1 72.19 400 ALA B CA 1
ATOM 7918 C C . ALA B 1 400 ? 2.906 -28.703 -16.859 1 72.19 400 ALA B C 1
ATOM 7920 O O . ALA B 1 400 ? 3.025 -29.906 -17.094 1 72.19 400 ALA B O 1
ATOM 7921 N N . PHE B 1 401 ? 3.354 -27.844 -17.625 1 62.88 401 PHE B N 1
ATOM 7922 C CA . PHE B 1 401 ? 4.027 -28.156 -18.875 1 62.88 401 PHE B CA 1
ATOM 7923 C C . PHE B 1 401 ? 5.324 -28.906 -18.625 1 62.88 401 PHE B C 1
ATOM 7925 O O . PHE B 1 401 ? 5.621 -29.891 -19.312 1 62.88 401 PHE B O 1
ATOM 7932 N N . GLU B 1 402 ? 6.023 -28.328 -17.734 1 65.75 402 GLU B N 1
ATOM 7933 C CA . GLU B 1 402 ? 7.289 -28.969 -17.406 1 65.75 402 GLU B CA 1
ATOM 7934 C C . GLU B 1 402 ? 7.062 -30.406 -16.953 1 65.75 402 GLU B C 1
ATOM 7936 O O . GLU B 1 402 ? 7.84 -31.312 -17.281 1 65.75 402 GLU B O 1
ATOM 7941 N N . GLU B 1 403 ? 6.082 -30.562 -16.203 1 70.88 403 GLU B N 1
ATOM 7942 C CA . GLU B 1 403 ? 5.762 -31.906 -15.727 1 70.88 403 GLU B CA 1
ATOM 7943 C C . GLU B 1 403 ? 5.348 -32.812 -16.875 1 70.88 403 GLU B C 1
ATOM 7945 O O . GLU B 1 403 ? 5.738 -34 -16.922 1 70.88 403 GLU B O 1
ATOM 7950 N N . ARG B 1 404 ? 4.688 -32.344 -17.812 1 66.5 404 ARG B N 1
ATOM 7951 C CA . ARG B 1 404 ? 4.277 -33.094 -18.984 1 66.5 404 ARG B CA 1
ATOM 7952 C C . ARG B 1 404 ? 5.488 -33.562 -19.797 1 66.5 404 ARG B C 1
ATOM 7954 O O . ARG B 1 404 ? 5.574 -34.719 -20.203 1 66.5 404 ARG B O 1
ATOM 7961 N N . VAL B 1 405 ? 6.293 -32.594 -19.969 1 59 405 VAL B N 1
ATOM 7962 C CA . VAL B 1 405 ? 7.488 -32.875 -20.75 1 59 405 VAL B CA 1
ATOM 7963 C C . VAL B 1 405 ? 8.312 -33.969 -20.078 1 59 405 VAL B C 1
ATOM 7965 O O . VAL B 1 405 ? 8.805 -34.875 -20.719 1 59 405 VAL B O 1
ATOM 7968 N N . LYS B 1 406 ? 8.438 -33.844 -18.797 1 62.19 406 LYS B N 1
ATOM 7969 C CA . LYS B 1 406 ? 9.195 -34.812 -18.016 1 62.19 406 LYS B CA 1
ATOM 7970 C C . LYS B 1 406 ? 8.562 -36.188 -18.109 1 62.19 406 LYS B C 1
ATOM 7972 O O . LYS B 1 406 ? 9.266 -37.188 -18.344 1 62.19 406 LYS B O 1
ATOM 7977 N N . ILE B 1 407 ? 7.273 -36.25 -18 1 68.38 407 ILE B N 1
ATOM 7978 C CA . ILE B 1 407 ? 6.566 -37.531 -18.047 1 68.38 407 ILE B CA 1
ATOM 7979 C C . ILE B 1 407 ? 6.652 -38.125 -19.453 1 68.38 407 ILE B C 1
ATOM 7981 O O . ILE B 1 407 ? 6.855 -39.344 -19.609 1 68.38 407 ILE B O 1
ATOM 7985 N N . GLY B 1 408 ? 6.465 -37.281 -20.438 1 61.41 408 GLY B N 1
ATOM 7986 C CA . GLY B 1 408 ? 6.59 -37.719 -21.828 1 61.41 408 GLY B CA 1
ATOM 7987 C C . GLY B 1 408 ? 7.926 -38.375 -22.109 1 61.41 408 GLY B C 1
ATOM 7988 O O . GLY B 1 408 ? 7.984 -39.406 -22.766 1 61.41 408 GLY B O 1
ATOM 7989 N N . ARG B 1 409 ? 8.953 -37.781 -21.625 1 55.41 409 ARG B N 1
ATOM 7990 C CA . ARG B 1 409 ? 10.297 -38.344 -21.812 1 55.41 409 ARG B CA 1
ATOM 7991 C C . ARG B 1 409 ? 10.445 -39.656 -21.094 1 55.41 409 ARG B C 1
ATOM 7993 O O . ARG B 1 409 ? 11.062 -40.594 -21.641 1 55.41 409 ARG B O 1
ATOM 8000 N N . ASP B 1 410 ? 9.859 -39.75 -19.953 1 57.22 410 ASP B N 1
ATOM 8001 C CA . ASP B 1 410 ? 9.938 -41 -19.188 1 57.22 410 ASP B CA 1
ATOM 8002 C C . ASP B 1 410 ? 9.203 -42.125 -19.875 1 57.22 410 ASP B C 1
ATOM 8004 O O . ASP B 1 410 ? 9.688 -43.25 -19.922 1 57.22 410 ASP B O 1
ATOM 8008 N N . ILE B 1 411 ? 8.102 -41.844 -20.438 1 64.19 411 ILE B N 1
ATOM 8009 C CA . ILE B 1 411 ? 7.316 -42.844 -21.156 1 64.19 411 ILE B CA 1
ATOM 8010 C C . ILE B 1 411 ? 8.062 -43.312 -22.406 1 64.19 411 ILE B C 1
ATOM 8012 O O . ILE B 1 411 ? 8.109 -44.5 -22.719 1 64.19 411 ILE B O 1
ATOM 8016 N N . HIS B 1 412 ? 8.734 -42.719 -22.984 1 52.84 412 HIS B N 1
ATOM 8017 C CA . HIS B 1 412 ? 9.5 -43 -24.188 1 52.84 412 HIS B CA 1
ATOM 8018 C C . HIS B 1 412 ? 10.648 -43.969 -23.891 1 52.84 412 HIS B C 1
ATOM 8020 O O . HIS B 1 412 ? 10.781 -45 -24.531 1 52.84 412 HIS B O 1
ATOM 8026 N N . ASP B 1 413 ? 11.203 -43.219 -22.984 1 51.41 413 ASP B N 1
ATOM 8027 C CA . ASP B 1 413 ? 12.438 -43.938 -22.703 1 51.41 413 ASP B CA 1
ATOM 8028 C C . ASP B 1 413 ? 12.133 -45.281 -22.047 1 51.41 413 ASP B C 1
ATOM 8030 O O . ASP B 1 413 ? 12.938 -46.219 -22.125 1 51.41 413 ASP B O 1
ATOM 8034 N N . GLY B 1 414 ? 10.938 -45.344 -21.406 1 53.97 414 GLY B N 1
ATOM 8035 C CA . GLY B 1 414 ? 10.578 -46.594 -20.734 1 53.97 414 GLY B CA 1
ATOM 8036 C C . GLY B 1 414 ? 9.664 -47.469 -21.562 1 53.97 414 GLY B C 1
ATOM 8037 O O . GLY B 1 414 ? 10.117 -48.406 -22.234 1 53.97 414 GLY B O 1
ATOM 8038 N N . VAL B 1 415 ? 8.469 -47 -21.703 1 61.34 415 VAL B N 1
ATOM 8039 C CA . VAL B 1 415 ? 7.387 -47.844 -22.188 1 61.34 415 VAL B CA 1
ATOM 8040 C C . VAL B 1 415 ? 7.527 -48.031 -23.703 1 61.34 415 VAL B C 1
ATOM 8042 O O . VAL B 1 415 ? 7.434 -49.156 -24.203 1 61.34 415 VAL B O 1
ATOM 8045 N N . LEU B 1 416 ? 7.832 -47.031 -24.453 1 56.56 416 LEU B N 1
ATOM 8046 C CA . LEU B 1 416 ? 7.906 -47.125 -25.906 1 56.56 416 LEU B CA 1
ATOM 8047 C C . LEU B 1 416 ? 9.07 -48 -26.328 1 56.56 416 LEU B C 1
ATOM 8049 O O . LEU B 1 416 ? 8.945 -48.781 -27.281 1 56.56 416 LEU B O 1
ATOM 8053 N N . GLN B 1 417 ? 10.117 -47.938 -25.641 1 54.28 417 GLN B N 1
ATOM 8054 C CA . GLN B 1 417 ? 11.281 -48.75 -25.984 1 54.28 417 GLN B CA 1
ATOM 8055 C C . GLN B 1 417 ? 11.047 -50.219 -25.672 1 54.28 417 GLN B C 1
ATOM 8057 O O . GLN B 1 417 ? 11.461 -51.094 -26.438 1 54.28 417 GLN B O 1
ATOM 8062 N N . ALA B 1 418 ? 10.32 -50.5 -24.594 1 56.31 418 ALA B N 1
ATOM 8063 C CA . ALA B 1 418 ? 9.992 -51.875 -24.234 1 56.31 418 ALA B CA 1
ATOM 8064 C C . ALA B 1 418 ? 9.055 -52.5 -25.266 1 56.31 418 ALA B C 1
ATOM 8066 O O . ALA B 1 418 ? 9.234 -53.625 -25.672 1 56.31 418 ALA B O 1
ATOM 8067 N N . LEU B 1 419 ? 8.125 -51.688 -25.734 1 63.12 419 LEU B N 1
ATOM 8068 C CA . LEU B 1 419 ? 7.168 -52.156 -26.734 1 63.12 419 LEU B CA 1
ATOM 8069 C C . LEU B 1 419 ? 7.855 -52.406 -28.078 1 63.12 419 LEU B C 1
ATOM 8071 O O . LEU B 1 419 ? 7.578 -53.375 -28.75 1 63.12 419 LEU B O 1
ATOM 8075 N N . ALA B 1 420 ? 8.758 -51.562 -28.406 1 57.38 420 ALA B N 1
ATOM 8076 C CA . ALA B 1 420 ? 9.523 -51.719 -29.641 1 57.38 420 ALA B CA 1
ATOM 8077 C C . ALA B 1 420 ? 10.383 -53 -29.578 1 57.38 420 ALA B C 1
ATOM 8079 O O . ALA B 1 420 ? 10.461 -53.719 -30.562 1 57.38 420 ALA B O 1
ATOM 8080 N N . GLY B 1 421 ? 10.938 -53.219 -28.484 1 56.16 421 GLY B N 1
ATOM 8081 C CA . GLY B 1 421 ? 11.742 -54.438 -28.297 1 56.16 421 GLY B CA 1
ATOM 8082 C C . GLY B 1 421 ? 10.938 -55.719 -28.391 1 56.16 421 GLY B C 1
ATOM 8083 O O . GLY B 1 421 ? 11.359 -56.656 -29.031 1 56.16 421 GLY B O 1
ATOM 8084 N N . THR B 1 422 ? 9.773 -55.625 -27.797 1 62.03 422 THR B N 1
ATOM 8085 C CA . THR B 1 422 ? 8.891 -56.781 -27.859 1 62.03 422 THR B CA 1
ATOM 8086 C C . THR B 1 422 ? 8.445 -57.031 -29.281 1 62.03 422 THR B C 1
ATOM 8088 O O . THR B 1 422 ? 8.406 -58.188 -29.719 1 62.03 422 THR B O 1
ATOM 8091 N N . SER B 1 423 ? 8.156 -56.031 -30.016 1 60.22 423 SER B N 1
ATOM 8092 C CA . SER B 1 423 ? 7.73 -56.156 -31.406 1 60.22 423 SER B CA 1
ATOM 8093 C C . SER B 1 423 ? 8.828 -56.781 -32.25 1 60.22 423 SER B C 1
ATOM 8095 O O . SER B 1 423 ? 8.562 -57.625 -33.094 1 60.22 423 SER B O 1
ATOM 8097 N N . LEU B 1 424 ? 10 -56.406 -32 1 56.12 424 LEU B N 1
ATOM 8098 C CA . LEU B 1 424 ? 11.141 -56.938 -32.75 1 56.12 424 LEU B CA 1
ATOM 8099 C C . LEU B 1 424 ? 11.359 -58.406 -32.438 1 56.12 424 LEU B C 1
ATOM 8101 O O . LEU B 1 424 ? 11.672 -59.188 -33.344 1 56.12 424 LEU B O 1
ATOM 8105 N N . GLN B 1 425 ? 11.125 -58.875 -31.281 1 59.28 425 GLN B N 1
ATOM 8106 C CA . GLN B 1 425 ? 11.297 -60.25 -30.891 1 59.28 425 GLN B CA 1
ATOM 8107 C C . GLN B 1 425 ? 10.234 -61.156 -31.516 1 59.28 425 GLN B C 1
ATOM 8109 O O . GLN B 1 425 ? 10.531 -62.25 -31.984 1 59.28 425 GLN B O 1
ATOM 8114 N N . LEU B 1 426 ? 9.109 -60.562 -31.609 1 66.56 426 LEU B N 1
ATOM 8115 C CA . LEU B 1 426 ? 8.016 -61.312 -32.219 1 66.56 426 LEU B CA 1
ATOM 8116 C C . LEU B 1 426 ? 8.242 -61.438 -33.719 1 66.56 426 LEU B C 1
ATOM 8118 O O . LEU B 1 426 ? 7.961 -62.5 -34.312 1 66.56 426 LEU B O 1
ATOM 8122 N N . GLN B 1 427 ? 8.797 -60.406 -34.281 1 59.69 427 GLN B N 1
ATOM 8123 C CA . GLN B 1 427 ? 9.109 -60.438 -35.719 1 59.69 427 GLN B CA 1
ATOM 8124 C C . GLN B 1 427 ? 10.164 -61.5 -36 1 59.69 427 GLN B C 1
ATOM 8126 O O . GLN B 1 427 ? 10.062 -62.25 -37 1 59.69 427 GLN B O 1
ATOM 8131 N N . THR B 1 428 ? 11.109 -61.656 -35.188 1 58.47 428 THR B N 1
ATOM 8132 C CA . THR B 1 428 ? 12.172 -62.656 -35.375 1 58.47 428 THR B CA 1
ATOM 8133 C C . THR B 1 428 ? 11.625 -64.062 -35.25 1 58.47 428 THR B C 1
ATOM 8135 O O . THR B 1 428 ? 12.055 -65 -35.969 1 58.47 428 THR B O 1
ATOM 8138 N N . LEU B 1 429 ? 10.656 -64.25 -34.375 1 66.31 429 LEU B N 1
ATOM 8139 C CA . LEU B 1 429 ? 10.039 -65.562 -34.188 1 66.31 429 LEU B CA 1
ATOM 8140 C C . LEU B 1 429 ? 9.227 -65.938 -35.406 1 66.31 429 LEU B C 1
ATOM 8142 O O . LEU B 1 429 ? 9.258 -67.125 -35.812 1 66.31 429 LEU B O 1
ATOM 8146 N N . ARG B 1 430 ? 8.602 -65 -36 1 64.81 430 ARG B N 1
ATOM 8147 C CA . ARG B 1 430 ? 7.785 -65.25 -37.188 1 64.81 430 ARG B CA 1
ATOM 8148 C C . ARG B 1 430 ? 8.656 -65.625 -38.375 1 64.81 430 ARG B C 1
ATOM 8150 O O . ARG B 1 430 ? 8.273 -66.5 -39.188 1 64.81 430 ARG B O 1
ATOM 8157 N N . SER B 1 431 ? 9.688 -65.062 -38.531 1 58.97 431 SER B N 1
ATOM 8158 C CA . SER B 1 431 ? 10.547 -65.312 -39.688 1 58.97 431 SER B CA 1
ATOM 8159 C C . SER B 1 431 ? 11.273 -66.625 -39.594 1 58.97 431 SER B C 1
ATOM 8161 O O . SER B 1 431 ? 11.812 -67.125 -40.594 1 58.97 431 SER B O 1
ATOM 8163 N N . SER B 1 432 ? 11.188 -67.312 -38.438 1 59.09 432 SER B N 1
ATOM 8164 C CA . SER B 1 432 ? 11.844 -68.625 -38.281 1 59.09 432 SER B CA 1
ATOM 8165 C C . SER B 1 432 ? 10.992 -69.75 -38.875 1 59.09 432 SER B C 1
ATOM 8167 O O . SER B 1 432 ? 9.773 -69.75 -38.719 1 59.09 432 SER B O 1
ATOM 8169 N N . ARG B 1 433 ? 11.375 -70.438 -40.031 1 59.69 433 ARG B N 1
ATOM 8170 C CA . ARG B 1 433 ? 10.789 -71.438 -40.875 1 59.69 433 ARG B CA 1
ATOM 8171 C C . ARG B 1 433 ? 10.031 -72.5 -40.062 1 59.69 433 ARG B C 1
ATOM 8173 O O . ARG B 1 433 ? 9.07 -73.125 -40.562 1 59.69 433 ARG B O 1
ATOM 8180 N N . GLU B 1 434 ? 10.422 -72.812 -38.906 1 57.12 434 GLU B N 1
ATOM 8181 C CA . GLU B 1 434 ? 9.875 -73.875 -38.094 1 57.12 434 GLU B CA 1
ATOM 8182 C C . GLU B 1 434 ? 8.477 -73.5 -37.594 1 57.12 434 GLU B C 1
ATOM 8184 O O . GLU B 1 434 ? 7.684 -74.375 -37.25 1 57.12 434 GLU B O 1
ATOM 8189 N N . TYR B 1 435 ? 8.07 -72.25 -37.719 1 56.38 435 TYR B N 1
ATOM 8190 C CA . TYR B 1 435 ? 6.852 -71.938 -37 1 56.38 435 TYR B CA 1
ATOM 8191 C C . TYR B 1 435 ? 5.844 -71.25 -37.906 1 56.38 435 TYR B C 1
ATOM 8193 O O . TYR B 1 435 ? 5.082 -70.375 -37.469 1 56.38 435 TYR B O 1
ATOM 8201 N N . HIS B 1 436 ? 5.824 -71.5 -39.062 1 57.06 436 HIS B N 1
ATOM 8202 C CA . HIS B 1 436 ? 4.949 -70.938 -40.094 1 57.06 436 HIS B CA 1
ATOM 8203 C C . HIS B 1 436 ? 3.486 -71.062 -39.656 1 57.06 436 HIS B C 1
ATOM 8205 O O . HIS B 1 436 ? 2.688 -70.188 -40 1 57.06 436 HIS B O 1
ATOM 8211 N N . GLU B 1 437 ? 3.111 -72 -38.844 1 59.09 437 GLU B N 1
ATOM 8212 C CA . GLU B 1 437 ? 1.7 -72.188 -38.531 1 59.09 437 GLU B CA 1
ATOM 8213 C C . GLU B 1 437 ? 1.219 -71.125 -37.531 1 59.09 437 GLU B C 1
ATOM 8215 O O . GLU B 1 437 ? 0.033 -70.812 -37.5 1 59.09 437 GLU B O 1
ATOM 8220 N N . ILE B 1 438 ? 2.15 -70.625 -36.75 1 65.06 438 ILE B N 1
ATOM 8221 C CA . ILE B 1 438 ? 1.721 -69.75 -35.688 1 65.06 438 ILE B CA 1
ATOM 8222 C C . ILE B 1 438 ? 1.948 -68.312 -36.156 1 65.06 438 ILE B C 1
ATOM 8224 O O . ILE B 1 438 ? 1.779 -67.312 -35.406 1 65.06 438 ILE B O 1
ATOM 8228 N N . ASP B 1 439 ? 2.256 -68.125 -37.375 1 65.94 439 ASP B N 1
ATOM 8229 C CA . ASP B 1 439 ? 2.654 -66.875 -37.969 1 65.94 439 ASP B CA 1
ATOM 8230 C C . ASP B 1 439 ? 1.524 -65.812 -37.875 1 65.94 439 ASP B C 1
ATOM 8232 O O . ASP B 1 439 ? 1.762 -64.688 -37.562 1 65.94 439 ASP B O 1
ATOM 8236 N N . GLU B 1 440 ? 0.345 -66.312 -38 1 59.72 440 GLU B N 1
ATOM 8237 C CA . GLU B 1 440 ? -0.782 -65.375 -38.031 1 59.72 440 GLU B CA 1
ATOM 8238 C C . GLU B 1 440 ? -1.035 -64.75 -36.656 1 59.72 440 GLU B C 1
ATOM 8240 O O . GLU B 1 440 ? -1.312 -63.562 -36.531 1 59.72 440 GLU B O 1
ATOM 8245 N N . ARG B 1 441 ? -0.928 -65.625 -35.656 1 60.59 441 ARG B N 1
ATOM 8246 C CA . ARG B 1 441 ? -1.184 -65.125 -34.312 1 60.59 441 ARG B CA 1
ATOM 8247 C C . ARG B 1 441 ? -0.068 -64.188 -33.844 1 60.59 441 ARG B C 1
ATOM 8249 O O . ARG B 1 441 ? -0.331 -63.188 -33.188 1 60.59 441 ARG B O 1
ATOM 8256 N N . LEU B 1 442 ? 1.146 -64.562 -34.219 1 67.88 442 LEU B N 1
ATOM 8257 C CA . LEU B 1 442 ? 2.291 -63.719 -33.844 1 67.88 442 LEU B CA 1
ATOM 8258 C C . LEU B 1 442 ? 2.24 -62.375 -34.594 1 67.88 442 LEU B C 1
ATOM 8260 O O . LEU B 1 442 ? 2.604 -61.344 -34.031 1 67.88 442 LEU B O 1
ATOM 8264 N N . MET B 1 443 ? 1.723 -62.438 -35.719 1 61.25 443 MET B N 1
ATOM 8265 C CA . MET B 1 443 ? 1.54 -61.188 -36.5 1 61.25 443 MET B CA 1
ATOM 8266 C C . MET B 1 443 ? 0.493 -60.312 -35.844 1 61.25 443 MET B C 1
ATOM 8268 O O . MET B 1 443 ? 0.646 -59.062 -35.844 1 61.25 443 MET B O 1
ATOM 8272 N N . ALA B 1 444 ? -0.496 -60.906 -35.25 1 58.53 444 ALA B N 1
ATOM 8273 C CA . ALA B 1 444 ? -1.551 -60.125 -34.594 1 58.53 444 ALA B CA 1
ATOM 8274 C C . ALA B 1 444 ? -1.028 -59.469 -33.344 1 58.53 444 ALA B C 1
ATOM 8276 O O . ALA B 1 444 ? -1.353 -58.281 -33.062 1 58.53 444 ALA B O 1
ATOM 8277 N N . ILE B 1 445 ? -0.22 -60.156 -32.594 1 63.66 445 ILE B N 1
ATOM 8278 C CA . ILE B 1 445 ? 0.36 -59.625 -31.359 1 63.66 445 ILE B CA 1
ATOM 8279 C C . ILE B 1 445 ? 1.307 -58.469 -31.719 1 63.66 445 ILE B C 1
ATOM 8281 O O . ILE B 1 445 ? 1.304 -57.438 -31.047 1 63.66 445 ILE B O 1
ATOM 8285 N N . GLN B 1 446 ? 2.123 -58.656 -32.719 1 62.28 446 GLN B N 1
ATOM 8286 C CA . GLN B 1 446 ? 3.047 -57.625 -33.188 1 62.28 446 GLN B CA 1
ATOM 8287 C C . GLN B 1 446 ? 2.299 -56.375 -33.625 1 62.28 446 GLN B C 1
ATOM 8289 O O . GLN B 1 446 ? 2.732 -55.25 -33.344 1 62.28 446 GLN B O 1
ATOM 8294 N N . ALA B 1 447 ? 1.266 -56.594 -34.25 1 57.97 447 ALA B N 1
ATOM 8295 C CA . ALA B 1 447 ? 0.446 -55.469 -34.688 1 57.97 447 ALA B CA 1
ATOM 8296 C C . ALA B 1 447 ? -0.142 -54.719 -33.5 1 57.97 447 ALA B C 1
ATOM 8298 O O . ALA B 1 447 ? -0.169 -53.5 -33.5 1 57.97 447 ALA B O 1
ATOM 8299 N N . MET B 1 448 ? -0.537 -55.469 -32.531 1 56.19 448 MET B N 1
ATOM 8300 C CA . MET B 1 448 ? -1.083 -54.844 -31.312 1 56.19 448 MET B CA 1
ATOM 8301 C C . MET B 1 448 ? -0.023 -54.031 -30.578 1 56.19 448 MET B C 1
ATOM 8303 O O . MET B 1 448 ? -0.305 -52.938 -30.109 1 56.19 448 MET B O 1
ATOM 8307 N N . LEU B 1 449 ? 1.207 -54.531 -30.516 1 62.56 449 LEU B N 1
ATOM 8308 C CA . LEU B 1 449 ? 2.305 -53.844 -29.859 1 62.56 449 LEU B CA 1
ATOM 8309 C C . LEU B 1 449 ? 2.689 -52.594 -30.625 1 62.56 449 LEU B C 1
ATOM 8311 O O . LEU B 1 449 ? 2.986 -51.562 -30.016 1 62.56 449 LEU B O 1
ATOM 8315 N N . SER B 1 450 ? 2.736 -52.688 -31.875 1 58.31 450 SER B N 1
ATOM 8316 C CA . SER B 1 450 ? 3.049 -51.531 -32.719 1 58.31 450 SER B CA 1
ATOM 8317 C C . SER B 1 450 ? 2.016 -50.438 -32.562 1 58.31 450 SER B C 1
ATOM 8319 O O . SER B 1 450 ? 2.367 -49.25 -32.5 1 58.31 450 SER B O 1
ATOM 8321 N N . GLU B 1 451 ? 0.9 -50.844 -32.344 1 52.72 451 GLU B N 1
ATOM 8322 C CA . GLU B 1 451 ? -0.177 -49.875 -32.125 1 52.72 451 GLU B CA 1
ATOM 8323 C C . GLU B 1 451 ? -0.04 -49.188 -30.781 1 52.72 451 GLU B C 1
ATOM 8325 O O . GLU B 1 451 ? -0.222 -47.969 -30.688 1 52.72 451 GLU B O 1
ATOM 8330 N N . GLU B 1 452 ? 0.238 -49.969 -29.781 1 58.5 452 GLU B N 1
ATOM 8331 C CA . GLU B 1 452 ? 0.448 -49.406 -28.453 1 58.5 452 GLU B CA 1
ATOM 8332 C C . GLU B 1 452 ? 1.608 -48.406 -28.469 1 58.5 452 GLU B C 1
ATOM 8334 O O . GLU B 1 452 ? 1.553 -47.375 -27.797 1 58.5 452 GLU B O 1
ATOM 8339 N N . GLN B 1 453 ? 2.627 -48.719 -29.188 1 58.97 453 GLN B N 1
ATOM 8340 C CA . GLN B 1 453 ? 3.779 -47.812 -29.328 1 58.97 453 GLN B CA 1
ATOM 8341 C C . GLN B 1 453 ? 3.387 -46.5 -29.984 1 58.97 453 GLN B C 1
ATOM 8343 O O . GLN B 1 453 ? 3.842 -45.438 -29.562 1 58.97 453 GLN B O 1
ATOM 8348 N N . THR B 1 454 ? 2.594 -46.656 -30.906 1 53.91 454 THR B N 1
ATOM 8349 C CA . THR B 1 454 ? 2.137 -45.469 -31.609 1 53.91 454 THR B CA 1
ATOM 8350 C C . THR B 1 454 ? 1.291 -44.594 -30.688 1 53.91 454 THR B C 1
ATOM 8352 O O . THR B 1 454 ? 1.455 -43.375 -30.656 1 53.91 454 THR B O 1
ATOM 8355 N N . ASP B 1 455 ? 0.474 -45.25 -29.922 1 53.5 455 ASP B N 1
ATOM 8356 C CA . ASP B 1 455 ? -0.378 -44.5 -28.984 1 53.5 455 ASP B CA 1
ATOM 8357 C C . ASP B 1 455 ? 0.454 -43.812 -27.906 1 53.5 455 ASP B C 1
ATOM 8359 O O . ASP B 1 455 ? 0.176 -42.688 -27.531 1 53.5 455 ASP B O 1
ATOM 8363 N N . LEU B 1 456 ? 1.373 -44.5 -27.438 1 61.56 456 LEU B N 1
ATOM 8364 C CA . LEU B 1 456 ? 2.252 -43.938 -26.406 1 61.56 456 LEU B CA 1
ATOM 8365 C C . LEU B 1 456 ? 3.045 -42.75 -26.953 1 61.56 456 LEU B C 1
ATOM 8367 O O . LEU B 1 456 ? 3.244 -41.781 -26.25 1 61.56 456 LEU B O 1
ATOM 8371 N N . ARG B 1 457 ? 3.465 -42.938 -28.109 1 52.47 457 ARG B N 1
ATOM 8372 C CA . ARG B 1 457 ? 4.184 -41.812 -28.75 1 52.47 457 ARG B CA 1
ATOM 8373 C C . ARG B 1 457 ? 3.281 -40.594 -28.906 1 52.47 457 ARG B C 1
ATOM 8375 O O . ARG B 1 457 ? 3.723 -39.469 -28.719 1 52.47 457 ARG B O 1
ATOM 8382 N N . ALA B 1 458 ? 2.105 -40.906 -29.188 1 52.47 458 ALA B N 1
ATOM 8383 C CA . ALA B 1 458 ? 1.146 -39.812 -29.312 1 52.47 458 ALA B CA 1
ATOM 8384 C C . ALA B 1 458 ? 0.917 -39.125 -27.969 1 52.47 458 ALA B C 1
ATOM 8386 O O . ALA B 1 458 ? 0.825 -37.906 -27.891 1 52.47 458 ALA B O 1
ATOM 8387 N N . LEU B 1 459 ? 0.771 -39.969 -27 1 56.97 459 LEU B N 1
ATOM 8388 C CA . LEU B 1 459 ? 0.611 -39.438 -25.641 1 56.97 459 LEU B CA 1
ATOM 8389 C C . LEU B 1 459 ? 1.812 -38.594 -25.25 1 56.97 459 LEU B C 1
ATOM 8391 O O . LEU B 1 459 ? 1.649 -37.5 -24.688 1 56.97 459 LEU B O 1
ATOM 8395 N N . ILE B 1 460 ? 2.982 -39.094 -25.547 1 57.19 460 ILE B N 1
ATOM 8396 C CA . ILE B 1 460 ? 4.227 -38.375 -25.25 1 57.19 460 ILE B CA 1
ATOM 8397 C C . ILE B 1 460 ? 4.258 -37.062 -25.984 1 57.19 460 ILE B C 1
ATOM 8399 O O . ILE B 1 460 ? 4.641 -36.031 -25.406 1 57.19 460 ILE B O 1
ATOM 8403 N N . ARG B 1 461 ? 3.904 -37.156 -27.141 1 50.59 461 ARG B N 1
ATOM 8404 C CA . ARG B 1 461 ? 3.891 -35.938 -27.953 1 50.59 461 ARG B CA 1
ATOM 8405 C C . ARG B 1 461 ? 2.947 -34.906 -27.359 1 50.59 461 ARG B C 1
ATOM 8407 O O . ARG B 1 461 ? 3.24 -33.719 -27.375 1 50.59 461 ARG B O 1
ATOM 8414 N N . ARG B 1 462 ? 1.915 -35.406 -26.906 1 49.81 462 ARG B N 1
ATOM 8415 C CA . ARG B 1 462 ? 0.939 -34.5 -26.297 1 49.81 462 ARG B CA 1
ATOM 8416 C C . ARG B 1 462 ? 1.5 -33.875 -25.031 1 49.81 462 ARG B C 1
ATOM 8418 O O . ARG B 1 462 ? 1.1 -32.75 -24.656 1 49.81 462 ARG B O 1
ATOM 8425 N N . LEU B 1 463 ? 2.258 -34.688 -24.516 1 53.88 463 LEU B N 1
ATOM 8426 C CA . LEU B 1 463 ? 2.857 -34.219 -23.281 1 53.88 463 LEU B CA 1
ATOM 8427 C C . LEU B 1 463 ? 3.936 -33.188 -23.562 1 53.88 463 LEU B C 1
ATOM 8429 O O . LEU B 1 463 ? 4.266 -32.375 -22.703 1 53.88 463 LEU B O 1
ATOM 8433 N N . GLU B 1 464 ? 4.582 -33.125 -24.812 1 42.91 464 GLU B N 1
ATOM 8434 C CA . GLU B 1 464 ? 5.637 -32.188 -25.219 1 42.91 464 GLU B CA 1
ATOM 8435 C C . GLU B 1 464 ? 5.062 -30.828 -25.578 1 42.91 464 GLU B C 1
ATOM 8437 O O . GLU B 1 464 ? 3.932 -30.734 -26.062 1 42.91 464 GLU B O 1
ATOM 8442 N N . PRO B 1 465 ? 5.711 -29.797 -25.109 1 41.41 465 PRO B N 1
ATOM 8443 C CA . PRO B 1 465 ? 5.414 -28.359 -25.062 1 41.41 465 PRO B CA 1
ATOM 8444 C C . PRO B 1 465 ? 4.914 -27.812 -26.391 1 41.41 465 PRO B C 1
ATOM 8446 O O . PRO B 1 465 ? 4.098 -26.891 -26.422 1 41.41 465 PRO B O 1
ATOM 8449 N N . GLY B 1 466 ? 5.16 -27.969 -27.656 1 38.09 466 GLY B N 1
ATOM 8450 C CA . GLY B 1 466 ? 4.977 -27.406 -28.984 1 38.09 466 GLY B CA 1
ATOM 8451 C C . GLY B 1 466 ? 3.76 -27.969 -29.703 1 38.09 466 GLY B C 1
ATOM 8452 O O . GLY B 1 466 ? 3.434 -27.531 -30.797 1 38.09 466 GLY B O 1
ATOM 8453 N N . SER B 1 467 ? 3.391 -29.078 -29.453 1 33.88 467 SER B N 1
ATOM 8454 C CA . SER B 1 467 ? 2.33 -29.656 -30.281 1 33.88 467 SER B CA 1
ATOM 8455 C C . SER B 1 467 ? 1.005 -28.938 -30.047 1 33.88 467 SER B C 1
ATOM 8457 O O . SER B 1 467 ? 0.021 -29.188 -30.75 1 33.88 467 SER B O 1
ATOM 8459 N N . GLY B 1 468 ? 0.83 -28.391 -28.922 1 36.09 468 GLY B N 1
ATOM 8460 C CA . GLY B 1 468 ? -0.475 -27.766 -28.75 1 36.09 468 GLY B CA 1
ATOM 8461 C C . GLY B 1 468 ? -0.63 -26.469 -29.531 1 36.09 468 GLY B C 1
ATOM 8462 O O . GLY B 1 468 ? -1.707 -25.875 -29.531 1 36.09 468 GLY B O 1
ATOM 8463 N N . ARG B 1 469 ? 0.355 -25.578 -29.344 1 34.59 469 ARG B N 1
ATOM 8464 C CA . ARG B 1 469 ? 0.007 -24.25 -29.844 1 34.59 469 ARG B CA 1
ATOM 8465 C C . ARG B 1 469 ? -0.476 -24.328 -31.297 1 34.59 469 ARG B C 1
ATOM 8467 O O . ARG B 1 469 ? -1.314 -23.516 -31.703 1 34.59 469 ARG B O 1
ATOM 8474 N N . HIS B 1 470 ? 0.35 -24.734 -32.125 1 30.83 470 HIS B N 1
ATOM 8475 C CA . HIS B 1 470 ? 0.082 -24.547 -33.562 1 30.83 470 HIS B CA 1
ATOM 8476 C C . HIS B 1 470 ? -1.027 -25.469 -34.031 1 30.83 470 HIS B C 1
ATOM 8478 O O . HIS B 1 470 ? -1.262 -25.594 -35.25 1 30.83 470 HIS B O 1
ATOM 8484 N N . ALA B 1 471 ? -1.252 -26.531 -33.375 1 32.34 471 ALA B N 1
ATOM 8485 C CA . ALA B 1 471 ? -2.305 -27.266 -34.062 1 32.34 471 ALA B CA 1
ATOM 8486 C C . ALA B 1 471 ? -3.631 -26.5 -34 1 32.34 471 ALA B C 1
ATOM 8488 O O . ALA B 1 471 ? -4.273 -26.453 -32.969 1 32.34 471 ALA B O 1
ATOM 8489 N N . SER B 1 472 ? -3.83 -25.312 -34.375 1 35.06 472 SER B N 1
ATOM 8490 C CA . SER B 1 472 ? -5.086 -24.688 -34.781 1 35.06 472 SER B CA 1
ATOM 8491 C C . SER B 1 472 ? -6.215 -25.719 -34.844 1 35.06 472 SER B C 1
ATOM 8493 O O . SER B 1 472 ? -5.992 -26.906 -34.625 1 35.06 472 SER B O 1
ATOM 8495 N N . ASP B 1 473 ? -7.297 -25.359 -35.906 1 37.22 473 ASP B N 1
ATOM 8496 C CA . ASP B 1 473 ? -8.523 -26.031 -36.312 1 37.22 473 ASP B CA 1
ATOM 8497 C C . ASP B 1 473 ? -8.242 -27.469 -36.75 1 37.22 473 ASP B C 1
ATOM 8499 O O . ASP B 1 473 ? -7.891 -27.703 -37.906 1 37.22 473 ASP B O 1
ATOM 8503 N N . SER B 1 474 ? -7.676 -28.141 -36.188 1 41.81 474 SER B N 1
ATOM 8504 C CA . SER B 1 474 ? -7.395 -29.484 -36.656 1 41.81 474 SER B CA 1
ATOM 8505 C C . SER B 1 474 ? -8.68 -30.266 -36.938 1 41.81 474 SER B C 1
ATOM 8507 O O . SER B 1 474 ? -9.648 -30.141 -36.188 1 41.81 474 SER B O 1
ATOM 8509 N N . ARG B 1 475 ? -8.867 -30.719 -38.031 1 55.38 475 ARG B N 1
ATOM 8510 C CA . ARG B 1 475 ? -10 -31.453 -38.625 1 55.38 475 ARG B CA 1
ATOM 8511 C C . ARG B 1 475 ? -10.336 -32.688 -37.781 1 55.38 475 ARG B C 1
ATOM 8513 O O . ARG B 1 475 ? -9.617 -33.688 -37.844 1 55.38 475 ARG B O 1
ATOM 8520 N N . LEU B 1 476 ? -11.086 -32.281 -36.656 1 69.56 476 LEU B N 1
ATOM 8521 C CA . LEU B 1 476 ? -11.703 -33.344 -35.844 1 69.56 476 LEU B CA 1
ATOM 8522 C C . LEU B 1 476 ? -11.898 -34.625 -36.656 1 69.56 476 LEU B C 1
ATOM 8524 O O . LEU B 1 476 ? -11.625 -35.719 -36.188 1 69.56 476 LEU B O 1
ATOM 8528 N N . ALA B 1 477 ? -12.219 -34.281 -37.844 1 73.75 477 ALA B N 1
ATOM 8529 C CA . ALA B 1 477 ? -12.508 -35.406 -38.75 1 73.75 477 ALA B CA 1
ATOM 8530 C C . ALA B 1 477 ? -11.266 -36.25 -39 1 73.75 477 ALA B C 1
ATOM 8532 O O . ALA B 1 477 ? -11.328 -37.469 -39 1 73.75 477 ALA B O 1
ATOM 8533 N N . LEU B 1 478 ? -10.188 -35.594 -39.125 1 67.12 478 LEU B N 1
ATOM 8534 C CA . LEU B 1 478 ? -8.953 -36.312 -39.406 1 67.12 478 LEU B CA 1
ATOM 8535 C C . LEU B 1 478 ? -8.469 -37.094 -38.188 1 67.12 478 LEU B C 1
ATOM 8537 O O . LEU B 1 478 ? -8.047 -38.25 -38.281 1 67.12 478 LEU B O 1
ATOM 8541 N N . ARG B 1 479 ? -8.578 -36.469 -37.156 1 70.75 479 ARG B N 1
ATOM 8542 C CA . ARG B 1 479 ? -8.141 -37.125 -35.906 1 70.75 479 ARG B CA 1
ATOM 8543 C C . ARG B 1 479 ? -9.055 -38.281 -35.531 1 70.75 479 ARG B C 1
ATOM 8545 O O . ARG B 1 479 ? -8.578 -39.344 -35.125 1 70.75 479 ARG B O 1
ATOM 8552 N N . LEU B 1 480 ? -10.281 -38.094 -35.781 1 75.81 480 LEU B N 1
ATOM 8553 C CA . LEU B 1 480 ? -11.242 -39.156 -35.5 1 75.81 480 LEU B CA 1
ATOM 8554 C C . LEU B 1 480 ? -11.102 -40.281 -36.5 1 75.81 480 LEU B C 1
ATOM 8556 O O . LEU B 1 480 ? -11.297 -41.438 -36.156 1 75.81 480 LEU B O 1
ATOM 8560 N N . GLY B 1 481 ? -10.812 -39.906 -37.719 1 76.25 481 GLY B N 1
ATOM 8561 C CA . GLY B 1 481 ? -10.531 -40.938 -38.719 1 76.25 481 GLY B CA 1
ATOM 8562 C C . GLY B 1 481 ? -9.375 -41.812 -38.344 1 76.25 481 GLY B C 1
ATOM 8563 O O . GLY B 1 481 ? -9.469 -43.062 -38.438 1 76.25 481 GLY B O 1
ATOM 8564 N N . ALA B 1 482 ? -8.438 -41.219 -37.844 1 67.75 482 ALA B N 1
ATOM 8565 C CA . ALA B 1 482 ? -7.27 -41.969 -37.406 1 67.75 482 ALA B CA 1
ATOM 8566 C C . ALA B 1 482 ? -7.605 -42.844 -36.188 1 67.75 482 ALA B C 1
ATOM 8568 O O . ALA B 1 482 ? -7.176 -44 -36.125 1 67.75 482 ALA B O 1
ATOM 8569 N N . LEU B 1 483 ? -8.367 -42.312 -35.281 1 73.56 483 LEU B N 1
ATOM 8570 C CA . LEU B 1 483 ? -8.828 -43.094 -34.125 1 73.56 483 LEU B CA 1
ATOM 8571 C C . LEU B 1 483 ? -9.688 -44.281 -34.562 1 73.56 483 LEU B C 1
ATOM 8573 O O . LEU B 1 483 ? -9.539 -45.375 -34.062 1 73.56 483 LEU B O 1
ATOM 8577 N N . ALA B 1 484 ? -10.555 -44 -35.5 1 78.38 484 ALA B N 1
ATOM 8578 C CA . ALA B 1 484 ? -11.445 -45.062 -36 1 78.38 484 ALA B CA 1
ATOM 8579 C C . ALA B 1 484 ? -10.648 -46.219 -36.594 1 78.38 484 ALA B C 1
ATOM 8581 O O . ALA B 1 484 ? -10.961 -47.375 -36.312 1 78.38 484 ALA B O 1
ATOM 8582 N N . GLN B 1 485 ? -9.781 -45.875 -37.344 1 71.19 485 GLN B N 1
ATOM 8583 C CA . GLN B 1 485 ? -8.945 -46.906 -37.938 1 71.19 485 GLN B CA 1
ATOM 8584 C C . GLN B 1 485 ? -8.234 -47.719 -36.875 1 71.19 485 GLN B C 1
ATOM 8586 O O . GLN B 1 485 ? -8.195 -48.938 -36.969 1 71.19 485 GLN B O 1
ATOM 8591 N N . ARG B 1 486 ? -7.938 -47.062 -35.938 1 65.94 486 ARG B N 1
ATOM 8592 C CA . ARG B 1 486 ? -7.242 -47.719 -34.844 1 65.94 486 ARG B CA 1
ATOM 8593 C C . ARG B 1 486 ? -8.18 -48.656 -34.062 1 65.94 486 ARG B C 1
ATOM 8595 O O . ARG B 1 486 ? -7.82 -49.781 -33.75 1 65.94 486 ARG B O 1
ATOM 8602 N N . LEU B 1 487 ? -9.227 -48.219 -33.75 1 73 487 LEU B N 1
ATOM 8603 C CA . LEU B 1 487 ? -10.195 -48.969 -32.969 1 73 487 LEU B CA 1
ATOM 8604 C C . LEU B 1 487 ? -10.703 -50.188 -33.75 1 73 487 LEU B C 1
ATOM 8606 O O . LEU B 1 487 ? -10.906 -51.25 -33.188 1 73 487 LEU B O 1
ATOM 8610 N N . ARG B 1 488 ? -10.859 -50 -35.031 1 76.06 488 ARG B N 1
ATOM 8611 C CA . ARG B 1 488 ? -11.289 -51.125 -35.906 1 76.06 488 ARG B CA 1
ATOM 8612 C C . ARG B 1 488 ? -10.273 -52.25 -35.875 1 76.06 488 ARG B C 1
ATOM 8614 O O . ARG B 1 488 ? -10.656 -53.406 -35.75 1 76.06 488 ARG B O 1
ATOM 8621 N N . GLN B 1 489 ? -9.227 -51.812 -35.938 1 65 489 GLN B N 1
ATOM 8622 C CA . GLN B 1 489 ? -8.156 -52.812 -36 1 65 489 GLN B CA 1
ATOM 8623 C C . GLN B 1 489 ? -7.93 -53.438 -34.656 1 65 489 GLN B C 1
ATOM 8625 O O . GLN B 1 489 ? -7.758 -54.656 -34.562 1 65 489 GLN B O 1
ATOM 8630 N N . GLN B 1 490 ? -8.078 -52.656 -33.656 1 61.97 490 GLN B N 1
ATOM 8631 C CA . GLN B 1 490 ? -7.781 -53.094 -32.312 1 61.97 490 GLN B CA 1
ATOM 8632 C C . GLN B 1 490 ? -8.867 -54.031 -31.781 1 61.97 490 GLN B C 1
ATOM 8634 O O . GLN B 1 490 ? -8.57 -55.031 -31.125 1 61.97 490 GLN B O 1
ATOM 8639 N N . TRP B 1 491 ? -10.016 -53.75 -32 1 70.12 491 TRP B N 1
ATOM 8640 C CA . TRP B 1 491 ? -11.125 -54.438 -31.375 1 70.12 491 TRP B CA 1
ATOM 8641 C C . TRP B 1 491 ? -11.93 -55.219 -32.406 1 70.12 491 TRP B C 1
ATOM 8643 O O . TRP B 1 491 ? -12.938 -55.844 -32.094 1 70.12 491 TRP B O 1
ATOM 8653 N N . SER B 1 492 ? -11.359 -55.219 -33.656 1 72.69 492 SER B N 1
ATOM 8654 C CA . SER B 1 492 ? -12.094 -55.875 -34.719 1 72.69 492 SER B CA 1
ATOM 8655 C C . SER B 1 492 ? -13.562 -55.438 -34.719 1 72.69 492 SER B C 1
ATOM 8657 O O . SER B 1 492 ? -14.453 -56.312 -34.781 1 72.69 492 SER B O 1
ATOM 8659 N N . ILE B 1 493 ? -13.805 -54.25 -34.531 1 79.75 493 ILE B N 1
ATOM 8660 C CA . ILE B 1 493 ? -15.141 -53.656 -34.5 1 79.75 493 ILE B CA 1
ATOM 8661 C C . ILE B 1 493 ? -15.305 -52.656 -35.656 1 79.75 493 ILE B C 1
ATOM 8663 O O . ILE B 1 493 ? -14.359 -51.938 -36 1 79.75 493 ILE B O 1
ATOM 8667 N N . GLU B 1 494 ? -16.438 -52.719 -36.312 1 87.19 494 GLU B N 1
ATOM 8668 C CA . GLU B 1 494 ? -16.734 -51.688 -37.312 1 87.19 494 GLU B CA 1
ATOM 8669 C C . GLU B 1 494 ? -17.094 -50.375 -36.656 1 87.19 494 GLU B C 1
ATOM 8671 O O . GLU B 1 494 ? -18.094 -50.281 -35.938 1 87.19 494 GLU B O 1
ATOM 8676 N N . PHE B 1 495 ? -16.188 -49.406 -36.75 1 86.94 495 PHE B N 1
ATOM 8677 C CA . PHE B 1 495 ? -16.359 -48.125 -36.125 1 86.94 495 PHE B CA 1
ATOM 8678 C C . PHE B 1 495 ? -16.719 -47.062 -37.156 1 86.94 495 PHE B C 1
ATOM 8680 O O . PHE B 1 495 ? -16.047 -46.938 -38.188 1 86.94 495 PHE B O 1
ATOM 8687 N N . ARG B 1 496 ? -17.812 -46.312 -36.969 1 87.88 496 ARG B N 1
ATOM 8688 C CA . ARG B 1 496 ? -18.234 -45.156 -37.781 1 87.88 496 ARG B CA 1
ATOM 8689 C C . ARG B 1 496 ? -18.422 -43.906 -36.938 1 87.88 496 ARG B C 1
ATOM 8691 O O . ARG B 1 496 ? -18.828 -44.031 -35.75 1 87.88 496 ARG B O 1
ATOM 8698 N N . PHE B 1 497 ? -17.969 -42.75 -37.469 1 88.62 497 PHE B N 1
ATOM 8699 C CA . PHE B 1 497 ? -18.25 -41.531 -36.75 1 88.62 497 PHE B CA 1
ATOM 8700 C C . PHE B 1 497 ? -18.969 -40.531 -37.625 1 88.62 497 PHE B C 1
ATOM 8702 O O . PHE B 1 497 ? -18.828 -40.562 -38.875 1 88.62 497 PHE B O 1
ATOM 8709 N N . VAL B 1 498 ? -19.922 -39.719 -37 1 87.69 498 VAL B N 1
ATOM 8710 C CA . VAL B 1 498 ? -20.672 -38.656 -37.656 1 87.69 498 VAL B CA 1
ATOM 8711 C C . VAL B 1 498 ? -20.531 -37.344 -36.906 1 87.69 498 VAL B C 1
ATOM 8713 O O . VAL B 1 498 ? -20.688 -37.312 -35.688 1 87.69 498 VAL B O 1
ATOM 8716 N N . LEU B 1 499 ? -20.078 -36.312 -37.531 1 86.75 499 LEU B N 1
ATOM 8717 C CA . LEU B 1 499 ? -19.922 -34.969 -36.938 1 86.75 499 LEU B CA 1
ATOM 8718 C C . LEU B 1 499 ? -21.062 -34.062 -37.406 1 86.75 499 LEU B C 1
ATOM 8720 O O . LEU B 1 499 ? -21.438 -34.062 -38.562 1 86.75 499 LEU B O 1
ATOM 8724 N N . TYR B 1 500 ? -21.609 -33.406 -36.406 1 84.75 500 TYR B N 1
ATOM 8725 C CA . TYR B 1 500 ? -22.625 -32.406 -36.719 1 84.75 500 TYR B CA 1
ATOM 8726 C C . TYR B 1 500 ? -22.219 -31.062 -36.125 1 84.75 500 TYR B C 1
ATOM 8728 O O . TYR B 1 500 ? -22.141 -30.891 -34.906 1 84.75 500 TYR B O 1
ATOM 8736 N N . PRO B 1 501 ? -21.922 -30.109 -37.062 1 79.38 501 PRO B N 1
ATOM 8737 C CA . PRO B 1 501 ? -21.734 -30.141 -38.5 1 79.38 501 PRO B CA 1
ATOM 8738 C C . PRO B 1 501 ? -20.453 -30.891 -38.906 1 79.38 501 PRO B C 1
ATOM 8740 O O . PRO B 1 501 ? -19.609 -31.172 -38.062 1 79.38 501 PRO B O 1
ATOM 8743 N N . GLU B 1 502 ? -20.359 -31.25 -40.156 1 76.06 502 GLU B N 1
ATOM 8744 C CA . GLU B 1 502 ? -19.234 -32.031 -40.688 1 76.06 502 GLU B CA 1
ATOM 8745 C C . GLU B 1 502 ? -17.906 -31.312 -40.438 1 76.06 502 GLU B C 1
ATOM 8747 O O . GLU B 1 502 ? -16.875 -31.953 -40.25 1 76.06 502 GLU B O 1
ATOM 8752 N N . ASP B 1 503 ? -18.016 -29.984 -40.344 1 73.44 503 ASP B N 1
ATOM 8753 C CA . ASP B 1 503 ? -16.797 -29.188 -40.156 1 73.44 503 ASP B CA 1
ATOM 8754 C C . ASP B 1 503 ? -16.688 -28.719 -38.688 1 73.44 503 ASP B C 1
ATOM 8756 O O . ASP B 1 503 ? -16.156 -27.641 -38.438 1 73.44 503 ASP B O 1
ATOM 8760 N N . LEU B 1 504 ? -17.094 -29.562 -37.812 1 77.62 504 LEU B N 1
ATOM 8761 C CA . LEU B 1 504 ? -17.078 -29.234 -36.375 1 77.62 504 LEU B CA 1
ATOM 8762 C C . LEU B 1 504 ? -15.656 -28.938 -35.906 1 77.62 504 LEU B C 1
ATOM 8764 O O . LEU B 1 504 ? -14.734 -29.719 -36.188 1 77.62 504 LEU B O 1
ATOM 8768 N N . ARG B 1 505 ? -15.445 -27.734 -35.344 1 72.25 505 ARG B N 1
ATOM 8769 C CA . ARG B 1 505 ? -14.164 -27.328 -34.781 1 72.25 505 ARG B CA 1
ATOM 8770 C C . ARG B 1 505 ? -14.25 -27.266 -33.25 1 72.25 505 ARG B C 1
ATOM 8772 O O . ARG B 1 505 ? -15.25 -26.797 -32.688 1 72.25 505 ARG B O 1
ATOM 8779 N N . LEU B 1 506 ? -13.375 -28.062 -32.594 1 71.75 506 LEU B N 1
ATOM 8780 C CA . LEU B 1 506 ? -13.281 -28.047 -31.125 1 71.75 506 LEU B CA 1
ATOM 8781 C C . LEU B 1 506 ? -11.859 -27.734 -30.672 1 71.75 506 LEU B C 1
ATOM 8783 O O . LEU B 1 506 ? -10.906 -27.984 -31.422 1 71.75 506 LEU B O 1
ATOM 8787 N N . PRO B 1 507 ? -11.797 -27.078 -29.531 1 62.84 507 PRO B N 1
ATOM 8788 C CA . PRO B 1 507 ? -10.453 -26.906 -28.969 1 62.84 507 PRO B CA 1
ATOM 8789 C C . PRO B 1 507 ? -9.711 -28.234 -28.812 1 62.84 507 PRO B C 1
ATOM 8791 O O . PRO B 1 507 ? -10.328 -29.266 -28.531 1 62.84 507 PRO B O 1
ATOM 8794 N N . VAL B 1 508 ? -8.398 -28.266 -29.031 1 57.09 508 VAL B N 1
ATOM 8795 C CA . VAL B 1 508 ? -7.559 -29.453 -29.031 1 57.09 508 VAL B CA 1
ATOM 8796 C C . VAL B 1 508 ? -7.742 -30.219 -27.719 1 57.09 508 VAL B C 1
ATOM 8798 O O . VAL B 1 508 ? -7.828 -31.453 -27.719 1 57.09 508 VAL B O 1
ATOM 8801 N N . ALA B 1 509 ? -7.871 -29.469 -26.672 1 59.09 509 ALA B N 1
ATOM 8802 C CA . ALA B 1 509 ? -8.047 -30.109 -25.375 1 59.09 509 ALA B CA 1
ATOM 8803 C C . ALA B 1 509 ? -9.336 -30.938 -25.328 1 59.09 509 ALA B C 1
ATOM 8805 O O . ALA B 1 509 ? -9.359 -32.031 -24.781 1 59.09 509 ALA B O 1
ATOM 8806 N N . MET B 1 510 ? -10.32 -30.453 -25.938 1 70.62 510 MET B N 1
ATOM 8807 C CA . MET B 1 510 ? -11.609 -31.125 -25.984 1 70.62 510 MET B CA 1
ATOM 8808 C C . MET B 1 510 ? -11.555 -32.344 -26.906 1 70.62 510 MET B C 1
ATOM 8810 O O . MET B 1 510 ? -12.141 -33.375 -26.609 1 70.62 510 MET B O 1
ATOM 8814 N N . ILE B 1 511 ? -10.859 -32.125 -28 1 71.31 511 ILE B N 1
ATOM 8815 C CA . ILE B 1 511 ? -10.711 -33.219 -28.953 1 71.31 511 ILE B CA 1
ATOM 8816 C C . ILE B 1 511 ? -10.016 -34.406 -28.281 1 71.31 511 ILE B C 1
ATOM 8818 O O . ILE B 1 511 ? -10.469 -35.562 -28.406 1 71.31 511 ILE B O 1
ATOM 8822 N N . ASP B 1 512 ? -9.102 -34.094 -27.609 1 65.19 512 ASP B N 1
ATOM 8823 C CA . ASP B 1 512 ? -8.344 -35.156 -26.922 1 65.19 512 ASP B CA 1
ATOM 8824 C C . ASP B 1 512 ? -9.219 -35.875 -25.922 1 65.19 512 ASP B C 1
ATOM 8826 O O . ASP B 1 512 ? -9.188 -37.094 -25.828 1 65.19 512 ASP B O 1
ATOM 8830 N N . GLU B 1 513 ? -9.984 -35.125 -25.172 1 70.62 513 GLU B N 1
ATOM 8831 C CA . GLU B 1 513 ? -10.883 -35.719 -24.188 1 70.62 513 GLU B CA 1
ATOM 8832 C C . GLU B 1 513 ? -11.93 -36.594 -24.859 1 70.62 513 GLU B C 1
ATOM 8834 O O . GLU B 1 513 ? -12.18 -37.719 -24.391 1 70.62 513 GLU B O 1
ATOM 8839 N N . LEU B 1 514 ? -12.414 -36.125 -25.922 1 81.5 514 LEU B N 1
ATOM 8840 C CA . LEU B 1 514 ? -13.43 -36.875 -26.656 1 81.5 514 LEU B CA 1
ATOM 8841 C C . LEU B 1 514 ? -12.836 -38.156 -27.234 1 81.5 514 LEU B C 1
ATOM 8843 O O . LEU B 1 514 ? -13.469 -39.219 -27.172 1 81.5 514 LEU B O 1
ATOM 8847 N N . MET B 1 515 ? -11.711 -38.031 -27.766 1 75.62 515 MET B N 1
ATOM 8848 C CA . MET B 1 515 ? -11.047 -39.219 -28.344 1 75.62 515 MET B CA 1
ATOM 8849 C C . MET B 1 515 ? -10.805 -40.281 -27.266 1 75.62 515 MET B C 1
ATOM 8851 O O . MET B 1 515 ? -11 -41.469 -27.516 1 75.62 515 MET B O 1
ATOM 8855 N N . HIS B 1 516 ? -10.5 -39.844 -26.141 1 72.38 516 HIS B N 1
ATOM 8856 C CA . HIS B 1 516 ? -10.305 -40.781 -25.031 1 72.38 516 HIS B CA 1
ATOM 8857 C C . HIS B 1 516 ? -11.609 -41.438 -24.625 1 72.38 516 HIS B C 1
ATOM 8859 O O . HIS B 1 516 ? -11.648 -42.656 -24.391 1 72.38 516 HIS B O 1
ATOM 8865 N N . MET B 1 517 ? -12.57 -40.656 -24.531 1 81.94 517 MET B N 1
ATOM 8866 C CA . MET B 1 517 ? -13.875 -41.188 -24.141 1 81.94 517 MET B CA 1
ATOM 8867 C C . MET B 1 517 ? -14.383 -42.188 -25.156 1 81.94 517 MET B C 1
ATOM 8869 O O . MET B 1 517 ? -14.922 -43.25 -24.781 1 81.94 517 MET B O 1
ATOM 8873 N N . ILE B 1 518 ? -14.125 -41.938 -26.406 1 85.38 518 ILE B N 1
ATOM 8874 C CA . ILE B 1 518 ? -14.523 -42.812 -27.484 1 85.38 518 ILE B CA 1
ATOM 8875 C C . ILE B 1 518 ? -13.734 -44.125 -27.391 1 85.38 518 ILE B C 1
ATOM 8877 O O . ILE B 1 518 ? -14.305 -45.219 -27.5 1 85.38 518 ILE B O 1
ATOM 8881 N N . ALA B 1 519 ? -12.523 -43.969 -27.172 1 76.75 519 ALA B N 1
ATOM 8882 C CA . ALA B 1 519 ? -11.672 -45.156 -27.078 1 76.75 519 ALA B CA 1
ATOM 8883 C C . ALA B 1 519 ? -12.102 -46.031 -25.891 1 76.75 519 ALA B C 1
ATOM 8885 O O . ALA B 1 519 ? -12.172 -47.25 -26.031 1 76.75 519 ALA B O 1
ATOM 8886 N N . GLU B 1 520 ? -12.383 -45.438 -24.797 1 77.44 520 GLU B N 1
ATOM 8887 C CA . GLU B 1 520 ? -12.812 -46.156 -23.594 1 77.44 520 GLU B CA 1
ATOM 8888 C C . GLU B 1 520 ? -14.148 -46.844 -23.828 1 77.44 520 GLU B C 1
ATOM 8890 O O . GLU B 1 520 ? -14.32 -48 -23.453 1 77.44 520 GLU B O 1
ATOM 8895 N N . ALA B 1 521 ? -15.008 -46.188 -24.406 1 84.81 521 ALA B N 1
ATOM 8896 C CA . ALA B 1 521 ? -16.328 -46.75 -24.688 1 84.81 521 ALA B CA 1
ATOM 8897 C C . ALA B 1 521 ? -16.219 -47.906 -25.688 1 84.81 521 ALA B C 1
ATOM 8899 O O . ALA B 1 521 ? -16.891 -48.938 -25.531 1 84.81 521 ALA B O 1
ATOM 8900 N N . THR B 1 522 ? -15.359 -47.75 -26.656 1 82.62 522 THR B N 1
ATOM 8901 C CA . THR B 1 522 ? -15.164 -48.812 -27.656 1 82.62 522 THR B CA 1
ATOM 8902 C C . THR B 1 522 ? -14.539 -50.031 -27.016 1 82.62 522 THR B C 1
ATOM 8904 O O . THR B 1 522 ? -14.969 -51.156 -27.297 1 82.62 522 THR B O 1
ATOM 8907 N N . ALA B 1 523 ? -13.68 -49.844 -26.219 1 74.81 523 ALA B N 1
ATOM 8908 C CA . ALA B 1 523 ? -13.047 -50.969 -25.5 1 74.81 523 ALA B CA 1
ATOM 8909 C C . ALA B 1 523 ? -14.055 -51.719 -24.641 1 74.81 523 ALA B C 1
ATOM 8911 O O . ALA B 1 523 ? -14.078 -52.938 -24.641 1 74.81 523 ALA B O 1
ATOM 8912 N N . ASN B 1 524 ? -14.836 -51 -23.969 1 75.56 524 ASN B N 1
ATOM 8913 C CA . ASN B 1 524 ? -15.875 -51.625 -23.156 1 75.56 524 ASN B CA 1
ATOM 8914 C C . ASN B 1 524 ? -16.875 -52.406 -24 1 75.56 524 ASN B C 1
ATOM 8916 O O . ASN B 1 524 ? -17.25 -53.531 -23.641 1 75.56 524 ASN B O 1
ATOM 8920 N N . ALA B 1 525 ? -17.234 -51.812 -25.078 1 83.81 525 ALA B N 1
ATOM 8921 C CA . ALA B 1 525 ? -18.203 -52.469 -25.984 1 83.81 525 ALA B CA 1
ATOM 8922 C C . ALA B 1 525 ? -17.625 -53.75 -26.562 1 83.81 525 ALA B C 1
ATOM 8924 O O . ALA B 1 525 ? -18.344 -54.75 -26.688 1 83.81 525 ALA B O 1
ATOM 8925 N N . ALA B 1 526 ? -16.406 -53.656 -26.859 1 77.5 526 ALA B N 1
ATOM 8926 C CA . ALA B 1 526 ? -15.766 -54.812 -27.484 1 77.5 526 ALA B CA 1
ATOM 8927 C C . ALA B 1 526 ? -15.453 -55.906 -26.453 1 77.5 526 ALA B C 1
ATOM 8929 O O . ALA B 1 526 ? -15.766 -57.094 -26.672 1 77.5 526 ALA B O 1
ATOM 8930 N N . ARG B 1 527 ? -15.031 -55.5 -25.312 1 69.62 527 ARG B N 1
ATOM 8931 C CA . ARG B 1 527 ? -14.57 -56.438 -24.297 1 69.62 527 ARG B CA 1
ATOM 8932 C C . ARG B 1 527 ? -15.75 -57.062 -23.531 1 69.62 527 ARG B C 1
ATOM 8934 O O . ARG B 1 527 ? -15.789 -58.25 -23.312 1 69.62 527 ARG B O 1
ATOM 8941 N N . HIS B 1 528 ? -16.516 -56.188 -23.188 1 72 528 HIS B N 1
ATOM 8942 C CA . HIS B 1 528 ? -17.578 -56.594 -22.297 1 72 528 HIS B CA 1
ATOM 8943 C C . HIS B 1 528 ? -18.906 -56.781 -23.031 1 72 528 HIS B C 1
ATOM 8945 O O . HIS B 1 528 ? -19.766 -57.562 -22.594 1 72 528 HIS B O 1
ATOM 8951 N N . GLY B 1 529 ? -19 -56.188 -24.141 1 77.56 529 GLY B N 1
ATOM 8952 C CA . GLY B 1 529 ? -20.281 -56.219 -24.828 1 77.56 529 GLY B CA 1
ATOM 8953 C C . GLY B 1 529 ? -20.266 -57.094 -26.062 1 77.56 529 GLY B C 1
ATOM 8954 O O . GLY B 1 529 ? -21.328 -57.406 -26.625 1 77.56 529 GLY B O 1
ATOM 8955 N N . ASN B 1 530 ? -19.094 -57.562 -26.438 1 78.5 530 ASN B N 1
ATOM 8956 C CA . ASN B 1 530 ? -18.969 -58.312 -27.672 1 78.5 530 ASN B CA 1
ATOM 8957 C C . ASN B 1 530 ? -19.609 -57.594 -28.844 1 78.5 530 ASN B C 1
ATOM 8959 O O . ASN B 1 530 ? -20.312 -58.219 -29.656 1 78.5 530 ASN B O 1
ATOM 8963 N N . ALA B 1 531 ? -19.531 -56.375 -28.938 1 86.44 531 ALA B N 1
ATOM 8964 C CA . ALA B 1 531 ? -20.094 -55.531 -29.984 1 86.44 531 ALA B CA 1
ATOM 8965 C C . ALA B 1 531 ? -19.344 -55.719 -31.297 1 86.44 531 ALA B C 1
ATOM 8967 O O . ALA B 1 531 ? -18.141 -55.969 -31.297 1 86.44 531 ALA B O 1
ATOM 8968 N N . ARG B 1 532 ? -20.047 -55.625 -32.438 1 86.69 532 ARG B N 1
ATOM 8969 C CA . ARG B 1 532 ? -19.469 -55.75 -33.75 1 86.69 532 ARG B CA 1
ATOM 8970 C C . ARG B 1 532 ? -19.406 -54.375 -34.438 1 86.69 532 ARG B C 1
ATOM 8972 O O . ARG B 1 532 ? -18.562 -54.156 -35.312 1 86.69 532 ARG B O 1
ATOM 8979 N N . THR B 1 533 ? -20.375 -53.625 -34.094 1 90.62 533 THR B N 1
ATOM 8980 C CA . THR B 1 533 ? -20.422 -52.281 -34.688 1 90.62 533 THR B CA 1
ATOM 8981 C C . THR B 1 533 ? -20.562 -51.219 -33.594 1 90.62 533 THR B C 1
ATOM 8983 O O . THR B 1 533 ? -21.219 -51.438 -32.594 1 90.62 533 THR B O 1
ATOM 8986 N N . LEU B 1 534 ? -19.906 -50.094 -33.75 1 91.56 534 LEU B N 1
ATOM 8987 C CA . LEU B 1 534 ? -20.047 -48.906 -32.906 1 91.56 534 LEU B CA 1
ATOM 8988 C C . LEU B 1 534 ? -20.094 -47.656 -33.719 1 91.56 534 LEU B C 1
ATOM 8990 O O . LEU B 1 534 ? -19.297 -47.469 -34.656 1 91.56 534 LEU B O 1
ATOM 8994 N N . GLU B 1 535 ? -21.094 -46.781 -33.5 1 92.88 535 GLU B N 1
ATOM 8995 C CA . GLU B 1 535 ? -21.234 -45.5 -34.156 1 92.88 535 GLU B CA 1
ATOM 8996 C C . GLU B 1 535 ? -21.109 -44.344 -33.156 1 92.88 535 GLU B C 1
ATOM 8998 O O . GLU B 1 535 ? -21.812 -44.344 -32.125 1 92.88 535 GLU B O 1
ATOM 9003 N N . ALA B 1 536 ? -20.156 -43.438 -33.406 1 92.75 536 ALA B N 1
ATOM 9004 C CA . ALA B 1 536 ? -19.984 -42.25 -32.594 1 92.75 536 ALA B CA 1
ATOM 9005 C C . ALA B 1 536 ? -20.531 -41 -33.312 1 92.75 536 ALA B C 1
ATOM 9007 O O . ALA B 1 536 ? -20.219 -40.75 -34.469 1 92.75 536 ALA B O 1
ATOM 9008 N N . ARG B 1 537 ? -21.422 -40.219 -32.625 1 94.12 537 ARG B N 1
ATOM 9009 C CA . ARG B 1 537 ? -21.969 -38.969 -33.125 1 94.12 537 ARG B CA 1
ATOM 9010 C C . ARG B 1 537 ? -21.578 -37.812 -32.219 1 94.12 537 ARG B C 1
ATOM 9012 O O . ARG B 1 537 ? -21.781 -37.875 -31.016 1 94.12 537 ARG B O 1
ATOM 9019 N N . ILE B 1 538 ? -20.922 -36.844 -32.812 1 91.81 538 ILE B N 1
ATOM 9020 C CA . ILE B 1 538 ? -20.547 -35.625 -32.031 1 91.81 538 ILE B CA 1
ATOM 9021 C C . ILE B 1 538 ? -21.328 -34.438 -32.594 1 91.81 538 ILE B C 1
ATOM 9023 O O . ILE B 1 538 ? -21.344 -34.188 -33.781 1 91.81 538 ILE B O 1
ATOM 9027 N N . ARG B 1 539 ? -21.969 -33.719 -31.688 1 90.38 539 ARG B N 1
ATOM 9028 C CA . ARG B 1 539 ? -22.734 -32.531 -32.031 1 90.38 539 ARG B CA 1
ATOM 9029 C C . ARG B 1 539 ? -22.422 -31.391 -31.078 1 90.38 539 ARG B C 1
ATOM 9031 O O . ARG B 1 539 ? -22.188 -31.609 -29.891 1 90.38 539 ARG B O 1
ATOM 9038 N N . ARG B 1 540 ? -22.234 -30.281 -31.625 1 85.19 540 ARG B N 1
ATOM 9039 C CA . ARG B 1 540 ? -22.109 -29.062 -30.812 1 85.19 540 ARG B CA 1
ATOM 9040 C C . ARG B 1 540 ? -23.344 -28.203 -30.938 1 85.19 540 ARG B C 1
ATOM 9042 O O . ARG B 1 540 ? -23.703 -27.766 -32.031 1 85.19 540 ARG B O 1
ATOM 9049 N N . ASP B 1 541 ? -24.078 -28.172 -29.828 1 81.12 541 ASP B N 1
ATOM 9050 C CA . ASP B 1 541 ? -25.266 -27.312 -29.766 1 81.12 541 ASP B CA 1
ATOM 9051 C C . ASP B 1 541 ? -25.219 -26.391 -28.547 1 81.12 541 ASP B C 1
ATOM 9053 O O . ASP B 1 541 ? -25.047 -26.859 -27.422 1 81.12 541 ASP B O 1
ATOM 9057 N N . ASP B 1 542 ? -25.359 -25.078 -28.703 1 75.88 542 ASP B N 1
ATOM 9058 C CA . ASP B 1 542 ? -25.578 -24.094 -27.656 1 75.88 542 ASP B CA 1
ATOM 9059 C C . ASP B 1 542 ? -24.484 -24.188 -26.594 1 75.88 542 ASP B C 1
ATOM 9061 O O . ASP B 1 542 ? -24.781 -24.25 -25.391 1 75.88 542 ASP B O 1
ATOM 9065 N N . GLY B 1 543 ? -23.141 -24.344 -26.984 1 77.19 543 GLY B N 1
ATOM 9066 C CA . GLY B 1 543 ? -22.047 -24.312 -26.016 1 77.19 543 GLY B CA 1
ATOM 9067 C C . GLY B 1 543 ? -21.797 -25.656 -25.359 1 77.19 543 GLY B C 1
ATOM 9068 O O . GLY B 1 543 ? -20.969 -25.766 -24.453 1 77.19 543 GLY B O 1
ATOM 9069 N N . ILE B 1 544 ? -22.594 -26.625 -25.703 1 85.5 544 ILE B N 1
ATOM 9070 C CA . ILE B 1 544 ? -22.422 -27.969 -25.156 1 85.5 544 ILE B CA 1
ATOM 9071 C C . ILE B 1 544 ? -22.016 -28.922 -26.266 1 85.5 544 ILE B C 1
ATOM 9073 O O . ILE B 1 544 ? -22.578 -28.891 -27.359 1 85.5 544 ILE B O 1
ATOM 9077 N N . VAL B 1 545 ? -21.047 -29.656 -26 1 89.12 545 VAL B N 1
ATOM 9078 C CA . VAL B 1 545 ? -20.656 -30.734 -26.891 1 89.12 545 VAL B CA 1
ATOM 9079 C C . VAL B 1 545 ? -21.281 -32.062 -26.422 1 89.12 545 VAL B C 1
ATOM 9081 O O . VAL B 1 545 ? -21.109 -32.438 -25.266 1 89.12 545 VAL B O 1
ATOM 9084 N N . THR B 1 546 ? -22.109 -32.656 -27.391 1 93.44 546 THR B N 1
ATOM 9085 C CA . THR B 1 546 ? -22.75 -33.906 -27.078 1 93.44 546 THR B CA 1
ATOM 9086 C C . THR B 1 546 ? -22.109 -35.062 -27.875 1 93.44 546 THR B C 1
ATOM 9088 O O . THR B 1 546 ? -22.031 -35 -29.094 1 93.44 546 THR B O 1
ATOM 9091 N N . LEU B 1 547 ? -21.578 -36.031 -27.156 1 93.75 547 LEU B N 1
ATOM 9092 C CA . LEU B 1 547 ? -21.078 -37.281 -27.734 1 93.75 547 LEU B CA 1
ATOM 9093 C C . LEU B 1 547 ? -22.047 -38.438 -27.5 1 93.75 547 LEU B C 1
ATOM 9095 O O . LEU B 1 547 ? -22.422 -38.719 -26.344 1 93.75 547 LEU B O 1
ATOM 9099 N N . THR B 1 548 ? -22.562 -39.031 -28.609 1 94.31 548 THR B N 1
ATOM 9100 C CA . THR B 1 548 ? -23.438 -40.188 -28.531 1 94.31 548 THR B CA 1
ATOM 9101 C C . THR B 1 548 ? -22.734 -41.406 -29.125 1 94.31 548 THR B C 1
ATOM 9103 O O . THR B 1 548 ? -22.234 -41.375 -30.25 1 94.31 548 THR B O 1
ATOM 9106 N N . LEU B 1 549 ? -22.688 -42.469 -28.328 1 93.25 549 LEU B N 1
ATOM 9107 C CA . LEU B 1 549 ? -22.094 -43.719 -28.766 1 93.25 549 LEU B CA 1
ATOM 9108 C C . LEU B 1 549 ? -23.141 -44.844 -28.781 1 93.25 549 LEU B C 1
ATOM 9110 O O . LEU B 1 549 ? -23.75 -45.125 -27.75 1 93.25 549 LEU B O 1
ATOM 9114 N N . ASP B 1 550 ? -23.406 -45.438 -30 1 92.44 550 ASP B N 1
ATOM 9115 C CA . ASP B 1 550 ? -24.312 -46.562 -30.172 1 92.44 550 ASP B CA 1
ATOM 9116 C C . ASP B 1 550 ? -23.547 -47.844 -30.516 1 92.44 550 ASP B C 1
ATOM 9118 O O . ASP B 1 550 ? -22.75 -47.844 -31.469 1 92.44 550 ASP B O 1
ATOM 9122 N N . ASP B 1 551 ? -23.688 -48.812 -29.656 1 90.19 551 ASP B N 1
ATOM 9123 C CA . ASP B 1 551 ? -23.047 -50.094 -29.984 1 90.19 551 ASP B CA 1
ATOM 9124 C C . ASP B 1 551 ? -24.062 -51.25 -29.953 1 90.19 551 ASP B C 1
ATOM 9126 O O . ASP B 1 551 ? -25.109 -51.125 -29.328 1 90.19 551 ASP B O 1
ATOM 9130 N N . ASP B 1 552 ? -23.781 -52.375 -30.734 1 88.25 552 ASP B N 1
ATOM 9131 C CA . ASP B 1 552 ? -24.688 -53.5 -30.828 1 88.25 552 ASP B CA 1
ATOM 9132 C C . ASP B 1 552 ? -24.312 -54.594 -29.844 1 88.25 552 ASP B C 1
ATOM 9134 O O . ASP B 1 552 ? -24.609 -55.781 -30.078 1 88.25 552 ASP B O 1
ATOM 9138 N N . GLY B 1 553 ? -23.656 -54.219 -28.812 1 85.88 553 GLY B N 1
ATOM 9139 C CA . GLY B 1 553 ? -23.25 -55.188 -27.828 1 85.88 553 GLY B CA 1
ATOM 9140 C C . GLY B 1 553 ? -24.359 -55.531 -26.844 1 85.88 553 GLY B C 1
ATOM 9141 O O . GLY B 1 553 ? -25.484 -55.031 -26.969 1 85.88 553 GLY B O 1
ATOM 9142 N N . ILE B 1 554 ? -24.031 -56.438 -25.891 1 80.12 554 ILE B N 1
ATOM 9143 C CA . ILE B 1 554 ? -25 -56.938 -24.938 1 80.12 554 ILE B CA 1
ATOM 9144 C C . ILE B 1 554 ? -25.297 -55.844 -23.875 1 80.12 554 ILE B C 1
ATOM 9146 O O . ILE B 1 554 ? -26.266 -55.969 -23.125 1 80.12 554 ILE B O 1
ATOM 9150 N N . GLY B 1 555 ? -24.578 -54.781 -23.875 1 77.75 555 GLY B N 1
ATOM 9151 C CA . GLY B 1 555 ? -24.797 -53.656 -22.969 1 77.75 555 GLY B CA 1
ATOM 9152 C C . GLY B 1 555 ? -24.375 -53.938 -21.547 1 77.75 555 GLY B C 1
ATOM 9153 O O . GLY B 1 555 ? -23.609 -54.875 -21.297 1 77.75 555 GLY B O 1
ATOM 9154 N N . PHE B 1 556 ? -24.859 -53.062 -20.469 1 78.88 556 PHE B N 1
ATOM 9155 C CA . PHE B 1 556 ? -24.469 -53.125 -19.078 1 78.88 556 PHE B CA 1
ATOM 9156 C C . PHE B 1 556 ? -25.531 -53.812 -18.234 1 78.88 556 PHE B C 1
ATOM 9158 O O . PHE B 1 556 ? -25.438 -53.844 -17 1 78.88 556 PHE B O 1
ATOM 9165 N N . GLY B 1 557 ? -26.422 -54.438 -18.969 1 76.31 557 GLY B N 1
ATOM 9166 C CA . GLY B 1 557 ? -27.484 -55.156 -18.281 1 76.31 557 GLY B CA 1
ATOM 9167 C C . GLY B 1 557 ? -28.531 -54.25 -17.672 1 76.31 557 GLY B C 1
ATOM 9168 O O . GLY B 1 557 ? -29.297 -54.656 -16.797 1 76.31 557 GLY B O 1
ATOM 9169 N N . PHE B 1 558 ? -28.562 -53 -18.125 1 79.19 558 PHE B N 1
ATOM 9170 C CA . PHE B 1 558 ? -29.531 -52.062 -17.578 1 79.19 558 PHE B CA 1
ATOM 9171 C C . PHE B 1 558 ? -30.875 -52.188 -18.312 1 79.19 558 PHE B C 1
ATOM 9173 O O . PHE B 1 558 ? -30.906 -52.406 -19.516 1 79.19 558 PHE B O 1
ATOM 9180 N N . ASP B 1 559 ? -31.969 -52.188 -17.562 1 77.06 559 ASP B N 1
ATOM 9181 C CA . ASP B 1 559 ? -33.312 -52.312 -18.141 1 77.06 559 ASP B CA 1
ATOM 9182 C C . ASP B 1 559 ? -33.875 -50.969 -18.516 1 77.06 559 ASP B C 1
ATOM 9184 O O . ASP B 1 559 ? -34.875 -50.875 -19.203 1 77.06 559 ASP B O 1
ATOM 9188 N N . ARG B 1 560 ? -33.25 -49.906 -18.047 1 80.25 560 ARG B N 1
ATOM 9189 C CA . ARG B 1 560 ? -33.719 -48.531 -18.328 1 80.25 560 ARG B CA 1
ATOM 9190 C C . ARG B 1 560 ? -32.531 -47.594 -18.453 1 80.25 560 ARG B C 1
ATOM 9192 O O . ARG B 1 560 ? -31.391 -47.969 -18.156 1 80.25 560 ARG B O 1
ATOM 9199 N N . ARG B 1 561 ? -32.875 -46.344 -18.969 1 87.94 561 ARG B N 1
ATOM 9200 C CA . ARG B 1 561 ? -31.875 -45.312 -19.078 1 87.94 561 ARG B CA 1
ATOM 9201 C C . ARG B 1 561 ? -31.422 -44.844 -17.688 1 87.94 561 ARG B C 1
ATOM 9203 O O . ARG B 1 561 ? -32.25 -44.531 -16.828 1 87.94 561 ARG B O 1
ATOM 9210 N N . LEU B 1 562 ? -30.078 -44.812 -17.469 1 89.5 562 LEU B N 1
ATOM 9211 C CA . LEU B 1 562 ? -29.516 -44.312 -16.219 1 89.5 562 LEU B CA 1
ATOM 9212 C C . LEU B 1 562 ? -28.781 -43 -16.453 1 89.5 562 LEU B C 1
ATOM 9214 O O . LEU B 1 562 ? -28.016 -42.875 -17.406 1 89.5 562 LEU B O 1
ATOM 9218 N N . GLU B 1 563 ? -29.109 -42.062 -15.633 1 90.69 563 GLU B N 1
ATOM 9219 C CA . GLU B 1 563 ? -28.484 -40.75 -15.711 1 90.69 563 GLU B CA 1
ATOM 9220 C C . GLU B 1 563 ? -27.219 -40.688 -14.844 1 90.69 563 GLU B C 1
ATOM 9222 O O . GLU B 1 563 ? -27 -41.562 -14 1 90.69 563 GLU B O 1
ATOM 9227 N N . HIS B 1 564 ? -26.516 -39.562 -15.094 1 89.5 564 HIS B N 1
ATOM 9228 C CA . HIS B 1 564 ? -25.219 -39.406 -14.445 1 89.5 564 HIS B CA 1
ATOM 9229 C C . HIS B 1 564 ? -25.328 -39.531 -12.938 1 89.5 564 HIS B C 1
ATOM 9231 O O . HIS B 1 564 ? -24.531 -40.25 -12.312 1 89.5 564 HIS B O 1
ATOM 9237 N N . ALA B 1 565 ? -26.266 -38.906 -12.32 1 84.75 565 ALA B N 1
ATOM 9238 C CA . ALA B 1 565 ? -26.453 -38.938 -10.867 1 84.75 565 ALA B CA 1
ATOM 9239 C C . ALA B 1 565 ? -26.734 -40.344 -10.367 1 84.75 565 ALA B C 1
ATOM 9241 O O . ALA B 1 565 ? -26.219 -40.75 -9.32 1 84.75 565 ALA B O 1
ATOM 9242 N N . GLU B 1 566 ? -27.516 -41.062 -11.125 1 84.62 566 GLU B N 1
ATOM 9243 C CA . GLU B 1 566 ? -27.844 -42.438 -10.75 1 84.62 566 GLU B CA 1
ATOM 9244 C C . GLU B 1 566 ? -26.641 -43.375 -10.898 1 84.62 566 GLU B C 1
ATOM 9246 O O . GLU B 1 566 ? -26.406 -44.25 -10.062 1 84.62 566 GLU B O 1
ATOM 9251 N N . LEU B 1 567 ? -25.938 -43.156 -11.922 1 85.56 567 LEU B N 1
ATOM 9252 C CA . LEU B 1 567 ? -24.75 -43.938 -12.172 1 85.56 567 LEU B CA 1
ATOM 9253 C C . LEU B 1 567 ? -23.719 -43.719 -11.078 1 85.56 567 LEU B C 1
ATOM 9255 O O . LEU B 1 567 ? -23.047 -44.688 -10.648 1 85.56 567 LEU B O 1
ATOM 9259 N N . GLU B 1 568 ? -23.609 -42.469 -10.625 1 80.88 568 GLU B N 1
ATOM 9260 C CA . GLU B 1 568 ? -22.656 -42.125 -9.578 1 80.88 568 GLU B CA 1
ATOM 9261 C C . GLU B 1 568 ? -23.078 -42.688 -8.234 1 80.88 568 GLU B C 1
ATOM 9263 O O . GLU B 1 568 ? -22.234 -43.188 -7.477 1 80.88 568 GLU B O 1
ATOM 9268 N N . THR B 1 569 ? -24.328 -42.656 -7.93 1 77.31 569 THR B N 1
ATOM 9269 C CA . THR B 1 569 ? -24.859 -43.125 -6.668 1 77.31 569 THR B CA 1
ATOM 9270 C C . THR B 1 569 ? -24.828 -44.656 -6.617 1 77.31 569 THR B C 1
ATOM 9272 O O . THR B 1 569 ? -24.469 -45.25 -5.594 1 77.31 569 THR B O 1
ATOM 9275 N N . SER B 1 570 ? -25.125 -45.312 -7.742 1 77.06 570 SER B N 1
ATOM 9276 C CA . SER B 1 570 ? -25.203 -46.75 -7.77 1 77.06 570 SER B CA 1
ATOM 9277 C C . SER B 1 570 ? -23.875 -47.375 -8.133 1 77.06 570 SER B C 1
ATOM 9279 O O . SER B 1 570 ? -23.719 -48.625 -8.086 1 77.06 570 SER B O 1
ATOM 9281 N N . LYS B 1 571 ? -22.859 -46.562 -8.43 1 74.44 571 LYS B N 1
ATOM 9282 C CA . LYS B 1 571 ? -21.516 -47 -8.844 1 74.44 571 LYS B CA 1
ATOM 9283 C C . LYS B 1 571 ? -21.594 -48.062 -9.93 1 74.44 571 LYS B C 1
ATOM 9285 O O . LYS B 1 571 ? -20.844 -49.031 -9.891 1 74.44 571 LYS B O 1
ATOM 9290 N N . CYS B 1 572 ? -22.672 -47.938 -10.805 1 77.56 572 CYS B N 1
ATOM 9291 C CA . CYS B 1 572 ? -22.828 -48.875 -11.922 1 77.56 572 CYS B CA 1
ATOM 9292 C C . CYS B 1 572 ? -22.281 -48.25 -13.211 1 77.56 572 CYS B C 1
ATOM 9294 O O . CYS B 1 572 ? -22.031 -47.062 -13.266 1 77.56 572 CYS B O 1
ATOM 9296 N N . GLY B 1 573 ? -21.984 -49.094 -14.211 1 77.38 573 GLY B N 1
ATOM 9297 C CA . GLY B 1 573 ? -21.453 -48.625 -15.477 1 77.38 573 GLY B CA 1
ATOM 9298 C C . GLY B 1 573 ? -19.938 -48.469 -15.477 1 77.38 573 GLY B C 1
ATOM 9299 O O . GLY B 1 573 ? -19.281 -48.812 -14.484 1 77.38 573 GLY B O 1
ATOM 9300 N N . PRO B 1 574 ? -19.438 -47.969 -16.594 1 77.5 574 PRO B N 1
ATOM 9301 C CA . PRO B 1 574 ? -17.984 -47.844 -16.703 1 77.5 574 PRO B CA 1
ATOM 9302 C C . PRO B 1 574 ? -17.406 -46.75 -15.805 1 77.5 574 PRO B C 1
ATOM 9304 O O . PRO B 1 574 ? -17.672 -45.562 -16.031 1 77.5 574 PRO B O 1
ATOM 9307 N N . ARG B 1 575 ? -16.688 -47.188 -14.773 1 74 575 ARG B N 1
ATOM 9308 C CA . ARG B 1 575 ? -16.141 -46.281 -13.766 1 74 575 ARG B CA 1
ATOM 9309 C C . ARG B 1 575 ? -15.242 -45.219 -14.398 1 74 575 ARG B C 1
ATOM 9311 O O . ARG B 1 575 ? -15.359 -44.031 -14.102 1 74 575 ARG B O 1
ATOM 9318 N N . SER B 1 576 ? -14.367 -45.625 -15.195 1 70.88 576 SER B N 1
ATOM 9319 C CA . SER B 1 576 ? -13.398 -44.75 -15.82 1 70.88 576 SER B CA 1
ATOM 9320 C C . SER B 1 576 ? -14.094 -43.656 -16.625 1 70.88 576 SER B C 1
ATOM 9322 O O . SER B 1 576 ? -13.688 -42.5 -16.562 1 70.88 576 SER B O 1
ATOM 9324 N N . LEU B 1 577 ? -15.117 -44 -17.375 1 78.56 577 LEU B N 1
ATOM 9325 C CA . LEU B 1 577 ? -15.867 -43.062 -18.188 1 78.56 577 LEU B CA 1
ATOM 9326 C C . LEU B 1 577 ? -16.641 -42.062 -17.297 1 78.56 577 LEU B C 1
ATOM 9328 O O . LEU B 1 577 ? -16.672 -40.875 -17.578 1 78.56 577 LEU B O 1
ATOM 9332 N N . ARG B 1 578 ? -17.156 -42.562 -16.281 1 81 578 ARG B N 1
ATOM 9333 C CA . ARG B 1 578 ? -17.891 -41.75 -15.328 1 81 578 ARG B CA 1
ATOM 9334 C C . ARG B 1 578 ? -16.984 -40.719 -14.688 1 81 578 ARG B C 1
ATOM 9336 O O . ARG B 1 578 ? -17.344 -39.531 -14.617 1 81 578 ARG B O 1
ATOM 9343 N N . GLU B 1 579 ? -15.953 -41.094 -14.258 1 72.88 579 GLU B N 1
ATOM 9344 C CA . GLU B 1 579 ? -15.008 -40.188 -13.586 1 72.88 579 GLU B CA 1
ATOM 9345 C C . GLU B 1 579 ? -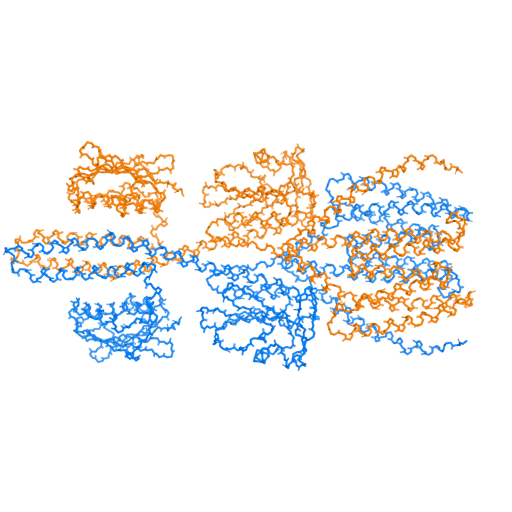14.469 -39.125 -14.539 1 72.88 579 GLU B C 1
ATOM 9347 O O . GLU B 1 579 ? -14.359 -37.969 -14.172 1 72.88 579 GLU B O 1
ATOM 9352 N N . ARG B 1 580 ? -14.133 -39.5 -15.727 1 70.75 580 ARG B N 1
ATOM 9353 C CA . ARG B 1 580 ? -13.617 -38.562 -16.734 1 70.75 580 ARG B CA 1
ATOM 9354 C C . ARG B 1 580 ? -14.656 -37.5 -17.078 1 70.75 580 ARG B C 1
ATOM 9356 O O . ARG B 1 580 ? -14.32 -36.312 -17.219 1 70.75 580 ARG B O 1
ATOM 9363 N N . VAL B 1 581 ? -15.867 -37.969 -17.266 1 80.56 581 VAL B N 1
ATOM 9364 C CA . VAL B 1 581 ? -16.953 -37.062 -17.594 1 80.56 581 VAL B CA 1
ATOM 9365 C C . VAL B 1 581 ? -17.172 -36.062 -16.453 1 80.56 581 VAL B C 1
ATOM 9367 O O . VAL B 1 581 ? -17.375 -34.875 -16.672 1 80.56 581 VAL B O 1
ATOM 9370 N N . SER B 1 582 ? -17 -36.562 -15.281 1 76.81 582 SER B N 1
ATOM 9371 C CA . SER B 1 582 ? -17.156 -35.688 -14.109 1 76.81 582 SER B CA 1
ATOM 9372 C C . SER B 1 582 ? -16.047 -34.656 -14.023 1 76.81 582 SER B C 1
ATOM 9374 O O . SER B 1 582 ? -16.312 -33.5 -13.711 1 76.81 582 SER B O 1
ATOM 9376 N N . MET B 1 583 ? -14.93 -35.031 -14.359 1 66.44 583 MET B N 1
ATOM 9377 C CA . MET B 1 583 ? -13.773 -34.125 -14.312 1 66.44 583 MET B CA 1
ATOM 9378 C C . MET B 1 583 ? -13.898 -33.031 -15.352 1 66.44 583 MET B C 1
ATOM 9380 O O . MET B 1 583 ? -13.414 -31.922 -15.141 1 66.44 583 MET B O 1
ATOM 9384 N N . SER B 1 584 ? -14.562 -33.312 -16.422 1 68.56 584 SER B N 1
ATOM 9385 C CA . SER B 1 584 ? -14.766 -32.344 -17.5 1 68.56 584 SER B CA 1
ATOM 9386 C C . SER B 1 584 ? -16.016 -31.516 -17.25 1 68.56 584 SER B C 1
ATOM 9388 O O . SER B 1 584 ? -16.422 -30.719 -18.109 1 68.56 584 SER B O 1
ATOM 9390 N N . GLY B 1 585 ? -16.562 -31.719 -16.156 1 73.81 585 GLY B N 1
ATOM 9391 C CA . GLY B 1 585 ? -17.766 -31 -15.82 1 73.81 585 GLY B CA 1
ATOM 9392 C C . GLY B 1 585 ? -18.969 -31.438 -16.641 1 73.81 585 GLY B C 1
ATOM 9393 O O . GLY B 1 585 ? -19.906 -30.656 -16.844 1 73.81 585 GLY B O 1
ATOM 9394 N N . GLY B 1 586 ? -18.922 -32.625 -17.188 1 84.38 586 GLY B N 1
ATOM 9395 C CA . GLY B 1 586 ? -19.984 -33.094 -18.062 1 84.38 586 GLY B CA 1
ATOM 9396 C C . GLY B 1 586 ? -20.906 -34.094 -17.406 1 84.38 586 GLY B C 1
ATOM 9397 O O . GLY B 1 586 ? -20.859 -34.281 -16.188 1 84.38 586 GLY B O 1
ATOM 9398 N N . ASN B 1 587 ? -21.969 -34.594 -18.188 1 91.12 587 ASN B N 1
ATOM 9399 C CA . ASN B 1 587 ? -22.938 -35.625 -17.734 1 91.12 587 ASN B CA 1
ATOM 9400 C C . ASN B 1 587 ? -22.906 -36.844 -18.641 1 91.12 587 ASN B C 1
ATOM 9402 O O . ASN B 1 587 ? -22.797 -36.719 -19.859 1 91.12 587 ASN B O 1
ATOM 9406 N N . LEU B 1 588 ? -22.984 -38 -17.922 1 91.44 588 LEU B N 1
ATOM 9407 C CA . LEU B 1 588 ? -23.016 -39.312 -18.594 1 91.44 588 LEU B CA 1
ATOM 9408 C C . LEU B 1 588 ? -24.375 -39.969 -18.438 1 91.44 588 LEU B C 1
ATOM 9410 O O . LEU B 1 588 ? -24.953 -39.969 -17.344 1 91.44 588 LEU B O 1
ATOM 9414 N N . SER B 1 589 ? -25.047 -40.438 -19.562 1 93.5 589 SER B N 1
ATOM 9415 C CA . SER B 1 589 ? -26.25 -41.25 -19.547 1 93.5 589 SER B CA 1
ATOM 9416 C C . SER B 1 589 ? -26.062 -42.531 -20.359 1 93.5 589 SER B C 1
ATOM 9418 O O . SER B 1 589 ? -25.422 -42.5 -21.406 1 93.5 589 SER B O 1
ATOM 9420 N N . ILE B 1 590 ? -26.516 -43.625 -19.812 1 91.12 590 ILE B N 1
ATOM 9421 C CA . ILE B 1 590 ? -26.469 -44.906 -20.5 1 91.12 590 ILE B CA 1
ATOM 9422 C C . ILE B 1 590 ? -27.891 -45.438 -20.688 1 91.12 590 ILE B C 1
ATOM 9424 O O . ILE B 1 590 ? -28.656 -45.5 -19.719 1 91.12 590 ILE B O 1
ATOM 9428 N N . ASP B 1 591 ? -28.203 -45.719 -21.969 1 87.44 591 ASP B N 1
ATOM 9429 C CA . ASP B 1 591 ? -29.531 -46.188 -22.312 1 87.44 591 ASP B CA 1
ATOM 9430 C C . ASP B 1 591 ? -29.469 -47.5 -23.094 1 87.44 591 ASP B C 1
ATOM 9432 O O . ASP B 1 591 ? -28.453 -47.781 -23.719 1 87.44 591 ASP B O 1
ATOM 9436 N N . LYS B 1 592 ? -30.406 -48.375 -22.891 1 82.25 592 LYS B N 1
ATOM 9437 C CA . LYS B 1 592 ? -30.609 -49.531 -23.766 1 82.25 592 LYS B CA 1
ATOM 9438 C C . LYS B 1 592 ? -31.734 -49.281 -24.766 1 82.25 592 LYS B C 1
ATOM 9440 O O . LYS B 1 592 ? -32.875 -49.062 -24.375 1 82.25 592 LYS B O 1
ATOM 9445 N N . VAL B 1 593 ? -31.422 -49 -25.938 1 77.12 593 VAL B N 1
ATOM 9446 C CA . VAL B 1 593 ? -32.406 -48.781 -26.984 1 77.12 593 VAL B CA 1
ATOM 9447 C C . VAL B 1 593 ? -32.5 -50 -27.891 1 77.12 593 VAL B C 1
ATOM 9449 O O . VAL B 1 593 ? -31.594 -50.281 -28.672 1 77.12 593 VAL B O 1
ATOM 9452 N N . ASP B 1 594 ? -33.562 -50.656 -27.828 1 73.25 594 ASP B N 1
ATOM 9453 C CA . ASP B 1 594 ? -33.781 -51.875 -28.594 1 73.25 594 ASP B CA 1
ATOM 9454 C C . ASP B 1 594 ? -32.594 -52.844 -28.484 1 73.25 594 ASP B C 1
ATOM 9456 O O . ASP B 1 594 ? -32.281 -53.312 -27.391 1 73.25 594 ASP B O 1
ATOM 9460 N N . GLN B 1 595 ? -31.828 -52.938 -29.641 1 71.81 595 GLN B N 1
ATOM 9461 C CA . GLN B 1 595 ? -30.719 -53.875 -29.672 1 71.81 595 GLN B CA 1
ATOM 9462 C C . GLN B 1 595 ? -29.375 -53.156 -29.531 1 71.81 595 GLN B C 1
ATOM 9464 O O . GLN B 1 595 ? -28.312 -53.781 -29.641 1 71.81 595 GLN B O 1
ATOM 9469 N N . TRP B 1 596 ? -29.484 -51.875 -29.125 1 81.81 596 TRP B N 1
ATOM 9470 C CA . TRP B 1 596 ? -28.266 -51.094 -29.031 1 81.81 596 TRP B CA 1
ATOM 9471 C C . TRP B 1 596 ? -28.078 -50.562 -27.625 1 81.81 596 TRP B C 1
ATOM 9473 O O . TRP B 1 596 ? -29.047 -50.344 -26.891 1 81.81 596 TRP B O 1
ATOM 9483 N N . THR B 1 597 ? -26.828 -50.531 -27.172 1 87.75 597 THR B N 1
ATOM 9484 C CA . THR B 1 597 ? -26.453 -49.75 -26 1 87.75 597 THR B CA 1
ATOM 9485 C C . THR B 1 597 ? -26 -48.375 -26.391 1 87.75 597 THR B C 1
ATOM 9487 O O . THR B 1 597 ? -25.156 -48.188 -27.266 1 87.75 597 THR B O 1
ATOM 9490 N N . ARG B 1 598 ? -26.812 -47.312 -25.875 1 93 598 ARG B N 1
ATOM 9491 C CA . ARG B 1 598 ? -26.469 -45.938 -26.172 1 93 598 ARG B CA 1
ATOM 9492 C C . ARG B 1 598 ? -25.844 -45.219 -24.969 1 93 598 ARG B C 1
ATOM 9494 O O . ARG B 1 598 ? -26.453 -45.188 -23.906 1 93 598 ARG B O 1
ATOM 9501 N N . ILE B 1 599 ? -24.594 -44.781 -25.156 1 92.56 599 ILE B N 1
ATOM 9502 C CA . ILE B 1 599 ? -23.922 -43.938 -24.188 1 92.56 599 ILE B CA 1
ATOM 9503 C C . ILE B 1 599 ? -23.969 -42.469 -24.656 1 92.56 599 ILE B C 1
ATOM 9505 O O . ILE B 1 599 ? -23.594 -42.188 -25.797 1 92.56 599 ILE B O 1
ATOM 9509 N N . THR B 1 600 ? -24.547 -41.594 -23.859 1 94 600 THR B N 1
ATOM 9510 C CA . THR B 1 600 ? -24.594 -40.156 -24.188 1 94 600 THR B CA 1
ATOM 9511 C C . THR B 1 600 ? -23.797 -39.344 -23.172 1 94 600 THR B C 1
ATOM 9513 O O . THR B 1 600 ? -24.031 -39.469 -21.953 1 94 600 THR B O 1
ATOM 9516 N N . ILE B 1 601 ? -22.828 -38.594 -23.672 1 92.69 601 ILE B N 1
ATOM 9517 C CA . ILE B 1 601 ? -21.984 -37.75 -22.844 1 92.69 601 ILE B CA 1
ATOM 9518 C C . ILE B 1 601 ? -22.188 -36.281 -23.25 1 92.69 601 ILE B C 1
ATOM 9520 O O . ILE B 1 601 ? -22.109 -35.938 -24.438 1 92.69 601 ILE B O 1
ATOM 9524 N N . LYS B 1 602 ? -22.5 -35.438 -22.312 1 92.56 602 LYS B N 1
ATOM 9525 C CA . LYS B 1 602 ? -22.656 -34 -22.531 1 92.56 602 LYS B CA 1
ATOM 9526 C C . LYS B 1 602 ? -21.609 -33.219 -21.75 1 92.56 602 LYS B C 1
ATOM 9528 O O . LYS B 1 602 ? -21.5 -33.344 -20.531 1 92.56 602 LYS B O 1
ATOM 9533 N N . ILE B 1 603 ? -20.781 -32.469 -22.453 1 85.81 603 ILE B N 1
ATOM 9534 C CA . ILE B 1 603 ? -19.719 -31.672 -21.844 1 85.81 603 ILE B CA 1
ATOM 9535 C C . ILE B 1 603 ? -19.859 -30.203 -22.234 1 85.81 603 ILE B C 1
ATOM 9537 O O . ILE B 1 603 ? -20.141 -29.891 -23.391 1 85.81 603 ILE B O 1
ATOM 9541 N N . PRO B 1 604 ? -19.844 -29.297 -21.266 1 81.12 604 PRO B N 1
ATOM 9542 C CA . PRO B 1 604 ? -19.844 -27.891 -21.641 1 81.12 604 PRO B CA 1
ATOM 9543 C C . PRO B 1 604 ? -18.656 -27.484 -22.5 1 81.12 604 PRO B C 1
ATOM 9545 O O . PRO B 1 604 ? -17.531 -27.922 -22.234 1 81.12 604 PRO B O 1
ATOM 9548 N N . ALA B 1 605 ? -18.891 -26.969 -23.719 1 64.75 605 ALA B N 1
ATOM 9549 C CA . ALA B 1 605 ? -17.828 -26.484 -24.594 1 64.75 605 ALA B CA 1
ATOM 9550 C C . ALA B 1 605 ? -17.109 -25.281 -24 1 64.75 605 ALA B C 1
ATOM 9552 O O . ALA B 1 605 ? -17.656 -24.188 -23.938 1 64.75 605 ALA B O 1
ATOM 9553 N N . HIS B 1 606 ? -16.578 -25.406 -23.047 1 53.22 606 HIS B N 1
ATOM 9554 C CA . HIS B 1 606 ? -15.898 -24.203 -22.531 1 53.22 606 HIS B CA 1
ATOM 9555 C C . HIS B 1 606 ? -14.969 -23.609 -23.578 1 53.22 606 HIS B C 1
ATOM 9557 O O . HIS B 1 606 ? -14.258 -24.328 -24.281 1 53.22 606 HIS B O 1
ATOM 9563 N N . SER B 1 607 ? -15.344 -22.469 -24.188 1 41.91 607 SER B N 1
ATOM 9564 C CA . SER B 1 607 ? -14.523 -21.703 -25.109 1 41.91 607 SER B CA 1
ATOM 9565 C C . SER B 1 607 ? -13.094 -21.547 -24.609 1 41.91 607 SER B C 1
ATOM 9567 O O . SER B 1 607 ? -12.867 -21.5 -23.391 1 41.91 607 SER B O 1
#

Foldseek 3Di:
DPPDPVVVVPVPPVVVVCVVCVVVVVLVVVLLVVLPPDDPVLVVVLVVVLQLQLQVCQQVLLVLQLVLLVQLLVQLVVCCVPVVPLSVVLNVLSVVSNVVSVVSNVVSVPDPGGGSPCLVVVLVVLLVSLLVSCVSVLACPGSSLSSLVSSLVSLCSNPNLVSLQPSLVVSLVSLVVSLVVNDPPLPDPDPRSVVSVVSNVVSVVSSVVRNVVSSVVSSVVSLVSLLVPLQQDADPDLDFSLVSLQVSLCSSLVFQKKKKWKDFPVDQWIKIWIHHPRDIDIDTHGNPPQPPQFPPVCLQWKKWFDAQVVQWIWTDPDPLDIDTDPDDHHRGRPVVCVVVVAGIWIKHWDDAPRMTMMMIRGDRSDRDSVSNVSVHSSNVSSSVSRNVSVVVVVVVVVVQLVVLLVVLVVCCVPVLVVLVVVLVVLVVVLPPPVPVPCNVVSVLVSVVSVLVSVVSNVSSVVSHDPPQPPPAQPQLVVVVVVLQVVLCSVLVANEEEAEVVNSDGARPVVSVLVSVLVSVVSCCCSPVFVWRYKYWYWYDDPQKIKIKIKTQGPEQPDPAKDKLVRCVVVVGDDVVSSVSLVVQVKIWMWGDDPRIIMIMIIGGRPD/DPPDPVVVPPVPPVVVVCVVCVVVVVLVVVLLVVLPPDDPVLVVVLVVVLQQQLQVCQQVLLVLQLVLLVQLLVQLVVCCVPVVPLSVVLNVLSVVSNVVSVVSNVVSVPDPGGGSPCLVVVLVVLLVSLLVSCVSVLACPGSSLSSLVSSLVSLCSNPNLVSLQPSLVVSLVSLVVSLVVNDPPLPDPDPRSVVSVVSNVVSVVSSVVRNVVSSVVSSVVSLVSLLVPLQQDAPPDLDQCLVSLQVSLCSSLVFQKKKKWKDFPVDQWIKIWIHHPRDIDIDTHGNPPQPPQFPPVCLQWKKWFDAQVVQWIWTDPDPLDIDTDPDDHHRGRPVVCVVVVAGIWIKHWDDAPRMTMMMIRGDRSDRDSVSNVSVHSSRVSSSVSRNVSVVVVVVVVVVQLVVLLVVLVVCCVPVLVVLVVVLVVLVVVLVPPVPVPCNVVSVLVSVLSVLVSVVSNVSSVVSHDPPQPPPAQPQLVVVVVVLQVSLCSNLVAAEEEEEVVNSDGARPVVSVLVSVLVSVVSCCCSPVFVWRYKYWYWYDDPQKIKIKIKTQGPEQPDPAKDKLVRCVVVVGDDVVSSVSLVVQVKIWMWGDDPRIIMIMIMGGRPD

Organism: Rhizobium meliloti (strain 1021) (NCBI:txid266834)

Secondary structure (DSSP, 8-state):
----THHHHHH--HHHHHHHHHHHHHHHHHHHHHHH---HHHHHHHHHHHHHHHHHTHHHHHHHHHHHHHHHHHHHHHHTTT-HHHHHHHHHHHHHHHHHHHHHHHHHHH-SS--STTHHHHHHHHHHHHHHHHHHH-SSSSHHHHHHHHHHHHHHHHHHHHHHHHHHHHHHHHHHHHHHHHSSSTTSS-HHHHHHHHHHHHHHHHHHHHHHHHHHHHHHHHHHHHHHH-PPPPPSSSS-THHHHHHHHHHHHT-SEEEEEEEETTSS-EEEEEEETTEEEEEEE-TTTT-SSS-GGGTT-EEEEEETTTTEEEEEEETTEEEE--SSS-SS-HHHHHHTT-SSEEEEEEEETTEEEEEEEES-SS--HHHHHHHHHHHHHHHHHHHHHHHHHHHHHHHHHHHHHHHHHHHIIIIIHHHHHHHHHHHHHHHSGGGGGGHHHHHHHHHHHHHHHHHHHHHHHHHSGGGTTS--S--HHHHHHHHHHHHHHHH--EEEEEEESTT----HHHHHHHHHHHHHHHHHHHHTT--SEEEEEEEEETTEEEEEEEE-S-TTS-SS-B-HHHHHHHT-S-HHHHHHHHHTT-EEEEEEETTEEEEEEEEE---/----THHHHHH--HHHHHHHHHHHHHHHHHHHHHHH---HHHHHHHHHHHHHHHHHTHHHHHHHHHHHHHHHHHHHHHHTTT-HHHHHHHHHHHHHHHHHHHHHHHHHHH-SS--STTHHHHHHHHHHHHHHHHHHH-SSSSHHHHHHHHHHHHHHHHHHHHHHHHHHHHHHHHHHHHHHHHSSSTTSS-HHHHHHHHHHHHHHHHHHHHHHHHHHHHHHHHHHHHHHH-PPPPPSSSS-THHHHHHHHHHHHT-SEEEEEEEETTSS-EEEEEEETTEEEEEEE-TTTT-SSS-GGGTT--EEEEETTTTEEEEEEETTEEEE--SSS-SS-HHHHHHHT-SSEEEEEEEETTEEEEEEEES-SS--HHHHHHHHHHHHHHHHHHHHHHHHHHHHHHHHHHHHHHHHHHHIIIIIHHHHHHHHHHHHHHHSGGGGGGHHHHHHHHHHHHHHHHHHHHHHHHHSTTTTTS--S--HHHHHHHHHHHHHHHH--EEEEEEESTT----HHHHHHHHHHHHHHHHHHHHTT--SEEEEEEEEETTEEEEEEEE-S-TTS-SS-B-HHHHHHHT-S-HHHHHHHHHTT-EEEEEEETTEEEEEEEEE---

InterPro domains:
  IPR011712 Signal transduction histidine kinase, subgroup 3, dimerisation and phosphoacceptor domain [PF07730] (403-466)
  IPR036890 Histidine kinase/HSP90-like ATPase superfamily [G3DSA:3.30.565.10] (475-606)
  IPR036890 Histidine kinase/HSP90-like ATPase superfamily [SSF55874] (482-604)
  IPR050482 Sensor Histidine Kinase Two-Component System [PTHR24421] (31-605)

Solvent-accessible surface area (backbone atoms only — not comparable to full-atom values): 62788 Å² total; per-residue (Å²): 133,81,74,66,72,63,60,62,56,68,76,54,47,57,64,61,51,44,52,52,47,47,51,49,49,39,55,52,42,49,52,52,54,61,64,66,70,56,58,69,68,58,46,47,54,44,41,22,50,53,38,29,53,31,21,67,48,51,60,61,50,29,53,46,45,39,54,49,33,52,50,34,45,52,40,43,56,47,45,31,76,74,48,51,77,62,32,52,61,52,44,54,51,40,50,52,50,35,53,50,30,50,53,54,33,50,56,55,67,66,41,81,56,56,58,71,74,61,54,67,58,54,48,49,50,54,53,49,49,41,52,51,42,42,67,59,64,72,41,68,69,49,53,40,52,44,46,49,61,49,52,25,51,50,28,26,63,53,48,25,28,62,22,11,43,53,46,29,51,52,52,45,50,53,49,52,50,52,40,57,71,70,35,68,63,73,83,44,79,45,73,65,30,42,48,45,49,38,50,45,53,38,44,53,45,49,24,52,53,42,22,48,50,23,48,49,50,51,48,53,51,51,53,50,47,40,55,56,71,52,65,63,62,79,53,98,52,84,55,79,51,54,58,40,44,47,52,40,49,32,63,58,65,59,27,67,32,38,37,39,39,37,32,40,76,89,46,87,37,23,39,38,33,39,33,48,87,90,42,67,49,76,46,84,38,58,62,69,63,50,62,59,56,33,49,80,92,42,56,82,38,36,36,38,35,67,31,48,91,75,33,38,35,34,36,46,75,54,65,55,40,72,42,75,55,82,64,91,58,52,75,46,23,65,61,52,36,63,76,64,64,52,50,25,31,40,33,34,48,38,64,33,89,65,28,45,32,39,39,35,40,31,55,50,86,66,70,45,60,48,52,51,56,50,45,48,55,48,35,53,50,43,25,50,53,49,42,48,46,52,49,44,44,50,46,22,48,47,35,26,43,52,45,27,35,53,50,22,51,50,42,44,71,46,52,38,47,52,33,52,51,46,30,52,53,42,52,57,54,46,70,38,81,91,38,62,84,53,31,65,62,44,49,51,47,32,51,52,33,51,47,44,34,50,50,48,49,50,52,23,45,66,26,32,80,74,59,61,72,73,59,61,81,53,55,48,60,57,56,47,49,54,48,35,55,46,46,23,67,70,54,68,22,52,57,47,78,48,54,43,54,77,79,48,72,58,58,64,71,54,48,53,52,50,53,49,52,51,52,52,52,49,48,46,33,36,72,70,16,64,20,52,41,37,39,39,38,40,34,68,55,95,58,28,36,36,40,37,36,41,28,54,18,73,48,89,76,57,93,52,73,39,44,40,70,54,32,62,74,64,70,50,74,64,60,70,60,52,53,52,32,50,74,58,66,28,44,45,33,42,32,60,52,92,70,28,25,35,39,38,36,41,29,60,48,74,127,133,79,72,66,72,63,60,62,59,68,76,53,47,56,66,61,51,44,51,52,46,47,51,48,48,41,55,54,43,47,53,53,53,61,62,66,70,57,58,69,69,57,46,47,54,45,40,22,50,53,39,30,54,31,23,68,48,51,61,61,48,29,52,46,44,38,53,49,32,53,50,33,46,50,40,44,56,46,45,33,75,75,49,52,78,64,32,51,62,53,44,53,51,39,50,53,49,34,53,47,30,51,52,53,34,51,57,54,67,69,41,82,56,56,59,70,75,62,55,66,58,54,49,49,50,53,53,49,50,42,54,51,43,41,66,59,63,71,42,68,70,48,53,40,52,42,45,48,60,49,53,25,52,52,28,26,63,53,48,24,26,63,21,11,43,52,47,29,51,51,52,45,50,52,50,51,51,52,40,57,69,68,36,68,64,72,82,44,79,44,75,66,31,41,48,45,49,38,50,44,53,38,45,52,45,48,24,51,53,43,22,48,50,24,48,48,49,52,48,53,50,50,52,51,49,40,56,56,70,51,64,64,63,78,54,100,53,86,55,80,52,54,59,39,42,47,52,37,48,32,63,56,66,58,26,69,32,37,38,40,39,38,32,40,76,90,44,86,38,23,39,37,33,38,33,50,87,90,42,69,49,77,47,85,38,57,62,67,62,53,62,60,56,33,50,80,91,41,55,82,39,37,37,40,34,68,30,47,90,76,33,38,35,35,36,47,75,55,64,54,40,70,43,77,56,82,63,90,58,51,76,46,24,65,61,52,36,63,75,65,65,51,49,26,32,40,33,36,47,37,66,33,87,66,27,45,34,40,39,35,42,30,54,50,86,66,73,45,60,48,52,51,57,51,44,48,54,48,34,54,51,44,26,52,53,48,42,48,47,52,47,46,46,50,47,23,50,46,34,26,41,53,46,27,34,54,48,22,50,49,43,42,71,45,53,38,46,50,34,52,52,47,32,52,53,41,52,55,54,45,71,37,81,92,37,62,86,52,32,66,61,46,50,51,49,32,52,51,34,51,47,46,32,52,51,48,49,49,53,24,45,68,26,34,81,69,60,64,71,74,58,59,83,53,56,48,60,58,58,48,50,53,49,35,56,47,48,24,67,72,53,67,24,51,57,47,79,46,54,42,54,78,80,48,71,61,59,65,72,54,48,52,52,50,52,48,53,50,50,52,52,48,48,46,32,37,72,72,15,65,21,53,41,37,40,38,38,42,36,68,54,96,58,28,34,36,40,37,36,40,27,56,19,73,48,88,77,57,94,55,72,38,45,41,70,54,31,65,75,66,70,50,74,64,60,70,60,51,52,52,34,50,74,59,66,26,45,44,32,44,32,59,51,91,71,27,26,34,40,38,36,40,28,62,48,74,127

Nearest PDB structures (foldseek):
  3ehg-assembly1_A  TM=7.368E-01  e=1.215E-05  Bacillus subtilis
  3gig-assembly1_B  TM=5.143E-01  e=1.725E-06  Bacillus subtilis
  5iuj-assembly2_E  TM=4.760E-01  e=3.522E-07  Bacillus subtilis subsp. subtilis str. 168
  5iuk-assembly2_E  TM=4.890E-01  e=8.344E-07  Bacillus subtilis subsp. subtilis str. 168
  5iul-assembly1_B  TM=4.700E-01  e=6.072E-07  Bacillus subtilis subsp. subtilis str. 168